Protein AF-A0A164UZ24-F1 (afdb_monomer)

Solvent-accessible surface area (backbone atoms only — not comparable to full-atom values): 47776 Å² total; per-residue (Å²): 142,85,75,72,63,75,72,69,71,73,81,80,79,78,94,69,80,85,77,79,86,72,87,79,78,78,85,76,80,79,86,77,88,73,82,80,68,82,82,44,76,70,53,55,49,47,54,51,53,48,52,57,43,54,53,49,50,52,53,51,50,50,54,51,50,49,57,48,51,57,50,47,54,50,50,52,52,54,51,50,53,56,47,52,53,47,52,52,53,49,54,55,47,53,52,49,53,50,51,52,50,53,49,53,57,49,53,51,52,54,50,52,53,50,52,52,54,47,53,52,49,56,51,54,50,52,50,50,51,51,51,53,53,50,50,56,51,48,55,50,52,54,53,51,49,54,51,50,49,54,52,49,51,55,49,48,53,56,48,48,58,49,50,54,49,53,51,50,50,50,52,53,51,52,53,53,52,56,60,57,69,74,74,80,85,89,85,84,90,88,87,88,88,88,83,90,83,90,86,74,68,71,68,56,53,53,57,49,53,56,50,54,52,56,53,49,55,53,52,52,53,47,51,53,49,52,53,52,51,51,51,54,49,54,51,51,49,52,55,48,51,52,48,52,50,52,52,51,51,52,51,52,50,53,54,50,40,50,52,53,33,52,54,42,51,53,53,45,55,49,49,54,50,55,40,54,50,44,54,51,55,42,55,50,36,48,53,52,37,52,50,45,52,51,57,41,50,55,48,53,56,50,47,56,53,49,54,52,54,47,50,53,37,50,53,50,41,53,47,49,53,50,52,52,49,53,53,50,55,48,54,51,50,53,48,50,48,57,61,51,46,70,74,70,57,83,74,76,65,77,63,59,60,51,51,54,50,49,54,50,52,49,52,51,51,51,50,50,52,48,54,50,51,40,55,48,39,54,48,51,39,53,51,55,47,53,54,43,55,52,49,54,51,51,48,51,54,44,56,50,51,40,52,50,36,54,49,54,39,51,56,42,53,47,56,44,54,52,46,53,51,52,48,65,46,47,57,53,54,37,56,49,32,50,50,56,44,52,65,59,69,68,46,74,83,54,52,70,62,44,55,63,50,44,58,56,51,46,53,54,47,48,52,50,48,47,54,50,48,53,47,51,47,50,52,47,51,48,51,48,53,46,45,53,49,48,54,50,52,49,51,51,50,48,54,52,49,53,51,50,51,54,50,52,54,51,50,50,52,54,52,52,54,50,52,52,49,52,52,49,48,51,50,52,53,50,54,48,51,52,50,47,52,53,47,49,54,50,48,50,52,49,47,52,55,42,45,69,41,44,64,62,46,55,76,70,57,86,65,84,86,80,92,78,60,67,64,69,50,45,58,52,47,52,53,49,48,54,52,48,50,55,48,47,53,52,49,51,51,52,47,52,52,49,52,53,53,49,53,52,48,55,53,50,50,50,52,53,50,57,49,51,52,52,52,50,55,52,52,52,53,52,52,50,54,51,50,54,50,54,51,52,51,52,51,53,50,52,50,50,54,51,51,54,51,51,50,53,51,50,56,48,49,53,53,50,54,49,51,53,51,53,50,51,52,56,46,54,52,50,50,48,55,48,51,55,52,47,51,60,44,50,55,52,49,52,50,49,50,57,51,47,53,50,48,51,55,50,50,51,52,48,52,48,53,49,55,52,48,56,49,51,52,50,54,48,54,54,49,49,56,50,49,52,52,51,49,51,50,51,54,48,55,48,57,48,51,52,50,52,49,52,52,52,50,50,53,50,51,54,53,47,55,54,50,52,54,54,47,54,54,51,53,50,55,51,52,56,55,49,52,67,51,54,63,59,52,60,62,54,58,63,66,59,63,66,60,74,70,55,82,80,56,60,88,78,28,77,80,72,83,90,83,90,82,91,89,87,93,86,94,93,92,85,91,90,91,87,92,89,85,90,81,91,89,83,82,91,87,85,85,78,89,80,82,89,81,89,80,84,89,78,90,79,84,134

Structure (mmCIF, N/CA/C/O backbone):
data_AF-A0A164UZ24-F1
#
_entry.id   AF-A0A164UZ24-F1
#
loop_
_atom_site.group_PDB
_atom_site.id
_atom_site.type_symbol
_atom_site.label_atom_id
_atom_site.label_alt_id
_atom_site.label_comp_id
_atom_site.label_asym_id
_atom_site.label_entity_id
_atom_site.label_seq_id
_atom_site.pdbx_PDB_ins_code
_atom_site.Cartn_x
_atom_site.Cartn_y
_atom_site.Cartn_z
_atom_site.occupancy
_atom_site.B_iso_or_equiv
_atom_site.auth_seq_id
_atom_site.auth_comp_id
_atom_site.auth_asym_id
_atom_site.auth_atom_id
_atom_site.pdbx_PDB_model_num
ATOM 1 N N . MET A 1 1 ? -10.553 40.317 12.820 1.00 48.38 1 MET A N 1
ATOM 2 C CA . MET A 1 1 ? -10.857 40.303 14.268 1.00 48.38 1 MET A CA 1
ATOM 3 C C . MET A 1 1 ? -11.217 41.717 14.705 1.00 48.38 1 MET A C 1
ATOM 5 O O . MET A 1 1 ? -10.311 42.491 14.967 1.00 48.38 1 MET A O 1
ATOM 9 N N . GLN A 1 2 ? -12.502 42.096 14.689 1.00 42.09 2 GLN A N 1
ATOM 10 C CA . GLN A 1 2 ? -12.922 43.453 15.104 1.00 42.09 2 GLN A CA 1
ATOM 11 C C . GLN A 1 2 ? -14.398 43.546 15.551 1.00 42.09 2 GLN A C 1
ATOM 13 O O . GLN A 1 2 ? -14.969 44.621 15.560 1.00 42.09 2 GLN A O 1
ATOM 18 N N . VAL A 1 3 ? -15.018 42.404 15.884 1.00 41.56 3 VAL A N 1
ATOM 19 C CA . VAL A 1 3 ? -16.420 42.291 16.361 1.00 41.56 3 VAL A CA 1
ATOM 20 C C . VAL A 1 3 ? -16.500 41.470 17.668 1.00 41.56 3 VAL A C 1
ATOM 22 O O . VAL A 1 3 ? -17.548 41.360 18.290 1.00 41.56 3 VAL A O 1
ATOM 25 N N . LEU A 1 4 ? -15.370 40.906 18.118 1.00 36.31 4 LEU A N 1
ATOM 26 C CA . LEU A 1 4 ? -15.246 40.197 19.401 1.00 36.31 4 LEU A CA 1
ATOM 27 C C . LEU A 1 4 ? -14.761 41.103 20.548 1.00 36.31 4 LEU A C 1
ATOM 29 O O . LEU A 1 4 ? -14.959 40.750 21.704 1.00 36.31 4 LEU A O 1
ATOM 33 N N . ASN A 1 5 ? -14.175 42.269 20.246 1.00 40.59 5 ASN A N 1
ATOM 34 C CA . ASN A 1 5 ? -13.736 43.232 21.266 1.00 40.59 5 ASN A CA 1
ATOM 35 C C . ASN A 1 5 ? -14.936 43.883 21.971 1.00 40.59 5 ASN A C 1
ATOM 37 O O . ASN A 1 5 ? -14.989 43.957 23.196 1.00 40.59 5 ASN A O 1
ATOM 41 N N . ASP A 1 6 ? -15.926 44.301 21.183 1.00 37.91 6 ASP A N 1
ATOM 42 C CA . ASP A 1 6 ? -17.021 45.167 21.628 1.00 37.91 6 ASP A CA 1
ATOM 43 C C . ASP A 1 6 ? -17.973 44.477 22.625 1.00 37.91 6 ASP A C 1
ATOM 45 O O . ASP A 1 6 ? -18.716 45.146 23.335 1.00 37.91 6 ASP A O 1
ATOM 49 N N . ARG A 1 7 ? -17.923 43.139 22.735 1.00 41.56 7 ARG A N 1
ATOM 50 C CA . ARG A 1 7 ? -18.727 42.354 23.691 1.00 41.56 7 ARG A CA 1
ATOM 51 C C . ARG A 1 7 ? -18.049 42.047 25.026 1.00 41.56 7 ARG A C 1
ATOM 53 O O . ARG A 1 7 ? -18.744 41.620 25.942 1.00 41.56 7 ARG A O 1
ATOM 60 N N . GLN A 1 8 ? -16.744 42.281 25.179 1.00 39.06 8 GLN A N 1
ATOM 61 C CA . GLN A 1 8 ? -16.071 42.130 26.481 1.00 39.06 8 GLN A CA 1
ATOM 62 C C . GLN A 1 8 ? -16.042 43.428 27.306 1.00 39.06 8 GLN A C 1
ATOM 64 O O . GLN A 1 8 ? -15.657 43.392 28.472 1.00 39.06 8 GLN A O 1
ATOM 69 N N . GLN A 1 9 ? -16.487 44.562 26.748 1.00 39.19 9 GLN A N 1
ATOM 70 C CA . GLN A 1 9 ? -16.396 45.869 27.412 1.00 39.19 9 GLN A CA 1
ATOM 71 C C . GLN A 1 9 ? -17.704 46.365 28.071 1.00 39.19 9 GLN A C 1
ATOM 73 O O . GLN A 1 9 ? -17.680 47.386 28.754 1.00 39.19 9 GLN A O 1
ATOM 78 N N . GLU A 1 10 ? -18.822 45.633 27.950 1.00 37.28 10 GLU A N 1
ATOM 79 C CA . GLU A 1 10 ? -20.109 45.979 28.596 1.00 37.28 10 GLU A CA 1
ATOM 80 C C . GLU A 1 10 ? -20.363 45.291 29.958 1.00 37.28 10 GLU A C 1
ATOM 82 O O . GLU A 1 10 ? -21.309 45.655 30.655 1.00 37.28 10 GLU A O 1
ATOM 87 N N . GLN A 1 11 ? -19.534 44.327 30.384 1.00 40.28 11 GLN A N 1
ATOM 88 C CA . GLN A 1 11 ? -19.760 43.554 31.625 1.00 40.28 11 GLN A CA 1
ATOM 89 C C . GLN A 1 11 ? -18.953 44.015 32.859 1.00 40.28 11 GLN A C 1
ATOM 91 O O . GLN A 1 11 ? -19.017 43.364 33.897 1.00 40.28 11 GLN A O 1
ATOM 96 N N . GLN A 1 12 ? -18.231 45.143 32.802 1.00 39.84 12 GLN A N 1
ATOM 97 C CA . GLN A 1 12 ? -17.436 45.656 33.942 1.00 39.84 12 GLN A CA 1
ATOM 98 C C . GLN A 1 12 ? -17.884 47.022 34.505 1.00 39.84 12 GLN A C 1
ATOM 100 O O . GLN A 1 12 ? -17.193 47.595 35.343 1.00 39.84 12 GLN A O 1
ATOM 105 N N . THR A 1 13 ? -19.040 47.557 34.095 1.00 41.22 13 THR A N 1
ATOM 106 C CA . THR A 1 13 ? -19.484 48.922 34.470 1.00 41.22 13 THR A CA 1
ATOM 107 C C . THR A 1 13 ? -20.927 49.010 34.988 1.00 41.22 13 THR A C 1
ATOM 109 O O . THR A 1 13 ? -21.621 50.001 34.760 1.00 41.22 13 THR A O 1
ATOM 112 N N . LYS A 1 14 ? -21.381 48.004 35.753 1.00 36.47 14 LYS A N 1
ATOM 113 C CA . LYS A 1 14 ? -22.620 48.080 36.562 1.00 36.47 14 LYS A CA 1
ATOM 114 C C . LYS A 1 14 ? -22.456 47.608 38.013 1.00 36.47 14 LYS A C 1
ATOM 116 O O . LYS A 1 14 ? -23.280 46.868 38.537 1.00 36.47 14 LYS A O 1
ATOM 121 N N . SER A 1 15 ? -21.444 48.129 38.702 1.00 45.84 15 SER A N 1
ATOM 122 C CA . SER A 1 15 ? -21.530 48.327 40.154 1.00 45.84 15 SER A CA 1
ATOM 123 C C . SER A 1 15 ? -22.458 49.520 40.445 1.00 45.84 15 SER A C 1
ATOM 125 O O . SER A 1 15 ? -22.026 50.667 40.534 1.00 45.84 15 SER A O 1
ATOM 127 N N . GLY A 1 16 ? -23.763 49.242 40.528 1.00 31.73 16 GLY A N 1
ATOM 128 C CA . GLY A 1 16 ? -24.803 50.155 41.023 1.00 31.73 16 GLY A CA 1
ATOM 129 C C . GLY A 1 16 ? -25.261 49.719 42.421 1.00 31.73 16 GLY A C 1
ATOM 130 O O . GLY A 1 16 ? -25.119 48.540 42.743 1.00 31.73 16 GLY A O 1
ATOM 131 N N . PRO A 1 17 ? -25.728 50.641 43.281 1.00 36.50 17 PRO A N 1
ATOM 132 C CA . PRO A 1 17 ? -25.792 50.396 44.719 1.00 36.50 17 PRO A CA 1
ATOM 133 C C . PRO A 1 17 ? -26.904 49.429 45.136 1.00 36.50 17 PRO A C 1
ATOM 135 O O . PRO A 1 17 ? -27.896 49.249 44.429 1.00 36.50 17 PRO A O 1
ATOM 138 N N . LEU A 1 18 ? -26.752 48.893 46.352 1.00 42.38 18 LEU A N 1
ATOM 139 C CA . LEU A 1 18 ? -27.864 48.370 47.139 1.00 42.38 18 LEU A CA 1
ATOM 140 C C . LEU A 1 18 ? -28.985 49.419 47.154 1.00 42.38 18 LEU A C 1
ATOM 142 O O . LEU A 1 18 ? -28.746 50.562 47.547 1.00 42.38 18 LEU A O 1
ATOM 146 N N . PHE A 1 19 ? -30.197 49.011 46.792 1.00 30.25 19 PHE A N 1
ATOM 147 C CA . PHE A 1 19 ? -31.376 49.631 47.380 1.00 30.25 19 PHE A CA 1
ATOM 148 C C . PHE A 1 19 ? -31.605 48.964 48.740 1.00 30.25 19 PHE A C 1
ATOM 150 O O . PHE A 1 19 ? -31.567 47.731 48.802 1.00 30.25 19 PHE A O 1
ATOM 157 N N . PRO A 1 20 ? -31.792 49.733 49.825 1.00 36.16 20 PRO A N 1
ATOM 158 C CA . PRO A 1 20 ? -32.263 49.159 51.073 1.00 36.16 20 PRO A CA 1
ATOM 159 C C . PRO A 1 20 ? -33.681 48.611 50.875 1.00 36.16 20 PRO A C 1
ATOM 161 O O . PRO A 1 20 ? -34.481 49.169 50.123 1.00 36.16 20 PRO A O 1
ATOM 164 N N . ILE A 1 21 ? -33.991 47.524 51.576 1.00 38.28 21 ILE A N 1
ATOM 165 C CA . ILE A 1 21 ? -35.364 47.279 52.006 1.00 38.28 21 ILE A CA 1
ATOM 166 C C . ILE A 1 21 ? -35.473 48.066 53.309 1.00 38.28 21 ILE A C 1
ATOM 168 O O . ILE A 1 21 ? -35.021 47.593 54.349 1.00 38.28 21 ILE A O 1
ATOM 172 N N . ASP A 1 22 ? -35.939 49.310 53.216 1.00 31.98 22 ASP A N 1
ATOM 173 C CA . ASP A 1 22 ? -36.179 50.131 54.398 1.00 31.98 22 ASP A CA 1
ATOM 174 C C . ASP A 1 22 ? -37.374 49.548 55.166 1.00 31.98 22 ASP A C 1
ATOM 176 O O . ASP A 1 22 ? -38.464 49.380 54.615 1.00 31.98 22 ASP A O 1
ATOM 180 N N . GLU A 1 23 ? -37.169 49.241 56.448 1.00 44.00 23 GLU A N 1
ATOM 181 C CA . GLU A 1 23 ? -38.233 48.868 57.384 1.00 44.00 23 GLU A CA 1
ATOM 182 C C . GLU A 1 23 ? -39.036 50.122 57.787 1.00 44.00 23 GLU A C 1
ATOM 184 O O . GLU A 1 23 ? -39.026 50.543 58.944 1.00 44.00 23 GLU A O 1
ATOM 189 N N . GLU A 1 24 ? -39.730 50.755 56.833 1.00 32.97 24 GLU A N 1
ATOM 190 C CA . GLU A 1 24 ? -40.712 51.802 57.143 1.00 32.97 24 GLU A CA 1
ATOM 191 C C . GLU A 1 24 ? -41.986 51.169 57.717 1.00 32.97 24 GLU A C 1
ATOM 193 O O . GLU A 1 24 ? -42.978 50.915 57.033 1.00 32.97 24 GLU A O 1
ATOM 198 N N . SER A 1 25 ? -41.944 50.909 59.024 1.00 42.41 25 SER A N 1
ATOM 199 C CA . SER A 1 25 ? -43.113 50.591 59.835 1.00 42.41 25 SER A CA 1
ATOM 200 C C . SER A 1 25 ? -44.020 51.824 59.960 1.00 42.41 25 SER A C 1
ATOM 202 O O . SER A 1 25 ? -43.886 52.606 60.905 1.00 42.41 25 SER A O 1
ATOM 204 N N . GLU A 1 26 ? -44.944 52.016 59.015 1.00 36.31 26 GLU A N 1
ATOM 205 C CA . GLU A 1 26 ? -46.023 52.998 59.170 1.00 36.31 26 GLU A CA 1
ATOM 206 C C . GLU A 1 26 ? -46.994 52.555 60.281 1.00 36.31 26 GLU A C 1
ATOM 208 O O . GLU A 1 26 ? -47.892 51.738 60.069 1.00 36.31 26 GLU A O 1
ATOM 213 N N . GLU A 1 27 ? -46.846 53.136 61.476 1.00 43.44 27 GLU A N 1
ATOM 214 C CA . GLU A 1 27 ? -47.940 53.218 62.447 1.00 43.44 27 GLU A CA 1
ATOM 215 C C . GLU A 1 27 ? -49.080 54.053 61.835 1.00 43.44 27 GLU A C 1
ATOM 217 O O . GLU A 1 27 ? -49.000 55.283 61.778 1.00 43.44 27 GLU A O 1
ATOM 222 N N . VAL A 1 28 ? -50.156 53.398 61.389 1.00 39.59 28 VAL A N 1
ATOM 223 C CA . VAL A 1 28 ? -51.408 54.070 61.011 1.00 39.59 28 VAL A CA 1
ATOM 224 C C . VAL A 1 28 ? -52.499 53.706 62.011 1.00 39.59 28 VAL A C 1
ATOM 226 O O . VAL A 1 28 ? -53.023 52.594 62.022 1.00 39.59 28 VAL A O 1
ATOM 229 N N . ASP A 1 29 ? -52.827 54.683 62.853 1.00 32.53 29 ASP A N 1
ATOM 230 C CA . ASP A 1 29 ? -53.909 54.630 63.832 1.00 32.53 29 ASP A CA 1
ATOM 231 C C . ASP A 1 29 ? -55.289 54.333 63.217 1.00 32.53 29 ASP A C 1
ATOM 233 O O . ASP A 1 29 ? -55.651 54.857 62.164 1.00 32.53 29 ASP A O 1
ATOM 237 N N . ALA A 1 30 ? -56.104 53.663 64.037 1.00 35.72 30 ALA A N 1
ATOM 238 C CA . ALA A 1 30 ? -57.567 53.707 64.080 1.00 35.72 30 ALA A CA 1
ATOM 239 C C . ALA A 1 30 ? -58.387 53.166 62.889 1.00 35.72 30 ALA A C 1
ATOM 241 O O . ALA A 1 30 ? -58.279 53.569 61.734 1.00 35.72 30 ALA A O 1
ATOM 242 N N . GLU A 1 31 ? -59.369 52.336 63.247 1.00 42.34 31 GLU A N 1
ATOM 243 C CA . GLU A 1 31 ? -60.470 51.911 62.386 1.00 42.34 31 GLU A CA 1
ATOM 244 C C . GLU A 1 31 ? -61.253 53.106 61.800 1.00 42.34 31 GLU A C 1
ATOM 246 O O . GLU A 1 31 ? -61.794 53.932 62.545 1.00 42.34 31 GLU A O 1
ATOM 251 N N . PRO A 1 32 ? -61.496 53.133 60.482 1.00 40.09 32 PRO A N 1
ATOM 252 C CA . PRO A 1 32 ? -62.731 53.657 59.935 1.00 40.09 32 PRO A CA 1
ATOM 253 C C . PRO A 1 32 ? -63.733 52.498 59.831 1.00 40.09 32 PRO A C 1
ATOM 255 O O . PRO A 1 32 ? -63.651 51.670 58.925 1.00 40.09 32 PRO A O 1
ATOM 258 N N . THR A 1 33 ? -64.705 52.438 60.742 1.00 47.22 33 THR A N 1
ATOM 259 C CA . THR A 1 33 ? -65.810 51.467 60.688 1.00 47.22 33 THR A CA 1
ATOM 260 C C . THR A 1 33 ? -66.687 51.722 59.456 1.00 47.22 33 THR A C 1
ATOM 262 O O . THR A 1 33 ? -67.618 52.527 59.470 1.00 47.22 33 THR A O 1
ATOM 265 N N . VAL A 1 34 ? -66.372 51.045 58.348 1.00 38.53 34 VAL A N 1
ATOM 266 C CA . VAL A 1 34 ? -67.168 51.086 57.116 1.00 38.53 34 VAL A CA 1
ATOM 267 C C . VAL A 1 34 ? -68.324 50.098 57.242 1.00 38.53 34 VAL A C 1
ATOM 269 O O . VAL A 1 34 ? -68.121 48.890 57.138 1.00 38.53 34 VAL A O 1
ATOM 272 N N . ASP A 1 35 ? -69.541 50.621 57.427 1.00 39.22 35 ASP A N 1
ATOM 273 C CA . ASP A 1 35 ? -70.786 49.842 57.404 1.00 39.22 35 ASP A CA 1
ATOM 274 C C . ASP A 1 35 ? -70.834 48.908 56.181 1.00 39.22 35 ASP A C 1
ATOM 276 O O . ASP A 1 35 ? -71.021 49.350 55.037 1.00 39.22 35 ASP A O 1
ATOM 280 N N . THR A 1 36 ? -70.735 47.599 56.423 1.00 42.19 36 THR A N 1
ATOM 281 C CA . THR A 1 36 ? -70.956 46.564 55.412 1.00 42.19 36 THR A CA 1
ATOM 282 C C . THR A 1 36 ? -72.438 46.506 55.058 1.00 42.19 36 THR A C 1
ATOM 284 O O . THR A 1 36 ? -73.226 45.725 55.592 1.00 42.19 36 THR A O 1
ATOM 287 N N . LYS A 1 37 ? -72.834 47.360 54.107 1.00 51.88 37 LYS A N 1
ATOM 288 C CA . LYS A 1 37 ? -74.126 47.242 53.423 1.00 51.88 37 LYS A CA 1
ATOM 289 C C . LYS A 1 37 ? -74.301 45.804 52.918 1.00 51.88 37 LYS A C 1
ATOM 291 O O . LYS A 1 37 ? -73.328 45.223 52.435 1.00 51.88 37 LYS A O 1
ATOM 296 N N . PRO A 1 38 ? -75.519 45.238 52.990 1.00 48.59 38 PRO A N 1
ATOM 297 C CA . PRO A 1 38 ? -75.759 43.879 52.528 1.00 48.59 38 PRO A CA 1
ATOM 298 C C . PRO A 1 38 ? -75.381 43.770 51.050 1.00 48.59 38 PRO A C 1
ATOM 300 O O . PRO A 1 38 ? -75.938 44.486 50.216 1.00 48.59 38 PRO A O 1
ATOM 303 N N . VAL A 1 39 ? -74.425 42.884 50.758 1.00 52.59 39 VAL A N 1
ATOM 304 C CA . VAL A 1 39 ? -73.976 42.559 49.399 1.00 52.59 39 VAL A CA 1
ATOM 305 C C . VAL A 1 39 ? -75.202 42.156 48.586 1.00 52.59 39 VAL A C 1
ATOM 307 O O . VAL A 1 39 ? -75.935 41.249 48.988 1.00 52.59 39 VAL A O 1
ATOM 310 N N . THR A 1 40 ? -75.474 42.856 47.485 1.00 62.28 40 THR A N 1
ATOM 311 C CA . THR A 1 40 ? -76.668 42.566 46.687 1.00 62.28 40 THR A CA 1
ATOM 312 C C . THR A 1 40 ? -76.418 41.389 45.749 1.00 62.28 40 THR A C 1
ATOM 314 O O . THR A 1 40 ? -75.278 41.038 45.447 1.00 62.28 40 THR A O 1
ATOM 317 N N . GLU A 1 41 ? -77.491 40.763 45.270 1.00 63.03 41 GLU A N 1
ATOM 318 C CA . GLU A 1 41 ? -77.411 39.609 44.363 1.00 63.03 41 GLU A CA 1
ATOM 319 C C . GLU A 1 41 ? -76.665 39.957 43.052 1.00 63.03 41 GLU A C 1
ATOM 321 O O . GLU A 1 41 ? -75.950 39.119 42.506 1.00 63.03 41 GLU A O 1
ATOM 326 N N . ASP A 1 42 ? -76.724 41.223 42.613 1.00 66.50 42 ASP A N 1
ATOM 327 C CA . ASP A 1 42 ? -75.929 41.757 41.497 1.00 66.50 42 ASP A CA 1
ATOM 328 C C . ASP A 1 42 ? -74.428 41.909 41.828 1.00 66.50 42 ASP A C 1
ATOM 330 O O . ASP A 1 42 ? -73.593 41.779 40.932 1.00 66.50 42 ASP A O 1
ATOM 334 N N . ASP A 1 43 ? -74.056 42.170 43.086 1.00 65.81 43 ASP A N 1
ATOM 335 C CA . ASP A 1 43 ? -72.650 42.291 43.506 1.00 65.81 43 ASP A CA 1
ATOM 336 C C . ASP A 1 43 ? -71.984 40.910 43.618 1.00 65.81 43 ASP A C 1
ATOM 338 O O . ASP A 1 43 ? -70.861 40.728 43.148 1.00 65.81 43 ASP A O 1
ATOM 342 N N . ILE A 1 44 ? -72.705 39.912 44.156 1.00 71.06 44 ILE A N 1
ATOM 343 C CA . ILE A 1 44 ? -72.274 38.501 44.136 1.00 71.06 44 ILE A CA 1
ATOM 344 C C . ILE A 1 44 ? -72.054 38.057 42.689 1.00 71.06 44 ILE A C 1
ATOM 346 O O . ILE A 1 44 ? -71.019 37.486 42.359 1.00 71.06 44 ILE A O 1
ATOM 350 N N . LYS A 1 45 ? -72.998 38.381 41.802 1.00 73.75 45 LYS A N 1
ATOM 351 C CA . LYS A 1 45 ? -72.930 38.005 40.391 1.00 73.75 45 LYS A CA 1
ATOM 352 C C . LYS A 1 45 ? -71.765 38.656 39.642 1.00 73.75 45 LYS A C 1
ATOM 354 O O . LYS A 1 45 ? -71.157 38.003 38.801 1.00 73.75 45 LYS A O 1
ATOM 359 N N . ARG A 1 46 ? -71.401 39.901 39.974 1.00 72.56 46 ARG A N 1
ATOM 360 C CA . ARG A 1 46 ? -70.164 40.522 39.463 1.00 72.56 46 ARG A CA 1
ATOM 361 C C . ARG A 1 46 ? -68.920 39.794 39.953 1.00 72.56 46 ARG A C 1
ATOM 363 O O . ARG A 1 46 ? -68.055 39.510 39.141 1.00 72.56 46 ARG A O 1
ATOM 370 N N . LEU A 1 47 ? -68.857 39.426 41.234 1.00 76.00 47 LEU A N 1
ATOM 371 C CA . LEU A 1 47 ? -67.743 38.636 41.770 1.00 76.00 47 LEU A CA 1
ATOM 372 C C . LEU A 1 47 ? -67.646 37.247 41.110 1.00 76.00 47 LEU A C 1
ATOM 374 O O . LEU A 1 47 ? -66.539 36.769 40.866 1.00 76.00 47 LEU A O 1
ATOM 378 N N . GLU A 1 48 ? -68.772 36.617 40.760 1.00 77.56 48 GLU A N 1
ATOM 379 C CA . GLU A 1 48 ? -68.790 35.391 39.952 1.00 77.56 48 GLU A CA 1
ATOM 380 C C . GLU A 1 48 ? -68.315 35.632 38.509 1.00 77.56 48 GLU A C 1
ATOM 382 O O . GLU A 1 48 ? -67.496 34.862 38.005 1.00 77.56 48 GLU A O 1
ATOM 387 N N . ASP A 1 49 ? -68.780 36.687 37.832 1.00 78.69 49 ASP A N 1
ATOM 388 C CA . ASP A 1 49 ? -68.352 37.039 36.469 1.00 78.69 49 ASP A CA 1
ATOM 389 C C . ASP A 1 49 ? -66.855 37.418 36.414 1.00 78.69 49 ASP A C 1
ATOM 391 O O . ASP A 1 49 ? -66.140 36.981 35.504 1.00 78.69 49 ASP A O 1
ATOM 395 N N . ASP A 1 50 ? -66.346 38.140 37.414 1.00 78.50 50 ASP A N 1
ATOM 396 C CA . ASP A 1 50 ? -64.930 38.483 37.578 1.00 78.50 50 ASP A CA 1
ATOM 397 C C . ASP A 1 50 ? -64.096 37.229 37.885 1.00 78.50 50 ASP A C 1
ATOM 399 O O . ASP A 1 50 ? -63.100 36.972 37.206 1.00 78.50 50 ASP A O 1
ATOM 403 N N . GLN A 1 51 ? -64.527 36.362 38.814 1.00 79.38 51 GLN A N 1
ATOM 404 C CA . GLN A 1 51 ? -63.852 35.084 39.087 1.00 79.38 51 GLN A CA 1
ATOM 405 C C . GLN A 1 51 ? -63.834 34.175 37.845 1.00 79.38 51 GLN A C 1
ATOM 407 O O . GLN A 1 51 ? -62.826 33.525 37.556 1.00 79.38 51 GLN A O 1
ATOM 412 N N . ASN A 1 52 ? -64.918 34.144 37.068 1.00 79.88 52 ASN A N 1
ATOM 413 C CA . ASN A 1 52 ? -64.983 33.419 35.799 1.00 79.88 52 ASN A CA 1
ATOM 414 C C . ASN A 1 52 ? -64.160 34.092 34.687 1.00 79.88 52 ASN A C 1
ATOM 416 O O . ASN A 1 52 ? -63.817 33.434 33.703 1.00 79.88 52 ASN A O 1
ATOM 420 N N . THR A 1 53 ? -63.821 35.376 34.811 1.00 84.06 53 THR A N 1
ATOM 421 C CA . THR A 1 53 ? -62.881 36.082 33.925 1.00 84.06 53 THR A CA 1
ATOM 422 C C . THR A 1 53 ? -61.439 35.739 34.296 1.00 84.06 53 THR A C 1
ATOM 424 O O . THR A 1 53 ? -60.740 35.176 33.456 1.00 84.06 53 THR A O 1
ATOM 427 N N . PHE A 1 54 ? -61.048 35.880 35.567 1.00 80.12 54 PHE A N 1
ATOM 428 C CA . PHE A 1 54 ? -59.747 35.422 36.076 1.00 80.12 54 PHE A CA 1
ATOM 429 C C . PHE A 1 54 ? -59.473 33.945 35.756 1.00 80.12 54 PHE A C 1
ATOM 431 O O . PHE A 1 54 ? -58.386 33.605 35.298 1.00 80.12 54 PHE A O 1
ATOM 438 N N . ARG A 1 55 ? -60.459 33.048 35.911 1.00 81.75 55 ARG A N 1
ATOM 439 C CA . ARG A 1 55 ? -60.310 31.630 35.524 1.00 81.75 55 ARG A CA 1
ATOM 440 C C . ARG A 1 55 ? -60.016 31.445 34.032 1.00 81.75 55 ARG A C 1
ATOM 442 O O . ARG A 1 55 ? -59.207 30.588 33.686 1.00 81.75 55 ARG A O 1
ATOM 449 N N . ARG A 1 56 ? -60.639 32.234 33.148 1.00 85.81 56 ARG A N 1
ATOM 450 C CA . ARG A 1 56 ? -60.354 32.199 31.700 1.00 85.81 56 ARG A CA 1
ATOM 451 C C . ARG A 1 56 ? -58.960 32.738 31.390 1.00 85.81 56 ARG A C 1
ATOM 453 O O . ARG A 1 56 ? -58.256 32.120 30.600 1.00 85.81 56 ARG A O 1
ATOM 460 N N . GLU A 1 57 ? -58.547 33.822 32.039 1.00 86.62 57 GLU A N 1
ATOM 461 C CA . GLU A 1 57 ? -57.211 34.406 31.872 1.00 86.62 57 GLU A CA 1
ATOM 462 C C . GLU A 1 57 ? -56.107 33.466 32.377 1.00 86.62 57 GLU A C 1
ATOM 464 O O . GLU A 1 57 ? -55.121 33.264 31.674 1.00 86.62 57 GLU A O 1
ATOM 469 N N . ILE A 1 58 ? -56.301 32.797 33.520 1.00 84.19 58 ILE A N 1
ATOM 470 C CA . ILE A 1 58 ? -55.382 31.769 34.041 1.00 84.19 58 ILE A CA 1
ATOM 471 C C . ILE A 1 58 ? -55.247 30.600 33.054 1.00 84.19 58 ILE A C 1
ATOM 473 O O . ILE A 1 58 ? -54.129 30.197 32.738 1.00 84.19 58 ILE A O 1
ATOM 477 N N . ILE A 1 59 ? -56.359 30.085 32.514 1.00 86.38 59 ILE A N 1
ATOM 478 C CA . ILE A 1 59 ? -56.334 29.019 31.496 1.00 86.38 59 ILE A CA 1
ATOM 479 C C . ILE A 1 59 ? -55.618 29.497 30.221 1.00 86.38 59 ILE A C 1
ATOM 481 O O . ILE A 1 59 ? -54.837 28.749 29.632 1.00 86.38 59 ILE A O 1
ATOM 485 N N . GLN A 1 60 ? -55.835 30.746 29.803 1.00 87.69 60 GLN A N 1
ATOM 486 C CA . GLN A 1 60 ? -55.183 31.323 28.629 1.00 87.69 60 GLN A CA 1
ATOM 487 C C . GLN A 1 60 ? -53.670 31.513 28.845 1.00 87.69 60 GLN A C 1
ATOM 489 O O . GLN A 1 60 ? -52.889 31.204 27.945 1.00 87.69 60 GLN A O 1
ATOM 494 N N . PHE A 1 61 ? -53.241 31.931 30.040 1.00 88.81 61 PHE A N 1
ATOM 495 C CA . PHE A 1 61 ? -51.828 31.984 30.428 1.00 88.81 61 PHE A CA 1
ATOM 496 C C . PHE A 1 61 ? -51.191 30.591 30.480 1.00 88.81 61 PHE A C 1
ATOM 498 O O . PHE A 1 61 ? -50.095 30.415 29.955 1.00 88.81 61 PHE A O 1
ATOM 505 N N . GLN A 1 62 ? -51.876 29.585 31.034 1.00 84.06 62 GLN A N 1
ATOM 506 C CA . GLN A 1 62 ? -51.398 28.197 31.029 1.00 84.06 62 GLN A CA 1
ATOM 507 C C . GLN A 1 62 ? -51.218 27.663 29.600 1.00 84.06 62 GLN A C 1
ATOM 509 O O . GLN A 1 62 ? -50.192 27.059 29.299 1.00 84.06 62 GLN A O 1
ATOM 514 N N . GLN A 1 63 ? -52.160 27.941 28.692 1.00 87.75 63 GLN A N 1
ATOM 515 C CA . GLN A 1 63 ? -52.043 27.567 27.277 1.00 87.75 63 GLN A CA 1
ATOM 516 C C . GLN A 1 63 ? -50.877 28.282 26.573 1.00 87.75 63 GLN A C 1
ATOM 518 O O . GLN A 1 63 ? -50.150 27.652 25.806 1.00 87.75 63 GLN A O 1
ATOM 523 N N . GLN A 1 64 ? -50.658 29.573 26.850 1.00 87.50 64 GLN A N 1
ATOM 524 C CA . GLN A 1 64 ? -49.514 30.319 26.312 1.00 87.50 64 GLN A CA 1
ATOM 525 C C . GLN A 1 64 ? -48.177 29.804 26.861 1.00 87.50 64 GLN A C 1
ATOM 527 O O . GLN A 1 64 ? -47.230 29.641 26.094 1.00 87.50 64 GLN A O 1
ATOM 532 N N . PHE A 1 65 ? -48.099 29.505 28.160 1.00 88.00 65 PHE A N 1
ATOM 533 C CA . PHE A 1 65 ? -46.897 28.964 28.794 1.00 88.00 65 PHE A CA 1
ATOM 534 C C . PHE A 1 65 ? -46.568 27.557 28.277 1.00 88.00 65 PHE A C 1
ATOM 536 O O . PHE A 1 65 ? -45.415 27.279 27.956 1.00 88.00 65 PHE A O 1
ATOM 543 N N . GLN A 1 66 ? -47.577 26.698 28.102 1.00 85.25 66 GLN A N 1
ATOM 544 C CA . GLN A 1 66 ? -47.408 25.374 27.502 1.00 85.25 66 GLN A CA 1
ATOM 545 C C . GLN A 1 66 ? -46.882 25.475 26.062 1.00 85.25 66 GLN A C 1
ATOM 547 O O . GLN A 1 66 ? -45.863 24.870 25.739 1.00 85.25 66 GLN A O 1
ATOM 552 N N . ALA A 1 67 ? -47.502 26.311 25.221 1.00 84.56 67 ALA A N 1
ATOM 553 C CA . ALA A 1 67 ? -47.040 26.541 23.850 1.00 84.56 67 ALA A CA 1
ATOM 554 C C . ALA A 1 67 ? -45.611 27.119 23.791 1.00 84.56 67 ALA A C 1
ATOM 556 O O . ALA A 1 67 ? -44.848 26.800 22.879 1.00 84.56 67 ALA A O 1
ATOM 557 N N . MET A 1 68 ? -45.224 27.941 24.773 1.00 84.12 68 MET A N 1
ATOM 558 C CA . MET A 1 68 ? -43.860 28.457 24.904 1.00 84.12 68 MET A CA 1
ATOM 559 C C . MET A 1 68 ? -42.869 27.361 25.326 1.00 84.12 68 MET A C 1
ATOM 561 O O . MET A 1 68 ? -41.791 27.278 24.745 1.00 84.12 68 MET A O 1
ATOM 565 N N . SER A 1 69 ? -43.245 26.490 26.271 1.00 89.31 69 SER A N 1
ATOM 566 C CA . SER A 1 69 ? -42.443 25.338 26.711 1.00 89.31 69 SER A CA 1
ATOM 567 C C . SER A 1 69 ? -42.209 24.332 25.582 1.00 89.31 69 SER A C 1
ATOM 569 O O . SER A 1 69 ? -41.084 23.880 25.380 1.00 89.31 69 SER A O 1
ATOM 571 N N . ASP A 1 70 ? -43.241 24.017 24.799 1.00 84.94 70 ASP A N 1
ATOM 572 C CA . ASP A 1 70 ? -43.120 23.073 23.683 1.00 84.94 70 ASP A CA 1
ATOM 573 C C . ASP A 1 70 ? -42.313 23.662 22.511 1.00 84.94 70 ASP A C 1
ATOM 575 O O . ASP A 1 70 ? -41.557 22.945 21.856 1.00 84.94 70 ASP A O 1
ATOM 579 N N . SER A 1 71 ? -42.377 24.984 22.308 1.00 83.94 71 SER A N 1
ATOM 580 C CA . SER A 1 71 ? -41.475 25.706 21.398 1.00 83.94 71 SER A CA 1
ATOM 581 C C . SER A 1 71 ? -40.014 25.666 21.879 1.00 83.94 71 SER A C 1
ATOM 583 O O . SER A 1 71 ? -39.107 25.430 21.081 1.00 83.94 71 SER A O 1
ATOM 585 N N . LEU A 1 72 ? -39.778 25.817 23.190 1.00 85.25 72 LEU A N 1
ATOM 586 C CA . LEU A 1 72 ? -38.453 25.722 23.821 1.00 85.25 72 LEU A CA 1
ATOM 587 C C . LEU A 1 72 ? -37.810 24.343 23.615 1.00 85.25 72 LEU A C 1
ATOM 589 O O . LEU A 1 72 ? -36.686 24.277 23.122 1.00 85.25 72 LEU A O 1
ATOM 593 N N . LYS A 1 73 ? -38.553 23.253 23.851 1.00 84.12 73 LYS A N 1
ATOM 594 C CA . LYS A 1 73 ? -38.107 21.875 23.545 1.00 84.12 73 LYS A CA 1
ATOM 595 C C . LYS A 1 73 ? -37.765 21.695 22.061 1.00 84.12 73 LYS A C 1
ATOM 597 O O . LYS A 1 73 ? -36.822 20.986 21.712 1.00 84.12 73 LYS A O 1
ATOM 602 N N . GLY A 1 74 ? -38.511 22.359 21.174 1.00 83.88 74 GLY A N 1
ATOM 603 C CA . GLY A 1 74 ? -38.203 22.419 19.744 1.00 83.88 74 GLY A CA 1
ATOM 604 C C . GLY A 1 74 ? -36.847 23.076 19.460 1.00 83.88 74 GLY A C 1
ATOM 605 O O . GLY A 1 74 ? -36.053 22.534 18.691 1.00 83.88 74 GLY A O 1
ATOM 606 N N . PHE A 1 75 ? -36.540 24.199 20.116 1.00 82.75 75 PHE A N 1
ATOM 607 C CA . PHE A 1 75 ? -35.226 24.845 20.022 1.00 82.75 75 PHE A CA 1
ATOM 608 C C . PHE A 1 75 ? -34.097 23.988 20.607 1.00 82.75 75 PHE A C 1
ATOM 610 O O . PHE A 1 75 ? -33.043 23.892 19.981 1.00 82.75 75 PHE A O 1
ATOM 617 N N . GLU A 1 76 ? -34.311 23.330 21.747 1.00 84.06 76 GLU A N 1
ATOM 618 C CA . GLU A 1 76 ? -33.341 22.411 22.363 1.00 84.06 76 GLU A CA 1
ATOM 619 C C . GLU A 1 76 ? -33.015 21.232 21.432 1.00 84.06 76 GLU A C 1
ATOM 621 O O . GLU A 1 76 ? -31.844 20.931 21.197 1.00 84.06 76 GLU A O 1
ATOM 626 N N . SER A 1 77 ? -34.033 20.626 20.809 1.00 86.50 77 SER A N 1
ATOM 627 C CA . SER A 1 77 ? -33.861 19.555 19.818 1.00 86.50 77 SER A CA 1
ATOM 628 C C . SER A 1 77 ? -33.088 20.025 18.575 1.00 86.50 77 SER A C 1
ATOM 630 O O . SER A 1 77 ? -32.146 19.359 18.140 1.00 86.50 77 SER A O 1
ATOM 632 N N . ILE A 1 78 ? -33.403 21.213 18.046 1.00 86.38 78 ILE A N 1
ATOM 633 C CA . ILE A 1 78 ? -32.668 21.820 16.922 1.00 86.38 78 ILE A CA 1
ATOM 634 C C . ILE A 1 78 ? -31.220 22.154 17.318 1.00 86.38 78 ILE A C 1
ATOM 636 O O . ILE A 1 78 ? -30.310 22.027 16.495 1.00 86.38 78 ILE A O 1
ATOM 640 N N . GLN A 1 79 ? -30.974 22.568 18.564 1.00 85.19 79 GLN A N 1
ATOM 641 C CA . GLN A 1 79 ? -29.635 22.858 19.080 1.00 85.19 79 GLN A CA 1
ATOM 642 C C . GLN A 1 79 ? -28.799 21.583 19.258 1.00 85.19 79 GLN A C 1
ATOM 644 O O . GLN A 1 79 ? -27.609 21.602 18.938 1.00 85.19 79 GLN A O 1
ATOM 649 N N . PHE A 1 80 ? -29.414 20.481 19.699 1.00 90.19 80 PHE A N 1
ATOM 650 C CA . PHE A 1 80 ? -28.791 19.158 19.770 1.00 90.19 80 PHE A CA 1
ATOM 651 C C . PHE A 1 80 ? -28.366 18.673 18.375 1.00 90.19 80 PHE A C 1
ATOM 653 O O . PHE A 1 80 ? -27.175 18.464 18.144 1.00 90.19 80 PHE A O 1
ATOM 660 N N . GLN A 1 81 ? -29.289 18.668 17.406 1.00 89.12 81 GLN A N 1
ATOM 661 C CA . GLN A 1 81 ? -29.003 18.313 16.006 1.00 89.12 81 GLN A CA 1
ATOM 662 C C . GLN A 1 81 ? -27.913 19.202 15.379 1.00 89.12 81 GLN A C 1
ATOM 664 O O . GLN A 1 81 ? -27.060 18.730 14.631 1.00 89.12 81 GLN A O 1
ATOM 669 N N . ASN A 1 82 ? -27.881 20.499 15.710 1.00 86.94 82 ASN A N 1
ATOM 670 C CA . ASN A 1 82 ? -26.813 21.406 15.267 1.00 86.94 82 ASN A CA 1
ATOM 671 C C . ASN A 1 82 ? -25.446 21.117 15.908 1.00 86.94 82 ASN A C 1
ATOM 673 O O . ASN A 1 82 ? -24.436 21.604 15.401 1.00 86.94 82 ASN A O 1
ATOM 677 N N . ASN A 1 83 ? -25.387 20.393 17.024 1.00 89.81 83 ASN A N 1
ATOM 678 C CA . ASN A 1 83 ? -24.132 19.976 17.643 1.00 89.81 83 ASN A CA 1
ATOM 679 C C . ASN A 1 83 ? -23.671 18.615 17.104 1.00 89.81 83 ASN A C 1
ATOM 681 O O . ASN A 1 83 ? -22.488 18.492 16.793 1.00 89.81 83 ASN A O 1
ATOM 685 N N . GLU A 1 84 ? -24.585 17.669 16.868 1.00 90.12 84 GLU A N 1
ATOM 686 C CA . GLU A 1 84 ? -24.299 16.424 16.132 1.00 90.12 84 GLU A CA 1
ATOM 687 C C . GLU A 1 84 ? -23.737 16.730 14.733 1.00 90.12 84 GLU A C 1
ATOM 689 O O . GLU A 1 84 ? -22.631 16.311 14.399 1.00 90.12 84 GLU A O 1
ATOM 694 N N . LEU A 1 85 ? -24.419 17.583 13.955 1.00 89.75 85 LEU A N 1
ATOM 695 C CA . LEU A 1 85 ? -23.955 18.003 12.625 1.00 89.75 85 LEU A CA 1
ATOM 696 C C . LEU A 1 85 ? -22.596 18.723 12.660 1.00 89.75 85 LEU A C 1
ATOM 698 O O . LEU A 1 85 ? -21.830 18.632 11.704 1.00 89.75 85 LEU A O 1
ATOM 702 N N . LYS A 1 86 ? -22.250 19.433 13.746 1.00 90.00 86 LYS A N 1
ATOM 703 C CA . LYS A 1 86 ? -20.898 20.005 13.900 1.00 90.00 86 LYS A CA 1
ATOM 704 C C . LYS A 1 86 ? -19.854 18.920 14.131 1.00 90.00 86 LYS A C 1
ATOM 706 O O . LYS A 1 86 ? -18.793 19.013 13.520 1.00 90.00 86 LYS A O 1
ATOM 711 N N . GLN A 1 87 ? -20.147 17.936 14.984 1.00 89.31 87 GLN A N 1
ATOM 712 C CA . GLN A 1 87 ? -19.255 16.808 15.267 1.00 89.31 87 GLN A CA 1
ATOM 713 C C . GLN A 1 87 ? -19.006 15.973 14.001 1.00 89.31 87 GLN A C 1
ATOM 715 O O . GLN A 1 87 ? -17.853 15.687 13.670 1.00 89.31 87 GLN A O 1
ATOM 720 N N . GLU A 1 88 ? -20.061 15.688 13.234 1.00 91.50 88 GLU A N 1
ATOM 721 C CA . GLU A 1 88 ? -19.974 15.021 11.932 1.00 91.50 88 GLU A CA 1
ATOM 722 C C . GLU A 1 88 ? -19.143 15.845 10.930 1.00 91.50 88 GLU A C 1
ATOM 724 O O . GLU A 1 88 ? -18.221 15.320 10.307 1.00 91.50 88 GLU A O 1
ATOM 729 N N . ILE A 1 89 ? -19.367 17.163 10.836 1.00 89.44 89 ILE A N 1
ATOM 730 C CA . ILE A 1 89 ? -18.562 18.058 9.984 1.00 89.44 89 ILE A CA 1
ATOM 731 C C . ILE A 1 89 ? -17.086 18.110 10.418 1.00 89.44 89 ILE A C 1
ATOM 733 O O . ILE A 1 89 ? -16.218 18.243 9.552 1.00 89.44 89 ILE A O 1
ATOM 737 N N . THR A 1 90 ? -16.756 18.005 11.711 1.00 89.94 90 THR A N 1
ATOM 738 C CA . THR A 1 90 ? -15.353 17.887 12.153 1.00 89.94 90 THR A CA 1
ATOM 739 C C . THR A 1 90 ? -14.743 16.539 11.777 1.00 89.94 90 THR A C 1
ATOM 741 O O . THR A 1 90 ? -13.680 16.533 11.160 1.00 89.94 90 THR A O 1
ATOM 744 N N . ALA A 1 91 ? -15.439 15.420 12.001 1.00 90.25 91 ALA A N 1
ATOM 745 C CA . ALA A 1 91 ? -14.958 14.090 11.613 1.00 90.25 91 ALA A CA 1
ATOM 746 C C . ALA A 1 91 ? -14.759 13.958 10.086 1.00 90.25 91 ALA A C 1
ATOM 748 O O . ALA A 1 91 ? -13.763 13.398 9.619 1.00 90.25 91 ALA A O 1
ATOM 749 N N . LEU A 1 92 ? -15.655 14.547 9.285 1.00 90.44 92 LEU A N 1
ATOM 750 C CA . LEU A 1 92 ? -15.526 14.620 7.824 1.00 90.44 92 LEU A CA 1
ATOM 751 C C . LEU A 1 92 ? -14.340 15.490 7.369 1.00 90.44 92 LEU A C 1
ATOM 753 O O . LEU A 1 92 ? -13.749 15.226 6.324 1.00 90.44 92 LEU A O 1
ATOM 757 N N . ARG A 1 93 ? -13.948 16.510 8.143 1.00 91.00 93 ARG A N 1
ATOM 758 C CA . ARG A 1 93 ? -12.748 17.322 7.861 1.00 91.00 93 ARG A CA 1
ATOM 759 C C . ARG A 1 93 ? -11.459 16.610 8.251 1.00 91.00 93 ARG A C 1
ATOM 761 O O . ARG A 1 93 ? -10.482 16.704 7.516 1.00 91.00 93 ARG A O 1
ATOM 768 N N . GLU A 1 94 ? -11.452 15.895 9.369 1.00 90.19 94 GLU A N 1
ATOM 769 C CA . GLU A 1 94 ? -10.299 15.108 9.817 1.00 90.19 94 GLU A CA 1
ATOM 770 C C . GLU A 1 94 ? -10.019 13.938 8.867 1.00 90.19 94 GLU A C 1
ATOM 772 O O . GLU A 1 94 ? -8.879 13.745 8.445 1.00 90.19 94 GLU A O 1
ATOM 777 N N . THR A 1 95 ? -11.059 13.218 8.438 1.00 91.44 95 THR A N 1
ATOM 778 C CA . THR A 1 95 ? -10.933 12.151 7.430 1.00 91.44 95 THR A CA 1
ATOM 779 C C . THR A 1 95 ? -10.520 12.684 6.055 1.00 91.44 95 THR A C 1
ATOM 781 O O . THR A 1 95 ? -9.652 12.082 5.423 1.00 91.44 95 THR A O 1
ATOM 784 N N . ALA A 1 96 ? -11.044 13.835 5.611 1.00 86.31 96 ALA A N 1
ATOM 785 C CA . ALA A 1 96 ? -10.591 14.484 4.376 1.00 86.31 96 ALA A CA 1
ATOM 786 C C . ALA A 1 96 ? -9.118 14.933 4.450 1.00 86.31 96 ALA A C 1
ATOM 788 O O . ALA A 1 96 ? -8.354 14.665 3.526 1.00 86.31 96 ALA A O 1
ATOM 789 N N . SER A 1 97 ? -8.703 15.548 5.563 1.00 89.88 97 SER A N 1
ATOM 790 C CA . SER A 1 97 ? -7.313 15.963 5.816 1.00 89.88 97 SER A CA 1
ATOM 791 C C . SER A 1 97 ? -6.351 14.767 5.817 1.00 89.88 97 SER A C 1
ATOM 793 O O . SER A 1 97 ? -5.292 14.803 5.189 1.00 89.88 97 SER A O 1
ATOM 795 N N . LYS A 1 98 ? -6.752 13.656 6.450 1.00 91.56 98 LYS A N 1
ATOM 796 C CA . LYS A 1 98 ? -5.989 12.402 6.438 1.00 91.56 98 LYS A CA 1
ATOM 797 C C . LYS A 1 98 ? -5.863 11.823 5.025 1.00 91.56 98 LYS A C 1
ATOM 799 O O . LYS A 1 98 ? -4.765 11.455 4.626 1.00 91.56 98 LYS A O 1
ATOM 804 N N . TRP A 1 99 ? -6.948 11.811 4.248 1.00 91.44 99 TRP A N 1
ATOM 805 C CA . TRP A 1 99 ? -6.927 11.349 2.856 1.00 91.44 99 TRP A CA 1
ATOM 806 C C . TRP A 1 99 ? -6.036 12.224 1.959 1.00 91.44 99 TRP A C 1
ATOM 808 O O . TRP A 1 99 ? -5.282 11.698 1.145 1.00 91.44 99 TRP A O 1
ATOM 818 N N . GLU A 1 100 ? -6.059 13.547 2.141 1.00 88.50 100 GLU A N 1
ATOM 819 C CA . GLU A 1 100 ? -5.173 14.475 1.430 1.00 88.50 100 GLU A CA 1
ATOM 820 C C . GLU A 1 100 ? -3.693 14.234 1.788 1.00 88.50 100 GLU A C 1
ATOM 822 O O . GLU A 1 100 ? -2.847 14.169 0.894 1.00 88.50 100 GLU A O 1
ATOM 827 N N . SER A 1 101 ? -3.387 13.993 3.069 1.00 91.69 101 SER A N 1
ATOM 828 C CA . SER A 1 101 ? -2.051 13.587 3.531 1.00 91.69 101 SER A CA 1
ATOM 829 C C . SER A 1 101 ? -1.600 12.246 2.931 1.00 91.69 101 SER A C 1
ATOM 831 O O . SER A 1 101 ? -0.469 12.135 2.453 1.00 91.69 101 SER A O 1
ATOM 833 N N . ASP A 1 102 ? -2.466 11.228 2.918 1.00 90.62 102 ASP A N 1
ATOM 834 C CA . ASP A 1 102 ? -2.166 9.913 2.333 1.00 90.62 102 ASP A CA 1
ATOM 835 C C . ASP A 1 102 ? -1.936 10.011 0.811 1.00 90.62 102 ASP A C 1
ATOM 837 O O . ASP A 1 102 ? -1.043 9.356 0.262 1.00 90.62 102 ASP A O 1
ATOM 841 N N . CYS A 1 103 ? -2.687 10.876 0.120 1.00 86.50 103 CYS A N 1
ATOM 842 C CA . CYS A 1 103 ? -2.475 11.190 -1.291 1.00 86.50 103 CYS A CA 1
ATOM 843 C C . CYS A 1 103 ? -1.116 11.860 -1.543 1.00 86.50 103 CYS A C 1
ATOM 845 O O . CYS A 1 103 ? -0.386 11.403 -2.424 1.00 86.50 103 CYS A O 1
ATOM 847 N N . GLN A 1 104 ? -0.738 12.874 -0.757 1.00 89.38 104 GLN A N 1
ATOM 848 C CA . GLN A 1 104 ? 0.564 13.546 -0.883 1.00 89.38 104 GLN A CA 1
ATOM 849 C C . GLN A 1 104 ? 1.735 12.588 -0.601 1.00 89.38 104 GLN A C 1
ATOM 851 O O . GLN A 1 104 ? 2.709 12.557 -1.354 1.00 89.38 104 GLN A O 1
ATOM 856 N N . ALA A 1 105 ? 1.625 11.738 0.426 1.00 90.38 105 ALA A N 1
ATOM 857 C CA . ALA A 1 105 ? 2.629 10.715 0.728 1.00 90.38 105 ALA A CA 1
ATOM 858 C C . ALA A 1 105 ? 2.781 9.684 -0.410 1.00 90.38 105 ALA A C 1
ATOM 860 O O . ALA A 1 105 ? 3.889 9.230 -0.707 1.00 90.38 105 ALA A O 1
ATOM 861 N N . LYS A 1 106 ? 1.678 9.331 -1.081 1.00 91.88 106 LYS A N 1
ATOM 862 C CA . LYS A 1 106 ? 1.684 8.424 -2.237 1.00 91.88 106 LYS A CA 1
ATOM 863 C C . LYS A 1 106 ? 2.248 9.079 -3.501 1.00 91.88 106 LYS A C 1
ATOM 865 O O . LYS A 1 106 ? 2.957 8.415 -4.253 1.00 91.88 106 LYS A O 1
ATOM 870 N N . GLU A 1 107 ? 1.975 10.363 -3.723 1.00 90.50 107 GLU A N 1
ATOM 871 C CA . GLU A 1 107 ? 2.556 11.137 -4.826 1.00 90.50 107 GLU A CA 1
ATOM 872 C C . GLU A 1 107 ? 4.071 11.328 -4.653 1.00 90.50 107 GLU A C 1
ATOM 874 O O . GLU A 1 107 ? 4.815 11.201 -5.626 1.00 90.50 107 GLU A O 1
ATOM 879 N N . LEU A 1 108 ? 4.555 11.542 -3.424 1.00 91.25 108 LEU A N 1
ATOM 880 C CA . LEU A 1 108 ? 5.992 11.570 -3.125 1.00 91.25 108 LEU A CA 1
ATOM 881 C C . LEU A 1 108 ? 6.674 10.242 -3.482 1.00 91.25 108 LEU A C 1
ATOM 883 O O . LEU A 1 108 ? 7.615 10.253 -4.273 1.00 91.25 108 LEU A O 1
ATOM 887 N N . ARG A 1 109 ? 6.150 9.100 -3.009 1.00 92.69 109 ARG A N 1
ATOM 888 C CA . ARG A 1 109 ? 6.706 7.771 -3.344 1.00 92.69 109 ARG A CA 1
ATOM 889 C C . ARG A 1 109 ? 6.724 7.494 -4.847 1.00 92.69 109 ARG A C 1
ATOM 891 O O . ARG A 1 109 ? 7.727 7.019 -5.368 1.00 92.69 109 ARG A O 1
ATOM 898 N N . LEU A 1 110 ? 5.651 7.835 -5.564 1.00 91.38 110 LEU A N 1
ATOM 899 C CA . LEU A 1 110 ? 5.598 7.675 -7.023 1.00 91.38 110 LEU A CA 1
ATOM 900 C C . LEU A 1 110 ? 6.621 8.565 -7.747 1.00 91.38 110 LEU A C 1
ATOM 902 O O . LEU A 1 110 ? 7.158 8.158 -8.777 1.00 91.38 110 LEU A O 1
ATOM 906 N N . ASN A 1 111 ? 6.925 9.756 -7.225 1.00 90.19 111 ASN A N 1
ATOM 907 C CA . ASN A 1 111 ? 8.002 10.590 -7.758 1.00 90.19 111 ASN A CA 1
ATOM 908 C C . ASN A 1 111 ? 9.390 9.998 -7.454 1.00 90.19 111 ASN A C 1
ATOM 910 O O . ASN A 1 111 ? 10.229 9.962 -8.353 1.00 90.19 111 ASN A O 1
ATOM 914 N N . GLU A 1 112 ? 9.624 9.478 -6.246 1.00 91.56 112 GLU A N 1
ATOM 915 C CA . GLU A 1 112 ? 10.868 8.786 -5.871 1.00 91.56 112 GLU A CA 1
ATOM 916 C C . GLU A 1 112 ? 11.123 7.566 -6.777 1.00 91.56 112 GLU A C 1
ATOM 918 O O . GLU A 1 112 ? 12.163 7.504 -7.442 1.00 91.56 112 GLU A O 1
ATOM 923 N N . GLU A 1 113 ? 10.140 6.668 -6.913 1.00 93.12 113 GLU A N 1
ATOM 924 C CA . GLU A 1 113 ? 10.167 5.521 -7.837 1.00 93.12 113 GLU A CA 1
ATOM 925 C C . GLU A 1 113 ? 10.465 5.950 -9.284 1.00 93.12 113 GLU A C 1
ATOM 927 O O . GLU A 1 113 ? 11.286 5.336 -9.965 1.00 93.12 113 GLU A O 1
ATOM 932 N N . ASN A 1 114 ? 9.849 7.035 -9.761 1.00 90.19 114 ASN A N 1
ATOM 933 C CA . ASN A 1 114 ? 10.065 7.545 -11.116 1.00 90.19 114 ASN A CA 1
ATOM 934 C C . ASN A 1 114 ? 11.482 8.132 -11.299 1.00 90.19 114 ASN A C 1
ATOM 936 O O . ASN A 1 114 ? 12.089 7.963 -12.359 1.00 90.19 114 ASN A O 1
ATOM 940 N N . THR A 1 115 ? 12.068 8.759 -10.268 1.00 91.31 115 THR A N 1
ATOM 941 C CA . THR A 1 115 ? 13.474 9.208 -10.320 1.00 91.31 115 THR A CA 1
ATOM 942 C C . THR A 1 115 ? 14.473 8.049 -10.329 1.00 91.31 115 THR A C 1
ATOM 944 O O . THR A 1 115 ? 15.429 8.090 -11.105 1.00 91.31 115 THR A O 1
ATOM 947 N N . ASP A 1 116 ? 14.232 6.990 -9.553 1.00 92.75 116 ASP A N 1
ATOM 948 C CA . ASP A 1 116 ? 15.050 5.771 -9.557 1.00 92.75 116 ASP A CA 1
ATOM 949 C C . ASP A 1 116 ? 14.928 5.000 -10.886 1.00 92.75 116 ASP A C 1
ATOM 951 O O . ASP A 1 116 ? 15.941 4.640 -11.492 1.00 92.75 116 ASP A O 1
ATOM 955 N N . LEU A 1 117 ? 13.712 4.833 -11.418 1.00 92.56 117 LEU A N 1
ATOM 956 C CA . LEU A 1 117 ? 13.489 4.253 -12.748 1.00 92.56 117 LEU A CA 1
ATOM 957 C C . LEU A 1 117 ? 14.199 5.053 -13.848 1.00 92.56 117 LEU A C 1
ATOM 959 O O . LEU A 1 117 ? 14.785 4.460 -14.760 1.00 92.56 117 LEU A O 1
ATOM 963 N N . LYS A 1 118 ? 14.209 6.388 -13.752 1.00 92.25 118 LYS A N 1
ATOM 964 C CA . LYS A 1 118 ? 14.946 7.249 -14.681 1.00 92.25 118 LYS A CA 1
ATOM 965 C C . LYS A 1 118 ? 16.462 7.060 -14.560 1.00 92.25 118 LYS A C 1
ATOM 967 O O . LYS A 1 118 ? 17.122 6.887 -15.582 1.00 92.25 118 LYS A O 1
ATOM 972 N N . ALA A 1 119 ? 17.009 7.020 -13.344 1.00 90.38 119 ALA A N 1
ATOM 973 C CA . ALA A 1 119 ? 18.431 6.755 -13.116 1.00 90.38 119 ALA A CA 1
ATOM 974 C C . ALA A 1 119 ? 18.850 5.368 -13.645 1.00 90.38 119 ALA A C 1
ATOM 976 O O . ALA A 1 119 ? 19.885 5.233 -14.301 1.00 90.38 119 ALA A O 1
ATOM 977 N N . LYS A 1 120 ? 18.008 4.344 -13.449 1.00 93.19 120 LYS A N 1
ATOM 978 C CA . LYS A 1 120 ? 18.191 2.995 -14.011 1.00 93.19 120 LYS A CA 1
ATOM 979 C C . LYS A 1 120 ? 18.143 2.990 -15.541 1.00 93.19 120 LYS A C 1
ATOM 981 O O . LYS A 1 120 ? 18.949 2.303 -16.167 1.00 93.19 120 LYS A O 1
ATOM 986 N N . PHE A 1 121 ? 17.259 3.775 -16.159 1.00 91.25 121 PHE A N 1
ATOM 987 C CA . PHE A 1 121 ? 17.213 3.928 -17.616 1.00 91.25 121 PHE A CA 1
ATOM 988 C C . PHE A 1 121 ? 18.469 4.622 -18.169 1.00 91.25 121 PHE A C 1
ATOM 990 O O . PHE A 1 121 ? 19.060 4.134 -19.131 1.00 91.25 121 PHE A O 1
ATOM 997 N N . GLU A 1 122 ? 18.921 5.711 -17.541 1.00 92.06 122 GLU A N 1
ATOM 998 C CA . GLU A 1 122 ? 20.152 6.424 -17.919 1.00 92.06 122 GLU A CA 1
ATOM 999 C C . GLU A 1 122 ? 21.395 5.512 -17.764 1.00 92.06 122 GLU A C 1
ATOM 1001 O O . GLU A 1 122 ? 22.244 5.450 -18.661 1.00 92.06 122 GLU A O 1
ATOM 1006 N N . ALA A 1 123 ? 21.455 4.693 -16.704 1.00 89.25 123 ALA A N 1
ATOM 1007 C CA . ALA A 1 123 ? 22.486 3.667 -16.527 1.00 89.25 123 ALA A CA 1
ATOM 1008 C C . ALA A 1 123 ? 22.461 2.603 -17.645 1.00 89.25 123 ALA A C 1
ATOM 1010 O O . ALA A 1 123 ? 23.489 2.360 -18.284 1.00 89.25 123 ALA A O 1
ATOM 1011 N N . LEU A 1 124 ? 21.296 2.019 -17.955 1.00 89.75 124 LEU A N 1
ATOM 1012 C CA . LEU A 1 124 ? 21.130 1.053 -19.054 1.00 89.75 124 LEU A CA 1
ATOM 1013 C C . LEU A 1 124 ? 21.441 1.656 -20.436 1.00 89.75 124 LEU A C 1
ATOM 1015 O O . LEU A 1 124 ? 21.936 0.956 -21.326 1.00 89.75 124 LEU A O 1
ATOM 1019 N N . GLN A 1 125 ? 21.190 2.954 -20.631 1.00 91.25 125 GLN A N 1
ATOM 1020 C CA . GLN A 1 125 ? 21.563 3.668 -21.851 1.00 91.25 125 GLN A CA 1
ATOM 1021 C C . GLN A 1 125 ? 23.090 3.783 -21.978 1.00 91.25 125 GLN A C 1
ATOM 1023 O O . GLN A 1 125 ? 23.631 3.509 -23.052 1.00 91.25 125 GLN A O 1
ATOM 1028 N N . SER A 1 126 ? 23.796 4.107 -20.888 1.00 90.25 126 SER A N 1
ATOM 1029 C CA . SER A 1 126 ? 25.267 4.124 -20.865 1.00 90.25 126 SER A CA 1
ATOM 1030 C C . SER A 1 126 ? 25.867 2.732 -21.121 1.00 90.25 126 SER A C 1
ATOM 1032 O O . SER A 1 126 ? 26.793 2.591 -21.921 1.00 90.25 126 SER A O 1
ATOM 1034 N N . GLN A 1 127 ? 25.273 1.677 -20.552 1.00 92.31 127 GLN A N 1
ATOM 1035 C CA . GLN A 1 127 ? 25.696 0.295 -20.781 1.00 92.31 127 GLN A CA 1
ATOM 1036 C C . GLN A 1 127 ? 25.503 -0.124 -22.249 1.00 92.31 127 GLN A C 1
ATOM 1038 O O . GLN A 1 127 ? 26.384 -0.760 -22.825 1.00 92.31 127 GLN A O 1
ATOM 1043 N N . ASN A 1 128 ? 24.407 0.292 -22.895 1.00 88.19 128 ASN A N 1
ATOM 1044 C CA . ASN A 1 128 ? 24.204 0.084 -24.333 1.00 88.19 128 ASN A CA 1
ATOM 1045 C C . ASN A 1 128 ? 25.221 0.843 -25.202 1.00 88.19 128 ASN A C 1
ATOM 1047 O O . ASN A 1 128 ? 25.656 0.316 -26.225 1.00 88.19 128 ASN A O 1
ATOM 1051 N N . GLN A 1 129 ? 25.640 2.050 -24.809 1.00 88.00 129 GLN A N 1
ATOM 1052 C CA . GLN A 1 129 ? 26.712 2.770 -25.513 1.00 88.00 129 GLN A CA 1
ATOM 1053 C C . GLN A 1 129 ? 28.056 2.036 -25.399 1.00 88.00 129 GLN A C 1
ATOM 1055 O O . GLN A 1 129 ? 28.762 1.901 -26.400 1.00 88.00 129 GLN A O 1
ATOM 1060 N N . ILE A 1 130 ? 28.376 1.491 -24.218 1.00 89.06 130 ILE A N 1
ATOM 1061 C CA . ILE A 1 130 ? 29.569 0.657 -24.008 1.00 89.06 130 ILE A CA 1
ATOM 1062 C C . ILE A 1 130 ? 29.497 -0.597 -24.887 1.00 89.06 130 ILE A C 1
ATOM 1064 O O . ILE A 1 130 ? 30.428 -0.839 -25.655 1.00 89.06 130 ILE A O 1
ATOM 1068 N N . LEU A 1 131 ? 28.385 -1.340 -24.861 1.00 86.81 131 LEU A N 1
ATOM 1069 C CA . LEU A 1 131 ? 28.192 -2.534 -25.695 1.00 86.81 131 LEU A CA 1
ATOM 1070 C C . LEU A 1 131 ? 28.303 -2.219 -27.195 1.00 86.81 131 LEU A C 1
ATOM 1072 O O . LEU A 1 131 ? 28.991 -2.936 -27.913 1.00 86.81 131 LEU A O 1
ATOM 1076 N N . SER A 1 132 ? 27.717 -1.114 -27.663 1.00 86.25 132 SER A N 1
ATOM 1077 C CA . SER A 1 132 ? 27.849 -0.651 -29.053 1.00 86.25 132 SER A CA 1
ATOM 1078 C C . SER A 1 132 ? 29.310 -0.365 -29.437 1.00 86.25 132 SER A C 1
ATOM 1080 O O . SER A 1 132 ? 29.770 -0.764 -30.511 1.00 86.25 132 SER A O 1
ATOM 1082 N N . SER A 1 133 ? 30.086 0.246 -28.531 1.00 85.88 133 SER A N 1
ATOM 1083 C CA . SER A 1 133 ? 31.523 0.466 -28.741 1.00 85.88 133 SER A CA 1
ATOM 1084 C C . SER A 1 133 ? 32.319 -0.847 -28.767 1.00 85.88 133 SER A C 1
ATOM 1086 O O . SER A 1 133 ? 33.200 -1.005 -29.611 1.00 85.88 133 SER A O 1
ATOM 1088 N N . MET A 1 134 ? 31.964 -1.825 -27.923 1.00 87.00 134 MET A N 1
ATOM 1089 C CA . MET A 1 134 ? 32.576 -3.158 -27.923 1.00 87.00 134 MET A CA 1
ATOM 1090 C C . MET A 1 134 ? 32.264 -3.931 -29.209 1.00 87.00 134 MET A C 1
ATOM 1092 O O . MET A 1 134 ? 33.174 -4.540 -29.761 1.00 87.00 134 MET A O 1
ATOM 1096 N N . THR A 1 135 ? 31.037 -3.858 -29.734 1.00 86.62 135 THR A N 1
ATOM 1097 C CA . THR A 1 135 ? 30.676 -4.455 -31.033 1.00 86.62 135 THR A CA 1
ATOM 1098 C C . THR A 1 135 ? 31.512 -3.863 -32.169 1.00 86.62 135 THR A C 1
ATOM 1100 O O . THR A 1 135 ? 32.070 -4.612 -32.960 1.00 86.62 135 THR A O 1
ATOM 1103 N N . SER A 1 136 ? 31.702 -2.539 -32.197 1.00 87.62 136 SER A N 1
ATOM 1104 C CA . SER A 1 136 ? 32.553 -1.865 -33.195 1.00 87.62 136 SER A CA 1
ATOM 1105 C C . SER A 1 136 ? 34.032 -2.287 -33.114 1.00 87.62 136 SER A C 1
ATOM 1107 O O . SER A 1 136 ? 34.703 -2.455 -34.136 1.00 87.62 136 SER A O 1
ATOM 1109 N N . VAL A 1 137 ? 34.548 -2.530 -31.901 1.00 87.94 137 VAL A N 1
ATOM 1110 C CA . VAL A 1 137 ? 35.882 -3.125 -31.703 1.00 87.94 137 VAL A CA 1
ATOM 1111 C C . VAL A 1 137 ? 35.915 -4.579 -32.182 1.00 87.94 137 VAL A C 1
ATOM 1113 O O . VAL A 1 137 ? 36.875 -4.967 -32.848 1.00 87.94 137 VAL A O 1
ATOM 1116 N N . LEU A 1 138 ? 34.873 -5.368 -31.901 1.00 86.75 138 LEU A N 1
ATOM 1117 C CA . LEU A 1 138 ? 34.761 -6.756 -32.350 1.00 86.75 138 LEU A CA 1
ATOM 1118 C C . LEU A 1 138 ? 34.756 -6.841 -33.884 1.00 86.75 138 LEU A C 1
ATOM 1120 O O . LEU A 1 138 ? 35.547 -7.591 -34.445 1.00 86.75 138 LEU A O 1
ATOM 1124 N N . ASP A 1 139 ? 33.959 -6.004 -34.556 1.00 86.38 139 ASP A N 1
ATOM 1125 C CA . ASP A 1 139 ? 33.910 -5.901 -36.018 1.00 86.38 139 ASP A CA 1
ATOM 1126 C C . ASP A 1 139 ? 35.284 -5.549 -36.606 1.00 86.38 139 ASP A C 1
ATOM 1128 O O . ASP A 1 139 ? 35.697 -6.134 -37.613 1.00 86.38 139 ASP A O 1
ATOM 1132 N N . ARG A 1 140 ? 36.038 -4.628 -35.984 1.00 88.69 140 ARG A N 1
ATOM 1133 C CA . ARG A 1 140 ? 37.416 -4.329 -36.408 1.00 88.69 140 ARG A CA 1
ATOM 1134 C C . ARG A 1 140 ? 38.314 -5.561 -36.281 1.00 88.69 140 ARG A C 1
ATOM 1136 O O . ARG A 1 140 ? 38.951 -5.925 -37.266 1.00 88.69 140 ARG A O 1
ATOM 1143 N N . VAL A 1 141 ? 38.333 -6.219 -35.121 1.00 86.38 141 VAL A N 1
ATOM 1144 C CA . VAL A 1 141 ? 39.160 -7.416 -34.879 1.00 86.38 141 VAL A CA 1
ATOM 1145 C C . VAL A 1 141 ? 38.782 -8.560 -35.828 1.00 86.38 141 VAL A C 1
ATOM 1147 O O . VAL A 1 141 ? 39.659 -9.237 -36.357 1.00 86.38 141 VAL A O 1
ATOM 1150 N N . THR A 1 142 ? 37.495 -8.754 -36.127 1.00 87.94 142 THR A N 1
ATOM 1151 C CA . THR A 1 142 ? 37.031 -9.755 -37.099 1.00 87.94 142 THR A CA 1
ATOM 1152 C C . THR A 1 142 ? 37.508 -9.443 -38.522 1.00 87.94 142 THR A C 1
ATOM 1154 O O . THR A 1 142 ? 37.921 -10.355 -39.239 1.00 87.94 142 THR A O 1
ATOM 1157 N N . ASN A 1 143 ? 37.515 -8.171 -38.935 1.00 88.12 143 ASN A N 1
ATOM 1158 C CA . ASN A 1 143 ? 38.063 -7.768 -40.234 1.00 88.12 143 ASN A CA 1
ATOM 1159 C C . ASN A 1 143 ? 39.598 -7.890 -40.293 1.00 88.12 143 ASN A C 1
ATOM 1161 O O . ASN A 1 143 ? 40.132 -8.310 -41.319 1.00 88.12 143 ASN A O 1
ATOM 1165 N N . GLU A 1 144 ? 40.308 -7.577 -39.206 1.00 88.88 144 GLU A N 1
ATOM 1166 C CA . GLU A 1 144 ? 41.764 -7.754 -39.100 1.00 88.88 144 GLU A CA 1
ATOM 1167 C C . GLU A 1 144 ? 42.154 -9.242 -39.150 1.00 88.88 144 GLU A C 1
ATOM 1169 O O . GLU A 1 144 ? 43.030 -9.612 -39.933 1.00 88.88 144 GLU A O 1
ATOM 1174 N N . ASN A 1 145 ? 41.440 -10.115 -38.429 1.00 86.44 145 ASN A N 1
ATOM 1175 C CA . ASN A 1 145 ? 41.621 -11.569 -38.501 1.00 86.44 145 ASN A CA 1
ATOM 1176 C C . ASN A 1 145 ? 41.390 -12.105 -39.920 1.00 86.44 145 ASN A C 1
ATOM 1178 O O . ASN A 1 145 ? 42.236 -12.825 -40.442 1.00 86.44 145 ASN A O 1
ATOM 1182 N N . ARG A 1 146 ? 40.309 -11.690 -40.593 1.00 89.06 146 ARG A N 1
ATOM 1183 C CA . ARG A 1 146 ? 40.027 -12.088 -41.984 1.00 89.06 146 ARG A CA 1
ATOM 1184 C C . ARG A 1 146 ? 41.119 -11.644 -42.967 1.00 89.06 146 ARG A C 1
ATOM 1186 O O . ARG A 1 146 ? 41.383 -12.315 -43.966 1.00 89.06 146 ARG A O 1
ATOM 1193 N N . LEU A 1 147 ? 41.762 -10.508 -42.701 1.00 88.06 147 LEU A N 1
ATOM 1194 C CA . LEU A 1 147 ? 42.884 -10.018 -43.500 1.00 88.06 147 LEU A CA 1
ATOM 1195 C C . LEU A 1 147 ? 44.175 -10.807 -43.210 1.00 88.06 147 LEU A C 1
ATOM 1197 O O . LEU A 1 147 ? 44.945 -11.071 -44.132 1.00 88.06 147 LEU A O 1
ATOM 1201 N N . LEU A 1 148 ? 44.388 -11.246 -41.965 1.00 87.00 148 LEU A N 1
ATOM 1202 C CA . LEU A 1 148 ? 45.468 -12.169 -41.596 1.00 87.00 148 LEU A CA 1
ATOM 1203 C C . LEU A 1 148 ? 45.277 -13.567 -42.206 1.00 87.00 148 LEU A C 1
ATOM 1205 O O . LEU A 1 148 ? 46.245 -14.122 -42.717 1.00 87.00 148 LEU A O 1
ATOM 1209 N N . GLU A 1 149 ? 44.053 -14.103 -42.229 1.00 87.19 149 GLU A N 1
ATOM 1210 C CA . GLU A 1 149 ? 43.711 -15.365 -42.907 1.00 87.19 149 GLU A CA 1
ATOM 1211 C C . GLU A 1 149 ? 44.057 -15.305 -44.402 1.00 87.19 149 GLU A C 1
ATOM 1213 O O . GLU A 1 149 ? 44.805 -16.148 -44.891 1.00 87.19 149 GLU A O 1
ATOM 1218 N N . SER A 1 150 ? 43.620 -14.254 -45.106 1.00 87.69 150 SER A N 1
ATOM 1219 C CA . SER A 1 150 ? 43.940 -14.034 -46.528 1.00 87.69 150 SER A CA 1
ATOM 1220 C C . SER A 1 150 ? 45.454 -13.930 -46.795 1.00 87.69 150 SER A C 1
ATOM 1222 O O . SER A 1 150 ? 45.971 -14.482 -47.769 1.00 87.69 150 SER A O 1
ATOM 1224 N N . ASN A 1 151 ? 46.200 -13.276 -45.896 1.00 88.06 151 ASN A N 1
ATOM 1225 C CA . ASN A 1 151 ? 47.661 -13.195 -45.987 1.00 88.06 151 ASN A CA 1
ATOM 1226 C C . ASN A 1 151 ? 48.345 -14.551 -45.726 1.00 88.06 151 ASN A C 1
ATOM 1228 O O . ASN A 1 151 ? 49.336 -14.868 -46.384 1.00 88.06 151 ASN A O 1
ATOM 1232 N N . LEU A 1 152 ? 47.832 -15.355 -44.787 1.00 87.62 152 LEU A N 1
ATOM 1233 C CA . LEU A 1 152 ? 48.325 -16.709 -44.511 1.00 87.62 152 LEU A CA 1
ATOM 1234 C C . LEU A 1 152 ? 48.036 -17.666 -45.671 1.00 87.62 152 LEU A C 1
ATOM 1236 O O . LEU A 1 152 ? 48.893 -18.476 -46.014 1.00 87.62 152 LEU A O 1
ATOM 1240 N N . GLU A 1 153 ? 46.870 -17.555 -46.306 1.00 89.25 153 GLU A N 1
ATOM 1241 C CA . GLU A 1 153 ? 46.506 -18.372 -47.464 1.00 89.25 153 GLU A CA 1
ATOM 1242 C C . GLU A 1 153 ? 47.426 -18.069 -48.660 1.00 89.25 153 GLU A C 1
ATOM 1244 O O . GLU A 1 153 ? 48.056 -18.985 -49.188 1.00 89.25 153 GLU A O 1
ATOM 1249 N N . SER A 1 154 ? 47.665 -16.791 -48.978 1.00 87.50 154 SER A N 1
ATOM 1250 C CA . SER A 1 154 ? 48.634 -16.398 -50.018 1.00 87.50 154 SER A CA 1
ATOM 1251 C C . SER A 1 154 ? 50.092 -16.767 -49.675 1.00 87.50 154 SER A C 1
ATOM 1253 O O . SER A 1 154 ? 50.892 -17.121 -50.554 1.00 87.50 154 SER A O 1
ATOM 1255 N N . ALA A 1 155 ? 50.463 -16.756 -48.389 1.00 83.88 155 ALA A N 1
ATOM 1256 C CA . ALA A 1 155 ? 51.759 -17.264 -47.940 1.00 83.88 155 ALA A CA 1
ATOM 1257 C C . ALA A 1 155 ? 51.876 -18.788 -48.131 1.00 83.88 155 ALA A C 1
ATOM 1259 O O . ALA A 1 155 ? 52.926 -19.264 -48.569 1.00 83.88 155 ALA A O 1
ATOM 1260 N N . ASN A 1 156 ? 50.805 -19.545 -47.875 1.00 87.75 156 ASN A N 1
ATOM 1261 C CA . ASN A 1 156 ? 50.747 -20.988 -48.104 1.00 87.75 156 ASN A CA 1
ATOM 1262 C C . ASN A 1 156 ? 50.799 -21.336 -49.599 1.00 87.75 156 ASN A C 1
ATOM 1264 O O . ASN A 1 156 ? 51.576 -22.212 -49.972 1.00 87.75 156 ASN A O 1
ATOM 1268 N N . GLU A 1 157 ? 50.085 -20.613 -50.470 1.00 88.12 157 GLU A N 1
ATOM 1269 C CA . GLU A 1 157 ? 50.229 -20.732 -51.933 1.00 88.12 157 GLU A CA 1
ATOM 1270 C C . GLU A 1 157 ? 51.690 -20.511 -52.366 1.00 88.12 157 GLU A C 1
ATOM 1272 O O . GLU A 1 157 ? 52.269 -21.304 -53.113 1.00 88.12 157 GLU A O 1
ATOM 1277 N N . THR A 1 158 ? 52.330 -19.464 -51.833 1.00 86.25 158 THR A N 1
ATOM 1278 C CA . THR A 1 158 ? 53.737 -19.136 -52.114 1.00 86.25 158 THR A CA 1
ATOM 1279 C C . THR A 1 158 ? 54.705 -20.219 -51.617 1.00 86.25 158 THR A C 1
ATOM 1281 O O . THR A 1 158 ? 55.740 -20.464 -52.246 1.00 86.25 158 THR A O 1
ATOM 1284 N N . LEU A 1 159 ? 54.401 -20.872 -50.492 1.00 85.38 159 LEU A N 1
ATOM 1285 C CA . LEU A 1 159 ? 55.175 -22.000 -49.970 1.00 85.38 159 LEU A CA 1
ATOM 1286 C C . LEU A 1 159 ? 54.952 -23.275 -50.792 1.00 85.38 159 LEU A C 1
ATOM 1288 O O . LEU A 1 159 ? 55.928 -23.974 -51.060 1.00 85.38 159 LEU A O 1
ATOM 1292 N N . GLN A 1 160 ? 53.728 -23.539 -51.258 1.00 87.50 160 GLN A N 1
ATOM 1293 C CA . GLN A 1 160 ? 53.424 -24.677 -52.127 1.00 87.50 160 GLN A CA 1
ATOM 1294 C C . GLN A 1 160 ? 54.184 -24.571 -53.453 1.00 87.50 160 GLN A C 1
ATOM 1296 O O . GLN A 1 160 ? 54.941 -25.477 -53.784 1.00 87.50 160 GLN A O 1
ATOM 1301 N N . VAL A 1 161 ? 54.122 -23.421 -54.136 1.00 87.88 161 VAL A N 1
ATOM 1302 C CA . VAL A 1 161 ? 54.878 -23.175 -55.383 1.00 87.88 161 VAL A CA 1
ATOM 1303 C C . VAL A 1 161 ? 56.391 -23.369 -55.188 1.00 87.88 161 VAL A C 1
ATOM 1305 O O . VAL A 1 161 ? 57.086 -23.853 -56.083 1.00 87.88 161 VAL A O 1
ATOM 1308 N N . LYS A 1 162 ? 56.930 -23.035 -54.007 1.00 85.38 162 LYS A N 1
ATOM 1309 C CA . LYS A 1 162 ? 58.337 -23.308 -53.664 1.00 85.38 162 LYS A CA 1
ATOM 1310 C C . LYS A 1 162 ? 58.606 -24.782 -53.359 1.00 85.38 162 LYS A C 1
ATOM 1312 O O . LYS A 1 162 ? 59.687 -25.258 -53.696 1.00 85.38 162 LYS A O 1
ATOM 1317 N N . SER A 1 163 ? 57.664 -25.498 -52.749 1.00 87.19 163 SER A N 1
ATOM 1318 C CA . SER A 1 163 ? 57.752 -26.946 -52.537 1.00 87.19 163 SER A CA 1
ATOM 1319 C C . SER A 1 163 ? 57.775 -27.690 -53.872 1.00 87.19 163 SER A C 1
ATOM 1321 O O . SER A 1 163 ? 58.677 -28.493 -54.101 1.00 87.19 163 SER A O 1
ATOM 1323 N N . ASP A 1 164 ? 56.862 -27.346 -54.781 1.00 85.56 164 ASP A N 1
ATOM 1324 C CA . ASP A 1 164 ? 56.763 -27.918 -56.126 1.00 85.56 164 ASP A CA 1
ATOM 1325 C C . ASP A 1 164 ? 58.062 -27.683 -56.919 1.00 85.56 164 ASP A C 1
ATOM 1327 O O . ASP A 1 164 ? 58.608 -28.607 -57.522 1.00 85.56 164 ASP A O 1
ATOM 1331 N N . LEU A 1 165 ? 58.628 -26.470 -56.843 1.00 87.25 165 LEU A N 1
ATOM 1332 C CA . LEU A 1 165 ? 59.921 -26.137 -57.451 1.00 87.25 165 LEU A CA 1
ATOM 1333 C C . LEU A 1 165 ? 61.088 -26.937 -56.839 1.00 87.25 165 LEU A C 1
ATOM 1335 O O . LEU A 1 165 ? 61.980 -27.378 -57.561 1.00 87.25 165 LEU A O 1
ATOM 1339 N N . ILE A 1 166 ? 61.098 -27.148 -55.519 1.00 83.06 166 ILE A N 1
ATOM 1340 C CA . ILE A 1 166 ? 62.103 -27.988 -54.845 1.00 83.06 166 ILE A CA 1
ATOM 1341 C C . ILE A 1 166 ? 61.961 -29.456 -55.273 1.00 83.06 166 ILE A C 1
ATOM 1343 O O . ILE A 1 166 ? 62.967 -30.145 -55.443 1.00 83.06 166 ILE A O 1
ATOM 1347 N N . GLU A 1 167 ? 60.739 -29.949 -55.467 1.00 83.94 167 GLU A N 1
ATOM 1348 C CA . GLU A 1 167 ? 60.467 -31.304 -55.954 1.00 83.94 167 GLU A CA 1
ATOM 1349 C C . GLU A 1 167 ? 60.899 -31.482 -57.419 1.00 83.94 167 GLU A C 1
ATOM 1351 O O . GLU A 1 167 ? 61.556 -32.469 -57.760 1.00 83.94 167 GLU A O 1
ATOM 1356 N N . GLN A 1 168 ? 60.649 -30.477 -58.260 1.00 82.62 168 GLN A N 1
ATOM 1357 C CA . GLN A 1 168 ? 61.132 -30.414 -59.639 1.00 82.62 168 GLN A CA 1
ATOM 1358 C C . GLN A 1 168 ? 62.670 -30.412 -59.703 1.00 82.62 168 GLN A C 1
ATOM 1360 O O . GLN A 1 168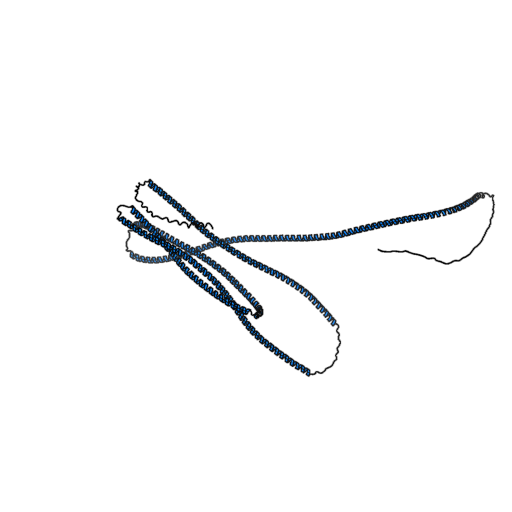 ? 63.256 -31.212 -60.432 1.00 82.62 168 GLN A O 1
ATOM 1365 N N . LEU A 1 169 ? 63.340 -29.607 -58.870 1.00 81.25 169 LEU A N 1
ATOM 1366 C CA . LEU A 1 169 ? 64.806 -29.590 -58.765 1.00 81.25 169 LEU A CA 1
ATOM 1367 C C . LEU A 1 169 ? 65.380 -30.925 -58.256 1.00 81.25 169 LEU A C 1
ATOM 1369 O O . LEU A 1 169 ? 66.431 -31.355 -58.731 1.00 81.25 169 LEU A O 1
ATOM 1373 N N . LYS A 1 170 ? 64.701 -31.629 -57.335 1.00 84.06 170 LYS A N 1
ATOM 1374 C CA . LYS A 1 170 ? 65.088 -33.000 -56.936 1.00 84.06 170 LYS A CA 1
ATOM 1375 C C . LYS A 1 170 ? 64.983 -33.976 -58.111 1.00 84.06 170 LYS A C 1
ATOM 1377 O O . LYS A 1 170 ? 65.872 -34.810 -58.271 1.00 84.06 170 LYS A O 1
ATOM 1382 N N . ALA A 1 171 ? 63.931 -33.881 -58.926 1.00 79.69 171 ALA A N 1
ATOM 1383 C CA . ALA A 1 171 ? 63.758 -34.727 -60.107 1.00 79.69 171 ALA A CA 1
ATOM 1384 C C . ALA A 1 171 ? 64.847 -34.467 -61.166 1.00 79.69 171 ALA A C 1
ATOM 1386 O O . ALA A 1 171 ? 65.416 -35.417 -61.708 1.00 79.69 171 ALA A O 1
ATOM 1387 N N . GLU A 1 172 ? 65.210 -33.203 -61.402 1.00 78.56 172 GLU A N 1
ATOM 1388 C CA . GLU A 1 172 ? 66.344 -32.840 -62.262 1.00 78.56 172 GLU A CA 1
ATOM 1389 C C . GLU A 1 172 ? 67.671 -33.394 -61.717 1.00 78.56 172 GLU A C 1
ATOM 1391 O O . GLU A 1 172 ? 68.429 -34.017 -62.462 1.00 78.56 172 GLU A O 1
ATOM 1396 N N . LEU A 1 173 ? 67.933 -33.264 -60.413 1.00 77.38 173 LEU A N 1
ATOM 1397 C CA . LEU A 1 173 ? 69.154 -33.773 -59.773 1.00 77.38 173 LEU A CA 1
ATOM 1398 C C . LEU A 1 173 ? 69.241 -35.312 -59.847 1.00 77.38 173 LEU A C 1
ATOM 1400 O O . LEU A 1 173 ? 70.300 -35.855 -60.165 1.00 77.38 173 LEU A O 1
ATOM 1404 N N . LEU A 1 174 ? 68.120 -36.020 -59.669 1.00 76.94 174 LEU A N 1
ATOM 1405 C CA . LEU A 1 174 ? 68.029 -37.468 -59.894 1.00 76.94 174 LEU A CA 1
ATOM 1406 C C . LEU A 1 174 ? 68.289 -37.850 -61.361 1.00 76.94 174 LEU A C 1
ATOM 1408 O O . LEU A 1 174 ? 68.947 -38.860 -61.612 1.00 76.94 174 LEU A O 1
ATOM 1412 N N . SER A 1 175 ? 67.846 -37.038 -62.329 1.00 72.69 175 SER A N 1
ATOM 1413 C CA . SER A 1 175 ? 68.164 -37.248 -63.751 1.00 72.69 175 SER A CA 1
ATOM 1414 C C . SER A 1 175 ? 69.657 -37.045 -64.055 1.00 72.69 175 SER A C 1
ATOM 1416 O O . SER A 1 175 ? 70.243 -37.763 -64.864 1.00 72.69 175 SER A O 1
ATOM 1418 N N . LEU A 1 176 ? 70.320 -36.110 -63.367 1.00 67.44 176 LEU A N 1
ATOM 1419 C CA . LEU A 1 176 ? 71.764 -35.899 -63.488 1.00 67.44 176 LEU A CA 1
ATOM 1420 C C . LEU A 1 176 ? 72.561 -37.044 -62.840 1.00 67.44 176 LEU A C 1
ATOM 1422 O O . LEU A 1 176 ? 73.566 -37.474 -63.406 1.00 67.44 176 LEU A O 1
ATOM 1426 N N . GLN A 1 177 ? 72.096 -37.595 -61.714 1.00 63.53 177 GLN A N 1
ATOM 1427 C CA . GLN A 1 177 ? 72.709 -38.777 -61.096 1.00 63.53 177 GLN A CA 1
ATOM 1428 C C . GLN A 1 177 ? 72.576 -40.038 -61.960 1.00 63.53 177 GLN A C 1
ATOM 1430 O O . GLN A 1 177 ? 73.552 -40.777 -62.092 1.00 63.53 177 GLN A O 1
ATOM 1435 N N . THR A 1 178 ? 71.419 -40.286 -62.583 1.00 58.16 178 THR A N 1
ATOM 1436 C CA . THR A 1 178 ? 71.268 -41.438 -63.490 1.00 58.16 178 THR A CA 1
ATOM 1437 C C . THR A 1 178 ? 72.115 -41.285 -64.752 1.00 58.16 178 THR A C 1
ATOM 1439 O O . THR A 1 178 ? 72.751 -42.254 -65.156 1.00 58.16 178 THR A O 1
ATOM 1442 N N . ASN A 1 179 ? 72.245 -40.072 -65.303 1.00 54.34 179 ASN A N 1
ATOM 1443 C CA . ASN A 1 179 ? 73.178 -39.799 -66.403 1.00 54.34 179 ASN A CA 1
ATOM 1444 C C . ASN A 1 179 ? 74.655 -40.039 -66.013 1.00 54.34 179 ASN A C 1
ATOM 1446 O O . ASN A 1 179 ? 75.415 -40.586 -66.814 1.00 54.34 179 ASN A O 1
ATOM 1450 N N . GLN A 1 180 ? 75.073 -39.706 -64.783 1.00 51.81 180 GLN A N 1
ATOM 1451 C CA . GLN A 1 180 ? 76.436 -39.992 -64.299 1.00 51.81 180 GLN A CA 1
ATOM 1452 C C . GLN A 1 180 ? 76.714 -41.489 -64.083 1.00 51.81 180 GLN A C 1
ATOM 1454 O O . GLN A 1 180 ? 77.858 -41.921 -64.211 1.00 51.81 180 GLN A O 1
ATOM 1459 N N . GLN A 1 181 ? 75.696 -42.307 -63.798 1.00 46.00 181 GLN A N 1
ATOM 1460 C CA . GLN A 1 181 ? 75.871 -43.757 -63.629 1.00 46.00 181 GLN A CA 1
ATOM 1461 C C . GLN A 1 181 ? 76.076 -44.519 -64.953 1.00 46.00 181 GLN A C 1
ATOM 1463 O O . GLN A 1 181 ? 76.411 -45.703 -64.924 1.00 46.00 181 GLN A O 1
ATOM 1468 N N . THR A 1 182 ? 75.946 -43.852 -66.105 1.00 42.62 182 THR A N 1
ATOM 1469 C CA . THR A 1 182 ? 76.215 -44.440 -67.430 1.00 42.62 182 THR A CA 1
ATOM 1470 C C . THR A 1 182 ? 77.692 -44.441 -67.854 1.00 42.62 182 THR A C 1
ATOM 1472 O O . THR A 1 182 ? 78.025 -45.134 -68.813 1.00 42.62 182 THR A O 1
ATOM 1475 N N . GLU A 1 183 ? 78.592 -43.731 -67.156 1.00 40.00 183 GLU A N 1
ATOM 1476 C CA . GLU A 1 183 ? 80.024 -43.642 -67.512 1.00 40.00 183 GLU A CA 1
ATOM 1477 C C . GLU A 1 183 ? 80.972 -44.003 -66.349 1.00 40.00 183 GLU A C 1
ATOM 1479 O O . GLU A 1 183 ? 81.715 -43.166 -65.839 1.00 40.00 183 GLU A O 1
ATOM 1484 N N . ILE A 1 184 ? 81.012 -45.283 -65.952 1.00 40.06 184 ILE A N 1
ATOM 1485 C CA . ILE A 1 184 ? 82.099 -45.820 -65.109 1.00 40.06 184 ILE A CA 1
ATOM 1486 C C . ILE A 1 184 ? 82.649 -47.124 -65.702 1.00 40.06 184 ILE A C 1
ATOM 1488 O O . ILE A 1 184 ? 81.933 -48.111 -65.851 1.00 40.06 184 ILE A O 1
ATOM 1492 N N . SER A 1 185 ? 83.958 -47.145 -65.977 1.00 28.66 185 SER A N 1
ATOM 1493 C CA . SER A 1 185 ? 84.744 -48.347 -66.289 1.00 28.66 185 SER A CA 1
ATOM 1494 C C . SER A 1 185 ? 86.147 -48.225 -65.646 1.00 28.66 185 SER A C 1
ATOM 1496 O O . SER A 1 185 ? 86.674 -47.111 -65.616 1.00 28.66 185 SER A O 1
ATOM 1498 N N . PRO A 1 186 ? 86.754 -49.286 -65.064 1.00 51.34 186 PRO A N 1
ATOM 1499 C CA . PRO A 1 186 ? 87.750 -49.113 -63.990 1.00 51.34 186 PRO A CA 1
ATOM 1500 C C . PRO A 1 186 ? 89.209 -49.459 -64.362 1.00 51.34 186 PRO A C 1
ATOM 1502 O O . PRO A 1 186 ? 89.439 -50.425 -65.089 1.00 51.34 186 PRO A O 1
ATOM 1505 N N . PHE A 1 187 ? 90.216 -48.784 -63.763 1.00 28.91 187 PHE A N 1
ATOM 1506 C CA . PHE A 1 187 ? 91.609 -49.291 -63.772 1.00 28.91 187 PHE A CA 1
ATOM 1507 C C . PHE A 1 187 ? 92.570 -48.815 -62.636 1.00 28.91 187 PHE A C 1
ATOM 1509 O O . PHE A 1 187 ? 93.023 -47.679 -62.615 1.00 28.91 187 PHE A O 1
ATOM 1516 N N . VAL A 1 188 ? 92.929 -49.760 -61.749 1.00 34.81 188 VAL A N 1
ATOM 1517 C CA . VAL A 1 188 ? 94.266 -50.070 -61.152 1.00 34.81 188 VAL A CA 1
ATOM 1518 C C . VAL A 1 188 ? 95.149 -48.996 -60.449 1.00 34.81 188 VAL A C 1
ATOM 1520 O O . VAL A 1 188 ? 95.932 -48.287 -61.069 1.00 34.81 188 VAL A O 1
ATOM 1523 N N . VAL A 1 189 ? 95.134 -49.053 -59.105 1.00 41.59 189 VAL A N 1
ATOM 1524 C CA . VAL A 1 189 ? 96.251 -49.253 -58.123 1.00 41.59 189 VAL A CA 1
ATOM 1525 C C . VAL A 1 189 ? 97.718 -48.892 -58.477 1.00 41.59 189 VAL A C 1
ATOM 1527 O O . VAL A 1 189 ? 98.288 -49.440 -59.419 1.00 41.59 189 VAL A O 1
ATOM 1530 N N . ARG A 1 190 ? 98.415 -48.212 -57.539 1.00 31.34 190 ARG A N 1
ATOM 1531 C CA . ARG A 1 190 ? 99.836 -48.476 -57.177 1.00 31.34 190 ARG A CA 1
ATOM 1532 C C . ARG A 1 190 ? 100.178 -48.088 -55.722 1.00 31.34 190 ARG A C 1
ATOM 1534 O O . ARG A 1 190 ? 99.581 -47.161 -55.190 1.00 31.34 190 ARG A O 1
ATOM 1541 N N . ASN A 1 191 ? 101.163 -48.780 -55.135 1.00 39.50 191 ASN A N 1
ATOM 1542 C CA . ASN A 1 191 ? 101.796 -48.507 -53.830 1.00 39.50 191 ASN A CA 1
ATOM 1543 C C . ASN A 1 191 ? 103.292 -48.193 -54.026 1.00 39.50 191 ASN A C 1
ATOM 1545 O O . ASN A 1 191 ? 103.868 -48.699 -54.985 1.00 39.50 191 ASN A O 1
ATOM 1549 N N . ASP A 1 192 ? 103.915 -47.507 -53.060 1.00 30.61 192 ASP A N 1
ATOM 1550 C CA . ASP A 1 192 ? 105.360 -47.540 -52.744 1.00 30.61 192 ASP A CA 1
ATOM 1551 C C . ASP A 1 192 ? 105.556 -47.264 -51.222 1.00 30.61 192 ASP A C 1
ATOM 1553 O O . ASP A 1 192 ? 104.576 -46.953 -50.541 1.00 30.61 192 ASP A O 1
ATOM 1557 N N . ALA A 1 193 ? 106.754 -47.479 -50.645 1.00 37.69 193 ALA A N 1
ATOM 1558 C CA . ALA A 1 193 ? 106.919 -47.798 -49.204 1.00 37.69 193 ALA A CA 1
ATOM 1559 C C . ALA A 1 193 ? 108.127 -47.145 -48.461 1.00 37.69 193 ALA A C 1
ATOM 1561 O O . ALA A 1 193 ? 108.904 -46.402 -49.058 1.00 37.69 193 ALA A O 1
ATOM 1562 N N . SER A 1 194 ? 108.319 -47.529 -47.177 1.00 37.06 194 SER A N 1
ATOM 1563 C CA . SER A 1 194 ? 109.378 -47.154 -46.187 1.00 37.06 194 SER A CA 1
ATOM 1564 C C . SER A 1 194 ? 109.178 -45.797 -45.458 1.00 37.06 194 SER A C 1
ATOM 1566 O O . SER A 1 194 ? 108.504 -44.929 -45.997 1.00 37.06 194 SER A O 1
ATOM 1568 N N . THR A 1 195 ? 109.662 -45.528 -44.226 1.00 36.97 195 THR A N 1
ATOM 1569 C CA . THR A 1 195 ? 110.612 -46.226 -43.308 1.00 36.97 195 THR A CA 1
ATOM 1570 C C . THR A 1 195 ? 110.248 -45.977 -41.816 1.00 36.97 195 THR A C 1
ATOM 1572 O O . THR A 1 195 ? 109.602 -44.976 -41.519 1.00 36.97 195 THR A O 1
ATOM 1575 N N . GLU A 1 196 ? 110.689 -46.826 -40.872 1.00 47.59 196 GLU A N 1
ATOM 1576 C CA . GLU A 1 196 ? 110.597 -46.603 -39.404 1.00 47.59 196 GLU A CA 1
ATOM 1577 C C . GLU A 1 196 ? 111.657 -45.619 -38.856 1.00 47.59 196 GLU A C 1
ATOM 1579 O O . GLU A 1 196 ? 112.740 -45.487 -39.436 1.00 47.59 196 GLU A O 1
ATOM 1584 N N . PRO A 1 197 ? 111.400 -45.000 -37.685 1.00 45.97 197 PRO A N 1
ATOM 1585 C CA . PRO A 1 197 ? 112.445 -44.885 -36.658 1.00 45.97 197 PRO A CA 1
ATOM 1586 C C . PRO A 1 197 ? 111.974 -45.126 -35.201 1.00 45.97 197 PRO A C 1
ATOM 1588 O O . PRO A 1 197 ? 110.788 -45.166 -34.888 1.00 45.97 197 PRO A O 1
ATOM 1591 N N . HIS A 1 198 ? 112.964 -45.261 -34.313 1.00 45.50 198 HIS A N 1
ATOM 1592 C CA . HIS A 1 198 ? 112.879 -45.534 -32.868 1.00 45.50 198 HIS A CA 1
ATOM 1593 C C . HIS A 1 198 ? 111.919 -44.630 -32.059 1.00 45.50 198 HIS A C 1
ATOM 1595 O O . HIS A 1 198 ? 111.859 -43.422 -32.278 1.00 45.50 198 HIS A O 1
ATOM 1601 N N . LEU A 1 199 ? 111.292 -45.207 -31.024 1.00 51.53 199 LEU A N 1
ATOM 1602 C CA . LEU A 1 199 ? 110.655 -44.488 -29.908 1.00 51.53 199 LEU A CA 1
ATOM 1603 C C . LEU A 1 199 ? 111.577 -44.461 -28.677 1.00 51.53 199 LEU A C 1
ATOM 1605 O O . LEU A 1 199 ? 112.389 -45.374 -28.494 1.00 51.53 199 LEU A O 1
ATOM 1609 N N . ASP A 1 200 ? 111.414 -43.442 -27.827 1.00 55.06 200 ASP A N 1
ATOM 1610 C CA . ASP A 1 200 ? 112.125 -43.287 -26.552 1.00 55.06 200 ASP A CA 1
ATOM 1611 C C . ASP A 1 200 ? 111.126 -43.275 -25.379 1.00 55.06 200 ASP A C 1
ATOM 1613 O O . ASP A 1 200 ? 110.181 -42.487 -25.343 1.00 55.06 200 ASP A O 1
ATOM 1617 N N . TRP A 1 201 ? 111.285 -44.218 -24.450 1.00 56.41 201 TRP A N 1
ATOM 1618 C CA . TRP A 1 201 ? 110.277 -44.568 -23.436 1.00 56.41 201 TRP A CA 1
ATOM 1619 C C . TRP A 1 201 ? 110.180 -43.622 -22.215 1.00 56.41 201 TRP A C 1
ATOM 1621 O O . TRP A 1 201 ? 109.060 -43.411 -21.739 1.00 56.41 201 TRP A O 1
ATOM 1631 N N . PRO A 1 202 ? 111.273 -43.023 -21.684 1.00 61.59 202 PRO A N 1
ATOM 1632 C CA . PRO A 1 202 ? 111.211 -42.217 -20.458 1.00 61.59 202 PRO A CA 1
ATOM 1633 C C . PRO A 1 202 ? 110.290 -40.996 -20.547 1.00 61.59 202 PRO A C 1
ATOM 1635 O O . PRO A 1 202 ? 109.663 -40.626 -19.555 1.00 61.59 202 PRO A O 1
ATOM 1638 N N . ASP A 1 203 ? 110.183 -40.377 -21.725 1.00 58.81 203 ASP A N 1
ATOM 1639 C CA . ASP A 1 203 ? 109.428 -39.130 -21.883 1.00 58.81 203 ASP A CA 1
ATOM 1640 C C . ASP A 1 203 ? 107.905 -39.355 -21.914 1.00 58.81 203 ASP A C 1
ATOM 1642 O O . ASP A 1 203 ? 107.138 -38.483 -21.510 1.00 58.81 203 ASP A O 1
ATOM 1646 N N . ILE A 1 204 ? 107.467 -40.564 -22.294 1.00 62.00 204 ILE A N 1
ATOM 1647 C CA . ILE A 1 204 ? 106.066 -41.002 -22.189 1.00 62.00 204 ILE A CA 1
ATOM 1648 C C . ILE A 1 204 ? 105.698 -41.246 -20.719 1.00 62.00 204 ILE A C 1
ATOM 1650 O O . ILE A 1 204 ? 104.635 -40.812 -20.276 1.00 62.00 204 ILE A O 1
ATOM 1654 N N . GLN A 1 205 ? 106.580 -41.891 -19.946 1.00 65.12 205 GLN A N 1
ATOM 1655 C CA . GLN A 1 205 ? 106.342 -42.157 -18.522 1.00 65.12 205 GLN A CA 1
ATOM 1656 C C . GLN A 1 205 ? 106.146 -40.853 -17.733 1.00 65.12 205 GLN A C 1
ATOM 1658 O O . GLN A 1 205 ? 105.172 -40.717 -16.998 1.00 65.12 205 GLN A O 1
ATOM 1663 N N . ARG A 1 206 ? 107.007 -39.855 -17.968 1.00 72.19 206 ARG A N 1
ATOM 1664 C CA . ARG A 1 206 ? 106.926 -38.538 -17.319 1.00 72.19 206 ARG A CA 1
ATOM 1665 C C . ARG A 1 206 ? 105.583 -37.832 -17.558 1.00 72.19 206 ARG A C 1
ATOM 1667 O O . ARG A 1 206 ? 105.017 -37.274 -16.625 1.00 72.19 206 ARG A O 1
ATOM 1674 N N . GLN A 1 207 ? 105.043 -37.907 -18.777 1.00 68.50 207 GLN A N 1
ATOM 1675 C CA . GLN A 1 207 ? 103.735 -37.324 -19.116 1.00 68.50 207 GLN A CA 1
ATOM 1676 C C . GLN A 1 207 ? 102.553 -38.079 -18.481 1.00 68.50 207 GLN A C 1
ATOM 1678 O O . GLN A 1 207 ? 101.508 -37.480 -18.222 1.00 68.50 207 GLN A O 1
ATOM 1683 N N . ILE A 1 208 ? 102.696 -39.383 -18.219 1.00 72.12 208 ILE A N 1
ATOM 1684 C CA . ILE A 1 208 ? 101.698 -40.168 -17.477 1.00 72.12 208 ILE A CA 1
ATOM 1685 C C . ILE A 1 208 ? 101.694 -39.745 -16.005 1.00 72.12 208 ILE A C 1
ATOM 1687 O O . ILE A 1 208 ? 100.624 -39.472 -15.459 1.00 72.12 208 ILE A O 1
ATOM 1691 N N . ASP A 1 209 ? 102.872 -39.622 -15.392 1.00 74.69 209 ASP A N 1
ATOM 1692 C CA . ASP A 1 209 ? 103.010 -39.275 -13.976 1.00 74.69 209 ASP A CA 1
ATOM 1693 C C . ASP A 1 209 ? 102.511 -37.837 -13.697 1.00 74.69 209 ASP A C 1
ATOM 1695 O O . ASP A 1 209 ? 101.687 -37.638 -12.800 1.00 74.69 209 ASP A O 1
ATOM 1699 N N . GLU A 1 210 ? 102.892 -36.855 -14.531 1.00 75.31 210 GLU A N 1
ATOM 1700 C CA . GLU A 1 210 ? 102.372 -35.471 -14.483 1.00 75.31 210 GLU A CA 1
ATOM 1701 C C . GLU A 1 210 ? 100.832 -35.432 -14.610 1.00 75.31 210 GLU A C 1
ATOM 1703 O O . GLU A 1 210 ? 100.152 -34.717 -13.869 1.00 75.31 210 GLU A O 1
ATOM 1708 N N . LYS A 1 211 ? 100.249 -36.242 -15.508 1.00 73.44 211 LYS A N 1
ATOM 1709 C CA . LYS A 1 211 ? 98.791 -36.314 -15.694 1.00 73.44 211 LYS A CA 1
ATOM 1710 C C . LYS A 1 211 ? 98.075 -36.940 -14.495 1.00 73.44 211 LYS A C 1
ATOM 1712 O O . LYS A 1 211 ? 97.006 -36.462 -14.117 1.00 73.44 211 LYS A O 1
ATOM 1717 N N . CYS A 1 212 ? 98.636 -37.991 -13.898 1.00 75.69 212 CYS A N 1
ATOM 1718 C CA . CYS A 1 212 ? 98.091 -38.597 -12.684 1.00 75.69 212 CYS A CA 1
ATOM 1719 C C . CYS A 1 212 ? 98.091 -37.610 -11.508 1.00 75.69 212 CYS A C 1
ATOM 1721 O O . CYS A 1 212 ? 97.119 -37.570 -10.754 1.00 75.69 212 CYS A O 1
ATOM 1723 N N . GLN A 1 213 ? 99.133 -36.785 -11.388 1.00 75.62 213 GLN A N 1
ATOM 1724 C CA . GLN A 1 213 ? 99.252 -35.784 -10.330 1.00 75.62 213 GLN A CA 1
ATOM 1725 C C . GLN A 1 213 ? 98.222 -34.651 -10.491 1.00 75.62 213 GLN A C 1
ATOM 1727 O O . GLN A 1 213 ? 97.440 -34.404 -9.573 1.00 75.62 213 GLN A O 1
ATOM 1732 N N . LEU A 1 214 ? 98.110 -34.065 -11.689 1.00 74.56 214 LEU A N 1
ATOM 1733 C CA . LEU A 1 214 ? 97.086 -33.053 -12.002 1.00 74.56 214 LEU A CA 1
ATOM 1734 C C . LEU A 1 214 ? 95.650 -33.579 -11.837 1.00 74.56 214 LEU A C 1
ATOM 1736 O O . LEU A 1 214 ? 94.746 -32.828 -11.471 1.00 74.56 214 LEU A O 1
ATOM 1740 N N . GLN A 1 215 ? 95.414 -34.867 -12.104 1.00 74.00 215 GLN A N 1
ATOM 1741 C CA . GLN A 1 215 ? 94.091 -35.464 -11.927 1.00 74.00 215 GLN A CA 1
ATOM 1742 C C . GLN A 1 215 ? 93.756 -35.738 -10.449 1.00 74.00 215 GLN A C 1
ATOM 1744 O O . GLN A 1 215 ? 92.581 -35.693 -10.094 1.00 74.00 215 GLN A O 1
ATOM 1749 N N . ALA A 1 216 ? 94.749 -35.944 -9.576 1.00 74.25 216 ALA A N 1
ATOM 1750 C CA . ALA A 1 216 ? 94.531 -35.992 -8.129 1.00 74.25 216 ALA A CA 1
ATOM 1751 C C . ALA A 1 216 ? 94.160 -34.605 -7.569 1.00 74.25 216 ALA A C 1
ATOM 1753 O O . ALA A 1 216 ? 93.144 -34.477 -6.886 1.00 74.25 216 ALA A O 1
ATOM 1754 N N . GLU A 1 217 ? 94.912 -33.561 -7.940 1.00 75.75 217 GLU A N 1
ATOM 1755 C CA . GLU A 1 217 ? 94.636 -32.166 -7.551 1.00 75.75 217 GLU A CA 1
ATOM 1756 C C . GLU A 1 217 ? 93.236 -31.705 -8.005 1.00 75.75 217 GLU A C 1
ATOM 1758 O O . GLU A 1 217 ? 92.534 -30.999 -7.278 1.00 75.75 217 GLU A O 1
ATOM 1763 N N . LEU A 1 218 ? 92.779 -32.152 -9.183 1.00 74.31 218 LEU A N 1
ATOM 1764 C CA . LEU A 1 218 ? 91.439 -31.853 -9.693 1.00 74.31 218 LEU A CA 1
ATOM 1765 C C . LEU A 1 218 ? 90.316 -32.478 -8.844 1.00 74.31 218 LEU A C 1
ATOM 1767 O O . LEU A 1 218 ? 89.299 -31.821 -8.612 1.00 74.31 218 LEU A O 1
ATOM 1771 N N . GLU A 1 219 ? 90.464 -33.728 -8.391 1.00 74.44 219 GLU A N 1
ATOM 1772 C CA . GLU A 1 219 ? 89.461 -34.366 -7.523 1.00 74.44 219 GLU A CA 1
ATOM 1773 C C . GLU A 1 219 ? 89.500 -33.812 -6.089 1.00 74.44 219 GLU A C 1
ATOM 1775 O O . GLU A 1 219 ? 88.444 -33.654 -5.476 1.00 74.44 219 GLU A O 1
ATOM 1780 N N . GLU A 1 220 ? 90.670 -33.423 -5.574 1.00 74.88 220 GLU A N 1
ATOM 1781 C CA . GLU A 1 220 ? 90.795 -32.745 -4.276 1.00 74.88 220 GLU A CA 1
ATOM 1782 C C . GLU A 1 220 ? 90.119 -31.360 -4.290 1.00 74.88 220 GLU A C 1
ATOM 1784 O O . GLU A 1 220 ? 89.330 -31.038 -3.396 1.00 74.88 220 GLU A O 1
ATOM 1789 N N . LEU A 1 221 ? 90.317 -30.574 -5.358 1.00 68.19 221 LEU A N 1
ATOM 1790 C CA . LEU A 1 221 ? 89.620 -29.297 -5.563 1.00 68.19 221 LEU A CA 1
ATOM 1791 C C . LEU A 1 221 ? 88.101 -29.465 -5.713 1.00 68.19 221 LEU A C 1
ATOM 1793 O O . LEU A 1 221 ? 87.343 -28.656 -5.170 1.00 68.19 221 LEU A O 1
ATOM 1797 N N . LYS A 1 222 ? 87.633 -30.515 -6.403 1.00 69.94 222 LYS A N 1
ATOM 1798 C CA . LYS A 1 222 ? 86.199 -30.849 -6.463 1.00 69.94 222 LYS A CA 1
ATOM 1799 C C . LYS A 1 222 ? 85.649 -31.186 -5.081 1.00 69.94 222 LYS A C 1
ATOM 1801 O O . LYS A 1 222 ? 84.628 -30.617 -4.708 1.00 69.94 222 LYS A O 1
ATOM 1806 N N . ALA A 1 223 ? 86.324 -32.051 -4.322 1.00 68.88 223 ALA A N 1
ATOM 1807 C CA . ALA A 1 223 ? 85.895 -32.463 -2.987 1.00 68.88 223 ALA A CA 1
ATOM 1808 C C . ALA A 1 223 ? 85.793 -31.265 -2.026 1.00 68.88 223 ALA A C 1
ATOM 1810 O O . ALA A 1 223 ? 84.773 -31.094 -1.350 1.00 68.88 223 ALA A O 1
ATOM 1811 N N . HIS A 1 224 ? 86.801 -30.384 -2.026 1.00 68.44 224 HIS A N 1
ATOM 1812 C CA . HIS A 1 224 ? 86.773 -29.136 -1.260 1.00 68.44 224 HIS A CA 1
ATOM 1813 C C . HIS A 1 224 ? 85.644 -28.200 -1.697 1.00 68.44 224 HIS A C 1
ATOM 1815 O O . HIS A 1 224 ? 84.955 -27.644 -0.838 1.00 68.44 224 HIS A O 1
ATOM 1821 N N . LYS A 1 225 ? 85.410 -28.056 -3.009 1.00 69.94 225 LYS A N 1
ATOM 1822 C CA . LYS A 1 225 ? 84.292 -27.260 -3.522 1.00 69.94 225 LYS A CA 1
ATOM 1823 C C . LYS A 1 225 ? 82.947 -27.824 -3.051 1.00 69.94 225 LYS A C 1
ATOM 1825 O O . LYS A 1 225 ? 82.173 -27.078 -2.460 1.00 69.94 225 LYS A O 1
ATOM 1830 N N . THR A 1 226 ? 82.698 -29.124 -3.229 1.00 66.44 226 THR A N 1
ATOM 1831 C CA . THR A 1 226 ? 81.437 -29.751 -2.803 1.00 66.44 226 THR A CA 1
ATOM 1832 C C . THR A 1 226 ? 81.220 -29.653 -1.297 1.00 66.44 226 THR A C 1
ATOM 1834 O O . THR A 1 226 ? 80.107 -29.369 -0.882 1.00 66.44 226 THR A O 1
ATOM 1837 N N . SER A 1 227 ? 82.273 -29.811 -0.485 1.00 70.38 227 SER A N 1
ATOM 1838 C CA . SER A 1 227 ? 82.203 -29.689 0.980 1.00 70.38 227 SER A CA 1
ATOM 1839 C C . SER A 1 227 ? 81.839 -28.265 1.429 1.00 70.38 227 SER A C 1
ATOM 1841 O O . SER A 1 227 ? 80.993 -28.072 2.308 1.00 70.38 227 SER A O 1
ATOM 1843 N N . SER A 1 228 ? 82.425 -27.254 0.779 1.00 72.38 228 SER A N 1
ATOM 1844 C CA . SER A 1 228 ? 82.098 -25.841 1.001 1.00 72.38 228 SER A CA 1
ATOM 1845 C C . SER A 1 228 ? 80.651 -25.525 0.600 1.00 72.38 228 SER A C 1
ATOM 1847 O O . SER A 1 228 ? 79.903 -24.932 1.376 1.00 72.38 228 SER A O 1
ATOM 1849 N N . GLU A 1 229 ? 80.223 -25.990 -0.579 1.00 67.00 229 GLU A N 1
ATOM 1850 C CA . GLU A 1 229 ? 78.858 -25.791 -1.076 1.00 67.00 229 GLU A CA 1
ATOM 1851 C C . GLU A 1 229 ? 77.817 -26.497 -0.191 1.00 67.00 229 GLU A C 1
ATOM 1853 O O . GLU A 1 229 ? 76.827 -25.866 0.173 1.00 67.00 229 GLU A O 1
ATOM 1858 N N . THR A 1 230 ? 78.048 -27.740 0.257 1.00 69.19 230 THR A N 1
ATOM 1859 C CA . THR A 1 230 ? 77.137 -28.413 1.205 1.00 69.19 230 THR A CA 1
ATOM 1860 C C . THR A 1 230 ? 77.080 -27.709 2.555 1.00 69.19 230 THR A C 1
ATOM 1862 O O . THR A 1 230 ? 75.988 -27.535 3.086 1.00 69.19 230 THR A O 1
ATOM 1865 N N . SER A 1 231 ? 78.218 -27.247 3.086 1.00 72.56 231 SER A N 1
ATOM 1866 C CA . SER A 1 231 ? 78.250 -26.518 4.364 1.00 72.56 231 SER A CA 1
ATOM 1867 C C . SER A 1 231 ? 77.444 -25.220 4.279 1.00 72.56 231 SER A C 1
ATOM 1869 O O . SER A 1 231 ? 76.630 -24.935 5.156 1.00 72.56 231 SER A O 1
ATOM 1871 N N . ARG A 1 232 ? 77.596 -24.460 3.184 1.00 74.06 232 ARG A N 1
ATOM 1872 C CA . ARG A 1 232 ? 76.856 -23.208 2.981 1.00 74.06 232 ARG A CA 1
ATOM 1873 C C . ARG A 1 232 ? 75.364 -23.436 2.711 1.00 74.06 232 ARG A C 1
ATOM 1875 O O . ARG A 1 232 ? 74.548 -22.622 3.133 1.00 74.06 232 ARG A O 1
ATOM 1882 N N . ILE A 1 233 ? 74.997 -24.535 2.049 1.00 70.31 233 ILE A N 1
ATOM 1883 C CA . ILE A 1 233 ? 73.594 -24.949 1.891 1.00 70.31 233 ILE A CA 1
ATOM 1884 C C . ILE A 1 233 ? 72.988 -25.333 3.249 1.00 70.31 233 ILE A C 1
ATOM 1886 O O . ILE A 1 233 ? 71.849 -24.967 3.518 1.00 70.31 233 ILE A O 1
ATOM 1890 N N . GLU A 1 234 ? 73.730 -26.010 4.129 1.00 74.69 234 GLU A N 1
ATOM 1891 C CA . GLU A 1 234 ? 73.239 -26.395 5.460 1.00 74.69 234 GLU A CA 1
ATOM 1892 C C . GLU A 1 234 ? 73.089 -25.188 6.410 1.00 74.69 234 GLU A C 1
ATOM 1894 O O . GLU A 1 234 ? 72.140 -25.139 7.193 1.00 74.69 234 GLU A O 1
ATOM 1899 N N . GLU A 1 235 ? 73.970 -24.183 6.310 1.00 74.56 235 GLU A N 1
ATOM 1900 C CA . GLU A 1 235 ? 73.794 -22.875 6.966 1.00 74.56 235 GLU A CA 1
ATOM 1901 C C . GLU A 1 235 ? 72.512 -22.178 6.488 1.00 74.56 235 GLU A C 1
ATOM 1903 O O . GLU A 1 235 ? 71.649 -21.851 7.303 1.00 74.56 235 GLU A O 1
ATOM 1908 N N . LEU A 1 236 ? 72.355 -22.009 5.169 1.00 73.31 236 LEU A N 1
ATOM 1909 C CA . LEU A 1 236 ? 71.184 -21.361 4.567 1.00 73.31 236 LEU A CA 1
ATOM 1910 C C . LEU A 1 236 ? 69.883 -22.130 4.842 1.00 73.31 236 LEU A C 1
ATOM 1912 O O . LEU A 1 236 ? 68.827 -21.521 4.981 1.00 73.31 236 LEU A O 1
ATOM 1916 N N . SER A 1 237 ? 69.939 -23.460 4.959 1.00 72.75 237 SER A N 1
ATOM 1917 C CA . SER A 1 237 ? 68.782 -24.276 5.336 1.00 72.75 237 SER A CA 1
ATOM 1918 C C . SER A 1 237 ? 68.308 -23.960 6.755 1.00 72.75 237 SER A C 1
ATOM 1920 O O . SER A 1 237 ? 67.107 -23.840 6.965 1.00 72.75 237 SER A O 1
ATOM 1922 N N . LYS A 1 238 ? 69.228 -23.783 7.712 1.00 78.38 238 LYS A N 1
ATOM 1923 C CA . LYS A 1 238 ? 68.898 -23.438 9.108 1.00 78.38 238 LYS A CA 1
ATOM 1924 C C . LYS A 1 238 ? 68.451 -21.984 9.247 1.00 78.38 238 LYS A C 1
ATOM 1926 O O . LYS A 1 238 ? 67.547 -21.696 10.023 1.00 78.38 238 LYS A O 1
ATOM 1931 N N . GLU A 1 239 ? 69.042 -21.078 8.470 1.00 74.81 239 GLU A N 1
ATOM 1932 C CA . GLU A 1 239 ? 68.608 -19.678 8.378 1.00 74.81 239 GLU A CA 1
ATOM 1933 C C . GLU A 1 239 ? 67.169 -19.586 7.833 1.00 74.81 239 GLU A C 1
ATOM 1935 O O . GLU A 1 239 ? 66.319 -18.941 8.445 1.00 74.81 239 GLU A O 1
ATOM 1940 N N . ASN A 1 240 ? 66.851 -20.332 6.767 1.00 71.44 240 ASN A N 1
ATOM 1941 C CA . ASN A 1 240 ? 65.488 -20.458 6.241 1.00 71.44 240 ASN A CA 1
ATOM 1942 C C . ASN A 1 240 ? 64.518 -21.126 7.232 1.00 71.44 240 ASN A C 1
ATOM 1944 O O . ASN A 1 240 ? 63.375 -20.696 7.331 1.00 71.44 240 ASN A O 1
ATOM 1948 N N . GLU A 1 241 ? 64.940 -22.161 7.961 1.00 75.50 241 GLU A N 1
ATOM 1949 C CA . GLU A 1 241 ? 64.098 -22.870 8.938 1.00 75.50 241 GLU A CA 1
ATOM 1950 C C . GLU A 1 241 ? 63.691 -21.946 10.102 1.00 75.50 241 GLU A C 1
ATOM 1952 O O . GLU A 1 241 ? 62.510 -21.861 10.440 1.00 75.50 241 GLU A O 1
ATOM 1957 N N . ILE A 1 242 ? 64.635 -21.147 10.619 1.00 76.75 242 ILE A N 1
ATOM 1958 C CA . ILE A 1 242 ? 64.375 -20.105 11.628 1.00 76.75 242 ILE A CA 1
ATOM 1959 C C . ILE A 1 242 ? 63.445 -19.013 11.077 1.00 76.75 242 ILE A C 1
ATOM 1961 O O . ILE A 1 242 ? 62.508 -18.603 11.766 1.00 76.75 242 ILE A O 1
ATOM 1965 N N . LEU A 1 243 ? 63.665 -18.549 9.841 1.00 71.81 243 LEU A N 1
ATOM 1966 C CA . LEU A 1 243 ? 62.802 -17.548 9.202 1.00 71.81 243 LEU A CA 1
ATOM 1967 C C . LEU A 1 243 ? 61.374 -18.074 8.988 1.00 71.81 243 LEU A C 1
ATOM 1969 O O . LEU A 1 243 ? 60.416 -17.352 9.253 1.00 71.81 243 LEU A O 1
ATOM 1973 N N . VAL A 1 244 ? 61.209 -19.332 8.570 1.00 73.12 244 VAL A N 1
ATOM 1974 C CA . VAL A 1 244 ? 59.894 -19.978 8.418 1.00 73.12 244 VAL A CA 1
ATOM 1975 C C . VAL A 1 244 ? 59.178 -20.103 9.764 1.00 73.12 244 VAL A C 1
ATOM 1977 O O . VAL A 1 244 ? 57.975 -19.842 9.833 1.00 73.12 244 VAL A O 1
ATOM 1980 N N . GLU A 1 245 ? 59.886 -20.449 10.843 1.00 77.44 245 GLU A N 1
ATOM 1981 C CA . GLU A 1 245 ? 59.281 -20.528 12.175 1.00 77.44 245 GLU A CA 1
ATOM 1982 C C . GLU A 1 245 ? 58.834 -19.143 12.675 1.00 77.44 245 GLU A C 1
ATOM 1984 O O . GLU A 1 245 ? 57.662 -18.991 13.037 1.00 77.44 245 GLU A O 1
ATOM 1989 N N . GLN A 1 246 ? 59.686 -18.115 12.558 1.00 74.38 246 GLN A N 1
ATOM 1990 C CA . GLN A 1 246 ? 59.355 -16.717 12.887 1.00 74.38 246 GLN A CA 1
ATOM 1991 C C . GLN A 1 246 ? 58.181 -16.174 12.054 1.00 74.38 246 GLN A C 1
ATOM 1993 O O . GLN A 1 246 ? 57.267 -15.554 12.598 1.00 74.38 246 GLN A O 1
ATOM 1998 N N . MET A 1 247 ? 58.147 -16.456 10.748 1.00 70.44 247 MET A N 1
ATOM 1999 C CA . MET A 1 247 ? 57.018 -16.116 9.870 1.00 70.44 247 MET A CA 1
ATOM 2000 C C . MET A 1 247 ? 55.733 -16.847 10.288 1.00 70.44 247 MET A C 1
ATOM 2002 O O . MET A 1 247 ? 54.640 -16.283 10.205 1.00 70.44 247 MET A O 1
ATOM 2006 N N . SER A 1 248 ? 55.839 -18.084 10.791 1.00 76.00 248 SER A N 1
ATOM 2007 C CA . SER A 1 248 ? 54.691 -18.818 11.338 1.00 76.00 248 SER A CA 1
ATOM 2008 C C . SER A 1 248 ? 54.151 -18.176 12.619 1.00 76.00 248 SER A C 1
ATOM 2010 O O . SER A 1 248 ? 52.938 -18.148 12.815 1.00 76.00 248 SER A O 1
ATOM 2012 N N . GLU A 1 249 ? 55.024 -17.657 13.487 1.00 76.38 249 GLU A N 1
ATOM 2013 C CA . GLU A 1 249 ? 54.642 -16.958 14.718 1.00 76.38 249 GLU A CA 1
ATOM 2014 C C . GLU A 1 249 ? 54.023 -15.593 14.416 1.00 76.38 249 GLU A C 1
ATOM 2016 O O . GLU A 1 249 ? 52.939 -15.298 14.919 1.00 76.38 249 GLU A O 1
ATOM 2021 N N . ALA A 1 250 ? 54.622 -14.820 13.506 1.00 72.12 250 ALA A N 1
ATOM 2022 C CA . ALA A 1 250 ? 54.059 -13.563 13.021 1.00 72.12 250 ALA A CA 1
ATOM 2023 C C . ALA A 1 250 ? 52.666 -13.757 12.393 1.00 72.12 250 ALA A C 1
ATOM 2025 O O . ALA A 1 250 ? 51.744 -13.002 12.702 1.00 72.12 250 ALA A O 1
ATOM 2026 N N . ARG A 1 251 ? 52.463 -14.811 11.582 1.00 73.06 251 ARG A N 1
ATOM 2027 C CA . ARG A 1 251 ? 51.142 -15.132 11.006 1.00 73.06 251 ARG A CA 1
ATOM 2028 C C . ARG A 1 251 ? 50.124 -15.559 12.071 1.00 73.06 251 ARG A C 1
ATOM 2030 O O . ARG A 1 251 ? 48.966 -15.164 11.983 1.00 73.06 251 ARG A O 1
ATOM 2037 N N . LYS A 1 252 ? 50.530 -16.331 13.090 1.00 78.31 252 LYS A N 1
ATOM 2038 C CA . LYS A 1 252 ? 49.656 -16.681 14.230 1.00 78.31 252 LYS A CA 1
ATOM 2039 C C . LYS A 1 252 ? 49.240 -15.428 15.011 1.00 78.31 252 LYS A C 1
ATOM 2041 O O . LYS A 1 252 ? 48.065 -15.294 15.337 1.00 78.31 252 LYS A O 1
ATOM 2046 N N . ALA A 1 253 ? 50.176 -14.510 15.266 1.00 75.38 253 ALA A N 1
ATOM 2047 C CA . ALA A 1 253 ? 49.905 -13.246 15.948 1.00 75.38 253 ALA A CA 1
ATOM 2048 C C . ALA A 1 253 ? 48.945 -12.356 15.141 1.00 75.38 253 ALA A C 1
ATOM 2050 O O . ALA A 1 253 ? 47.912 -11.956 15.668 1.00 75.38 253 ALA A O 1
ATOM 2051 N N . PHE A 1 254 ? 49.222 -12.134 13.850 1.00 74.31 254 PHE A N 1
ATOM 2052 C CA . PHE A 1 254 ? 48.363 -11.349 12.957 1.00 74.31 254 PHE A CA 1
ATOM 2053 C C . PHE A 1 254 ? 46.933 -11.904 12.889 1.00 74.31 254 PHE A C 1
ATOM 2055 O O . PHE A 1 254 ? 45.978 -11.169 13.137 1.00 74.31 254 PHE A O 1
ATOM 2062 N N . ASN A 1 255 ? 46.780 -13.211 12.647 1.00 76.75 255 ASN A N 1
ATOM 2063 C CA . ASN A 1 255 ? 45.467 -13.856 12.630 1.00 76.75 255 ASN A CA 1
ATOM 2064 C C . ASN A 1 255 ? 44.746 -13.725 13.987 1.00 76.75 255 ASN A C 1
ATOM 2066 O O . ASN A 1 255 ? 43.538 -13.511 14.016 1.00 76.75 255 ASN A O 1
ATOM 2070 N N . SER A 1 256 ? 45.467 -13.826 15.112 1.00 80.31 256 SER A N 1
ATOM 2071 C CA . SER A 1 256 ? 44.885 -13.654 16.450 1.00 80.31 256 SER A CA 1
ATOM 2072 C C . SER A 1 256 ? 44.403 -12.222 16.696 1.00 80.31 256 SER A C 1
ATOM 2074 O O . SER A 1 256 ? 43.322 -12.046 17.254 1.00 80.31 256 SER A O 1
ATOM 2076 N N . SER A 1 257 ? 45.164 -11.205 16.279 1.00 74.94 257 SER A N 1
ATOM 2077 C CA . SER A 1 257 ? 44.753 -9.798 16.389 1.00 74.94 257 SER A CA 1
ATOM 2078 C C . SER A 1 257 ? 43.583 -9.464 15.459 1.00 74.94 257 SER A C 1
ATOM 2080 O O . SER A 1 257 ? 42.698 -8.712 15.857 1.00 74.94 257 SER A O 1
ATOM 2082 N N . GLN A 1 258 ? 43.528 -10.055 14.259 1.00 76.75 258 GLN A N 1
ATOM 2083 C CA . GLN A 1 258 ? 42.380 -9.912 13.360 1.00 76.75 258 GLN A CA 1
ATOM 2084 C C . GLN A 1 258 ? 41.106 -10.508 13.982 1.00 76.75 258 GLN A C 1
ATOM 2086 O O . GLN A 1 258 ? 40.096 -9.813 14.059 1.00 76.75 258 GLN A O 1
ATOM 2091 N N . ILE A 1 259 ? 41.160 -11.746 14.491 1.00 78.25 259 ILE A N 1
ATOM 2092 C CA . ILE A 1 259 ? 40.008 -12.395 15.144 1.00 78.25 259 ILE A CA 1
ATOM 2093 C C . ILE A 1 259 ? 39.533 -11.571 16.350 1.00 78.25 259 ILE A C 1
ATOM 2095 O O . ILE A 1 259 ? 38.344 -11.304 16.473 1.00 78.25 259 ILE A O 1
ATOM 2099 N N . GLN A 1 260 ? 40.451 -11.087 17.194 1.00 80.31 260 GLN A N 1
ATOM 2100 C CA . GLN A 1 260 ? 40.105 -10.235 18.340 1.00 80.31 260 GLN A CA 1
ATOM 2101 C C . GLN A 1 260 ? 39.458 -8.905 17.922 1.00 80.31 260 GLN A C 1
ATOM 2103 O O . GLN A 1 260 ? 38.548 -8.429 18.598 1.00 80.31 260 GLN A O 1
ATOM 2108 N N . MET A 1 261 ? 39.886 -8.309 16.804 1.00 80.44 261 MET A N 1
ATOM 2109 C CA . MET A 1 261 ? 39.256 -7.108 16.249 1.00 80.44 261 MET A CA 1
ATOM 2110 C C . MET A 1 261 ? 37.843 -7.398 15.717 1.00 80.44 261 MET A C 1
ATOM 2112 O O . MET A 1 261 ? 36.930 -6.616 15.972 1.00 80.44 261 MET A O 1
ATOM 2116 N N . GLU A 1 262 ? 37.645 -8.519 15.020 1.00 79.44 262 GLU A N 1
ATOM 2117 C CA . GLU A 1 262 ? 36.339 -8.941 14.494 1.00 79.44 262 GLU A CA 1
ATOM 2118 C C . GLU A 1 262 ? 35.354 -9.302 15.626 1.00 79.44 262 GLU A C 1
ATOM 2120 O O . GLU A 1 262 ? 34.197 -8.881 15.595 1.00 79.44 262 GLU A O 1
ATOM 2125 N N . GLU A 1 263 ? 35.816 -9.987 16.678 1.00 82.56 263 GLU A N 1
ATOM 2126 C CA . GLU A 1 263 ? 35.035 -10.274 17.892 1.00 82.56 263 GLU A CA 1
ATOM 2127 C C . GLU A 1 263 ? 34.677 -8.990 18.670 1.00 82.56 263 GLU A C 1
ATOM 2129 O O . GLU A 1 263 ? 33.538 -8.838 19.128 1.00 82.56 263 GLU A O 1
ATOM 2134 N N . ALA A 1 264 ? 35.601 -8.027 18.776 1.00 78.62 264 ALA A N 1
ATOM 2135 C CA . ALA A 1 264 ? 35.347 -6.721 19.391 1.00 78.62 264 ALA A CA 1
ATOM 2136 C C . ALA A 1 264 ? 34.350 -5.869 18.578 1.00 78.62 264 ALA A C 1
ATOM 2138 O O . ALA A 1 264 ? 33.487 -5.199 19.147 1.00 78.62 264 ALA A O 1
ATOM 2139 N N . GLU A 1 265 ? 34.427 -5.895 17.245 1.00 80.25 265 GLU A N 1
ATOM 2140 C CA . GLU A 1 265 ? 33.493 -5.180 16.364 1.00 80.25 265 GLU A CA 1
ATOM 2141 C C . GLU A 1 265 ? 32.088 -5.812 16.417 1.00 80.25 265 GLU A C 1
ATOM 2143 O O . GLU A 1 265 ? 31.095 -5.093 16.545 1.00 80.25 265 GLU A O 1
ATOM 2148 N N . ALA A 1 266 ? 31.991 -7.147 16.427 1.00 79.56 266 ALA A N 1
ATOM 2149 C CA . ALA A 1 266 ? 30.723 -7.868 16.563 1.00 79.56 266 ALA A CA 1
ATOM 2150 C C . ALA A 1 266 ? 30.053 -7.651 17.934 1.00 79.56 266 ALA A C 1
ATOM 2152 O O . ALA A 1 266 ? 28.837 -7.449 18.008 1.00 79.56 266 ALA A O 1
ATOM 2153 N N . THR A 1 267 ? 30.827 -7.651 19.025 1.00 82.50 267 THR A N 1
ATOM 2154 C CA . THR A 1 267 ? 30.301 -7.360 20.372 1.00 82.50 267 THR A CA 1
ATOM 2155 C C . THR A 1 267 ? 29.882 -5.898 20.527 1.00 82.50 267 THR A C 1
ATOM 2157 O O . THR A 1 267 ? 28.817 -5.647 21.096 1.00 82.50 267 THR A O 1
ATOM 2160 N N . ARG A 1 268 ? 30.623 -4.940 19.944 1.00 85.31 268 ARG A N 1
ATOM 2161 C CA . ARG A 1 268 ? 30.207 -3.526 19.890 1.00 85.31 268 ARG A CA 1
ATOM 2162 C C . ARG A 1 268 ? 28.874 -3.358 19.155 1.00 85.31 268 ARG A C 1
ATOM 2164 O O . ARG A 1 268 ? 27.957 -2.773 19.718 1.00 85.31 268 ARG A O 1
ATOM 2171 N N . LEU A 1 269 ? 28.733 -3.916 17.948 1.00 82.50 269 LEU A N 1
ATOM 2172 C CA . LEU A 1 269 ? 27.495 -3.835 17.152 1.00 82.50 269 LEU A CA 1
ATOM 2173 C C . LEU A 1 269 ? 26.286 -4.443 17.883 1.00 82.50 269 LEU A C 1
ATOM 2175 O O . LEU A 1 269 ? 25.172 -3.914 17.809 1.00 82.50 269 LEU A O 1
ATOM 2179 N N . LYS A 1 270 ? 26.497 -5.533 18.631 1.00 86.38 270 LYS A N 1
ATOM 2180 C CA . LYS A 1 270 ? 25.449 -6.116 19.473 1.00 86.38 270 LYS A CA 1
ATOM 2181 C C . LYS A 1 270 ? 25.026 -5.155 20.589 1.00 86.38 270 LYS A C 1
ATOM 2183 O O . LYS A 1 270 ? 23.835 -4.902 20.738 1.00 86.38 270 LYS A O 1
ATOM 2188 N N . LEU A 1 271 ? 25.973 -4.586 21.335 1.00 83.81 271 LEU A N 1
ATOM 2189 C CA . LEU A 1 271 ? 25.668 -3.660 22.431 1.00 83.81 271 LEU A CA 1
ATOM 2190 C C . LEU A 1 271 ? 25.101 -2.317 21.938 1.00 83.81 271 LEU A C 1
ATOM 2192 O O . LEU A 1 271 ? 24.264 -1.731 22.618 1.00 83.81 271 LEU A O 1
ATOM 2196 N N . GLU A 1 272 ? 25.465 -1.859 20.736 1.00 80.75 272 GLU A N 1
ATOM 2197 C CA . GLU A 1 272 ? 24.815 -0.726 20.056 1.00 80.75 272 GLU A CA 1
ATOM 2198 C C . GLU A 1 272 ? 23.333 -1.042 19.777 1.00 80.75 272 GLU A C 1
ATOM 2200 O O . GLU A 1 272 ? 22.463 -0.203 20.016 1.00 80.75 272 GLU A O 1
ATOM 2205 N N . THR A 1 273 ? 23.028 -2.279 19.368 1.00 83.81 273 THR A N 1
ATOM 2206 C CA . THR A 1 273 ? 21.653 -2.761 19.144 1.00 83.81 273 THR A CA 1
ATOM 2207 C C . THR A 1 273 ? 20.868 -2.900 20.456 1.00 83.81 273 THR A C 1
ATOM 2209 O O . THR A 1 273 ? 19.735 -2.423 20.552 1.00 83.81 273 THR A O 1
ATOM 2212 N N . ASP A 1 274 ? 21.466 -3.504 21.488 1.00 80.81 274 ASP A N 1
ATOM 2213 C CA . ASP A 1 274 ? 20.847 -3.664 22.811 1.00 80.81 274 ASP A CA 1
ATOM 2214 C C . ASP A 1 274 ? 20.623 -2.295 23.497 1.00 80.81 274 ASP A C 1
ATOM 2216 O O . ASP A 1 274 ? 19.586 -2.081 24.128 1.00 80.81 274 ASP A O 1
ATOM 2220 N N . SER A 1 275 ? 21.530 -1.328 23.302 1.00 83.12 275 SER A N 1
ATOM 2221 C CA . SER A 1 275 ? 21.383 0.060 23.767 1.00 83.12 275 SER A CA 1
ATOM 2222 C C . SER A 1 275 ? 20.270 0.811 23.025 1.00 83.12 275 SER A C 1
ATOM 2224 O O . SER A 1 275 ? 19.423 1.442 23.661 1.00 83.12 275 SER A O 1
ATOM 2226 N N . ALA A 1 276 ? 20.178 0.676 21.696 1.00 80.44 276 ALA A N 1
ATOM 2227 C CA . ALA A 1 276 ? 19.080 1.250 20.915 1.00 80.44 276 ALA A CA 1
ATOM 2228 C C . ALA A 1 276 ? 17.710 0.674 21.328 1.00 80.44 276 ALA A C 1
ATOM 2230 O O . ALA A 1 276 ? 16.741 1.422 21.479 1.00 80.44 276 ALA A O 1
ATOM 2231 N N . LYS A 1 277 ? 17.632 -0.638 21.595 1.00 84.88 277 LYS A N 1
ATOM 2232 C CA . LYS A 1 277 ? 16.430 -1.286 22.146 1.00 84.88 277 LYS A CA 1
ATOM 2233 C C . LYS A 1 277 ? 16.074 -0.744 23.532 1.00 84.88 277 LYS A C 1
ATOM 2235 O O . LYS A 1 277 ? 14.911 -0.435 23.782 1.00 84.88 277 LYS A O 1
ATOM 2240 N N . ASN A 1 278 ? 17.063 -0.591 24.412 1.00 88.75 278 ASN A N 1
ATOM 2241 C CA . ASN A 1 278 ? 16.887 -0.022 25.747 1.00 88.75 278 ASN A CA 1
ATOM 2242 C C . ASN A 1 278 ? 16.392 1.440 25.680 1.00 88.75 278 ASN A C 1
ATOM 2244 O O . ASN A 1 278 ? 15.460 1.811 26.386 1.00 88.75 278 ASN A O 1
ATOM 2248 N N . HIS A 1 279 ? 16.905 2.250 24.750 1.00 84.94 279 HIS A N 1
ATOM 2249 C CA . HIS A 1 279 ? 16.370 3.591 24.490 1.00 84.94 279 HIS A CA 1
ATOM 2250 C C . HIS A 1 279 ? 14.902 3.569 24.008 1.00 84.94 279 HIS A C 1
ATOM 2252 O O . HIS A 1 279 ? 14.122 4.447 24.373 1.00 84.94 279 HIS A O 1
ATOM 2258 N N . GLY A 1 280 ? 14.489 2.541 23.258 1.00 85.56 280 GLY A N 1
ATOM 2259 C CA . GLY A 1 280 ? 13.078 2.295 22.938 1.00 85.56 280 GLY A CA 1
ATOM 2260 C C . GLY A 1 280 ? 12.226 1.981 24.176 1.00 85.56 280 GLY A C 1
ATOM 2261 O O . GLY A 1 280 ? 11.201 2.627 24.392 1.00 85.56 280 GLY A O 1
ATOM 2262 N N . GLU A 1 281 ? 12.675 1.046 25.025 1.00 87.19 281 GLU A N 1
ATOM 2263 C CA . GLU A 1 281 ? 12.038 0.737 26.322 1.00 87.19 281 GLU A CA 1
ATOM 2264 C C . GLU A 1 281 ? 11.913 2.002 27.197 1.00 87.19 281 GLU A C 1
ATOM 2266 O O . GLU A 1 281 ? 10.864 2.251 27.790 1.00 87.19 281 GLU A O 1
ATOM 2271 N N . LEU A 1 282 ? 12.947 2.850 27.208 1.00 88.19 282 LEU A N 1
ATOM 2272 C CA . LEU A 1 282 ? 12.995 4.100 27.965 1.00 88.19 282 LEU A CA 1
ATOM 2273 C C . LEU A 1 282 ? 11.901 5.084 27.550 1.00 88.19 282 LEU A C 1
ATOM 2275 O O . LEU A 1 282 ? 11.209 5.635 28.407 1.00 88.19 282 LEU A O 1
ATOM 2279 N N . MET A 1 283 ? 11.756 5.326 26.247 1.00 87.25 283 MET A N 1
ATOM 2280 C CA . MET A 1 283 ? 10.780 6.289 25.733 1.00 87.25 283 MET A CA 1
ATOM 2281 C C . MET A 1 283 ? 9.339 5.819 25.965 1.00 87.25 283 MET A C 1
ATOM 2283 O O . MET A 1 283 ? 8.476 6.643 26.270 1.00 87.25 283 MET A O 1
ATOM 2287 N N . LEU A 1 284 ? 9.091 4.504 25.917 1.00 86.12 284 LEU A N 1
ATOM 2288 C CA . LEU A 1 284 ? 7.800 3.920 26.290 1.00 86.12 284 LEU A CA 1
ATOM 2289 C C . LEU A 1 284 ? 7.495 4.133 27.781 1.00 86.12 284 LEU A C 1
ATOM 2291 O O . LEU A 1 284 ? 6.426 4.647 28.104 1.00 86.12 284 LEU A O 1
ATOM 2295 N N . CYS A 1 285 ? 8.439 3.841 28.685 1.00 85.75 285 CYS A N 1
ATOM 2296 C CA . CYS A 1 285 ? 8.242 4.077 30.121 1.00 85.75 285 CYS A CA 1
ATOM 2297 C C . CYS A 1 285 ? 8.036 5.563 30.465 1.00 85.75 285 CYS A C 1
ATOM 2299 O O . CYS A 1 285 ? 7.264 5.868 31.372 1.00 85.75 285 CYS A O 1
ATOM 2301 N N . LYS A 1 286 ? 8.670 6.500 29.741 1.00 85.69 286 LYS A N 1
ATOM 2302 C CA . LYS A 1 286 ? 8.414 7.943 29.919 1.00 85.69 286 LYS A CA 1
ATOM 2303 C C . LYS A 1 286 ? 7.005 8.331 29.477 1.00 85.69 286 LYS A C 1
ATOM 2305 O O . LYS A 1 286 ? 6.292 8.954 30.255 1.00 85.69 286 LYS A O 1
ATOM 2310 N N . SER A 1 287 ? 6.578 7.899 28.291 1.00 86.62 287 SER A N 1
ATOM 2311 C CA . SER A 1 287 ? 5.231 8.188 27.784 1.00 86.62 287 SER A CA 1
ATOM 2312 C C . SER A 1 287 ? 4.126 7.562 28.651 1.00 86.62 287 SER A C 1
ATOM 2314 O O . SER A 1 287 ? 3.107 8.202 28.911 1.00 86.62 287 SER A O 1
ATOM 2316 N N . GLU A 1 288 ? 4.334 6.346 29.168 1.00 85.75 288 GLU A N 1
ATOM 2317 C CA . GLU A 1 288 ? 3.397 5.708 30.100 1.00 85.75 288 GLU A CA 1
ATOM 2318 C C . GLU A 1 288 ? 3.322 6.453 31.443 1.00 85.75 288 GLU A C 1
ATOM 2320 O O . GLU A 1 288 ? 2.224 6.673 31.957 1.00 85.75 288 GLU A O 1
ATOM 2325 N N . LEU A 1 289 ? 4.462 6.885 31.996 1.00 88.12 289 LEU A N 1
ATOM 2326 C CA . LEU A 1 289 ? 4.507 7.696 33.215 1.00 88.12 289 LEU A CA 1
ATOM 2327 C C . LEU A 1 289 ? 3.796 9.048 33.033 1.00 88.12 289 LEU A C 1
ATOM 2329 O O . LEU A 1 289 ? 3.015 9.438 33.898 1.00 88.12 289 LEU A O 1
ATOM 2333 N N . GLU A 1 290 ? 4.032 9.741 31.917 1.00 89.00 290 GLU A N 1
ATOM 2334 C CA . GLU A 1 290 ? 3.380 11.016 31.584 1.00 89.00 290 GLU A CA 1
ATOM 2335 C C . GLU A 1 290 ? 1.856 10.859 31.466 1.00 89.00 290 GLU A C 1
ATOM 2337 O O . GLU A 1 290 ? 1.114 11.642 32.061 1.00 89.00 290 GLU A O 1
ATOM 2342 N N . ARG A 1 291 ? 1.378 9.801 30.791 1.00 90.44 291 ARG A N 1
ATOM 2343 C CA . ARG A 1 291 ? -0.056 9.474 30.704 1.00 90.44 291 ARG A CA 1
ATOM 2344 C C . ARG A 1 291 ? -0.674 9.251 32.088 1.00 90.44 291 ARG A C 1
ATOM 2346 O O . ARG A 1 291 ? -1.702 9.846 32.399 1.00 90.44 291 ARG A O 1
ATOM 2353 N N . ILE A 1 292 ? -0.034 8.433 32.928 1.00 85.62 292 ILE A N 1
ATOM 2354 C CA . ILE A 1 292 ? -0.509 8.137 34.291 1.00 85.62 292 ILE A CA 1
ATOM 2355 C C . ILE A 1 292 ? -0.540 9.411 35.153 1.00 85.62 292 ILE A C 1
ATOM 2357 O O . ILE A 1 292 ? -1.466 9.587 35.942 1.00 85.62 292 ILE A O 1
ATOM 2361 N N . GLN A 1 293 ? 0.432 10.318 35.003 1.00 88.50 293 GLN A N 1
ATOM 2362 C CA . GLN A 1 293 ? 0.459 11.590 35.736 1.00 88.50 293 GLN A CA 1
ATOM 2363 C C . GLN A 1 293 ? -0.654 12.558 35.305 1.00 88.50 293 GLN A C 1
ATOM 2365 O O . GLN A 1 293 ? -1.213 13.244 36.161 1.00 88.50 293 GLN A O 1
ATOM 2370 N N . GLU A 1 294 ? -1.008 12.610 34.019 1.00 88.50 294 GLU A N 1
ATOM 2371 C CA . GLU A 1 294 ? -2.094 13.478 33.544 1.00 88.50 294 GLU A CA 1
ATOM 2372 C C . GLU A 1 294 ? -3.481 12.905 33.883 1.00 88.50 294 GLU A C 1
ATOM 2374 O O . GLU A 1 294 ? -4.349 13.633 34.362 1.00 88.50 294 GLU A O 1
ATOM 2379 N N . GLU A 1 295 ? -3.671 11.586 33.763 1.00 87.50 295 GLU A N 1
ATOM 2380 C CA . GLU A 1 295 ? -4.876 10.902 34.263 1.00 87.50 295 GLU A CA 1
ATOM 2381 C C . GLU A 1 295 ? -5.046 11.106 35.779 1.00 87.50 295 GLU A C 1
ATOM 2383 O O . GLU A 1 295 ? -6.161 11.352 36.250 1.00 87.50 295 GLU A O 1
ATOM 2388 N N . LYS A 1 296 ? -3.939 11.125 36.540 1.00 87.38 296 LYS A N 1
ATOM 2389 C CA . LYS A 1 296 ? -3.955 11.491 37.961 1.00 87.38 296 LYS A CA 1
ATOM 2390 C C . LYS A 1 296 ? -4.423 12.936 38.186 1.00 87.38 296 LYS A C 1
ATOM 2392 O O . LYS A 1 296 ? -5.316 13.140 39.004 1.00 87.38 296 LYS A O 1
ATOM 2397 N N . ARG A 1 297 ? -3.887 13.931 37.461 1.00 89.62 297 ARG A N 1
ATOM 2398 C CA . ARG A 1 297 ? -4.323 15.342 37.589 1.00 89.62 297 ARG A CA 1
ATOM 2399 C C . ARG A 1 297 ? -5.817 15.521 37.339 1.00 89.62 297 ARG A C 1
ATOM 2401 O O . ARG A 1 297 ? -6.471 16.295 38.036 1.00 89.62 297 ARG A O 1
ATOM 2408 N N . LEU A 1 298 ? -6.358 14.819 36.344 1.00 89.12 298 LEU A N 1
ATOM 2409 C CA . LEU A 1 298 ? -7.785 14.871 36.025 1.00 89.12 298 LEU A CA 1
ATOM 2410 C C . LEU A 1 298 ? -8.633 14.297 37.173 1.00 89.12 298 LEU A C 1
ATOM 2412 O O . LEU A 1 298 ? -9.667 14.871 37.511 1.00 89.12 298 LEU A O 1
ATOM 2416 N N . LEU A 1 299 ? -8.176 13.224 37.830 1.00 87.75 299 LEU A N 1
ATOM 2417 C CA . LEU A 1 299 ? -8.811 12.703 39.046 1.00 87.75 299 LEU A CA 1
ATOM 2418 C C . LEU A 1 299 ? -8.709 13.680 40.228 1.00 87.75 299 LEU A C 1
ATOM 2420 O O . LEU A 1 299 ? -9.725 13.920 40.877 1.00 87.75 299 LEU A O 1
ATOM 2424 N N . GLU A 1 300 ? -7.541 14.287 40.473 1.00 89.12 300 GLU A N 1
ATOM 2425 C CA . GLU A 1 300 ? -7.352 15.316 41.514 1.00 89.12 300 GLU A CA 1
ATOM 2426 C C . GLU A 1 300 ? -8.334 16.490 41.308 1.00 89.12 300 GLU A C 1
ATOM 2428 O O . GLU A 1 300 ? -9.083 16.841 42.219 1.00 89.12 300 GLU A O 1
ATOM 2433 N N . SER A 1 301 ? -8.443 17.015 40.081 1.00 90.81 301 SER A N 1
ATOM 2434 C CA . SER A 1 301 ? -9.373 18.106 39.741 1.00 90.81 301 SER A CA 1
ATOM 2435 C C . SER A 1 301 ? -10.857 17.728 39.879 1.00 90.81 301 SER A C 1
ATOM 2437 O O . SER A 1 301 ? -11.686 18.587 40.200 1.00 90.81 301 SER A O 1
ATOM 2439 N N . ASN A 1 302 ? -11.219 16.465 39.633 1.00 89.00 302 ASN A N 1
ATOM 2440 C CA . ASN A 1 302 ? -12.589 15.975 39.815 1.00 89.00 302 ASN A CA 1
ATOM 2441 C C . ASN A 1 302 ? -12.940 15.821 41.305 1.00 89.00 302 ASN A C 1
ATOM 2443 O O . ASN A 1 302 ? -14.040 16.191 41.717 1.00 89.00 302 ASN A O 1
ATOM 2447 N N . ILE A 1 303 ? -11.996 15.336 42.117 1.00 87.94 303 ILE A N 1
ATOM 2448 C CA . ILE A 1 303 ? -12.133 15.216 43.576 1.00 87.94 303 ILE A CA 1
ATOM 2449 C C . ILE A 1 303 ? -12.275 16.601 44.216 1.00 87.94 303 ILE A C 1
ATOM 2451 O O . ILE A 1 303 ? -13.200 16.815 44.996 1.00 87.94 303 ILE A O 1
ATOM 2455 N N . ASP A 1 304 ? -11.452 17.580 43.830 1.00 88.06 304 ASP A N 1
ATOM 2456 C CA . ASP A 1 304 ? -11.580 18.966 44.306 1.00 88.06 304 ASP A CA 1
ATOM 2457 C C . ASP A 1 304 ? -12.936 19.596 43.946 1.00 88.06 304 ASP A C 1
ATOM 2459 O O . ASP A 1 304 ? -13.524 20.320 44.755 1.00 88.06 304 ASP A O 1
ATOM 2463 N N . SER A 1 305 ? -13.472 19.284 42.763 1.00 89.38 305 SER A N 1
ATOM 2464 C CA . SER A 1 305 ? -14.796 19.754 42.327 1.00 89.38 305 SER A CA 1
ATOM 2465 C C . SER A 1 305 ? -15.935 19.123 43.143 1.00 89.38 305 SER A C 1
ATOM 2467 O O . SER A 1 305 ? -16.872 19.815 43.543 1.00 89.38 305 SER A O 1
ATOM 2469 N N . LEU A 1 306 ? -15.845 17.824 43.450 1.00 87.56 306 LEU A N 1
ATOM 2470 C CA . LEU A 1 306 ? -16.819 17.125 44.298 1.00 87.56 306 LEU A CA 1
ATOM 2471 C C . LEU A 1 306 ? -16.725 17.538 45.770 1.00 87.56 306 LEU A C 1
ATOM 2473 O O . LEU A 1 306 ? -17.758 17.672 46.422 1.00 87.56 306 LEU A O 1
ATOM 2477 N N . ASN A 1 307 ? -15.522 17.804 46.285 1.00 87.69 307 ASN A N 1
ATOM 2478 C CA . ASN A 1 307 ? -15.315 18.341 47.632 1.00 87.69 307 ASN A CA 1
ATOM 2479 C C . ASN A 1 307 ? -16.003 19.706 47.810 1.00 87.69 307 ASN A C 1
ATOM 2481 O O . ASN A 1 307 ? -16.616 19.949 48.849 1.00 87.69 307 ASN A O 1
ATOM 2485 N N . GLN A 1 308 ? -15.963 20.575 46.792 1.00 90.31 308 GLN A N 1
ATOM 2486 C CA . GLN A 1 308 ? -16.707 21.842 46.800 1.00 90.31 308 GLN A CA 1
ATOM 2487 C C . GLN A 1 308 ? -18.226 21.612 46.819 1.00 90.31 308 GLN A C 1
ATOM 2489 O O . GLN A 1 308 ? -18.922 22.221 47.631 1.00 90.31 308 GLN A O 1
ATOM 2494 N N . LEU A 1 309 ? -18.743 20.703 45.982 1.00 86.81 309 LEU A N 1
ATOM 2495 C CA . LEU A 1 309 ? -20.180 20.396 45.935 1.00 86.81 309 LEU A CA 1
ATOM 2496 C C . LEU A 1 309 ? -20.689 19.787 47.256 1.00 86.81 309 LEU A C 1
ATOM 2498 O O . LEU A 1 309 ? -21.759 20.151 47.742 1.00 86.81 309 LEU A O 1
ATOM 2502 N N . LEU A 1 310 ? -19.895 18.902 47.867 1.00 85.44 310 LEU A N 1
ATOM 2503 C CA . LEU A 1 310 ? -20.151 18.329 49.191 1.00 85.44 310 LEU A CA 1
ATOM 2504 C C . LEU A 1 310 ? -20.198 19.398 50.286 1.00 85.44 310 LEU A C 1
ATOM 2506 O O . LEU A 1 310 ? -21.070 19.330 51.150 1.00 85.44 310 LEU A O 1
ATOM 2510 N N . GLY A 1 311 ? -19.304 20.390 50.234 1.00 85.44 311 GLY A N 1
ATOM 2511 C CA . GLY A 1 311 ? -19.332 21.543 51.136 1.00 85.44 311 GLY A CA 1
ATOM 2512 C C . GLY A 1 311 ? -20.651 22.312 51.042 1.00 85.44 311 GLY A C 1
ATOM 2513 O O . GLY A 1 311 ? -21.319 22.500 52.056 1.00 85.44 311 GLY A O 1
ATOM 2514 N N . VAL A 1 312 ? -21.078 22.662 49.824 1.00 89.75 312 VAL A N 1
ATOM 2515 C CA . VAL A 1 312 ? -22.338 23.393 49.585 1.00 89.75 312 VAL A CA 1
ATOM 2516 C C . VAL A 1 312 ? -23.556 22.623 50.109 1.00 89.75 312 VAL A C 1
ATOM 2518 O O . VAL A 1 312 ? -24.397 23.207 50.792 1.00 89.75 312 VAL A O 1
ATOM 2521 N N . HIS A 1 313 ? -23.655 21.315 49.851 1.00 80.50 313 HIS A N 1
ATOM 2522 C CA . HIS A 1 313 ? -24.775 20.518 50.366 1.00 80.50 313 HIS A CA 1
ATOM 2523 C C . HIS A 1 313 ? -24.733 20.339 51.893 1.00 80.50 313 HIS A C 1
ATOM 2525 O O . HIS A 1 313 ? -25.788 20.338 52.525 1.00 80.50 313 HIS A O 1
ATOM 2531 N N . GLN A 1 314 ? -23.550 20.240 52.511 1.00 88.19 314 GLN A N 1
ATOM 2532 C CA . GLN A 1 314 ? -23.425 20.214 53.974 1.00 88.19 314 GLN A CA 1
ATOM 2533 C C . GLN A 1 314 ? -23.900 21.539 54.596 1.00 88.19 314 GLN A C 1
ATOM 2535 O O . GLN A 1 314 ? -24.688 21.519 55.540 1.00 88.19 314 GLN A O 1
ATOM 2540 N N . GLU A 1 315 ? -23.492 22.681 54.035 1.00 90.56 315 GLU A N 1
ATOM 2541 C CA . GLU A 1 315 ? -23.936 24.011 54.477 1.00 90.56 315 GLU A CA 1
ATOM 2542 C C . GLU A 1 315 ? -25.460 24.188 54.334 1.00 90.56 315 GLU A C 1
ATOM 2544 O O . GLU A 1 315 ? -26.109 24.693 55.250 1.00 90.56 315 GLU A O 1
ATOM 2549 N N . GLN A 1 316 ? -26.058 23.708 53.235 1.00 86.88 316 GLN A N 1
ATOM 2550 C CA . GLN A 1 316 ? -27.516 23.701 53.034 1.00 86.88 316 GLN A CA 1
ATOM 2551 C C . GLN A 1 316 ? -28.249 22.833 54.067 1.00 86.88 316 GLN A C 1
ATOM 2553 O O . GLN A 1 316 ? -29.256 23.257 54.636 1.00 86.88 316 GLN A O 1
ATOM 2558 N N . VAL A 1 317 ? -27.743 21.626 54.332 1.00 82.06 317 VAL A N 1
ATOM 2559 C CA . VAL A 1 317 ? -28.305 20.705 55.331 1.00 82.06 317 VAL A CA 1
ATOM 2560 C C . VAL A 1 317 ? -28.257 21.314 56.734 1.00 82.06 317 VAL A C 1
ATOM 2562 O O . VAL A 1 317 ? -29.233 21.208 57.479 1.00 82.06 317 VAL A O 1
ATOM 2565 N N . ASP A 1 318 ? -27.159 21.976 57.101 1.00 87.31 318 ASP A N 1
ATOM 2566 C CA . ASP A 1 318 ? -27.028 22.613 58.413 1.00 87.31 318 ASP A CA 1
ATOM 2567 C C . ASP A 1 318 ? -27.878 23.895 58.527 1.00 87.31 318 ASP A C 1
ATOM 2569 O O . ASP A 1 318 ? -28.481 24.125 59.579 1.00 87.31 318 ASP A O 1
ATOM 2573 N N . HIS A 1 319 ? -28.044 24.668 57.444 1.00 89.25 319 HIS A N 1
ATOM 2574 C CA . HIS A 1 319 ? -28.981 25.801 57.389 1.00 89.25 319 HIS A CA 1
ATOM 2575 C C . HIS A 1 319 ? -30.430 25.357 57.631 1.00 89.25 319 HIS A C 1
ATOM 2577 O O . HIS A 1 319 ? -31.090 25.854 58.545 1.00 89.25 319 HIS A O 1
ATOM 2583 N N . LEU A 1 320 ? -30.911 24.361 56.877 1.00 83.62 320 LEU A N 1
ATOM 2584 C CA . LEU A 1 320 ? -32.277 23.841 57.005 1.00 83.62 320 LEU A CA 1
ATOM 2585 C C . LEU A 1 320 ? -32.531 23.208 58.387 1.00 83.62 320 LEU A C 1
ATOM 2587 O O . LEU A 1 320 ? -33.649 23.264 58.905 1.00 83.62 320 LEU A O 1
ATOM 2591 N N . LYS A 1 321 ? -31.499 22.641 59.030 1.00 84.44 321 LYS A N 1
ATOM 2592 C CA . LYS A 1 321 ? -31.571 22.163 60.423 1.00 84.44 321 LYS A CA 1
ATOM 2593 C C . LYS A 1 321 ? -31.743 23.307 61.426 1.00 84.44 321 LYS A C 1
ATOM 2595 O O . LYS A 1 321 ? -32.518 23.147 62.369 1.00 84.44 321 LYS A O 1
ATOM 2600 N N . ILE A 1 322 ? -31.076 24.443 61.216 1.00 89.00 322 ILE A N 1
ATOM 2601 C CA . ILE A 1 322 ? -31.238 25.652 62.040 1.00 89.00 322 ILE A CA 1
ATOM 2602 C C . ILE A 1 322 ? -32.628 26.268 61.827 1.00 89.00 322 ILE A C 1
ATOM 2604 O O . ILE A 1 322 ? -33.327 26.530 62.804 1.00 89.00 322 ILE A O 1
ATOM 2608 N N . GLU A 1 323 ? -33.087 26.420 60.582 1.00 83.19 323 GLU A N 1
ATOM 2609 C CA . GLU A 1 323 ? -34.442 26.915 60.287 1.00 83.19 323 GLU A CA 1
ATOM 2610 C C . GLU A 1 323 ? -35.517 26.028 60.922 1.00 83.19 323 GLU A C 1
ATOM 2612 O O . GLU A 1 323 ? -36.403 26.523 61.617 1.00 83.19 323 GLU A O 1
ATOM 2617 N N . ARG A 1 324 ? -35.403 24.702 60.773 1.00 81.12 324 ARG A N 1
ATOM 2618 C CA . ARG A 1 324 ? -36.310 23.740 61.415 1.00 81.12 324 ARG A CA 1
ATOM 2619 C C . ARG A 1 324 ? -36.343 23.886 62.938 1.00 81.12 324 ARG A C 1
ATOM 2621 O O . ARG A 1 324 ? -37.412 23.726 63.522 1.00 81.12 324 ARG A O 1
ATOM 2628 N N . GLN A 1 325 ? -35.209 24.171 63.580 1.00 85.88 325 GLN A N 1
ATOM 2629 C CA . GLN A 1 325 ? -35.155 24.421 65.022 1.00 85.88 325 GLN A CA 1
ATOM 2630 C C . GLN A 1 325 ? -35.872 25.730 65.390 1.00 85.88 325 GLN A C 1
ATOM 2632 O O . GLN A 1 325 ? -36.684 25.730 66.314 1.00 85.88 325 GLN A O 1
ATOM 2637 N N . ASN A 1 326 ? -35.665 26.805 64.625 1.00 84.44 326 ASN A N 1
ATOM 2638 C CA . ASN A 1 326 ? -36.364 28.078 64.826 1.00 84.44 326 ASN A CA 1
ATOM 2639 C C . ASN A 1 326 ? -37.894 27.908 64.707 1.00 84.44 326 ASN A C 1
ATOM 2641 O O . ASN A 1 326 ? -38.629 28.338 65.596 1.00 84.44 326 ASN A O 1
ATOM 2645 N N . PHE A 1 327 ? -38.375 27.198 63.677 1.00 77.94 327 PHE A N 1
ATOM 2646 C CA . PHE A 1 327 ? -39.804 26.895 63.501 1.00 77.94 327 PHE A CA 1
ATOM 2647 C C . PHE A 1 327 ? -40.385 26.010 64.617 1.00 77.94 327 PHE A C 1
ATOM 2649 O O . PHE A 1 327 ? -41.563 26.136 64.948 1.00 77.94 327 PHE A O 1
ATOM 2656 N N . LEU A 1 328 ? -39.593 25.115 65.221 1.00 77.88 328 LEU A N 1
ATOM 2657 C CA . LEU A 1 328 ? -40.032 24.341 66.390 1.00 77.88 328 LEU A CA 1
ATOM 2658 C C . LEU A 1 328 ? -40.228 25.245 67.614 1.00 77.88 328 LEU A C 1
ATOM 2660 O O . LEU A 1 328 ? -41.263 25.150 68.271 1.00 77.88 328 LEU A O 1
ATOM 2664 N N . GLU A 1 329 ? -39.287 26.149 67.884 1.00 83.62 329 GLU A N 1
ATOM 2665 C CA . GLU A 1 329 ? -39.399 27.114 68.986 1.00 83.62 329 GLU A CA 1
ATOM 2666 C C . GLU A 1 329 ? -40.552 28.105 68.778 1.00 83.62 329 GLU A C 1
ATOM 2668 O O . GLU A 1 329 ? -41.227 28.482 69.736 1.00 83.62 329 GLU A O 1
ATOM 2673 N N . GLU A 1 330 ? -40.825 28.509 67.538 1.00 80.75 330 GLU A N 1
ATOM 2674 C CA . GLU A 1 330 ? -41.959 29.373 67.204 1.00 80.75 330 GLU A CA 1
ATOM 2675 C C . GLU A 1 330 ? -43.308 28.647 67.332 1.00 80.75 330 GLU A C 1
ATOM 2677 O O . GLU A 1 330 ? -44.240 29.186 67.931 1.00 80.75 330 GLU A O 1
ATOM 2682 N N . LEU A 1 331 ? -43.401 27.384 66.900 1.00 76.50 331 LEU A N 1
ATOM 2683 C CA . LEU A 1 331 ? -44.569 26.531 67.151 1.00 76.50 331 LEU A CA 1
ATOM 2684 C C . LEU A 1 331 ? -44.813 26.281 68.650 1.00 76.50 331 LEU A C 1
ATOM 2686 O O . LEU A 1 331 ? -45.967 26.158 69.069 1.00 76.50 331 LEU A O 1
ATOM 2690 N N . GLU A 1 332 ? -43.765 26.215 69.475 1.00 81.00 332 GLU A N 1
ATOM 2691 C CA . GLU A 1 332 ? -43.903 26.146 70.936 1.00 81.00 332 GLU A CA 1
ATOM 2692 C C . GLU A 1 332 ? -44.376 27.479 71.539 1.00 81.00 332 GLU A C 1
ATOM 2694 O O . GLU A 1 332 ? -45.266 27.469 72.393 1.00 81.00 332 GLU A O 1
ATOM 2699 N N . ARG A 1 333 ? -43.889 28.629 71.046 1.00 80.94 333 ARG A N 1
ATOM 2700 C CA . ARG A 1 333 ? -44.397 29.960 71.444 1.00 80.94 333 ARG A CA 1
ATOM 2701 C C . ARG A 1 333 ? -45.872 30.136 71.076 1.00 80.94 333 ARG A C 1
ATOM 2703 O O . ARG A 1 333 ? -46.663 30.502 71.941 1.00 80.94 333 ARG A O 1
ATOM 2710 N N . LEU A 1 334 ? -46.265 29.830 69.837 1.00 73.94 334 LEU A N 1
ATOM 2711 C CA . LEU A 1 334 ? -47.654 29.930 69.363 1.00 73.94 334 LEU A CA 1
ATOM 2712 C C . LEU A 1 334 ? -48.601 29.000 70.137 1.00 73.94 334 LEU A C 1
ATOM 2714 O O . LEU A 1 334 ? -49.719 29.395 70.471 1.00 73.94 334 LEU A O 1
ATOM 2718 N N . ARG A 1 335 ? -48.147 27.792 70.497 1.00 75.00 335 ARG A N 1
ATOM 2719 C CA . ARG A 1 335 ? -48.880 26.897 71.408 1.00 75.00 335 ARG A CA 1
ATOM 2720 C C . ARG A 1 335 ? -49.037 27.515 72.799 1.00 75.00 335 ARG A C 1
ATOM 2722 O O . ARG A 1 335 ? -50.138 27.496 73.339 1.00 75.00 335 ARG A O 1
ATOM 2729 N N . GLY A 1 336 ? -47.974 28.107 73.346 1.00 75.12 336 GLY A N 1
ATOM 2730 C CA . GLY A 1 336 ? -48.020 28.846 74.610 1.00 75.12 336 GLY A CA 1
ATOM 2731 C C . GLY A 1 336 ? -49.021 30.007 74.585 1.00 75.12 336 GLY A C 1
ATOM 2732 O O . GLY A 1 336 ? -49.786 30.167 75.533 1.00 75.12 336 GLY A O 1
ATOM 2733 N N . PHE A 1 337 ? -49.096 30.757 73.480 1.00 68.62 337 PHE A N 1
ATOM 2734 C CA . PHE A 1 337 ? -50.123 31.786 73.281 1.00 68.62 337 PHE A CA 1
ATOM 2735 C C . PHE A 1 337 ? -51.540 31.196 73.200 1.00 68.62 337 PHE A C 1
ATOM 2737 O O . PHE A 1 337 ? -52.433 31.717 73.861 1.00 68.62 337 PHE A O 1
ATOM 2744 N N . GLN A 1 338 ? -51.771 30.083 72.489 1.00 66.25 338 GLN A N 1
ATOM 2745 C CA . GLN A 1 338 ? -53.084 29.411 72.506 1.00 66.25 338 GLN A CA 1
ATOM 2746 C C . GLN A 1 338 ? -53.487 28.927 73.908 1.00 66.25 338 GLN A C 1
ATOM 2748 O O . GLN A 1 338 ? -54.657 29.023 74.280 1.00 66.25 338 GLN A O 1
ATOM 2753 N N . GLU A 1 339 ? -52.544 28.389 74.681 1.00 67.06 339 GLU A N 1
ATOM 2754 C CA . GLU A 1 339 ? -52.801 27.895 76.037 1.00 67.06 339 GLU A CA 1
ATOM 2755 C C . GLU A 1 339 ? -53.013 29.045 77.038 1.00 67.06 339 GLU A C 1
ATOM 2757 O O . GLU A 1 339 ? -53.856 28.915 77.924 1.00 67.06 339 GLU A O 1
ATOM 2762 N N . SER A 1 340 ? -52.341 30.189 76.859 1.00 63.78 340 SER A N 1
ATOM 2763 C CA . SER A 1 340 ? -52.538 31.395 77.679 1.00 63.78 340 SER A CA 1
ATOM 2764 C C . SER A 1 340 ? -53.833 32.136 77.332 1.00 63.78 340 SER A C 1
ATOM 2766 O O . SER A 1 340 ? -54.615 32.452 78.226 1.00 63.78 340 SER A O 1
ATOM 2768 N N . ASN A 1 341 ? -54.130 32.357 76.046 1.00 56.69 341 ASN A N 1
ATOM 2769 C CA . ASN A 1 341 ? -55.337 33.079 75.626 1.00 56.69 341 ASN A CA 1
ATOM 2770 C C . ASN A 1 341 ? -56.616 32.323 76.029 1.00 56.69 341 ASN A C 1
ATOM 2772 O O . ASN A 1 341 ? -57.606 32.951 76.395 1.00 56.69 341 ASN A O 1
ATOM 2776 N N . LYS A 1 342 ? -56.581 30.982 76.091 1.00 55.38 342 LYS A N 1
ATOM 2777 C CA . LYS A 1 342 ? -57.672 30.148 76.639 1.00 55.38 342 LYS A CA 1
ATOM 2778 C C . LYS A 1 342 ? -57.941 30.328 78.138 1.00 55.38 342 LYS A C 1
ATOM 2780 O O . LYS A 1 342 ? -58.949 29.822 78.628 1.00 55.38 342 LYS A O 1
ATOM 2785 N N . VAL A 1 343 ? -57.067 31.022 78.868 1.00 54.62 343 VAL A N 1
ATOM 2786 C CA . VAL A 1 343 ? -57.270 31.387 80.280 1.00 54.62 343 VAL A CA 1
ATOM 2787 C C . VAL A 1 343 ? -57.886 32.787 80.421 1.00 54.62 343 VAL A C 1
ATOM 2789 O O . VAL A 1 343 ? -58.517 33.064 81.441 1.00 54.62 343 VAL A O 1
ATOM 2792 N N . GLU A 1 344 ? -57.767 33.649 79.405 1.00 50.97 344 GLU A N 1
ATOM 2793 C CA . GLU A 1 344 ? -58.186 35.060 79.469 1.00 50.97 344 GLU A CA 1
ATOM 2794 C C . GLU A 1 344 ? -59.425 35.378 78.603 1.00 50.97 344 GLU A C 1
ATOM 2796 O O . GLU A 1 344 ? -60.297 36.141 79.031 1.00 50.97 344 GLU A O 1
ATOM 2801 N N . ALA A 1 345 ? -59.575 34.749 77.432 1.00 45.69 345 ALA A N 1
ATOM 2802 C CA . ALA A 1 345 ? -60.688 34.980 76.510 1.00 45.69 345 ALA A CA 1
ATOM 2803 C C . ALA A 1 345 ? -61.978 34.259 76.957 1.00 45.69 345 ALA A C 1
ATOM 2805 O O . ALA A 1 345 ? -62.174 33.067 76.719 1.00 45.69 345 ALA A O 1
ATOM 2806 N N . SER A 1 346 ? -62.889 35.000 77.599 1.00 49.09 346 SER A N 1
ATOM 2807 C CA . SER A 1 346 ? -64.247 34.526 77.943 1.00 49.09 346 SER A CA 1
ATOM 2808 C C . SER A 1 346 ? -65.384 35.317 77.275 1.00 49.09 346 SER A C 1
ATOM 2810 O O . SER A 1 346 ? -66.551 34.939 77.396 1.00 49.09 346 SER A O 1
ATOM 2812 N N . THR A 1 347 ? -65.046 36.363 76.517 1.00 49.88 347 THR A N 1
ATOM 2813 C CA . THR A 1 347 ? -65.932 37.133 75.631 1.00 49.88 347 THR A CA 1
ATOM 2814 C C . THR A 1 347 ? -65.087 37.704 74.496 1.00 49.88 347 THR A C 1
ATOM 2816 O O . THR A 1 347 ? -64.170 38.460 74.802 1.00 49.88 347 THR A O 1
ATOM 2819 N N . GLU A 1 348 ? -65.430 37.377 73.241 1.00 51.12 348 GLU A N 1
ATOM 2820 C CA . GLU A 1 348 ? -64.643 37.700 72.026 1.00 51.12 348 GLU A CA 1
ATOM 2821 C C . GLU A 1 348 ? -63.296 36.917 72.018 1.00 51.12 348 GLU A C 1
ATOM 2823 O O . GLU A 1 348 ? -62.707 36.687 73.069 1.00 51.12 348 GLU A O 1
ATOM 2828 N N . THR A 1 349 ? -62.792 36.333 70.925 1.00 52.69 349 THR A N 1
ATOM 2829 C CA . THR A 1 349 ? -63.059 36.427 69.474 1.00 52.69 349 THR A CA 1
ATOM 2830 C C . THR A 1 349 ? -62.998 35.031 68.806 1.00 52.69 349 THR A C 1
ATOM 2832 O O . THR A 1 349 ? -62.083 34.250 69.046 1.00 52.69 349 THR A O 1
ATOM 2835 N N . ASN A 1 350 ? -63.932 34.703 67.897 1.00 58.62 350 ASN A N 1
ATOM 2836 C CA . ASN A 1 350 ? -63.836 33.465 67.087 1.00 58.62 350 ASN A CA 1
ATOM 2837 C C . ASN A 1 350 ? -62.848 33.588 65.907 1.00 58.62 350 ASN A C 1
ATOM 2839 O O . ASN A 1 350 ? -62.444 32.570 65.350 1.00 58.62 350 ASN A O 1
ATOM 2843 N N . SER A 1 351 ? -62.515 34.814 65.488 1.00 60.34 351 SER A N 1
ATOM 2844 C CA . SER A 1 351 ? -61.644 35.079 64.333 1.00 60.34 351 SER A CA 1
ATOM 2845 C C . SER A 1 351 ? -60.204 34.666 64.635 1.00 60.34 351 SER A C 1
ATOM 2847 O O . SER A 1 351 ? -59.597 33.903 63.892 1.00 60.34 351 SER A O 1
ATOM 2849 N N . ASP A 1 352 ? -59.702 35.097 65.785 1.00 63.66 352 ASP A N 1
ATOM 2850 C CA . ASP A 1 352 ? -58.302 34.979 66.177 1.00 63.66 352 ASP A CA 1
ATOM 2851 C C . ASP A 1 352 ? -57.941 33.508 66.470 1.00 63.66 352 ASP A C 1
ATOM 2853 O O . ASP A 1 352 ? -56.857 33.046 66.118 1.00 63.66 352 ASP A O 1
ATOM 2857 N N . GLU A 1 353 ? -58.877 32.710 67.012 1.00 65.88 353 GLU A N 1
ATOM 2858 C CA . GLU A 1 353 ? -58.704 31.251 67.092 1.00 65.88 353 GLU A CA 1
ATOM 2859 C C . GLU A 1 353 ? -58.588 30.602 65.698 1.00 65.88 353 GLU A C 1
ATOM 2861 O O . GLU A 1 353 ? -57.779 29.686 65.528 1.00 65.88 353 GLU A O 1
ATOM 2866 N N . GLN A 1 354 ? -59.344 31.063 64.689 1.00 70.69 354 GLN A N 1
ATOM 2867 C CA . GLN A 1 354 ? -59.209 30.560 63.313 1.00 70.69 354 GLN A CA 1
ATOM 2868 C C . GLN A 1 354 ? -57.899 31.008 62.656 1.00 70.69 354 GLN A C 1
ATOM 2870 O O . GLN A 1 354 ? -57.279 30.208 61.954 1.00 70.69 354 GLN A O 1
ATOM 2875 N N . GLU A 1 355 ? -57.452 32.239 62.897 1.00 73.94 355 GLU A N 1
ATOM 2876 C CA . GLU A 1 355 ? -56.196 32.769 62.360 1.00 73.94 355 GLU A CA 1
ATOM 2877 C C . GLU A 1 355 ? -54.982 32.027 62.934 1.00 73.94 355 GLU A C 1
ATOM 2879 O O . GLU A 1 355 ? -54.162 31.508 62.175 1.00 73.94 355 GLU A O 1
ATOM 2884 N N . ILE A 1 356 ? -54.920 31.836 64.258 1.00 72.56 356 ILE A N 1
ATOM 2885 C CA . ILE A 1 356 ? -53.839 31.065 64.893 1.00 72.56 356 ILE A CA 1
ATOM 2886 C C . ILE A 1 356 ? -53.887 29.587 64.458 1.00 72.56 356 ILE A C 1
ATOM 2888 O O . ILE A 1 356 ? -52.840 28.962 64.282 1.00 72.56 356 ILE A O 1
ATOM 2892 N N . LEU A 1 357 ? -55.074 29.008 64.224 1.00 75.12 357 LEU A N 1
ATOM 2893 C CA . LEU A 1 357 ? -55.190 27.671 63.624 1.00 75.12 357 LEU A CA 1
ATOM 2894 C C . LEU A 1 357 ? -54.687 27.634 62.171 1.00 75.12 357 LEU A C 1
ATOM 2896 O O . LEU A 1 357 ? -54.053 26.651 61.786 1.00 75.12 357 LEU A O 1
ATOM 2900 N N . SER A 1 358 ? -54.921 28.679 61.375 1.00 78.62 358 SER A N 1
ATOM 2901 C CA . SER A 1 358 ? -54.391 28.790 60.010 1.00 78.62 358 SER A CA 1
ATOM 2902 C C . SER A 1 358 ? -52.862 28.855 60.020 1.00 78.62 358 SER A C 1
ATOM 2904 O O . SER A 1 358 ? -52.212 28.010 59.406 1.00 78.62 358 SER A O 1
ATOM 2906 N N . LEU A 1 359 ? -52.288 29.769 60.809 1.00 77.50 359 LEU A N 1
ATOM 2907 C CA . LEU A 1 359 ? -50.838 29.939 60.968 1.00 77.50 359 LEU A CA 1
ATOM 2908 C C . LEU A 1 359 ? -50.155 28.681 61.530 1.00 77.50 359 LEU A C 1
ATOM 2910 O O . LEU A 1 359 ? -49.038 28.351 61.137 1.00 77.50 359 LEU A O 1
ATOM 2914 N N . SER A 1 360 ? -50.824 27.940 62.418 1.00 76.56 360 SER A N 1
ATOM 2915 C CA . SER A 1 360 ? -50.329 26.663 62.953 1.00 76.56 360 SER A CA 1
ATOM 2916 C C . SER A 1 360 ? -50.304 25.555 61.888 1.00 76.56 360 SER A C 1
ATOM 2918 O O . SER A 1 360 ? -49.322 24.818 61.783 1.00 76.56 360 SER A O 1
ATOM 2920 N N . ASN A 1 361 ? -51.337 25.470 61.040 1.00 80.69 361 ASN A N 1
ATOM 2921 C CA . ASN A 1 361 ? -51.371 24.533 59.911 1.00 80.69 361 ASN A CA 1
ATOM 2922 C C . ASN A 1 361 ? -50.338 24.890 58.826 1.00 80.69 361 ASN A C 1
ATOM 2924 O O . ASN A 1 361 ? -49.707 23.995 58.265 1.00 80.69 361 ASN A O 1
ATOM 2928 N N . GLU A 1 362 ? -50.134 26.179 58.550 1.00 81.56 362 GLU A N 1
ATOM 2929 C CA . GLU A 1 362 ? -49.131 26.654 57.592 1.00 81.56 362 GLU A CA 1
ATOM 2930 C C . GLU A 1 362 ? -47.702 26.377 58.081 1.00 81.56 362 GLU A C 1
ATOM 2932 O O . GLU A 1 362 ? -46.910 25.785 57.349 1.00 81.56 362 GLU A O 1
ATOM 2937 N N . ASN A 1 363 ? -47.395 26.668 59.350 1.00 77.88 363 ASN A N 1
ATOM 2938 C CA . ASN A 1 363 ? -46.114 26.296 59.959 1.00 77.88 363 ASN A CA 1
ATOM 2939 C C . ASN A 1 363 ? -45.891 24.775 59.992 1.00 77.88 363 ASN A C 1
ATOM 2941 O O . ASN A 1 363 ? -44.767 24.312 59.797 1.00 77.88 363 ASN A O 1
ATOM 2945 N N . LEU A 1 364 ? -46.944 23.973 60.189 1.00 80.38 364 LEU A N 1
ATOM 2946 C CA . LEU A 1 364 ? -46.843 22.514 60.104 1.00 80.38 364 LEU A CA 1
ATOM 2947 C C . LEU A 1 364 ? -46.490 22.052 58.678 1.00 80.38 364 LEU A C 1
ATOM 2949 O O . LEU A 1 364 ? -45.617 21.199 58.521 1.00 80.38 364 LEU A O 1
ATOM 2953 N N . LEU A 1 365 ? -47.107 22.644 57.650 1.00 82.31 365 LEU A N 1
ATOM 2954 C CA . LEU A 1 365 ? -46.812 22.362 56.241 1.00 82.31 365 LEU A CA 1
ATOM 2955 C C . LEU A 1 365 ? -45.386 22.790 55.852 1.00 82.31 365 LEU A C 1
ATOM 2957 O O . LEU A 1 365 ? -44.668 22.023 55.206 1.00 82.31 365 LEU A O 1
ATOM 2961 N N . LEU A 1 366 ? -44.953 23.982 56.279 1.00 81.06 366 LEU A N 1
ATOM 2962 C CA . LEU A 1 366 ? -43.586 24.478 56.083 1.00 81.06 366 LEU A CA 1
ATOM 2963 C C . LEU A 1 366 ? -42.561 23.564 56.764 1.00 81.06 366 LEU A C 1
ATOM 2965 O O . LEU A 1 366 ? -41.582 23.171 56.131 1.00 81.06 366 LEU A O 1
ATOM 2969 N N . LYS A 1 367 ? -42.822 23.133 58.004 1.00 82.62 367 LYS A N 1
ATOM 2970 C CA . LYS A 1 367 ? -41.986 22.156 58.710 1.00 82.62 367 LYS A CA 1
ATOM 2971 C C . LYS A 1 367 ? -41.865 20.840 57.938 1.00 82.62 367 LYS A C 1
ATOM 2973 O O . LYS A 1 367 ? -40.751 20.341 57.797 1.00 82.62 367 LYS A O 1
ATOM 2978 N N . THR A 1 368 ? -42.966 20.272 57.434 1.00 82.69 368 THR A N 1
ATOM 2979 C CA . THR A 1 368 ? -42.909 19.038 56.627 1.00 82.69 368 THR A CA 1
ATOM 2980 C C . THR A 1 368 ? -42.056 19.242 55.376 1.00 82.69 368 THR A C 1
ATOM 2982 O O . THR A 1 368 ? -41.168 18.436 55.112 1.00 82.69 368 THR A O 1
ATOM 2985 N N . LYS A 1 369 ? -42.235 20.368 54.674 1.00 86.81 369 LYS A N 1
ATOM 2986 C CA . LYS A 1 369 ? -41.457 20.719 53.479 1.00 86.81 369 LYS A CA 1
ATOM 2987 C C . LYS A 1 369 ? -39.957 20.890 53.766 1.00 86.81 369 LYS A C 1
ATOM 2989 O O . LYS A 1 369 ? -39.138 20.439 52.972 1.00 86.81 369 LYS A O 1
ATOM 2994 N N . ILE A 1 370 ? -39.585 21.489 54.900 1.00 82.69 370 ILE A N 1
ATOM 2995 C CA . ILE A 1 370 ? -38.182 21.597 55.343 1.00 82.69 370 ILE A CA 1
ATOM 2996 C C . ILE A 1 370 ? -37.624 20.219 55.727 1.00 82.69 370 ILE A C 1
ATOM 2998 O O . ILE A 1 370 ? -36.483 19.907 55.402 1.00 82.69 370 ILE A O 1
ATOM 3002 N N . GLU A 1 371 ? -38.417 19.353 56.364 1.00 83.06 371 GLU A N 1
ATOM 3003 C CA . GLU A 1 371 ? -38.007 17.973 56.657 1.00 83.06 371 GLU A CA 1
ATOM 3004 C C . GLU A 1 371 ? -37.826 17.121 55.390 1.00 83.06 371 GLU A C 1
ATOM 3006 O O . GLU A 1 371 ? -36.942 16.262 55.371 1.00 83.06 371 GLU A O 1
ATOM 3011 N N . ASP A 1 372 ? -38.619 17.354 54.342 1.00 85.06 372 ASP A N 1
ATOM 3012 C CA . ASP A 1 372 ? -38.450 16.723 53.028 1.00 85.06 372 ASP A CA 1
ATOM 3013 C C . ASP A 1 372 ? -37.190 17.241 52.309 1.00 85.06 372 ASP A C 1
ATOM 3015 O O . ASP A 1 372 ? -36.397 16.431 51.832 1.00 85.06 372 ASP A O 1
ATOM 3019 N N . LEU A 1 373 ? -36.947 18.560 52.305 1.00 82.38 373 LEU A N 1
ATOM 3020 C CA . LEU A 1 373 ? -35.740 19.173 51.721 1.00 82.38 373 LEU A CA 1
ATOM 3021 C C . LEU A 1 373 ? -34.450 18.749 52.444 1.00 82.38 373 LEU A C 1
ATOM 3023 O O . LEU A 1 373 ? -33.470 18.405 51.787 1.00 82.38 373 LEU A O 1
ATOM 3027 N N . CYS A 1 374 ? -34.461 18.683 53.782 1.00 82.31 374 CYS A N 1
ATOM 3028 C CA . CYS A 1 374 ? -33.373 18.086 54.564 1.00 82.31 374 CYS A CA 1
ATOM 3029 C C . CYS A 1 374 ? -33.080 16.656 54.101 1.00 82.31 374 CYS A C 1
ATOM 3031 O O . CYS A 1 374 ? -31.933 16.328 53.810 1.00 82.31 374 CYS A O 1
ATOM 3033 N N . ARG A 1 375 ? -34.114 15.808 53.995 1.00 86.75 375 ARG A N 1
ATOM 3034 C CA . ARG A 1 375 ? -33.959 14.409 53.570 1.00 86.75 375 ARG A CA 1
ATOM 3035 C C . ARG A 1 375 ? -33.474 14.283 52.123 1.00 86.75 375 ARG A C 1
ATOM 3037 O O . ARG A 1 375 ? -32.730 13.349 51.834 1.00 86.75 375 ARG A O 1
ATOM 3044 N N . GLN A 1 376 ? -33.841 15.212 51.239 1.00 85.12 376 GLN A N 1
ATOM 3045 C CA . GLN A 1 376 ? -33.303 15.274 49.879 1.00 85.12 376 GLN A CA 1
ATOM 3046 C C . GLN A 1 376 ? -31.805 15.614 49.885 1.00 85.12 376 GLN A C 1
ATOM 3048 O O . GLN A 1 376 ? -31.015 14.833 49.358 1.00 85.12 376 GLN A O 1
ATOM 3053 N N . HIS A 1 377 ? -31.386 16.715 50.516 1.00 84.75 377 HIS A N 1
ATOM 3054 C CA . HIS A 1 377 ? -29.972 17.105 50.508 1.00 84.75 377 HIS A CA 1
ATOM 3055 C C . HIS A 1 377 ? -29.075 16.150 51.316 1.00 84.75 377 HIS A C 1
ATOM 3057 O O . HIS A 1 377 ? -27.934 15.922 50.926 1.00 84.75 377 HIS A O 1
ATOM 3063 N N . GLU A 1 378 ? -29.574 15.508 52.381 1.00 85.25 378 GLU A N 1
ATOM 3064 C CA . GLU A 1 378 ? -28.848 14.424 53.066 1.00 85.25 378 GLU A CA 1
ATOM 3065 C C . GLU A 1 378 ? -28.657 13.190 52.160 1.00 85.25 378 GLU A C 1
ATOM 3067 O O . GLU A 1 378 ? -27.617 12.528 52.226 1.00 85.25 378 GLU A O 1
ATOM 3072 N N . HIS A 1 379 ? -29.616 12.894 51.274 1.00 86.94 379 HIS A N 1
ATOM 3073 C CA . HIS A 1 379 ? -29.495 11.821 50.284 1.00 86.94 379 HIS A CA 1
ATOM 3074 C C . HIS A 1 379 ? -28.511 12.182 49.157 1.00 86.94 379 HIS A C 1
ATOM 3076 O O . HIS A 1 379 ? -27.620 11.388 48.854 1.00 86.94 379 HIS A O 1
ATOM 3082 N N . GLU A 1 380 ? -28.615 13.391 48.597 1.00 84.12 380 GLU A N 1
ATOM 3083 C CA . GLU A 1 380 ? -27.691 13.927 47.584 1.00 84.12 380 GLU A CA 1
ATOM 3084 C C . GLU A 1 380 ? -26.248 13.963 48.110 1.00 84.12 380 GLU A C 1
ATOM 3086 O O . GLU A 1 380 ? -25.343 13.419 47.475 1.00 84.12 380 GLU A O 1
ATOM 3091 N N . PHE A 1 381 ? -26.039 14.492 49.321 1.00 86.44 381 PHE A N 1
ATOM 3092 C CA . PHE A 1 381 ? -24.747 14.481 50.010 1.00 86.44 381 PHE A CA 1
ATOM 3093 C C . PHE A 1 381 ? -24.206 13.055 50.190 1.00 86.44 381 PHE A C 1
ATOM 3095 O O . PHE A 1 381 ? -23.023 12.810 49.956 1.00 86.44 381 PHE A O 1
ATOM 3102 N N . SER A 1 382 ? -25.055 12.085 50.553 1.00 88.00 382 SER A N 1
ATOM 3103 C CA . SER A 1 382 ? -24.629 10.687 50.697 1.00 88.00 382 SER A CA 1
ATOM 3104 C C . SER A 1 382 ? -24.205 10.043 49.369 1.00 88.00 382 SER A C 1
ATOM 3106 O O . SER A 1 382 ? -23.288 9.221 49.377 1.00 88.00 382 SER A O 1
ATOM 3108 N N . ILE A 1 383 ? -24.837 10.397 48.245 1.00 86.12 383 ILE A N 1
ATOM 3109 C CA . ILE A 1 383 ? -24.457 9.917 46.904 1.00 86.12 383 ILE A CA 1
ATOM 3110 C C . ILE A 1 383 ? -23.132 10.554 46.470 1.00 86.12 383 ILE A C 1
ATOM 3112 O O . ILE A 1 383 ? -22.195 9.847 46.092 1.00 86.12 383 ILE A O 1
ATOM 3116 N N . LEU A 1 384 ? -23.026 11.882 46.578 1.00 84.75 384 LEU A N 1
ATOM 3117 C CA . LEU A 1 384 ? -21.814 12.633 46.244 1.00 84.75 384 LEU A CA 1
ATOM 3118 C C . LEU A 1 384 ? -20.618 12.167 47.076 1.00 84.75 384 LEU A C 1
ATOM 3120 O O . LEU A 1 384 ? -19.515 12.030 46.551 1.00 84.75 384 LEU A O 1
ATOM 3124 N N . LYS A 1 385 ? -20.841 11.857 48.359 1.00 87.81 385 LYS A N 1
ATOM 3125 C CA . LYS A 1 385 ? -19.799 11.350 49.248 1.00 87.81 385 LYS A CA 1
ATOM 3126 C C . LYS A 1 385 ? -19.313 9.977 48.801 1.00 87.81 385 LYS A C 1
ATOM 3128 O O . LYS A 1 385 ? -18.109 9.785 48.702 1.00 87.81 385 LYS A O 1
ATOM 3133 N N . HIS A 1 386 ? -20.221 9.056 48.480 1.00 88.12 386 HIS A N 1
ATOM 3134 C CA . HIS A 1 386 ? -19.839 7.732 47.989 1.00 88.12 386 HIS A CA 1
ATOM 3135 C C . HIS A 1 386 ? -19.038 7.821 46.677 1.00 88.12 386 HIS A C 1
ATOM 3137 O O . HIS A 1 386 ? -18.028 7.133 46.533 1.00 88.12 386 HIS A O 1
ATOM 3143 N N . SER A 1 387 ? -19.438 8.705 45.755 1.00 87.12 387 SER A N 1
ATOM 3144 C CA . SER A 1 387 ? -18.701 8.959 44.508 1.00 87.12 387 SER A CA 1
ATOM 3145 C C . SER A 1 387 ? -17.311 9.562 44.759 1.00 87.12 387 SER A C 1
ATOM 3147 O O . SER A 1 387 ? -16.337 9.158 44.124 1.00 87.12 387 SER A O 1
ATOM 3149 N N . ASN A 1 388 ? -17.194 10.479 45.722 1.00 88.75 388 ASN A N 1
ATOM 3150 C CA . ASN A 1 388 ? -15.916 11.047 46.142 1.00 88.75 388 ASN A CA 1
ATOM 3151 C C . ASN A 1 388 ? -15.012 9.988 46.801 1.00 88.75 388 ASN A C 1
ATOM 3153 O O . ASN A 1 388 ? -13.833 9.900 46.464 1.00 88.75 388 ASN A O 1
ATOM 3157 N N . ASP A 1 389 ? -15.552 9.139 47.681 1.00 88.69 389 ASP A N 1
ATOM 3158 C CA . ASP A 1 389 ? -14.817 8.039 48.320 1.00 88.69 389 ASP A CA 1
ATOM 3159 C C . ASP A 1 389 ? -14.281 7.040 47.260 1.00 88.69 389 ASP A C 1
ATOM 3161 O O . ASP A 1 389 ? -13.112 6.648 47.319 1.00 88.69 389 ASP A O 1
ATOM 3165 N N . GLU A 1 390 ? -15.070 6.703 46.227 1.00 89.19 390 GLU A N 1
ATOM 3166 C CA . GLU A 1 390 ? -14.605 5.889 45.086 1.00 89.19 390 GLU A CA 1
ATOM 3167 C C . GLU A 1 390 ? -13.485 6.559 44.277 1.00 89.19 390 GLU A C 1
ATOM 3169 O O . GLU A 1 390 ? -12.514 5.904 43.891 1.00 89.19 390 GLU A O 1
ATOM 3174 N N . LEU A 1 391 ? -13.606 7.857 43.989 1.00 86.81 391 LEU A N 1
ATOM 3175 C CA . LEU A 1 391 ? -12.590 8.583 43.226 1.00 86.81 391 LEU A CA 1
ATOM 3176 C C . LEU A 1 391 ? -11.288 8.729 44.018 1.00 86.81 391 LEU A C 1
ATOM 3178 O O . LEU A 1 391 ? -10.218 8.580 43.434 1.00 86.81 391 LEU A O 1
ATOM 3182 N N . ASN A 1 392 ? -11.359 8.920 45.338 1.00 86.12 392 ASN A N 1
ATOM 3183 C CA . ASN A 1 392 ? -10.186 8.899 46.214 1.00 86.12 392 ASN A CA 1
ATOM 3184 C C . ASN A 1 392 ? -9.514 7.513 46.251 1.00 86.12 392 ASN A C 1
ATOM 3186 O O . ASN A 1 392 ? -8.283 7.442 46.267 1.00 86.12 392 ASN A O 1
ATOM 3190 N N . GLN A 1 393 ? -10.278 6.412 46.192 1.00 90.94 393 GLN A N 1
ATOM 3191 C CA . GLN A 1 393 ? -9.691 5.076 46.024 1.00 90.94 393 GLN A CA 1
ATOM 3192 C C . GLN A 1 393 ? -8.946 4.964 44.684 1.00 90.94 393 GLN A C 1
ATOM 3194 O O . GLN A 1 393 ? -7.774 4.583 44.669 1.00 90.94 393 GLN A O 1
ATOM 3199 N N . ARG A 1 394 ? -9.579 5.356 43.569 1.00 87.62 394 ARG A N 1
ATOM 3200 C CA . ARG A 1 394 ? -8.927 5.343 42.245 1.00 87.62 394 ARG A CA 1
ATOM 3201 C C . ARG A 1 394 ? -7.676 6.223 42.236 1.00 87.62 394 ARG A C 1
ATOM 3203 O O . ARG A 1 394 ? -6.647 5.805 41.719 1.00 87.62 394 ARG A O 1
ATOM 3210 N N . LEU A 1 395 ? -7.716 7.402 42.857 1.00 88.44 395 LEU A N 1
ATOM 3211 C CA . LEU A 1 395 ? -6.554 8.284 42.976 1.00 88.44 395 LEU A CA 1
ATOM 3212 C C . LEU A 1 395 ? -5.368 7.581 43.656 1.00 88.44 395 LEU A C 1
ATOM 3214 O O . LEU A 1 395 ? -4.243 7.708 43.177 1.00 88.44 395 LEU A O 1
ATOM 3218 N N . ALA A 1 396 ? -5.611 6.805 44.718 1.00 88.38 396 ALA A N 1
ATOM 3219 C CA . ALA A 1 396 ? -4.577 6.025 45.397 1.00 88.38 396 ALA A CA 1
ATOM 3220 C C . ALA A 1 396 ? -4.003 4.898 44.513 1.00 88.38 396 ALA A C 1
ATOM 3222 O O . ALA A 1 396 ? -2.788 4.695 44.500 1.00 88.38 396 ALA A O 1
ATOM 3223 N N . GLU A 1 397 ? -4.847 4.217 43.730 1.00 88.94 397 GLU A N 1
ATOM 3224 C CA . GLU A 1 397 ? -4.431 3.203 42.746 1.00 88.94 397 GLU A CA 1
ATOM 3225 C C . GLU A 1 397 ? -3.546 3.821 41.642 1.00 88.94 397 GLU A C 1
ATOM 3227 O O . GLU A 1 397 ? -2.484 3.281 41.316 1.00 88.94 397 GLU A O 1
ATOM 3232 N N . TYR A 1 398 ? -3.911 5.004 41.131 1.00 87.19 398 TYR A N 1
ATOM 3233 C CA . TYR A 1 398 ? -3.084 5.783 40.197 1.00 87.19 398 TYR A CA 1
ATOM 3234 C C . TYR A 1 398 ? -1.768 6.258 40.832 1.00 87.19 398 TYR A C 1
ATOM 3236 O O . TYR A 1 398 ? -0.725 6.243 40.177 1.00 87.19 398 TYR A O 1
ATOM 3244 N N . ASP A 1 399 ? -1.776 6.630 42.114 1.00 86.94 399 ASP A N 1
ATOM 3245 C CA . ASP A 1 399 ? -0.571 7.010 42.856 1.00 86.94 399 ASP A CA 1
ATOM 3246 C C . ASP A 1 399 ? 0.392 5.821 43.059 1.00 86.94 399 ASP A C 1
ATOM 3248 O O . ASP A 1 399 ? 1.607 6.017 43.122 1.00 86.94 399 ASP A O 1
ATOM 3252 N N . GLU A 1 400 ? -0.104 4.585 43.171 1.00 90.88 400 GLU A N 1
ATOM 3253 C CA . GLU A 1 400 ? 0.734 3.377 43.205 1.00 90.88 400 GLU A CA 1
ATOM 3254 C C . GLU A 1 400 ? 1.258 3.013 41.805 1.00 90.88 400 GLU A C 1
ATOM 3256 O O . GLU A 1 400 ? 2.454 2.745 41.643 1.00 90.88 400 GLU A O 1
ATOM 3261 N N . ALA A 1 401 ? 0.412 3.105 40.773 1.00 86.31 401 ALA A N 1
ATOM 3262 C CA . ALA A 1 401 ? 0.811 2.911 39.378 1.00 86.31 401 ALA A CA 1
ATOM 3263 C C . ALA A 1 401 ? 1.910 3.901 38.943 1.00 86.31 401 ALA A C 1
ATOM 3265 O O . ALA A 1 401 ? 2.905 3.492 38.339 1.00 86.31 401 ALA A O 1
ATOM 3266 N N . ALA A 1 402 ? 1.789 5.180 39.317 1.00 84.56 402 ALA A N 1
ATOM 3267 C CA . ALA A 1 402 ? 2.791 6.210 39.048 1.00 84.56 402 ALA A CA 1
ATOM 3268 C C . ALA A 1 402 ? 4.142 5.887 39.708 1.00 84.56 402 ALA A C 1
ATOM 3270 O O . ALA A 1 402 ? 5.183 5.963 39.054 1.00 84.56 402 ALA A O 1
ATOM 3271 N N . LYS A 1 403 ? 4.139 5.460 40.981 1.00 90.12 403 LYS A N 1
ATOM 3272 C CA . LYS A 1 403 ? 5.358 5.044 41.700 1.00 90.12 403 LYS A CA 1
ATOM 3273 C C . LYS A 1 403 ? 6.016 3.833 41.037 1.00 90.12 403 LYS A C 1
ATOM 3275 O O . LYS A 1 403 ? 7.231 3.825 40.858 1.00 90.12 403 LYS A O 1
ATOM 3280 N N . LYS A 1 404 ? 5.226 2.839 40.624 1.00 88.88 404 LYS A N 1
ATOM 3281 C CA . LYS A 1 404 ? 5.718 1.645 39.924 1.00 88.88 404 LYS A CA 1
ATOM 3282 C C . LYS A 1 404 ? 6.330 1.987 38.561 1.00 88.88 404 LYS A C 1
ATOM 3284 O O . LYS A 1 404 ? 7.435 1.541 38.269 1.00 88.88 404 LYS A O 1
ATOM 3289 N N . SER A 1 405 ? 5.664 2.825 37.765 1.00 85.44 405 SER A N 1
ATOM 3290 C CA . SER A 1 405 ? 6.187 3.301 36.477 1.00 85.44 405 SER A CA 1
ATOM 3291 C C . SER A 1 405 ? 7.474 4.126 36.652 1.00 85.44 405 SER A C 1
ATOM 3293 O O . SER A 1 405 ? 8.455 3.915 35.942 1.00 85.44 405 SER A O 1
ATOM 3295 N N . GLN A 1 406 ? 7.541 4.975 37.684 1.00 89.38 406 GLN A N 1
ATOM 3296 C CA . GLN A 1 406 ? 8.740 5.745 38.031 1.00 89.38 406 GLN A CA 1
ATOM 3297 C C . GLN A 1 406 ? 9.936 4.864 38.449 1.00 89.38 406 GLN A C 1
ATOM 3299 O O . GLN A 1 406 ? 11.075 5.218 38.132 1.00 89.38 406 GLN A O 1
ATOM 3304 N N . ILE A 1 407 ? 9.701 3.738 39.134 1.00 90.25 407 ILE A N 1
ATOM 3305 C CA . ILE A 1 407 ? 10.743 2.753 39.478 1.00 90.25 407 ILE A CA 1
ATOM 3306 C C . ILE A 1 407 ? 11.216 2.021 38.218 1.00 90.25 407 ILE A C 1
ATOM 3308 O O . ILE A 1 407 ? 12.414 2.025 37.939 1.00 90.25 407 ILE A O 1
ATOM 3312 N N . ASN A 1 408 ? 10.291 1.487 37.410 1.00 87.06 408 ASN A N 1
ATOM 3313 C CA . ASN A 1 408 ? 10.616 0.847 36.131 1.00 87.06 408 ASN A CA 1
ATOM 3314 C C . ASN A 1 408 ? 11.475 1.772 35.252 1.00 87.06 408 ASN A C 1
ATOM 3316 O O . ASN A 1 408 ? 12.480 1.347 34.687 1.00 87.06 408 ASN A O 1
ATOM 3320 N N . LEU A 1 409 ? 11.115 3.058 35.177 1.00 88.31 409 LEU A N 1
ATOM 3321 C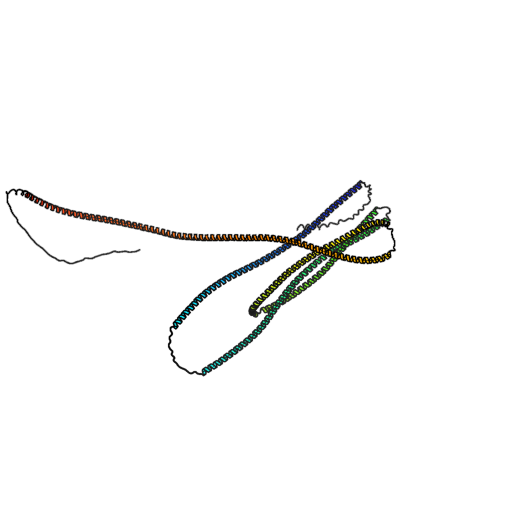 CA . LEU A 1 409 ? 11.858 4.061 34.425 1.00 88.31 409 LEU A CA 1
ATOM 3322 C C . LEU A 1 409 ? 13.305 4.221 34.926 1.00 88.31 409 LEU A C 1
ATOM 3324 O O . LEU A 1 409 ? 14.224 4.286 34.114 1.00 88.31 409 LEU A O 1
ATOM 3328 N N . GLN A 1 410 ? 13.523 4.239 36.244 1.00 89.44 410 GLN A N 1
ATOM 3329 C CA . GLN A 1 410 ? 14.865 4.319 36.835 1.00 89.44 410 GLN A CA 1
ATOM 3330 C C . GLN A 1 410 ? 15.692 3.050 36.576 1.00 89.44 410 GLN A C 1
ATOM 3332 O O . GLN A 1 410 ? 16.889 3.149 36.309 1.00 89.44 410 GLN A O 1
ATOM 3337 N N . GLU A 1 411 ? 15.072 1.867 36.582 1.00 90.12 411 GLU A N 1
ATOM 3338 C CA . GLU A 1 411 ? 15.738 0.607 36.216 1.00 90.12 411 GLU A CA 1
ATOM 3339 C C . GLU A 1 411 ? 16.134 0.566 34.730 1.00 90.12 411 GLU A C 1
ATOM 3341 O O . GLU A 1 411 ? 17.190 0.035 34.380 1.00 90.12 411 GLU A O 1
ATOM 3346 N N . VAL A 1 412 ? 15.323 1.147 33.839 1.00 86.81 412 VAL A N 1
ATOM 3347 C CA . VAL A 1 412 ? 15.657 1.303 32.413 1.00 86.81 412 VAL A CA 1
ATOM 3348 C C . VAL A 1 412 ? 16.792 2.324 32.229 1.00 86.81 412 VAL A C 1
ATOM 3350 O O . VAL A 1 412 ? 17.771 2.037 31.539 1.00 86.81 412 VAL A O 1
ATOM 3353 N N . GLU A 1 413 ? 16.728 3.487 32.892 1.00 87.12 413 GLU A N 1
ATOM 3354 C CA . GLU A 1 413 ? 17.794 4.502 32.833 1.00 87.12 413 GLU A CA 1
ATOM 3355 C C . GLU A 1 413 ? 19.133 3.993 33.378 1.00 87.12 413 GLU A C 1
ATOM 3357 O O . GLU A 1 413 ? 20.168 4.287 32.775 1.00 87.12 413 GLU A O 1
ATOM 3362 N N . GLY A 1 414 ? 19.116 3.188 34.447 1.00 88.06 414 GLY A N 1
ATOM 3363 C CA . GLY A 1 414 ? 20.291 2.484 34.963 1.00 88.06 414 GLY A CA 1
ATOM 3364 C C . GLY A 1 414 ? 20.889 1.539 33.921 1.00 88.06 414 GLY A C 1
ATOM 3365 O O . GLY A 1 414 ? 22.027 1.743 33.499 1.00 88.06 414 GLY A O 1
ATOM 3366 N N . ARG A 1 415 ? 20.086 0.598 33.397 1.00 88.56 415 ARG A N 1
ATOM 3367 C CA . ARG A 1 415 ? 20.524 -0.336 32.341 1.00 88.56 415 ARG A CA 1
ATOM 3368 C C . ARG A 1 415 ? 21.106 0.380 31.115 1.00 88.56 415 ARG A C 1
ATOM 3370 O O . ARG A 1 415 ? 22.004 -0.154 30.472 1.00 88.56 415 ARG A O 1
ATOM 3377 N N . ARG A 1 416 ? 20.593 1.562 30.746 1.00 87.25 416 ARG A N 1
ATOM 3378 C CA . ARG A 1 416 ? 21.130 2.348 29.617 1.00 87.25 416 ARG A CA 1
ATOM 3379 C C . ARG A 1 416 ? 22.520 2.907 29.933 1.00 87.25 416 ARG A C 1
ATOM 3381 O O . ARG A 1 416 ? 23.398 2.837 29.080 1.00 87.25 416 ARG A O 1
ATOM 3388 N N . LEU A 1 417 ? 22.724 3.442 31.138 1.00 86.88 417 LEU A N 1
ATOM 3389 C CA . LEU A 1 417 ? 24.024 3.967 31.573 1.00 86.88 417 LEU A CA 1
ATOM 3390 C C . LEU A 1 417 ? 25.089 2.863 31.661 1.00 86.88 417 LEU A C 1
ATOM 3392 O O . LEU A 1 417 ? 26.232 3.102 31.275 1.00 86.88 417 LEU A O 1
ATOM 3396 N N . ASP A 1 418 ? 24.708 1.661 32.099 1.00 87.88 418 ASP A N 1
ATOM 3397 C CA . ASP A 1 418 ? 25.602 0.498 32.128 1.00 87.88 418 ASP A CA 1
ATOM 3398 C C . ASP A 1 418 ? 26.045 0.098 30.704 1.00 87.88 418 ASP A C 1
ATOM 3400 O O . ASP A 1 418 ? 27.242 -0.004 30.434 1.00 87.88 418 ASP A O 1
ATOM 3404 N N . LEU A 1 419 ? 25.104 -0.016 29.753 1.00 85.19 419 LEU A N 1
ATOM 3405 C CA . LEU A 1 419 ? 25.410 -0.304 28.340 1.00 85.19 419 LEU A CA 1
ATOM 3406 C C . LEU A 1 419 ? 26.274 0.788 27.681 1.00 85.19 419 LEU A C 1
ATOM 3408 O O . LEU A 1 419 ? 27.159 0.483 26.883 1.00 85.19 419 LEU A O 1
ATOM 3412 N N . GLU A 1 420 ? 26.050 2.063 28.011 1.00 83.44 420 GLU A N 1
ATOM 3413 C CA . GLU A 1 420 ? 26.879 3.176 27.527 1.00 83.44 420 GLU A CA 1
ATOM 3414 C C . GLU A 1 420 ? 28.311 3.121 28.088 1.00 83.44 420 GLU A C 1
ATOM 3416 O O . GLU A 1 420 ? 29.264 3.455 27.376 1.00 83.44 420 GLU A O 1
ATOM 3421 N N . ALA A 1 421 ? 28.492 2.642 29.323 1.00 85.50 421 ALA A N 1
ATOM 3422 C CA . ALA A 1 421 ? 29.809 2.406 29.907 1.00 85.50 421 ALA A CA 1
ATOM 3423 C C . ALA A 1 421 ? 30.533 1.206 29.264 1.00 85.50 421 ALA A C 1
ATOM 3425 O O . ALA A 1 421 ? 31.726 1.312 28.966 1.00 85.50 421 ALA A O 1
ATOM 3426 N N . GLU A 1 422 ? 29.826 0.101 28.995 1.00 87.81 422 GLU A N 1
ATOM 3427 C CA . GLU A 1 422 ? 30.370 -1.074 28.293 1.00 87.81 422 GLU A CA 1
ATOM 3428 C C . GLU A 1 422 ? 30.784 -0.737 26.851 1.00 87.81 422 GLU A C 1
ATOM 3430 O O . GLU A 1 422 ? 31.913 -1.025 26.444 1.00 87.81 422 GLU A O 1
ATOM 3435 N N . LEU A 1 423 ? 29.932 -0.032 26.098 1.00 82.38 423 LEU A N 1
ATOM 3436 C CA . LEU A 1 423 ? 30.261 0.475 24.759 1.00 82.38 423 LEU A CA 1
ATOM 3437 C C . LEU A 1 423 ? 31.474 1.407 24.782 1.00 82.38 423 LEU A C 1
ATOM 3439 O O . LEU A 1 423 ? 32.404 1.248 23.988 1.00 82.38 423 LEU A O 1
ATOM 3443 N N . GLY A 1 424 ? 31.502 2.342 25.734 1.00 81.56 424 GLY A N 1
ATOM 3444 C CA . GLY A 1 424 ? 32.628 3.244 25.947 1.00 81.56 424 GLY A CA 1
ATOM 3445 C C . GLY A 1 424 ? 33.915 2.541 26.390 1.00 81.56 424 GLY A C 1
ATOM 3446 O O . GLY A 1 424 ? 34.977 3.167 26.366 1.00 81.56 424 GLY A O 1
ATOM 3447 N N . GLN A 1 425 ? 33.868 1.269 26.798 1.00 85.81 425 GLN A N 1
ATOM 3448 C CA . GLN A 1 425 ? 35.040 0.442 27.086 1.00 85.81 425 GLN A CA 1
ATOM 3449 C C . GLN A 1 425 ? 35.483 -0.368 25.861 1.00 85.81 425 GLN A C 1
ATOM 3451 O O . GLN A 1 425 ? 36.643 -0.245 25.462 1.00 85.81 425 GLN A O 1
ATOM 3456 N N . LEU A 1 426 ? 34.568 -1.081 25.198 1.00 82.06 426 LEU A N 1
ATOM 3457 C CA . LEU A 1 426 ? 34.865 -1.841 23.976 1.00 82.06 426 LEU A CA 1
ATOM 3458 C C . LEU A 1 426 ? 35.400 -0.958 22.843 1.00 82.06 426 LEU A C 1
ATOM 3460 O O . LEU A 1 426 ? 36.306 -1.369 22.124 1.00 82.06 426 LEU A O 1
ATOM 3464 N N . GLN A 1 427 ? 34.929 0.287 22.716 1.00 82.56 427 GLN A N 1
ATOM 3465 C CA . GLN A 1 427 ? 35.495 1.245 21.758 1.00 82.56 427 GLN A CA 1
ATOM 3466 C C . GLN A 1 427 ? 36.994 1.515 21.993 1.00 82.56 427 GLN A C 1
ATOM 3468 O O . GLN A 1 427 ? 37.726 1.726 21.028 1.00 82.56 427 GLN A O 1
ATOM 3473 N N . LYS A 1 428 ? 37.483 1.465 23.244 1.00 84.50 428 LYS A N 1
ATOM 3474 C CA . LYS A 1 428 ? 38.919 1.612 23.553 1.00 84.50 428 LYS A CA 1
ATOM 3475 C C . LYS A 1 428 ? 39.702 0.346 23.217 1.00 84.50 428 LYS A C 1
ATOM 3477 O O . LYS A 1 428 ? 40.823 0.435 22.730 1.00 84.50 428 LYS A O 1
ATOM 3482 N N . GLU A 1 429 ? 39.127 -0.820 23.494 1.00 80.25 429 GLU A N 1
ATOM 3483 C CA . GLU A 1 429 ? 39.760 -2.122 23.250 1.00 80.25 429 GLU A CA 1
ATOM 3484 C C . GLU A 1 429 ? 39.894 -2.394 21.745 1.00 80.25 429 GLU A C 1
ATOM 3486 O O . GLU A 1 429 ? 40.962 -2.782 21.275 1.00 80.25 429 GLU A O 1
ATOM 3491 N N . LEU A 1 430 ? 38.866 -2.049 20.971 1.00 79.50 430 LEU A N 1
ATOM 3492 C CA . LEU A 1 430 ? 38.854 -2.107 19.509 1.00 79.50 430 LEU A CA 1
ATOM 3493 C C . LEU A 1 430 ? 39.858 -1.115 18.883 1.00 79.50 430 LEU A C 1
ATOM 3495 O O . LEU A 1 430 ? 40.572 -1.464 17.946 1.00 79.50 430 LEU A O 1
ATOM 3499 N N . GLU A 1 431 ? 39.990 0.092 19.441 1.00 82.00 431 GLU A N 1
ATOM 3500 C CA . GLU A 1 431 ? 41.012 1.083 19.056 1.00 82.00 431 GLU A CA 1
ATOM 3501 C C . GLU A 1 431 ? 42.452 0.631 19.394 1.00 82.00 431 GLU A C 1
ATOM 3503 O O . GLU A 1 431 ? 43.406 1.027 18.720 1.00 82.00 431 GLU A O 1
ATOM 3508 N N . VAL A 1 432 ? 42.638 -0.217 20.415 1.00 80.50 432 VAL A N 1
ATOM 3509 C CA . VAL A 1 432 ? 43.927 -0.874 20.708 1.00 80.50 432 VAL A CA 1
ATOM 3510 C C . VAL A 1 432 ? 44.191 -2.022 19.729 1.00 80.50 432 VAL A C 1
ATOM 3512 O O . VAL A 1 432 ? 45.294 -2.105 19.188 1.00 80.50 432 VAL A O 1
ATOM 3515 N N . ALA A 1 433 ? 43.188 -2.858 19.441 1.00 75.12 433 ALA A N 1
ATOM 3516 C CA . ALA A 1 433 ? 43.300 -3.952 18.475 1.00 75.12 433 ALA A CA 1
ATOM 3517 C C . ALA A 1 433 ? 43.628 -3.441 17.059 1.00 75.12 433 ALA A C 1
ATOM 3519 O O . ALA A 1 433 ? 44.525 -3.974 16.407 1.00 75.12 433 ALA A O 1
ATOM 3520 N N . ARG A 1 434 ? 42.986 -2.348 16.614 1.00 78.56 434 ARG A N 1
ATOM 3521 C CA . ARG A 1 434 ? 43.285 -1.694 15.327 1.00 78.56 434 ARG A CA 1
ATOM 3522 C C . ARG A 1 434 ? 44.732 -1.211 15.233 1.00 78.56 434 ARG A C 1
ATOM 3524 O O . ARG A 1 434 ? 45.376 -1.457 14.222 1.00 78.56 434 ARG A O 1
ATOM 3531 N N . LYS A 1 435 ? 45.289 -0.621 16.296 1.00 77.94 435 LYS A N 1
ATOM 3532 C CA . LYS A 1 435 ? 46.705 -0.199 16.312 1.00 77.94 435 LYS A CA 1
ATOM 3533 C C . LYS A 1 435 ? 47.671 -1.374 16.219 1.00 77.94 435 LYS A C 1
ATOM 3535 O O . LYS A 1 435 ? 48.629 -1.299 15.462 1.00 77.94 435 LYS A O 1
ATOM 3540 N N . GLN A 1 436 ? 47.394 -2.472 16.921 1.00 74.06 436 GLN A N 1
ATOM 3541 C CA . GLN A 1 436 ? 48.197 -3.696 16.813 1.00 74.06 436 GLN A CA 1
ATOM 3542 C C . GLN A 1 436 ? 48.116 -4.307 15.404 1.00 74.06 436 GLN A C 1
ATOM 3544 O O . GLN A 1 436 ? 49.128 -4.745 14.860 1.00 74.06 436 GLN A O 1
ATOM 3549 N N . TYR A 1 437 ? 46.931 -4.291 14.787 1.00 70.19 437 TYR A N 1
ATOM 3550 C CA . TYR A 1 437 ? 46.734 -4.721 13.404 1.00 70.19 437 TYR A CA 1
ATOM 3551 C C . TYR A 1 437 ? 47.511 -3.838 12.411 1.00 70.19 437 TYR A C 1
ATOM 3553 O O . TYR A 1 437 ? 48.241 -4.363 11.571 1.00 70.19 437 TYR A O 1
ATOM 3561 N N . ASP A 1 438 ? 47.427 -2.510 12.538 1.00 68.19 438 ASP A N 1
ATOM 3562 C CA . ASP A 1 438 ? 48.150 -1.558 11.686 1.00 68.19 438 ASP A CA 1
ATOM 3563 C C . ASP A 1 438 ? 49.678 -1.674 11.852 1.00 68.19 438 ASP A C 1
ATOM 3565 O O . ASP A 1 438 ? 50.412 -1.654 10.861 1.00 68.19 438 ASP A O 1
ATOM 3569 N N . GLU A 1 439 ? 50.178 -1.851 13.079 1.00 70.06 439 GLU A N 1
ATOM 3570 C CA . GLU A 1 439 ? 51.607 -2.065 13.358 1.00 70.06 439 GLU A CA 1
ATOM 3571 C C . GLU A 1 439 ? 52.143 -3.348 12.695 1.00 70.06 439 GLU A C 1
ATOM 3573 O O . GLU A 1 439 ? 53.246 -3.336 12.145 1.00 70.06 439 GLU A O 1
ATOM 3578 N N . LEU A 1 440 ? 51.356 -4.431 12.670 1.00 64.56 440 LEU A N 1
ATOM 3579 C CA . LEU A 1 440 ? 51.717 -5.682 11.987 1.00 64.56 440 LEU A CA 1
ATOM 3580 C C . LEU A 1 440 ? 51.570 -5.589 10.454 1.00 64.56 440 LEU A C 1
ATOM 3582 O O . LEU A 1 440 ? 52.402 -6.122 9.717 1.00 64.56 440 LEU A O 1
ATOM 3586 N N . SER A 1 441 ? 50.540 -4.889 9.969 1.00 59.12 441 SER A N 1
ATOM 3587 C CA . SER A 1 441 ? 50.217 -4.724 8.542 1.00 59.12 441 SER A CA 1
ATOM 3588 C C . SER A 1 441 ? 51.293 -3.950 7.761 1.00 59.12 441 SER A C 1
ATOM 3590 O O . SER A 1 441 ? 51.533 -4.214 6.583 1.00 59.12 441 SER A O 1
ATOM 3592 N N . ASN A 1 442 ? 52.015 -3.038 8.423 1.00 56.31 442 ASN A N 1
ATOM 3593 C CA . ASN A 1 442 ? 53.072 -2.225 7.807 1.00 56.31 442 ASN A CA 1
ATOM 3594 C C . ASN A 1 442 ? 54.429 -2.953 7.619 1.00 56.31 442 ASN A C 1
ATOM 3596 O O . ASN A 1 442 ? 55.415 -2.333 7.212 1.00 56.31 442 ASN A O 1
ATOM 3600 N N . SER A 1 443 ? 54.510 -4.265 7.874 1.00 57.22 443 SER A N 1
ATOM 3601 C CA . SER A 1 443 ? 55.722 -5.065 7.641 1.00 57.22 443 SER A CA 1
ATOM 3602 C C . SER A 1 443 ? 55.936 -5.364 6.147 1.00 57.22 443 SER A C 1
ATOM 3604 O O . SER A 1 443 ? 55.454 -6.364 5.611 1.00 57.22 443 SER A O 1
ATOM 3606 N N . SER A 1 444 ? 56.693 -4.509 5.449 1.00 48.41 444 SER A N 1
ATOM 3607 C CA . SER A 1 444 ? 56.852 -4.586 3.982 1.00 48.41 444 SER A CA 1
ATOM 3608 C C . SER A 1 444 ? 57.560 -5.847 3.459 1.00 48.41 444 SER A C 1
ATOM 3610 O O . SER A 1 444 ? 57.569 -6.073 2.255 1.00 48.41 444 SER A O 1
ATOM 3612 N N . ALA A 1 445 ? 58.158 -6.671 4.326 1.00 52.91 445 ALA A N 1
ATOM 3613 C CA . ALA A 1 445 ? 58.729 -7.964 3.936 1.00 52.91 445 ALA A CA 1
ATOM 3614 C C . ALA A 1 445 ? 57.654 -9.047 3.719 1.00 52.91 445 ALA A C 1
ATOM 3616 O O . ALA A 1 445 ? 57.909 -10.034 3.036 1.00 52.91 445 ALA A O 1
ATOM 3617 N N . LEU A 1 446 ? 56.450 -8.863 4.277 1.00 53.38 446 LEU A N 1
ATOM 3618 C CA . LEU A 1 446 ? 55.349 -9.819 4.153 1.00 53.38 446 LEU A CA 1
ATOM 3619 C C . LEU A 1 446 ? 54.620 -9.705 2.803 1.00 53.38 446 LEU A C 1
ATOM 3621 O O . LEU A 1 446 ? 54.095 -10.699 2.308 1.00 53.38 446 LEU A O 1
ATOM 3625 N N . GLN A 1 447 ? 54.572 -8.505 2.210 1.00 52.53 447 GLN A N 1
ATOM 3626 C CA . GLN A 1 447 ? 53.670 -8.189 1.095 1.00 52.53 447 GLN A CA 1
ATOM 3627 C C . GLN A 1 447 ? 53.948 -8.997 -0.183 1.00 52.53 447 GLN A C 1
ATOM 3629 O O . GLN A 1 447 ? 53.009 -9.565 -0.739 1.00 52.53 447 GLN A O 1
ATOM 3634 N N . ASP A 1 448 ? 55.199 -9.103 -0.638 1.00 51.44 448 ASP A N 1
ATOM 3635 C CA . ASP A 1 448 ? 55.502 -9.699 -1.952 1.00 51.44 448 ASP A CA 1
ATOM 3636 C C . ASP A 1 448 ? 55.291 -11.228 -2.001 1.00 51.44 448 ASP A C 1
ATOM 3638 O O . ASP A 1 448 ? 54.795 -11.756 -3.003 1.00 51.44 448 ASP A O 1
ATOM 3642 N N . GLU A 1 449 ? 55.587 -11.959 -0.916 1.00 53.22 449 GLU A N 1
ATOM 3643 C CA . GLU A 1 449 ? 55.267 -13.396 -0.833 1.00 53.22 449 GLU A CA 1
ATOM 3644 C C . GLU A 1 449 ? 53.754 -13.610 -0.656 1.00 53.22 449 GLU A C 1
ATOM 3646 O O . GLU A 1 449 ? 53.160 -14.487 -1.298 1.00 53.22 449 GLU A O 1
ATOM 3651 N N . ILE A 1 450 ? 53.103 -12.763 0.153 1.00 54.19 450 ILE A N 1
ATOM 3652 C CA . ILE A 1 450 ? 51.651 -12.798 0.346 1.00 54.19 450 ILE A CA 1
ATOM 3653 C C . ILE A 1 450 ? 50.908 -12.532 -0.964 1.00 54.19 450 ILE A C 1
ATOM 3655 O O . ILE A 1 450 ? 49.929 -13.221 -1.202 1.00 54.19 450 ILE A O 1
ATOM 3659 N N . VAL A 1 451 ? 51.360 -11.647 -1.860 1.00 52.88 451 VAL A N 1
ATOM 3660 C CA . VAL A 1 451 ? 50.690 -11.423 -3.160 1.00 52.88 451 VAL A CA 1
ATOM 3661 C C . VAL A 1 451 ? 50.654 -12.691 -4.023 1.00 52.88 451 VAL A C 1
ATOM 3663 O O . VAL A 1 451 ? 49.621 -12.983 -4.625 1.00 52.88 451 VAL A O 1
ATOM 3666 N N . SER A 1 452 ? 51.732 -13.481 -4.057 1.00 55.28 452 SER A N 1
ATOM 3667 C CA . SER A 1 452 ? 51.748 -14.741 -4.821 1.00 55.28 452 SER A CA 1
ATOM 3668 C C . SER A 1 452 ? 50.858 -15.811 -4.185 1.00 55.28 452 SER A C 1
ATOM 3670 O O . SER A 1 452 ? 50.155 -16.534 -4.890 1.00 55.28 452 SER A O 1
ATOM 3672 N N . ARG A 1 453 ? 50.842 -15.896 -2.849 1.00 54.19 453 ARG A N 1
ATOM 3673 C CA . ARG A 1 453 ? 49.998 -16.854 -2.118 1.00 54.19 453 ARG A CA 1
ATOM 3674 C C . ARG A 1 453 ? 48.520 -16.471 -2.192 1.00 54.19 453 ARG A C 1
ATOM 3676 O O . ARG A 1 453 ? 47.692 -17.310 -2.525 1.00 54.19 453 ARG A O 1
ATOM 3683 N N . LEU A 1 454 ? 48.217 -15.182 -2.032 1.00 53.97 454 LEU A N 1
ATOM 3684 C CA . LEU A 1 454 ? 46.893 -14.601 -2.229 1.00 53.97 454 LEU A CA 1
ATOM 3685 C C . LEU A 1 454 ? 46.351 -14.807 -3.636 1.00 53.97 454 LEU A C 1
ATOM 3687 O O . LEU A 1 454 ? 45.148 -14.752 -3.764 1.00 53.97 454 LEU A O 1
ATOM 3691 N N . GLN A 1 455 ? 47.125 -15.070 -4.690 1.00 51.34 455 GLN A N 1
ATOM 3692 C CA . GLN A 1 455 ? 46.503 -15.412 -5.981 1.00 51.34 455 GLN A CA 1
ATOM 3693 C C . GLN A 1 455 ? 45.881 -16.817 -5.992 1.00 51.34 455 GLN A C 1
ATOM 3695 O O . GLN A 1 455 ? 44.853 -17.012 -6.636 1.00 51.34 455 GLN A O 1
ATOM 3700 N N . SER A 1 456 ? 46.451 -17.771 -5.248 1.00 60.16 456 SER A N 1
ATOM 3701 C CA . SER A 1 456 ? 45.831 -19.084 -5.024 1.00 60.16 456 SER A CA 1
ATOM 3702 C C . SER A 1 456 ? 44.730 -18.979 -3.971 1.00 60.16 456 SER A C 1
ATOM 3704 O O . SER A 1 456 ? 43.585 -19.348 -4.229 1.00 60.16 456 SER A O 1
ATOM 3706 N N . ASP A 1 457 ? 45.063 -18.398 -2.814 1.00 55.34 457 ASP A N 1
ATOM 3707 C CA . ASP A 1 457 ? 44.139 -18.254 -1.694 1.00 55.34 457 ASP A CA 1
ATOM 3708 C C . ASP A 1 457 ? 42.943 -17.358 -2.088 1.00 55.34 457 ASP A C 1
ATOM 3710 O O . ASP A 1 457 ? 41.840 -17.646 -1.655 1.00 55.34 457 ASP A O 1
ATOM 3714 N N . LEU A 1 458 ? 43.079 -16.330 -2.948 1.00 57.81 458 LEU A N 1
ATOM 3715 C CA . LEU A 1 458 ? 41.937 -15.535 -3.447 1.00 57.81 458 LEU A CA 1
ATOM 3716 C C . LEU A 1 458 ? 41.031 -16.318 -4.383 1.00 57.81 458 LEU A C 1
ATOM 3718 O O . LEU A 1 458 ? 39.857 -15.983 -4.427 1.00 57.81 458 LEU A O 1
ATOM 3722 N N . GLU A 1 459 ? 41.504 -17.300 -5.149 1.00 64.25 459 GLU A N 1
ATOM 3723 C CA . GLU A 1 459 ? 40.601 -18.069 -6.013 1.00 64.25 459 GLU A CA 1
ATOM 3724 C C . GLU A 1 459 ? 39.819 -19.102 -5.179 1.00 64.25 459 GLU A C 1
ATOM 3726 O O . GLU A 1 459 ? 38.613 -19.255 -5.371 1.00 64.25 459 GLU A O 1
ATOM 3731 N N . GLU A 1 460 ? 40.450 -19.697 -4.159 1.00 66.75 460 GLU A N 1
ATOM 3732 C CA . GLU A 1 460 ? 39.775 -20.538 -3.155 1.00 66.75 460 GLU A CA 1
ATOM 3733 C C . GLU A 1 460 ? 38.833 -19.718 -2.251 1.00 66.75 460 GLU A C 1
ATOM 3735 O O . GLU A 1 460 ? 37.667 -20.080 -2.076 1.00 66.75 460 GLU A O 1
ATOM 3740 N N . TYR A 1 461 ? 39.267 -18.553 -1.756 1.00 63.06 461 TYR A N 1
ATOM 3741 C CA . TYR A 1 461 ? 38.405 -17.594 -1.064 1.00 63.06 461 TYR A CA 1
ATOM 3742 C C . TYR A 1 461 ? 37.341 -17.013 -1.989 1.00 63.06 461 TYR A C 1
ATOM 3744 O O . TYR A 1 461 ? 36.275 -16.698 -1.492 1.00 63.06 461 TYR A O 1
ATOM 3752 N N . ARG A 1 462 ? 37.540 -16.880 -3.307 1.00 70.88 462 ARG A N 1
ATOM 3753 C CA . ARG A 1 462 ? 36.489 -16.423 -4.238 1.00 70.88 462 ARG A CA 1
ATOM 3754 C C . ARG A 1 462 ? 35.443 -17.506 -4.461 1.00 70.88 462 ARG A C 1
ATOM 3756 O O . ARG A 1 462 ? 34.263 -17.172 -4.547 1.00 70.88 462 ARG A O 1
ATOM 3763 N N . LEU A 1 463 ? 35.844 -18.776 -4.486 1.00 73.19 463 LEU A N 1
ATOM 3764 C CA . LEU A 1 463 ? 34.918 -19.906 -4.483 1.00 73.19 463 LEU A CA 1
ATOM 3765 C C . LEU A 1 463 ? 34.139 -19.957 -3.158 1.00 73.19 463 LEU A C 1
ATOM 3767 O O . LEU A 1 463 ? 32.912 -19.916 -3.167 1.00 73.19 463 LEU A O 1
ATOM 3771 N N . THR A 1 464 ? 34.838 -19.895 -2.023 1.00 73.12 464 THR A N 1
ATOM 3772 C CA . THR A 1 464 ? 34.243 -19.889 -0.675 1.00 73.12 464 THR A CA 1
ATOM 3773 C C . THR A 1 464 ? 33.393 -18.637 -0.418 1.00 73.12 464 THR A C 1
ATOM 3775 O O . THR A 1 464 ? 32.353 -18.720 0.228 1.00 73.12 464 THR A O 1
ATOM 3778 N N . LEU A 1 465 ? 33.762 -17.473 -0.962 1.00 66.50 465 LEU A N 1
ATOM 3779 C CA . LEU A 1 465 ? 32.953 -16.248 -0.953 1.00 66.50 465 LEU A CA 1
ATOM 3780 C C . LEU A 1 465 ? 31.764 -16.356 -1.903 1.00 66.50 465 LEU A C 1
ATOM 3782 O O . LEU A 1 465 ? 30.746 -15.741 -1.625 1.00 66.50 465 LEU A O 1
ATOM 3786 N N . SER A 1 466 ? 31.834 -17.132 -2.986 1.00 75.00 466 SER A N 1
ATOM 3787 C CA . SER A 1 466 ? 30.652 -17.439 -3.798 1.00 75.00 466 SER A CA 1
ATOM 3788 C C . SER A 1 466 ? 29.692 -18.345 -3.027 1.00 75.00 466 SER A C 1
ATOM 3790 O O . SER A 1 466 ? 28.509 -18.035 -2.938 1.00 75.00 466 SER A O 1
ATOM 3792 N N . GLU A 1 467 ? 30.191 -19.411 -2.399 1.00 77.19 467 GLU A N 1
ATOM 3793 C CA . GLU A 1 467 ? 29.381 -20.346 -1.611 1.00 77.19 467 GLU A CA 1
ATOM 3794 C C . GLU A 1 467 ? 28.780 -19.687 -0.362 1.00 77.19 467 GLU A C 1
ATOM 3796 O O . GLU A 1 467 ? 27.583 -19.822 -0.106 1.00 77.19 467 GLU A O 1
ATOM 3801 N N . THR A 1 468 ? 29.561 -18.901 0.385 1.00 73.44 468 THR A N 1
ATOM 3802 C CA . THR A 1 468 ? 29.056 -18.131 1.534 1.00 73.44 468 THR A CA 1
ATOM 3803 C C . THR A 1 468 ? 28.171 -16.963 1.111 1.00 73.44 468 THR A C 1
ATOM 3805 O O . THR A 1 468 ? 27.219 -16.667 1.821 1.00 73.44 468 THR A O 1
ATOM 3808 N N . ARG A 1 469 ? 28.365 -16.345 -0.064 1.00 74.75 469 ARG A N 1
ATOM 3809 C CA . ARG A 1 469 ? 27.412 -15.363 -0.621 1.00 74.75 469 ARG A CA 1
ATOM 3810 C C . ARG A 1 469 ? 26.114 -16.017 -1.080 1.00 74.75 469 ARG A C 1
ATOM 3812 O O . ARG A 1 469 ? 25.064 -15.399 -0.935 1.00 74.75 469 ARG A O 1
ATOM 3819 N N . ASP A 1 470 ? 26.148 -17.249 -1.577 1.00 77.06 470 ASP A N 1
ATOM 3820 C CA . ASP A 1 470 ? 24.949 -18.031 -1.888 1.00 77.06 470 ASP A CA 1
ATOM 3821 C C . ASP A 1 470 ? 24.236 -18.516 -0.618 1.00 77.06 470 ASP A C 1
ATOM 3823 O O . ASP A 1 470 ? 23.007 -18.554 -0.587 1.00 77.06 470 ASP A O 1
ATOM 3827 N N . LEU A 1 471 ? 24.971 -18.842 0.450 1.00 78.69 471 LEU A N 1
ATOM 3828 C CA . LEU A 1 471 ? 24.404 -19.119 1.774 1.00 78.69 471 LEU A CA 1
ATOM 3829 C C . LEU A 1 471 ? 23.812 -17.855 2.407 1.00 78.69 471 LEU A C 1
ATOM 3831 O O . LEU A 1 471 ? 22.664 -17.890 2.832 1.00 78.69 471 LEU A O 1
ATOM 3835 N N . CYS A 1 472 ? 24.510 -16.720 2.379 1.00 73.44 472 CYS A N 1
ATOM 3836 C CA . CYS A 1 472 ? 23.979 -15.434 2.832 1.00 73.44 472 CYS A CA 1
ATOM 3837 C C . CYS A 1 472 ? 22.810 -14.950 1.964 1.00 73.44 472 CYS A C 1
ATOM 3839 O O . CYS A 1 472 ? 21.904 -14.321 2.488 1.00 73.44 472 CYS A O 1
ATOM 3841 N N . GLN A 1 473 ? 22.752 -15.275 0.668 1.00 77.06 473 GLN A N 1
ATOM 3842 C CA . GLN A 1 473 ? 21.550 -15.048 -0.141 1.00 77.06 473 GLN A CA 1
ATOM 3843 C C . GLN A 1 473 ? 20.397 -15.976 0.254 1.00 77.06 473 GLN A C 1
ATOM 3845 O O . GLN A 1 473 ? 19.256 -15.527 0.255 1.00 77.06 473 GLN A O 1
ATOM 3850 N N . LYS A 1 474 ? 20.659 -17.246 0.588 1.00 80.44 474 LYS A N 1
ATOM 3851 C CA . LYS A 1 474 ? 19.627 -18.174 1.084 1.00 80.44 474 LYS A CA 1
ATOM 3852 C C . LYS A 1 474 ? 19.098 -17.740 2.447 1.00 80.44 474 LYS A C 1
ATOM 3854 O O . LYS A 1 474 ? 17.890 -17.675 2.610 1.00 80.44 474 LYS A O 1
ATOM 3859 N N . GLU A 1 475 ? 19.969 -17.381 3.384 1.00 79.56 475 GLU A N 1
ATOM 3860 C CA . GLU A 1 475 ? 19.572 -16.896 4.710 1.00 79.56 475 GLU A CA 1
ATOM 3861 C C . GLU A 1 475 ? 19.005 -15.466 4.664 1.00 79.56 475 GLU A C 1
ATOM 3863 O O . GLU A 1 475 ? 18.106 -15.159 5.433 1.00 79.56 475 GLU A O 1
ATOM 3868 N N . SER A 1 476 ? 19.407 -14.613 3.711 1.00 80.50 476 SER A N 1
ATOM 3869 C CA . SER A 1 476 ? 18.729 -13.331 3.454 1.00 80.50 476 SER A CA 1
ATOM 3870 C C . SER A 1 476 ? 17.310 -13.550 2.922 1.00 80.50 476 SER A C 1
ATOM 3872 O O . SER A 1 476 ? 16.365 -13.027 3.501 1.00 80.50 476 SER A O 1
ATOM 3874 N N . ARG A 1 477 ? 17.125 -14.415 1.910 1.00 83.38 477 ARG A N 1
ATOM 3875 C CA . ARG A 1 477 ? 15.786 -14.805 1.424 1.00 83.38 477 ARG A CA 1
ATOM 3876 C C . ARG A 1 477 ? 14.954 -15.453 2.525 1.00 83.38 477 ARG A C 1
ATOM 3878 O O . ARG A 1 477 ? 13.784 -15.136 2.646 1.00 83.38 477 ARG A O 1
ATOM 3885 N N . ARG A 1 478 ? 15.554 -16.292 3.372 1.00 86.69 478 ARG A N 1
ATOM 3886 C CA . ARG A 1 478 ? 14.894 -16.895 4.536 1.00 86.69 478 ARG A CA 1
ATOM 3887 C C . ARG A 1 478 ? 14.503 -15.854 5.585 1.00 86.69 478 ARG A C 1
ATOM 3889 O O . ARG A 1 478 ? 13.422 -15.951 6.147 1.00 86.69 478 ARG A O 1
ATOM 3896 N N . ASN A 1 479 ? 15.355 -14.869 5.860 1.00 83.81 479 ASN A N 1
ATOM 3897 C CA . ASN A 1 479 ? 15.036 -13.762 6.760 1.00 83.81 479 ASN A CA 1
ATOM 3898 C C . ASN A 1 479 ? 13.953 -12.853 6.168 1.00 83.81 479 ASN A C 1
ATOM 3900 O O . ASN A 1 479 ? 13.131 -12.335 6.912 1.00 83.81 479 ASN A O 1
ATOM 3904 N N . GLU A 1 480 ? 13.898 -12.708 4.845 1.00 88.56 480 GLU A N 1
ATOM 3905 C CA . GLU A 1 480 ? 12.849 -11.975 4.138 1.00 88.56 480 GLU A CA 1
ATOM 3906 C C . GLU A 1 480 ? 11.526 -12.767 4.103 1.00 88.56 480 GLU A C 1
ATOM 3908 O O . GLU A 1 480 ? 10.474 -12.200 4.376 1.00 88.56 480 GLU A O 1
ATOM 3913 N N . GLU A 1 481 ? 11.564 -14.091 3.911 1.00 88.62 481 GLU A N 1
ATOM 3914 C CA . GLU A 1 481 ? 10.435 -15.017 4.103 1.00 88.62 481 GLU A CA 1
ATOM 3915 C C . GLU A 1 481 ? 9.930 -14.999 5.558 1.00 88.62 481 GLU A C 1
ATOM 3917 O O . GLU A 1 481 ? 8.723 -14.979 5.796 1.00 88.62 481 GLU A O 1
ATOM 3922 N N . LEU A 1 482 ? 10.835 -14.958 6.544 1.00 87.56 482 LEU A N 1
ATOM 3923 C CA . LEU A 1 482 ? 10.503 -14.819 7.965 1.00 87.56 482 LEU A CA 1
ATOM 3924 C C . LEU A 1 482 ? 9.956 -13.426 8.294 1.00 87.56 482 LEU A C 1
ATOM 3926 O O . LEU A 1 482 ? 9.027 -13.335 9.089 1.00 87.56 482 LEU A O 1
ATOM 3930 N N . SER A 1 483 ? 10.464 -12.359 7.672 1.00 89.75 483 SER A N 1
ATOM 3931 C CA . SER A 1 483 ? 9.918 -11.005 7.818 1.00 89.75 483 SER A CA 1
ATOM 3932 C C . SER A 1 483 ? 8.509 -10.940 7.240 1.00 89.75 483 SER A C 1
ATOM 3934 O O . SER A 1 483 ? 7.592 -10.541 7.943 1.00 89.75 483 SER A O 1
ATOM 3936 N N . GLN A 1 484 ? 8.297 -11.447 6.023 1.00 89.19 484 GLN A N 1
ATOM 3937 C CA . GLN A 1 484 ? 6.973 -11.544 5.404 1.00 89.19 484 GLN A CA 1
ATOM 3938 C C . GLN A 1 484 ? 6.016 -12.408 6.241 1.00 89.19 484 GLN A C 1
ATOM 3940 O O . GLN A 1 484 ? 4.838 -12.070 6.372 1.00 89.19 484 GLN A O 1
ATOM 3945 N N . LEU A 1 485 ? 6.501 -13.493 6.856 1.00 89.50 485 LEU A N 1
ATOM 3946 C CA . LEU A 1 485 ? 5.723 -14.306 7.792 1.00 89.50 485 LEU A CA 1
ATOM 3947 C C . LEU A 1 485 ? 5.385 -13.533 9.077 1.00 89.50 485 LEU A C 1
ATOM 3949 O O . LEU A 1 485 ? 4.247 -13.611 9.536 1.00 89.50 485 LEU A O 1
ATOM 3953 N N . CYS A 1 486 ? 6.321 -12.762 9.632 1.00 86.56 486 CYS A N 1
ATOM 3954 C CA . CYS A 1 486 ? 6.078 -11.861 10.760 1.00 86.56 486 CYS A CA 1
ATOM 3955 C C . CYS A 1 486 ? 5.089 -10.744 10.397 1.00 86.56 486 CYS A C 1
ATOM 3957 O O . CYS A 1 486 ? 4.204 -10.457 11.195 1.00 86.56 486 CYS A O 1
ATOM 3959 N N . ASP A 1 487 ? 5.149 -10.175 9.193 1.00 87.38 487 ASP A N 1
ATOM 3960 C CA . ASP A 1 487 ? 4.201 -9.167 8.708 1.00 87.38 487 ASP A CA 1
ATOM 3961 C C . ASP A 1 487 ? 2.799 -9.760 8.528 1.00 87.38 487 ASP A C 1
ATOM 3963 O O . ASP A 1 487 ? 1.800 -9.111 8.836 1.00 87.38 487 ASP A O 1
ATOM 3967 N N . VAL A 1 488 ? 2.705 -11.000 8.029 1.00 89.56 488 VAL A N 1
ATOM 3968 C CA . VAL A 1 488 ? 1.442 -11.752 7.944 1.00 89.56 488 VAL A CA 1
ATOM 3969 C C . VAL A 1 488 ? 0.903 -12.035 9.345 1.00 89.56 488 VAL A C 1
ATOM 3971 O O . VAL A 1 488 ? -0.259 -11.743 9.607 1.00 89.56 488 VAL A O 1
ATOM 3974 N N . LYS A 1 489 ? 1.737 -12.521 10.271 1.00 87.69 489 LYS A N 1
ATOM 3975 C CA . LYS A 1 489 ? 1.329 -12.823 11.653 1.00 87.69 489 LYS A CA 1
ATOM 3976 C C . LYS A 1 489 ? 0.997 -11.576 12.472 1.00 87.69 489 LYS A C 1
ATOM 3978 O O . LYS A 1 489 ? 0.111 -11.640 13.316 1.00 87.69 489 LYS A O 1
ATOM 3983 N N . THR A 1 490 ? 1.628 -10.441 12.186 1.00 87.12 490 THR A N 1
ATOM 3984 C CA . THR A 1 490 ? 1.292 -9.141 12.786 1.00 87.12 490 THR A CA 1
ATOM 3985 C C . THR A 1 490 ? -0.062 -8.652 12.281 1.00 87.12 490 THR A C 1
ATOM 3987 O O . THR A 1 490 ? -0.882 -8.229 13.087 1.00 87.12 490 THR A O 1
ATOM 3990 N N . ARG A 1 491 ? -0.357 -8.802 10.981 1.00 88.56 491 ARG A N 1
ATOM 3991 C CA . ARG A 1 491 ? -1.686 -8.497 10.420 1.00 88.56 491 ARG A CA 1
ATOM 3992 C C . ARG A 1 491 ? -2.779 -9.449 10.914 1.00 88.56 491 ARG A C 1
ATOM 3994 O O . ARG A 1 491 ? -3.878 -8.992 11.203 1.00 88.56 491 ARG A O 1
ATOM 4001 N N . GLU A 1 492 ? -2.485 -10.740 11.075 1.00 88.19 492 GLU A N 1
ATOM 4002 C CA . GLU A 1 492 ? -3.395 -11.684 11.746 1.00 88.19 492 GLU A CA 1
ATOM 4003 C C . GLU A 1 492 ? -3.656 -11.270 13.203 1.00 88.19 492 GLU A C 1
ATOM 4005 O O . GLU A 1 492 ? -4.804 -11.254 13.637 1.00 88.19 492 GLU A O 1
ATOM 4010 N N . ALA A 1 493 ? -2.617 -10.887 13.954 1.00 85.56 493 ALA A N 1
ATOM 4011 C CA . ALA A 1 493 ? -2.760 -10.425 15.334 1.00 85.56 493 ALA A CA 1
ATOM 4012 C C . ALA A 1 493 ? -3.538 -9.101 15.441 1.00 85.56 493 ALA A C 1
ATOM 4014 O O . ALA A 1 493 ? -4.322 -8.940 16.371 1.00 85.56 493 ALA A O 1
ATOM 4015 N N . GLN A 1 494 ? -3.369 -8.180 14.487 1.00 86.38 494 GLN A N 1
ATOM 4016 C CA . GLN A 1 494 ? -4.159 -6.948 14.391 1.00 86.38 494 GLN A CA 1
ATOM 4017 C C . GLN A 1 494 ? -5.637 -7.250 14.115 1.00 86.38 494 GLN A C 1
ATOM 4019 O O . GLN A 1 494 ? -6.485 -6.787 14.869 1.00 86.38 494 GLN A O 1
ATOM 4024 N N . GLY A 1 495 ? -5.948 -8.106 13.135 1.00 88.00 495 GLY A N 1
ATOM 4025 C CA . GLY A 1 495 ? -7.329 -8.530 12.871 1.00 88.00 495 GLY A CA 1
ATOM 4026 C C . GLY A 1 495 ? -7.981 -9.232 14.070 1.00 88.00 495 GLY A C 1
ATOM 4027 O O . GLY A 1 495 ? -9.136 -8.968 14.387 1.00 88.00 495 GLY A O 1
ATOM 4028 N N . LEU A 1 496 ? -7.230 -10.059 14.806 1.00 89.12 496 LEU A N 1
ATOM 4029 C CA . LEU A 1 496 ? -7.713 -10.677 16.047 1.00 89.12 496 LEU A CA 1
ATOM 4030 C C . LEU A 1 496 ? -7.934 -9.659 17.180 1.00 89.12 496 LEU A C 1
ATOM 4032 O O . LEU A 1 496 ? -8.841 -9.846 17.988 1.00 89.12 496 LEU A O 1
ATOM 4036 N N . LEU A 1 497 ? -7.143 -8.583 17.258 1.00 87.88 497 LEU A N 1
ATOM 4037 C CA . LEU A 1 497 ? -7.374 -7.490 18.211 1.00 87.88 497 LEU A CA 1
ATOM 4038 C C . LEU A 1 497 ? -8.628 -6.681 17.846 1.00 87.88 497 LEU A C 1
ATOM 4040 O O . LEU A 1 497 ? -9.430 -6.395 18.732 1.00 87.88 497 LEU A O 1
ATOM 4044 N N . GLU A 1 498 ? -8.839 -6.392 16.560 1.00 88.81 498 GLU A N 1
ATOM 4045 C CA . GLU A 1 498 ? -10.063 -5.758 16.048 1.00 88.81 498 GLU A CA 1
ATOM 4046 C C . GLU A 1 498 ? -11.304 -6.626 16.338 1.00 88.81 498 GLU A C 1
ATOM 4048 O O . GLU A 1 498 ? -12.304 -6.125 16.855 1.00 88.81 498 GLU A O 1
ATOM 4053 N N . GLU A 1 499 ? -11.236 -7.945 16.114 1.00 87.38 499 GLU A N 1
ATOM 4054 C CA . GLU A 1 499 ? -12.305 -8.883 16.495 1.00 87.38 499 GLU A CA 1
ATOM 4055 C C . GLU A 1 499 ? -12.563 -8.893 18.012 1.00 87.38 499 GLU A C 1
ATOM 4057 O O . GLU A 1 499 ? -13.720 -8.870 18.438 1.00 87.38 499 GLU A O 1
ATOM 4062 N N . ILE A 1 500 ? -11.515 -8.882 18.845 1.00 89.19 500 ILE A N 1
ATOM 4063 C CA . ILE A 1 500 ? -11.640 -8.811 20.311 1.00 89.19 500 ILE A CA 1
ATOM 4064 C C . ILE A 1 500 ? -12.304 -7.498 20.754 1.00 89.19 500 ILE A C 1
ATOM 4066 O O . ILE A 1 500 ? -13.115 -7.511 21.682 1.00 89.19 500 ILE A O 1
ATOM 4070 N N . GLU A 1 501 ? -12.012 -6.375 20.099 1.00 88.12 501 GLU A N 1
ATOM 4071 C CA . GLU A 1 501 ? -12.620 -5.076 20.406 1.00 88.12 501 GLU A CA 1
ATOM 4072 C C . GLU A 1 501 ? -14.091 -4.999 19.954 1.00 88.12 501 GLU A C 1
ATOM 4074 O O . GLU A 1 501 ? -14.949 -4.521 20.704 1.00 88.12 501 GLU A O 1
ATOM 4079 N N . ILE A 1 502 ? -14.430 -5.589 18.802 1.00 89.56 502 ILE A N 1
ATOM 4080 C CA . ILE A 1 502 ? -15.819 -5.778 18.344 1.00 89.56 502 ILE A CA 1
ATOM 4081 C C . ILE A 1 502 ? -16.601 -6.700 19.299 1.00 89.56 502 ILE A C 1
ATOM 4083 O O . ILE A 1 502 ? -17.775 -6.455 19.588 1.00 89.56 502 ILE A O 1
ATOM 4087 N N . VAL A 1 503 ? -15.975 -7.752 19.836 1.00 88.19 503 VAL A N 1
ATOM 4088 C CA . VAL A 1 503 ? -16.600 -8.628 20.842 1.00 88.19 503 VAL A CA 1
ATOM 4089 C C . VAL A 1 503 ? -16.770 -7.904 22.180 1.00 88.19 503 VAL A C 1
ATOM 4091 O O . VAL A 1 503 ? -17.843 -7.990 22.776 1.00 88.19 503 VAL A O 1
ATOM 4094 N N . ARG A 1 504 ? -15.769 -7.141 22.639 1.00 90.69 504 ARG A N 1
ATOM 4095 C CA . ARG A 1 504 ? -15.831 -6.364 23.890 1.00 90.69 504 ARG A CA 1
ATOM 4096 C C . ARG A 1 504 ? -16.912 -5.280 23.843 1.00 90.69 504 ARG A C 1
ATOM 4098 O O . ARG A 1 504 ? -17.655 -5.133 24.809 1.00 90.69 504 ARG A O 1
ATOM 4105 N N . THR A 1 505 ? -17.033 -4.552 22.734 1.00 88.31 505 THR A N 1
ATOM 4106 C CA . THR A 1 505 ? -18.085 -3.535 22.547 1.00 88.31 505 THR A CA 1
ATOM 4107 C C . THR A 1 505 ? -19.479 -4.161 22.472 1.00 88.31 505 THR A C 1
ATOM 4109 O O . THR A 1 505 ? -20.389 -3.689 23.149 1.00 88.31 505 THR A O 1
ATOM 4112 N N . ARG A 1 506 ? -19.649 -5.290 21.768 1.00 90.06 506 ARG A N 1
ATOM 4113 C CA . ARG A 1 506 ? -20.902 -6.073 21.816 1.00 90.06 506 ARG A CA 1
ATOM 4114 C C . ARG A 1 506 ? -21.239 -6.571 23.222 1.00 90.06 506 ARG A C 1
ATOM 4116 O O . ARG A 1 506 ? -22.406 -6.576 23.595 1.00 90.06 506 ARG A O 1
ATOM 4123 N N . GLN A 1 507 ? -20.241 -6.985 24.003 1.00 86.56 507 GLN A N 1
ATOM 4124 C CA . GLN A 1 507 ? -20.457 -7.453 25.371 1.00 86.56 507 GLN A CA 1
ATOM 4125 C C . GLN A 1 507 ? -20.872 -6.318 26.320 1.00 86.56 507 GLN A C 1
ATOM 4127 O O . GLN A 1 507 ? -21.692 -6.562 27.199 1.00 86.56 507 GLN A O 1
ATOM 4132 N N . LEU A 1 508 ? -20.376 -5.090 26.120 1.00 88.69 508 LEU A N 1
ATOM 4133 C CA . LEU A 1 508 ? -20.868 -3.900 26.827 1.00 88.69 508 LEU A CA 1
ATOM 4134 C C . LEU A 1 508 ? -22.355 -3.650 26.539 1.00 88.69 508 LEU A C 1
ATOM 4136 O O . LEU A 1 508 ? -23.141 -3.595 27.480 1.00 88.69 508 LEU A O 1
ATOM 4140 N N . VAL A 1 509 ? -22.754 -3.611 25.262 1.00 89.25 509 VAL A N 1
ATOM 4141 C CA . VAL A 1 509 ? -24.164 -3.412 24.865 1.00 89.25 509 VAL A CA 1
ATOM 4142 C C . VAL A 1 509 ? -25.076 -4.505 25.440 1.00 89.25 509 VAL A C 1
ATOM 4144 O O . VAL A 1 509 ? -26.141 -4.204 25.967 1.00 89.25 509 VAL A O 1
ATOM 4147 N N . LEU A 1 510 ? -24.649 -5.773 25.420 1.00 87.19 510 LEU A N 1
ATOM 4148 C CA . LEU A 1 510 ? -25.417 -6.877 26.015 1.00 87.19 510 LEU A CA 1
ATOM 4149 C C . LEU A 1 510 ? -25.551 -6.765 27.544 1.00 87.19 510 LEU A C 1
ATOM 4151 O O . LEU A 1 510 ? -26.556 -7.201 28.105 1.00 87.19 510 LEU A O 1
ATOM 4155 N N . GLU A 1 511 ? -24.561 -6.196 28.234 1.00 87.25 511 GLU A N 1
ATOM 4156 C CA . GLU A 1 511 ? -24.625 -5.962 29.679 1.00 87.25 511 GLU A CA 1
ATOM 4157 C C . GLU A 1 511 ? -25.524 -4.745 30.004 1.00 87.25 511 GLU A C 1
ATOM 4159 O O . GLU A 1 511 ? -26.265 -4.778 30.986 1.00 87.25 511 GLU A O 1
ATOM 4164 N N . GLU A 1 512 ? -25.564 -3.723 29.140 1.00 89.94 512 GLU A N 1
ATOM 4165 C CA . GLU A 1 512 ? -26.530 -2.611 29.197 1.00 89.94 512 GLU A CA 1
ATOM 4166 C C . GLU A 1 512 ? -27.978 -3.084 28.956 1.00 89.94 512 GLU A C 1
ATOM 4168 O O . GLU A 1 512 ? -28.859 -2.802 29.772 1.00 89.94 512 GLU A O 1
ATOM 4173 N N . GLU A 1 513 ? -28.231 -3.878 27.907 1.00 87.50 513 GLU A N 1
ATOM 4174 C CA . GLU A 1 513 ? -29.541 -4.497 27.632 1.00 87.50 513 GLU A CA 1
ATOM 4175 C C . GLU A 1 513 ? -30.011 -5.397 28.787 1.00 87.50 513 GLU A C 1
ATOM 4177 O O . GLU A 1 513 ? -31.192 -5.421 29.142 1.00 87.50 513 GLU A O 1
ATOM 4182 N N . LYS A 1 514 ? -29.088 -6.138 29.404 1.00 87.75 514 LYS A N 1
ATOM 4183 C CA . LYS A 1 514 ? -29.342 -6.983 30.579 1.00 87.75 514 LYS A CA 1
ATOM 4184 C C . LYS A 1 514 ? -29.675 -6.155 31.823 1.00 87.75 514 LYS A C 1
ATOM 4186 O O . LYS A 1 514 ? -30.599 -6.516 32.553 1.00 87.75 514 LYS A O 1
ATOM 4191 N N . ASN A 1 515 ? -28.976 -5.043 32.054 1.00 89.12 515 ASN A N 1
ATOM 4192 C CA . ASN A 1 515 ? -29.297 -4.119 33.143 1.00 89.12 515 ASN A CA 1
ATOM 4193 C C . ASN A 1 515 ? -30.695 -3.513 32.948 1.00 89.12 515 ASN A C 1
ATOM 4195 O O . ASN A 1 515 ? -31.512 -3.585 33.870 1.00 89.12 515 ASN A O 1
ATOM 4199 N N . HIS A 1 516 ? -31.005 -3.045 31.733 1.00 89.69 516 HIS A N 1
ATOM 4200 C CA . HIS A 1 516 ? -32.322 -2.518 31.369 1.00 89.69 516 HIS A CA 1
ATOM 4201 C C . HIS A 1 516 ? -33.437 -3.564 31.532 1.00 89.69 516 HIS A C 1
ATOM 4203 O O . HIS A 1 516 ? -34.472 -3.269 32.128 1.00 89.69 516 HIS A O 1
ATOM 4209 N N . ASN A 1 517 ? -33.212 -4.812 31.102 1.00 85.94 517 ASN A N 1
ATOM 4210 C CA . ASN A 1 517 ? -34.139 -5.915 31.369 1.00 85.94 517 ASN A CA 1
ATOM 4211 C C . ASN A 1 517 ? -34.327 -6.163 32.873 1.00 85.94 517 ASN A C 1
ATOM 4213 O O . ASN A 1 517 ? -35.456 -6.380 33.298 1.00 85.94 517 ASN A O 1
ATOM 4217 N N . SER A 1 518 ? -33.280 -6.059 33.701 1.00 88.50 518 SER A N 1
ATOM 4218 C CA . SER A 1 518 ? -33.435 -6.179 35.161 1.00 88.50 518 SER A CA 1
ATOM 4219 C C . SER A 1 518 ? -34.297 -5.055 35.756 1.00 88.50 518 SER A C 1
ATOM 4221 O O . SER A 1 518 ? -35.020 -5.280 36.725 1.00 88.50 518 SER A O 1
ATOM 4223 N N . ASP A 1 519 ? -34.250 -3.844 35.192 1.00 88.06 519 ASP A N 1
ATOM 4224 C CA . ASP A 1 519 ? -35.083 -2.718 35.629 1.00 88.06 519 ASP A CA 1
ATOM 4225 C C . ASP A 1 519 ? -36.535 -2.849 35.147 1.00 88.06 519 ASP A C 1
ATOM 4227 O O . ASP A 1 519 ? -37.463 -2.549 35.903 1.00 88.06 519 ASP A O 1
ATOM 4231 N N . LEU A 1 520 ? -36.750 -3.402 33.949 1.00 88.25 520 LEU A N 1
ATOM 4232 C CA . LEU A 1 520 ? -38.072 -3.821 33.480 1.00 88.25 520 LEU A CA 1
ATOM 4233 C C . LEU A 1 520 ? -38.643 -4.960 34.341 1.00 88.25 520 LEU A C 1
ATOM 4235 O O . LEU A 1 520 ? -39.810 -4.899 34.721 1.00 88.25 520 LEU A O 1
ATOM 4239 N N . GLU A 1 521 ? -37.841 -5.954 34.734 1.00 86.06 521 GLU A N 1
ATOM 4240 C CA . GLU A 1 521 ? -38.254 -7.004 35.677 1.00 86.06 521 GLU A CA 1
ATOM 4241 C C . GLU A 1 521 ? -38.632 -6.420 37.047 1.00 86.06 521 GLU A C 1
ATOM 4243 O O . GLU A 1 521 ? -39.658 -6.806 37.611 1.00 86.06 521 GLU A O 1
ATOM 4248 N N . LYS A 1 522 ? -37.877 -5.438 37.567 1.00 87.75 522 LYS A N 1
ATOM 4249 C CA . LYS A 1 522 ? -38.227 -4.709 38.804 1.00 87.75 522 LYS A CA 1
ATOM 4250 C C . LYS A 1 522 ? -39.553 -3.950 38.660 1.00 87.75 522 LYS A C 1
ATOM 4252 O O . LYS A 1 522 ? -40.372 -4.011 39.578 1.00 87.75 522 LYS A O 1
ATOM 4257 N N . GLN A 1 523 ? -39.801 -3.284 37.526 1.00 89.44 523 GLN A N 1
ATOM 4258 C CA . GLN A 1 523 ? -41.091 -2.633 37.250 1.00 89.44 523 GLN A CA 1
ATOM 4259 C C . GLN A 1 523 ? -42.240 -3.641 37.154 1.00 89.44 523 GLN A C 1
ATOM 4261 O O . GLN A 1 523 ? -43.281 -3.437 37.776 1.00 89.44 523 GLN A O 1
ATOM 4266 N N . ILE A 1 524 ? -42.054 -4.751 36.435 1.00 87.44 524 ILE A N 1
ATOM 4267 C CA . ILE A 1 524 ? -43.056 -5.819 36.321 1.00 87.44 524 ILE A CA 1
ATOM 4268 C C . ILE A 1 524 ? -43.355 -6.414 37.705 1.00 87.44 524 ILE A C 1
ATOM 4270 O O . ILE A 1 524 ? -44.521 -6.627 38.033 1.00 87.44 524 ILE A O 1
ATOM 4274 N N . LEU A 1 525 ? -42.347 -6.623 38.557 1.00 88.88 525 LEU A N 1
ATOM 4275 C CA . LEU A 1 525 ? -42.537 -7.104 39.929 1.00 88.88 525 LEU A CA 1
ATOM 4276 C C . LEU A 1 525 ? -43.289 -6.086 40.809 1.00 88.88 525 LEU A C 1
ATOM 4278 O O . LEU A 1 525 ? -44.104 -6.484 41.641 1.00 88.88 525 LEU A O 1
ATOM 4282 N N . ALA A 1 526 ? -43.049 -4.783 40.629 1.00 84.56 526 ALA A N 1
ATOM 4283 C CA . ALA A 1 526 ? -43.778 -3.727 41.333 1.00 84.56 526 ALA A CA 1
ATOM 4284 C C . ALA A 1 526 ? -45.253 -3.661 40.894 1.00 84.56 526 ALA A C 1
ATOM 4286 O O . ALA A 1 526 ? -46.142 -3.689 41.743 1.00 84.56 526 ALA A O 1
ATOM 4287 N N . LEU A 1 527 ? -45.517 -3.686 39.584 1.00 87.75 527 LEU A N 1
ATOM 4288 C CA . LEU A 1 527 ? -46.870 -3.760 39.019 1.00 87.75 527 LEU A CA 1
ATOM 4289 C C . LEU A 1 527 ? -47.589 -5.061 39.413 1.00 87.75 527 LEU A C 1
ATOM 4291 O O . LEU A 1 527 ? -48.784 -5.046 39.694 1.00 87.75 527 LEU A O 1
ATOM 4295 N N . THR A 1 528 ? -46.868 -6.183 39.500 1.00 89.31 528 THR A N 1
ATOM 4296 C CA . THR A 1 528 ? -47.423 -7.456 39.991 1.00 89.31 528 THR A CA 1
ATOM 4297 C C . THR A 1 528 ? -47.860 -7.323 41.447 1.00 89.31 528 THR A C 1
ATOM 4299 O O . THR A 1 528 ? -48.958 -7.755 41.773 1.00 89.31 528 THR A O 1
ATOM 4302 N N . LYS A 1 529 ? -47.080 -6.647 42.302 1.00 86.44 529 LYS A N 1
ATOM 4303 C CA . LYS A 1 529 ? -47.484 -6.356 43.687 1.00 86.44 529 LYS A CA 1
ATOM 4304 C C . LYS A 1 529 ? -48.671 -5.400 43.784 1.00 86.44 529 LYS A C 1
ATOM 4306 O O . LYS A 1 529 ? -49.513 -5.592 44.655 1.00 86.44 529 LYS A O 1
ATOM 4311 N N . GLU A 1 530 ? -48.790 -4.400 42.909 1.00 86.50 530 GLU A N 1
ATOM 4312 C CA . GLU A 1 530 ? -50.017 -3.590 42.843 1.00 86.50 530 GLU A CA 1
ATOM 4313 C C . GLU A 1 530 ? -51.230 -4.439 42.441 1.00 86.50 530 GLU A C 1
ATOM 4315 O O . GLU A 1 530 ? -52.297 -4.297 43.034 1.00 86.50 530 GLU A O 1
ATOM 4320 N N . ILE A 1 531 ? -51.070 -5.359 41.485 1.00 85.56 531 ILE A N 1
ATOM 4321 C CA . ILE A 1 531 ? -52.125 -6.296 41.072 1.00 85.56 531 ILE A CA 1
ATOM 4322 C C . ILE A 1 531 ? -52.462 -7.285 42.198 1.00 85.56 531 ILE A C 1
ATOM 4324 O O . ILE A 1 531 ? -53.640 -7.568 42.403 1.00 85.56 531 ILE A O 1
ATOM 4328 N N . GLU A 1 532 ? -51.481 -7.762 42.969 1.00 85.50 532 GLU A N 1
ATOM 4329 C CA . GLU A 1 532 ? -51.701 -8.572 44.175 1.00 85.50 532 GLU A CA 1
ATOM 4330 C C . GLU A 1 532 ? -52.478 -7.776 45.231 1.00 85.50 532 GLU A C 1
ATOM 4332 O O . GLU A 1 532 ? -53.507 -8.251 45.694 1.00 85.50 532 GLU A O 1
ATOM 4337 N N . ILE A 1 533 ? -52.095 -6.530 45.534 1.00 85.62 533 ILE A N 1
ATOM 4338 C CA . ILE A 1 533 ? -52.831 -5.657 46.469 1.00 85.62 533 ILE A CA 1
ATOM 4339 C C . ILE A 1 533 ? -54.267 -5.404 45.978 1.00 85.62 533 ILE A C 1
ATOM 4341 O O . ILE A 1 533 ? -55.209 -5.509 46.761 1.00 85.62 533 ILE A O 1
ATOM 4345 N N . LYS A 1 534 ? -54.467 -5.141 44.680 1.00 83.81 534 LYS A N 1
ATOM 4346 C CA . LYS A 1 534 ? -55.800 -5.003 44.057 1.00 83.81 534 LYS A CA 1
ATOM 4347 C C . LYS A 1 534 ? -56.600 -6.306 44.105 1.00 83.81 534 LYS A C 1
ATOM 4349 O O . LYS A 1 534 ? -57.819 -6.274 44.274 1.00 83.81 534 LYS A O 1
ATOM 4354 N N . SER A 1 535 ? -55.932 -7.451 43.985 1.00 84.94 535 SER A N 1
ATOM 4355 C CA . SER A 1 535 ? -56.537 -8.767 44.176 1.00 84.94 535 SER A CA 1
ATOM 4356 C C . SER A 1 535 ? -56.900 -8.999 45.640 1.00 84.94 535 SER A C 1
ATOM 4358 O O . SER A 1 535 ? -57.954 -9.561 45.891 1.00 84.94 535 SER A O 1
ATOM 4360 N N . GLU A 1 536 ? -56.105 -8.530 46.601 1.00 83.25 536 GLU A N 1
ATOM 4361 C CA . GLU A 1 536 ? -56.398 -8.616 48.033 1.00 83.25 536 GLU A CA 1
ATOM 4362 C C . GLU A 1 536 ? -57.575 -7.716 48.430 1.00 83.25 536 GLU A C 1
ATOM 4364 O O . GLU A 1 536 ? -58.464 -8.155 49.157 1.00 83.25 536 GLU A O 1
ATOM 4369 N N . GLU A 1 537 ? -57.645 -6.489 47.903 1.00 83.81 537 GLU A N 1
ATOM 4370 C CA . GLU A 1 537 ? -58.817 -5.607 48.015 1.00 83.81 537 GLU A CA 1
ATOM 4371 C C . GLU A 1 537 ? -60.076 -6.294 47.452 1.00 83.81 537 GLU A C 1
ATOM 4373 O O . GLU A 1 537 ? -61.124 -6.332 48.101 1.00 83.81 537 GLU A O 1
ATOM 4378 N N . MET A 1 538 ? -59.976 -6.891 46.259 1.00 82.19 538 MET A N 1
ATOM 4379 C CA . MET A 1 538 ? -61.088 -7.607 45.629 1.00 82.19 538 MET A CA 1
ATOM 4380 C C . MET A 1 538 ? -61.452 -8.898 46.378 1.00 82.19 538 MET A C 1
ATOM 4382 O O . MET A 1 538 ? -62.636 -9.193 46.524 1.00 82.19 538 MET A O 1
ATOM 4386 N N . ASN A 1 539 ? -60.473 -9.628 46.917 1.00 80.88 539 ASN A N 1
ATOM 4387 C CA . ASN A 1 539 ? -60.666 -10.805 47.766 1.00 80.88 539 ASN A CA 1
ATOM 4388 C C . ASN A 1 539 ? -61.357 -10.425 49.081 1.00 80.88 539 ASN A C 1
ATOM 4390 O O . ASN A 1 539 ? -62.241 -11.151 49.518 1.00 80.88 539 ASN A O 1
ATOM 4394 N N . GLN A 1 540 ? -61.036 -9.274 49.679 1.00 81.62 540 GLN A N 1
ATOM 4395 C CA . GLN A 1 540 ? -61.729 -8.757 50.865 1.00 81.62 540 GLN A CA 1
ATOM 4396 C C . GLN A 1 540 ? -63.177 -8.353 50.554 1.00 81.62 540 GLN A C 1
ATOM 4398 O O . GLN A 1 540 ? -64.069 -8.627 51.354 1.00 81.62 540 GLN A O 1
ATOM 4403 N N . ILE A 1 541 ? -63.449 -7.767 49.383 1.00 78.69 541 ILE A N 1
ATOM 4404 C CA . ILE A 1 541 ? -64.824 -7.493 48.923 1.00 78.69 541 ILE A CA 1
ATOM 4405 C C . ILE A 1 541 ? -65.583 -8.808 48.679 1.00 78.69 541 ILE A C 1
ATOM 4407 O O . ILE A 1 541 ? -66.730 -8.952 49.105 1.00 78.69 541 ILE A O 1
ATOM 4411 N N . VAL A 1 542 ? -64.943 -9.798 48.047 1.00 80.38 542 VAL A N 1
ATOM 4412 C CA . VAL A 1 542 ? -65.502 -11.145 47.868 1.00 80.38 542 VAL A CA 1
ATOM 4413 C C . VAL A 1 542 ? -65.720 -11.833 49.215 1.00 80.38 542 VAL A C 1
ATOM 4415 O O . VAL A 1 542 ? -66.755 -12.465 49.381 1.00 80.38 542 VAL A O 1
ATOM 4418 N N . GLU A 1 543 ? -64.842 -11.668 50.205 1.00 79.50 543 GLU A N 1
ATOM 4419 C CA . GLU A 1 543 ? -65.025 -12.238 51.542 1.00 79.50 543 GLU A CA 1
ATOM 4420 C C . GLU A 1 543 ? -66.102 -11.504 52.357 1.00 79.50 543 GLU A C 1
ATOM 4422 O O . GLU A 1 543 ? -66.820 -12.148 53.114 1.00 79.50 543 GLU A O 1
ATOM 4427 N N . GLN A 1 544 ? -66.328 -10.203 52.156 1.00 76.81 544 GLN A N 1
ATOM 4428 C CA . GLN A 1 544 ? -67.499 -9.507 52.714 1.00 76.81 544 GLN A CA 1
ATOM 4429 C C . GLN A 1 544 ? -68.815 -10.004 52.082 1.00 76.81 544 GLN A C 1
ATOM 4431 O O . GLN A 1 544 ? -69.813 -10.211 52.783 1.00 76.81 544 GLN A O 1
ATOM 4436 N N . LEU A 1 545 ? -68.814 -10.265 50.770 1.00 72.00 545 LEU A N 1
ATOM 4437 C CA . LEU A 1 545 ? -69.929 -10.903 50.056 1.00 72.00 545 LEU A CA 1
ATOM 4438 C C . LEU A 1 545 ? -70.110 -12.377 50.458 1.00 72.00 545 LEU A C 1
ATOM 4440 O O . LEU A 1 545 ? -71.236 -12.876 50.523 1.00 72.00 545 LEU A O 1
ATOM 4444 N N . GLU A 1 546 ? -69.020 -13.081 50.769 1.00 71.81 546 GLU A N 1
ATOM 4445 C CA . GLU A 1 546 ? -69.067 -14.416 51.352 1.00 71.81 546 GLU A CA 1
ATOM 4446 C C . GLU A 1 546 ? -69.476 -14.384 52.821 1.00 71.81 546 GLU A C 1
ATOM 4448 O O . GLU A 1 546 ? -70.122 -15.323 53.246 1.00 71.81 546 GLU A O 1
ATOM 4453 N N . LEU A 1 547 ? -69.213 -13.335 53.598 1.00 69.25 547 LEU A N 1
ATOM 4454 C CA . LEU A 1 547 ? -69.744 -13.190 54.955 1.00 69.25 547 LEU A CA 1
ATOM 4455 C C . LEU A 1 547 ? -71.264 -13.001 54.916 1.00 69.25 547 LEU A C 1
ATOM 4457 O O . LEU A 1 547 ? -71.970 -13.767 55.563 1.00 69.25 547 LEU A O 1
ATOM 4461 N N . THR A 1 548 ? -71.794 -12.153 54.028 1.00 65.38 548 THR A N 1
ATOM 4462 C CA . THR A 1 548 ? -73.255 -12.069 53.765 1.00 65.38 548 THR A CA 1
ATOM 4463 C C . THR A 1 548 ? -73.850 -13.327 53.098 1.00 65.38 548 THR A C 1
ATOM 4465 O O . THR A 1 548 ? -75.071 -13.459 52.940 1.00 65.38 548 THR A O 1
ATOM 4468 N N . ARG A 1 549 ? -73.013 -14.296 52.709 1.00 63.97 549 ARG A N 1
ATOM 4469 C CA . ARG A 1 549 ? -73.413 -15.646 52.278 1.00 63.97 549 ARG A CA 1
ATOM 4470 C C . ARG A 1 549 ? -73.290 -16.670 53.411 1.00 63.97 549 ARG A C 1
ATOM 4472 O O . ARG A 1 549 ? -74.188 -17.480 53.583 1.00 63.97 549 ARG A O 1
ATOM 4479 N N . ARG A 1 550 ? -72.249 -16.588 54.235 1.00 61.22 550 ARG A N 1
ATOM 4480 C CA . ARG A 1 550 ? -72.012 -17.421 55.416 1.00 61.22 550 ARG A CA 1
ATOM 4481 C C . ARG A 1 550 ? -73.064 -17.114 56.484 1.00 61.22 550 ARG A C 1
ATOM 4483 O O . ARG A 1 550 ? -73.640 -18.051 56.997 1.00 61.22 550 ARG A O 1
ATOM 4490 N N . GLU A 1 551 ? -73.458 -15.860 56.710 1.00 57.59 551 GLU A N 1
ATOM 4491 C CA . GLU A 1 551 ? -74.602 -15.487 57.573 1.00 57.59 551 GLU A CA 1
ATOM 4492 C C . GLU A 1 551 ? -75.941 -16.107 57.116 1.00 57.59 551 GLU A C 1
ATOM 4494 O O . GLU A 1 551 ? -76.805 -16.433 57.931 1.00 57.59 551 GLU A O 1
ATOM 4499 N N . ARG A 1 552 ? -76.113 -16.305 55.802 1.00 52.94 552 ARG A N 1
ATOM 4500 C CA . ARG A 1 552 ? -77.277 -16.983 55.207 1.00 52.94 552 ARG A CA 1
ATOM 4501 C C . ARG A 1 552 ? -77.203 -18.504 55.386 1.00 52.94 552 ARG A C 1
ATOM 4503 O O . ARG A 1 552 ? -78.234 -19.139 55.597 1.00 52.94 552 ARG A O 1
ATOM 4510 N N . ASP A 1 553 ? -76.001 -19.070 55.323 1.00 45.50 553 ASP A N 1
ATOM 4511 C CA . ASP A 1 553 ? -75.749 -20.510 55.424 1.00 45.50 553 ASP A CA 1
ATOM 4512 C C . ASP A 1 553 ? -75.545 -20.984 56.890 1.00 45.50 553 ASP A C 1
ATOM 4514 O O . ASP A 1 553 ? -75.791 -22.146 57.204 1.00 45.50 553 ASP A O 1
ATOM 4518 N N . ASP A 1 554 ? -75.224 -20.095 57.835 1.00 45.59 554 ASP A N 1
ATOM 4519 C CA . ASP A 1 554 ? -75.093 -20.365 59.283 1.00 45.59 554 ASP A CA 1
ATOM 4520 C C . ASP A 1 554 ? -76.468 -20.531 59.967 1.00 45.59 554 ASP A C 1
ATOM 4522 O O . ASP A 1 554 ? -76.641 -21.292 60.923 1.00 45.59 554 ASP A O 1
ATOM 4526 N N . LEU A 1 555 ? -77.513 -19.942 59.371 1.00 46.91 555 LEU A N 1
ATOM 4527 C CA . LEU A 1 555 ? -78.913 -20.309 59.623 1.00 46.91 555 LEU A CA 1
ATOM 4528 C C . LEU A 1 555 ? -79.226 -21.774 59.261 1.00 46.91 555 LEU A C 1
ATOM 4530 O O . LEU A 1 555 ? -80.173 -22.345 59.803 1.00 46.91 555 LEU A O 1
ATOM 4534 N N . ASN A 1 556 ? -78.444 -22.373 58.360 1.00 40.69 556 ASN A N 1
ATOM 4535 C CA . ASN A 1 556 ? -78.632 -23.719 57.818 1.00 40.69 556 ASN A CA 1
ATOM 4536 C C . ASN A 1 556 ? -77.700 -24.759 58.485 1.00 40.69 556 ASN A C 1
ATOM 4538 O O . ASN A 1 556 ? -78.010 -25.948 58.496 1.00 40.69 556 ASN A O 1
ATOM 4542 N N . SER A 1 557 ? -76.585 -24.322 59.089 1.00 36.38 557 SER A N 1
ATOM 4543 C CA . SER A 1 557 ? -75.530 -25.190 59.643 1.00 36.38 557 SER A CA 1
ATOM 4544 C C . SER A 1 557 ? -75.599 -25.433 61.163 1.00 36.38 557 SER A C 1
ATOM 4546 O O . SER A 1 557 ? -74.611 -25.838 61.777 1.00 36.38 557 SER A O 1
ATOM 4548 N N . LYS A 1 558 ? -76.772 -25.288 61.796 1.00 41.94 558 LYS A N 1
ATOM 4549 C CA . LYS A 1 558 ? -77.010 -25.697 63.204 1.00 41.94 558 LYS A CA 1
ATOM 4550 C C . LYS A 1 558 ? -77.136 -27.222 63.386 1.00 41.94 558 LYS A C 1
ATOM 4552 O O . LYS A 1 558 ? -78.009 -27.701 64.109 1.00 41.94 558 LYS A O 1
ATOM 4557 N N . ILE A 1 559 ? -76.292 -27.995 62.701 1.00 40.41 559 ILE A N 1
ATOM 4558 C CA . ILE A 1 559 ? -76.336 -29.460 62.652 1.00 40.41 559 ILE A CA 1
ATOM 4559 C C . ILE A 1 559 ? -74.931 -30.034 62.899 1.00 40.41 559 ILE A C 1
ATOM 4561 O O . ILE A 1 559 ? -73.957 -29.607 62.289 1.00 40.41 559 ILE A O 1
ATOM 4565 N N . SER A 1 560 ? -74.866 -31.049 63.770 1.00 33.56 560 SER A N 1
ATOM 4566 C CA . SER A 1 560 ? -73.696 -31.886 64.111 1.00 33.56 560 SER A CA 1
ATOM 4567 C C . SER A 1 560 ? -72.466 -31.199 64.732 1.00 33.56 560 SER A C 1
ATOM 4569 O O . SER A 1 560 ? -71.460 -30.953 64.074 1.00 33.56 560 SER A O 1
ATOM 4571 N N . GLU A 1 561 ? -72.488 -31.059 66.060 1.00 37.50 561 GLU A N 1
ATOM 4572 C CA . GLU A 1 561 ? -71.269 -31.134 66.879 1.00 37.50 561 GLU A CA 1
ATOM 4573 C C . GLU A 1 561 ? -70.866 -32.601 67.176 1.00 37.50 561 GLU A C 1
ATOM 4575 O O . GLU A 1 561 ? -71.704 -33.503 67.163 1.00 37.50 561 GLU A O 1
ATOM 4580 N N . SER A 1 562 ? -69.622 -32.769 67.654 1.00 35.16 562 SER A N 1
ATOM 4581 C CA . SER A 1 562 ? -69.271 -33.587 68.842 1.00 35.16 562 SER A CA 1
ATOM 4582 C C . SER A 1 562 ? -68.389 -34.847 68.686 1.00 35.16 562 SER A C 1
ATOM 4584 O O . SER A 1 562 ? -68.785 -35.979 68.945 1.00 35.16 562 SER A O 1
ATOM 4586 N N . ASN A 1 563 ? -67.098 -34.602 68.432 1.00 40.81 563 ASN A N 1
ATOM 4587 C CA . ASN A 1 563 ? -66.004 -34.906 69.380 1.00 40.81 563 ASN A CA 1
ATOM 4588 C C . ASN A 1 563 ? -65.782 -36.335 69.955 1.00 40.81 563 ASN A C 1
ATOM 4590 O O . ASN A 1 563 ? -65.006 -36.460 70.902 1.00 40.81 563 ASN A O 1
ATOM 4594 N N . THR A 1 564 ? -66.319 -37.422 69.390 1.00 49.06 564 THR A N 1
ATOM 4595 C CA . THR A 1 564 ? -65.914 -38.806 69.775 1.00 49.06 564 THR A CA 1
ATOM 4596 C C . THR A 1 564 ? -65.110 -39.567 68.714 1.00 49.06 564 THR A C 1
ATOM 4598 O O . THR A 1 564 ? -64.591 -40.645 68.987 1.00 49.06 564 THR A O 1
ATOM 4601 N N . GLU A 1 565 ? -64.911 -38.981 67.533 1.00 47.84 565 GLU A N 1
ATOM 4602 C CA . GLU A 1 565 ? -64.204 -39.600 66.396 1.00 47.84 565 GLU A CA 1
ATOM 4603 C C . GLU A 1 565 ? -62.670 -39.383 66.423 1.00 47.84 565 GLU A C 1
ATOM 4605 O O . GLU A 1 565 ? -61.904 -40.023 65.702 1.00 47.84 565 GLU A O 1
ATOM 4610 N N . LYS A 1 566 ? -62.210 -38.469 67.288 1.00 52.53 566 LYS A N 1
ATOM 4611 C CA . LYS A 1 566 ? -60.922 -37.756 67.199 1.00 52.53 566 LYS A CA 1
ATOM 4612 C C . LYS A 1 566 ? -59.660 -38.623 67.297 1.00 52.53 566 LYS A C 1
ATOM 4614 O O . LYS A 1 566 ? -58.639 -38.243 66.733 1.00 52.53 566 LYS A O 1
ATOM 4619 N N . GLU A 1 567 ? -59.724 -39.763 67.985 1.00 48.59 567 GLU A N 1
ATOM 4620 C CA . GLU A 1 567 ? -58.557 -40.632 68.207 1.00 48.59 567 GLU A CA 1
ATOM 4621 C C . GLU A 1 567 ? -58.423 -41.725 67.129 1.00 48.59 567 GLU A C 1
ATOM 4623 O O . GLU A 1 567 ? -57.328 -41.954 66.625 1.00 48.59 567 GLU A O 1
ATOM 4628 N N . GLY A 1 568 ? -59.535 -42.312 66.665 1.00 53.00 568 GLY A N 1
ATOM 4629 C CA . GLY A 1 568 ? -59.534 -43.218 65.503 1.00 53.00 568 GLY A CA 1
ATOM 4630 C C . GLY A 1 568 ? -59.252 -42.486 64.183 1.00 53.00 568 GLY A C 1
ATOM 4631 O O . GLY A 1 568 ? -58.540 -42.998 63.313 1.00 53.00 568 GLY A O 1
ATOM 4632 N N . LEU A 1 569 ? -59.714 -41.233 64.069 1.00 59.12 569 LEU A N 1
ATOM 4633 C CA . LEU A 1 569 ? -59.2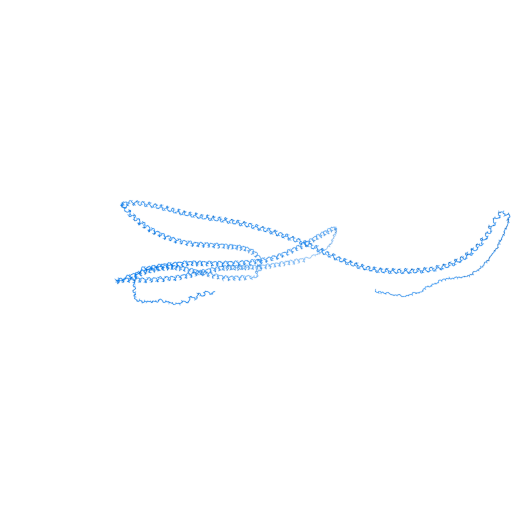76 -40.321 63.009 1.00 59.12 569 LEU A CA 1
ATOM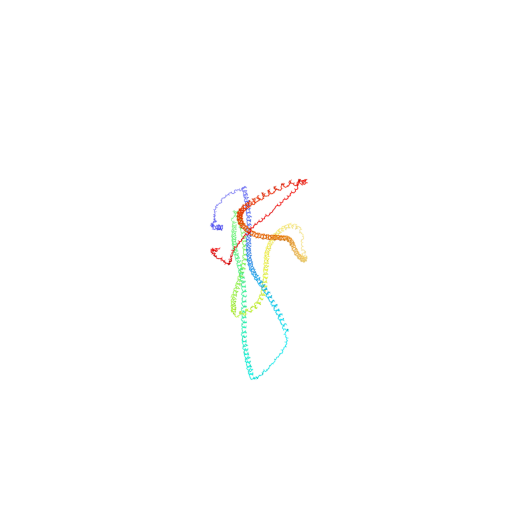 4634 C C . LEU A 1 569 ? -57.767 -40.071 63.046 1.00 59.12 569 LEU A C 1
ATOM 4636 O O . LEU A 1 569 ? -57.191 -39.805 62.002 1.00 59.12 569 LEU A O 1
ATOM 4640 N N . ARG A 1 570 ? -57.116 -40.154 64.213 1.00 60.19 570 ARG A N 1
ATOM 4641 C CA . ARG A 1 570 ? -55.689 -39.849 64.401 1.00 60.19 570 ARG A CA 1
ATOM 4642 C C . ARG A 1 570 ? -54.785 -40.933 63.814 1.00 60.19 570 ARG A C 1
ATOM 4644 O O . ARG A 1 570 ? -53.842 -40.612 63.095 1.00 60.19 570 ARG A O 1
ATOM 4651 N N . GLU A 1 571 ? -55.109 -42.201 64.063 1.00 61.88 571 GLU A N 1
ATOM 4652 C CA . GLU A 1 571 ? -54.385 -43.351 63.497 1.00 61.88 571 GLU A CA 1
ATOM 4653 C C . GLU A 1 571 ? -54.582 -43.443 61.976 1.00 61.88 571 GLU A C 1
ATOM 4655 O O . GLU A 1 571 ? -53.624 -43.648 61.227 1.00 61.88 571 GLU A O 1
ATOM 4660 N N . THR A 1 572 ? -55.805 -43.196 61.492 1.00 67.94 572 THR A N 1
ATOM 4661 C CA . THR A 1 572 ? -56.069 -43.102 60.046 1.00 67.94 572 THR A CA 1
ATOM 4662 C C . THR A 1 572 ? -55.411 -41.873 59.412 1.00 67.94 572 THR A C 1
ATOM 4664 O O . THR A 1 572 ? -54.869 -41.996 58.317 1.00 67.94 572 THR A O 1
ATOM 4667 N N . LEU A 1 573 ? -55.333 -40.725 60.102 1.00 73.12 573 LEU A N 1
ATOM 4668 C CA . LEU A 1 573 ? -54.534 -39.568 59.668 1.00 73.12 573 LEU A CA 1
ATOM 4669 C C . LEU A 1 573 ? -53.057 -39.917 59.519 1.00 73.12 573 LEU A C 1
ATOM 4671 O O . LEU A 1 573 ? -52.449 -39.490 58.546 1.00 73.12 573 LEU A O 1
ATOM 4675 N N . GLN A 1 574 ? -52.479 -40.693 60.438 1.00 75.75 574 GLN A N 1
ATOM 4676 C CA . GLN A 1 574 ? -51.075 -41.094 60.354 1.00 75.75 574 GLN A CA 1
ATOM 4677 C C . GLN A 1 574 ? -50.826 -42.049 59.174 1.00 75.75 574 GLN A C 1
ATOM 4679 O O . GLN A 1 574 ? -49.848 -41.885 58.442 1.00 75.75 574 GLN A O 1
ATOM 4684 N N . ALA A 1 575 ? -51.741 -42.990 58.920 1.00 77.12 575 ALA A N 1
ATOM 4685 C CA . ALA A 1 575 ? -51.692 -43.844 57.731 1.00 77.12 575 ALA A CA 1
ATOM 4686 C C . ALA A 1 575 ? -51.837 -43.029 56.428 1.00 77.12 575 ALA A C 1
ATOM 4688 O O . ALA A 1 575 ? -51.062 -43.217 55.488 1.00 77.12 575 ALA A O 1
ATOM 4689 N N . PHE A 1 576 ? -52.771 -42.073 56.381 1.00 79.75 576 PHE A N 1
ATOM 4690 C CA . PHE A 1 576 ? -52.932 -41.170 55.239 1.00 79.75 576 PHE A CA 1
ATOM 4691 C C . PHE A 1 576 ? -51.769 -40.180 55.088 1.00 79.75 576 PHE A C 1
ATOM 4693 O O . PHE A 1 576 ? -51.447 -39.822 53.962 1.00 79.75 576 PHE A O 1
ATOM 4700 N N . GLN A 1 577 ? -51.091 -39.770 56.164 1.00 81.75 577 GLN A N 1
ATOM 4701 C CA . GLN A 1 577 ? -49.866 -38.965 56.099 1.00 81.75 577 GLN A CA 1
ATOM 4702 C C . GLN A 1 577 ? -48.733 -39.746 55.428 1.00 81.75 577 GLN A C 1
ATOM 4704 O O . GLN A 1 577 ? -48.134 -39.227 54.490 1.00 81.75 577 GLN A O 1
ATOM 4709 N N . GLN A 1 578 ? -48.514 -41.008 55.813 1.00 81.50 578 GLN A N 1
ATOM 4710 C CA . GLN A 1 578 ? -47.512 -41.874 55.178 1.00 81.50 578 GLN A CA 1
ATOM 4711 C C . GLN A 1 578 ? -47.835 -42.150 53.701 1.00 81.50 578 GLN A C 1
ATOM 4713 O O . GLN A 1 578 ? -46.955 -42.050 52.846 1.00 81.50 578 GLN A O 1
ATOM 4718 N N . GLN A 1 579 ? -49.101 -42.431 53.369 1.00 85.06 579 GLN A N 1
ATOM 4719 C CA . GLN A 1 579 ? -49.534 -42.580 51.973 1.00 85.06 579 GLN A CA 1
ATOM 4720 C C . GLN A 1 579 ? -49.378 -41.274 51.181 1.00 85.06 579 GLN A C 1
ATOM 4722 O O . GLN A 1 579 ? -48.907 -41.300 50.046 1.00 85.06 579 GLN A O 1
ATOM 4727 N N . ARG A 1 580 ? -49.714 -40.123 51.779 1.00 86.12 580 ARG A N 1
ATOM 4728 C CA . ARG A 1 580 ? -49.519 -38.796 51.181 1.00 86.12 580 ARG A CA 1
ATOM 4729 C C . ARG A 1 580 ? -48.041 -38.505 50.948 1.00 86.12 580 ARG A C 1
ATOM 4731 O O . ARG A 1 580 ? -47.717 -37.965 49.905 1.00 86.12 580 ARG A O 1
ATOM 4738 N N . GLU A 1 581 ? -47.150 -38.863 51.865 1.00 84.56 581 GLU A N 1
ATOM 4739 C CA . GLU A 1 581 ? -45.702 -38.662 51.717 1.00 84.56 581 GLU A CA 1
ATOM 4740 C C . GLU A 1 581 ? -45.116 -39.535 50.601 1.00 84.56 581 GLU A C 1
ATOM 4742 O O . GLU A 1 581 ? -44.369 -39.027 49.767 1.00 84.56 581 GLU A O 1
ATOM 4747 N N . GLN A 1 582 ? -45.533 -40.800 50.492 1.00 85.12 582 GLN A N 1
ATOM 4748 C CA . GLN A 1 582 ? -45.178 -41.664 49.356 1.00 85.12 582 GLN A CA 1
ATOM 4749 C C . GLN A 1 582 ? -45.729 -41.127 48.024 1.00 85.12 582 GLN A C 1
ATOM 4751 O O . GLN A 1 582 ? -45.029 -41.133 47.006 1.00 85.12 582 GLN A O 1
ATOM 4756 N N . LEU A 1 583 ? -46.967 -40.618 48.019 1.00 88.12 583 LEU A N 1
ATOM 4757 C CA . LEU A 1 583 ? -47.575 -40.014 46.835 1.00 88.12 583 LEU A CA 1
ATOM 4758 C C . LEU A 1 583 ? -46.864 -38.707 46.449 1.00 88.12 583 LEU A C 1
ATOM 4760 O O . LEU A 1 583 ? -46.580 -38.505 45.275 1.00 88.12 583 LEU A O 1
ATOM 4764 N N . VAL A 1 584 ? -46.509 -37.862 47.421 1.00 88.31 584 VAL A N 1
ATOM 4765 C CA . VAL A 1 584 ? -45.749 -36.617 47.222 1.00 88.31 584 VAL A CA 1
ATOM 4766 C C . VAL A 1 584 ? -44.359 -36.912 46.671 1.00 88.31 584 VAL A C 1
ATOM 4768 O O . VAL A 1 584 ? -43.986 -36.284 45.688 1.00 88.31 584 VAL A O 1
ATOM 4771 N N . GLN A 1 585 ? -43.629 -37.899 47.199 1.00 86.81 585 GLN A N 1
ATOM 4772 C CA . GLN A 1 585 ? -42.340 -38.321 46.631 1.00 86.81 585 GLN A CA 1
ATOM 4773 C C . GLN A 1 585 ? -42.490 -38.818 45.185 1.00 86.81 585 GLN A C 1
ATOM 4775 O O . GLN A 1 585 ? -41.711 -38.439 44.313 1.00 86.81 585 GLN A O 1
ATOM 4780 N N . THR A 1 586 ? -43.534 -39.604 44.899 1.00 89.56 586 THR A N 1
ATOM 4781 C CA . THR A 1 586 ? -43.823 -40.097 43.540 1.00 89.56 586 THR A CA 1
ATOM 4782 C C . THR A 1 586 ? -44.169 -38.951 42.579 1.00 89.56 586 THR A C 1
ATOM 4784 O O . THR A 1 586 ? -43.695 -38.922 41.444 1.00 89.56 586 THR A O 1
ATOM 4787 N N . VAL A 1 587 ? -44.963 -37.977 43.035 1.00 88.25 587 VAL A N 1
ATOM 4788 C CA . VAL A 1 587 ? -45.342 -36.774 42.278 1.00 88.25 587 VAL A CA 1
ATOM 4789 C C . VAL A 1 587 ? -44.139 -35.854 42.068 1.00 88.25 587 VAL A C 1
ATOM 4791 O O . VAL A 1 587 ? -43.956 -35.371 40.959 1.00 88.25 587 VAL A O 1
ATOM 4794 N N . GLN A 1 588 ? -43.281 -35.662 43.073 1.00 88.94 588 GLN A N 1
ATOM 4795 C CA . GLN A 1 588 ? -42.032 -34.900 42.961 1.00 88.94 588 GLN A CA 1
ATOM 4796 C C . GLN A 1 588 ? -41.070 -35.550 41.961 1.00 88.94 588 GLN A C 1
ATOM 4798 O O . GLN A 1 588 ? -40.543 -34.859 41.092 1.00 88.94 588 GLN A O 1
ATOM 4803 N N . GLN A 1 589 ? -40.901 -36.876 42.006 1.00 89.81 589 GLN A N 1
ATOM 4804 C CA . GLN A 1 589 ? -40.098 -37.596 41.018 1.00 89.81 589 GLN A CA 1
ATOM 4805 C C . GLN A 1 589 ? -40.671 -37.431 39.601 1.00 89.81 589 GLN A C 1
ATOM 4807 O O . GLN A 1 589 ? -39.931 -37.113 38.673 1.00 89.81 589 GLN A O 1
ATOM 4812 N N . LYS A 1 590 ? -41.987 -37.602 39.417 1.00 90.12 590 LYS A N 1
ATOM 4813 C CA . LYS A 1 590 ? -42.625 -37.456 38.097 1.00 90.12 590 LYS A CA 1
ATOM 4814 C C . LYS A 1 590 ? -42.656 -36.011 37.598 1.00 90.12 590 LYS A C 1
ATOM 4816 O O . LYS A 1 590 ? -42.551 -35.795 36.394 1.00 90.12 590 LYS A O 1
ATOM 4821 N N . HIS A 1 591 ? -42.725 -35.034 38.497 1.00 90.31 591 HIS A N 1
ATOM 4822 C CA . HIS A 1 591 ? -42.541 -33.624 38.177 1.00 90.31 591 HIS A CA 1
ATOM 4823 C C . HIS A 1 591 ? -41.106 -33.352 37.709 1.00 90.31 591 HIS A C 1
ATOM 4825 O O . HIS A 1 591 ? -40.932 -32.750 36.657 1.00 90.31 591 HIS A O 1
ATOM 4831 N N . GLN A 1 592 ? -40.086 -33.872 38.402 1.00 89.75 592 GLN A N 1
ATOM 4832 C CA . GLN A 1 592 ? -38.691 -33.731 37.973 1.00 89.75 592 GLN A CA 1
ATOM 4833 C C . GLN A 1 592 ? -38.429 -34.408 36.618 1.00 89.75 592 GLN A C 1
ATOM 4835 O O . GLN A 1 592 ? -37.762 -33.828 35.766 1.00 89.75 592 GLN A O 1
ATOM 4840 N N . GLU A 1 593 ? -38.986 -35.599 36.378 1.00 91.31 593 GLU A N 1
ATOM 4841 C CA . GLU A 1 593 ? -38.941 -36.242 35.057 1.00 91.31 593 GLU A CA 1
ATOM 4842 C C . GLU A 1 593 ? -39.591 -35.354 33.979 1.00 91.31 593 GLU A C 1
ATOM 4844 O O . GLU A 1 593 ? -38.997 -35.145 32.924 1.00 91.31 593 GLU A O 1
ATOM 4849 N N . ALA A 1 594 ? -40.768 -34.774 34.245 1.00 90.00 594 ALA A N 1
ATOM 4850 C CA . ALA A 1 594 ? -41.455 -33.879 33.311 1.00 90.00 594 ALA A CA 1
ATOM 4851 C C . ALA A 1 594 ? -40.685 -32.570 33.045 1.00 90.00 594 ALA A C 1
ATOM 4853 O O . ALA A 1 594 ? -40.607 -32.139 31.895 1.00 90.00 594 ALA A O 1
ATOM 4854 N N . VAL A 1 595 ? -40.069 -31.971 34.070 1.00 91.50 595 VAL A N 1
ATOM 4855 C CA . VAL A 1 595 ? -39.183 -30.800 33.940 1.00 91.50 595 VAL A CA 1
ATOM 4856 C C . VAL A 1 595 ? -37.970 -31.138 33.070 1.00 91.50 595 VAL A C 1
ATOM 4858 O O . VAL A 1 595 ? -37.642 -30.377 32.161 1.00 91.50 595 VAL A O 1
ATOM 4861 N N . ASN A 1 596 ? -37.357 -32.309 33.267 1.00 90.56 596 ASN A N 1
ATOM 4862 C CA . ASN A 1 596 ? -36.232 -32.764 32.448 1.00 90.56 596 ASN A CA 1
ATOM 4863 C C . ASN A 1 596 ? -36.646 -32.973 30.976 1.00 90.56 596 ASN A C 1
ATOM 4865 O O . ASN A 1 596 ? -35.935 -32.534 30.073 1.00 90.56 596 ASN A O 1
ATOM 4869 N N . TYR A 1 597 ? -37.810 -33.584 30.713 1.00 92.81 597 TYR A N 1
ATOM 4870 C CA . TYR A 1 597 ? -38.333 -33.722 29.345 1.00 92.81 597 TYR A CA 1
ATOM 4871 C C . TYR A 1 597 ? -38.688 -32.373 28.708 1.00 92.81 597 TYR A C 1
ATOM 4873 O O . TYR A 1 597 ? -38.474 -32.195 27.509 1.00 92.81 597 TYR A O 1
ATOM 4881 N N . HIS A 1 598 ? -39.199 -31.409 29.478 1.00 90.69 598 HIS A N 1
ATOM 4882 C CA . HIS A 1 598 ? -39.475 -30.064 28.975 1.00 90.69 598 HIS A CA 1
ATOM 4883 C C . HIS A 1 598 ? -38.179 -29.325 28.607 1.00 90.69 598 HIS A C 1
ATOM 4885 O O . HIS A 1 598 ? -38.097 -28.761 27.518 1.00 90.69 598 HIS A O 1
ATOM 4891 N N . ALA A 1 599 ? -37.139 -29.415 29.443 1.00 89.06 599 ALA A N 1
ATOM 4892 C CA . ALA A 1 599 ? -35.819 -28.859 29.149 1.00 89.06 599 ALA A CA 1
ATOM 4893 C C . ALA A 1 599 ? -35.198 -29.462 27.872 1.00 89.06 599 ALA A C 1
ATOM 4895 O O . ALA A 1 599 ? -34.700 -28.719 27.026 1.00 89.06 599 ALA A O 1
ATOM 4896 N N . GLU A 1 600 ? -35.291 -30.783 27.675 1.00 91.62 600 GLU A N 1
ATOM 4897 C CA . GLU A 1 600 ? -34.823 -31.425 26.435 1.00 91.62 600 GLU A CA 1
ATOM 4898 C C . GLU A 1 600 ? -35.688 -31.037 25.222 1.00 91.62 600 GLU A C 1
ATOM 4900 O O . GLU A 1 600 ? -35.171 -30.841 24.125 1.00 91.62 600 GLU A O 1
ATOM 4905 N N . THR A 1 601 ? -36.997 -30.834 25.408 1.00 91.19 601 THR A N 1
ATOM 4906 C CA . THR A 1 601 ? -37.889 -30.345 24.341 1.00 91.19 601 THR A CA 1
ATOM 4907 C C . THR A 1 601 ? -37.509 -28.927 23.901 1.00 91.19 601 THR A C 1
ATOM 4909 O O . THR A 1 601 ? -37.436 -28.665 22.703 1.00 91.19 601 THR A O 1
ATOM 4912 N N . LEU A 1 602 ? -37.207 -28.027 24.845 1.00 89.88 602 LEU A N 1
ATOM 4913 C CA . LEU A 1 602 ? -36.722 -26.672 24.552 1.00 89.88 602 LEU A CA 1
ATOM 4914 C C . LEU A 1 602 ? -35.345 -26.693 23.869 1.00 89.88 602 LEU A C 1
ATOM 4916 O O . LEU A 1 602 ? -35.125 -25.971 22.897 1.00 89.88 602 LEU A O 1
ATOM 4920 N N . ARG A 1 603 ? -34.435 -27.567 24.322 1.00 94.50 603 ARG A N 1
ATOM 4921 C CA . ARG A 1 603 ? -33.127 -27.792 23.689 1.00 94.50 603 ARG A CA 1
ATOM 4922 C C . ARG A 1 603 ? -33.272 -28.240 22.231 1.00 94.50 603 ARG A C 1
ATOM 4924 O O . ARG A 1 603 ? -32.607 -27.687 21.359 1.00 94.50 603 ARG A O 1
ATOM 4931 N N . LEU A 1 604 ? -34.137 -29.218 21.961 1.00 92.25 604 LEU A N 1
ATOM 4932 C CA . LEU A 1 604 ? -34.389 -29.719 20.608 1.00 92.25 604 LEU A CA 1
ATOM 4933 C C . LEU A 1 604 ? -35.095 -28.679 19.728 1.00 92.25 604 LEU A C 1
ATOM 4935 O O . LEU A 1 604 ? -34.723 -28.533 18.567 1.00 92.25 604 LEU A O 1
ATOM 4939 N N . ALA A 1 605 ? -36.050 -27.919 20.274 1.00 91.69 605 ALA A N 1
ATOM 4940 C CA . ALA A 1 605 ? -36.703 -26.824 19.556 1.00 91.69 605 ALA A CA 1
ATOM 4941 C C . ALA A 1 605 ? -35.685 -25.769 19.092 1.00 91.69 605 ALA A C 1
ATOM 4943 O O . ALA A 1 605 ? -35.670 -25.427 17.910 1.00 91.69 605 ALA A O 1
ATOM 4944 N N . LYS A 1 606 ? -34.771 -25.345 19.977 1.00 91.19 606 LYS A N 1
ATOM 4945 C CA . LYS A 1 606 ? -33.699 -24.403 19.628 1.00 91.19 606 LYS A CA 1
ATOM 4946 C C . LYS A 1 606 ? -32.758 -24.955 18.549 1.00 91.19 606 LYS A C 1
ATOM 4948 O O . LYS A 1 606 ? -32.408 -24.236 17.623 1.00 91.19 606 LYS A O 1
ATOM 4953 N N . ILE A 1 607 ? -32.389 -26.238 18.615 1.00 93.00 607 ILE A N 1
ATOM 4954 C CA . ILE A 1 607 ? -31.562 -26.879 17.574 1.00 93.00 607 ILE A CA 1
ATOM 4955 C C . ILE A 1 607 ? -32.289 -26.892 16.216 1.00 93.00 607 ILE A C 1
ATOM 4957 O O . ILE A 1 607 ? -31.665 -26.646 15.186 1.00 93.00 607 ILE A O 1
ATOM 4961 N N . CYS A 1 608 ? -33.601 -27.142 16.191 1.00 89.81 608 CYS A N 1
ATOM 4962 C CA . CYS A 1 608 ? -34.397 -27.061 14.963 1.00 89.81 608 CYS A CA 1
ATOM 4963 C C . CYS A 1 608 ? -34.477 -25.629 14.407 1.00 89.81 608 CYS A C 1
ATOM 4965 O O . CYS A 1 608 ? -34.410 -25.450 13.193 1.00 89.81 608 CYS A O 1
ATOM 4967 N N . GLU A 1 609 ? -34.582 -24.620 15.272 1.00 92.38 609 GLU A N 1
ATOM 4968 C CA . GLU A 1 609 ? -34.589 -23.202 14.896 1.00 92.38 609 GLU A CA 1
ATOM 4969 C C . GLU A 1 609 ? -33.229 -22.757 14.325 1.00 92.38 609 GLU A C 1
ATOM 4971 O O . GLU A 1 609 ? -33.175 -22.210 13.223 1.00 92.38 609 GLU A O 1
ATOM 4976 N N . GLU A 1 610 ? -32.118 -23.105 14.985 1.00 91.12 610 GLU A N 1
ATOM 4977 C CA . GLU A 1 610 ? -30.752 -22.878 14.483 1.00 91.12 610 GLU A CA 1
ATOM 4978 C C . GLU A 1 610 ? -30.508 -23.554 13.119 1.00 91.12 610 GLU A C 1
ATOM 4980 O O . GLU A 1 610 ? -29.856 -22.980 12.243 1.00 91.12 610 GLU A O 1
ATOM 4985 N N . LEU A 1 611 ? -31.042 -24.763 12.903 1.00 92.62 611 LEU A N 1
ATOM 4986 C CA . LEU A 1 611 ? -30.960 -25.459 11.613 1.00 92.62 611 LEU A CA 1
ATOM 4987 C C . LEU A 1 611 ? -31.839 -24.810 10.533 1.00 92.62 611 LEU A C 1
ATOM 4989 O O . LEU A 1 611 ? -31.427 -24.762 9.374 1.00 92.62 611 LEU A O 1
ATOM 4993 N N . GLN A 1 612 ? -33.018 -24.291 10.890 1.00 91.25 612 GLN A N 1
ATOM 4994 C CA . GLN A 1 612 ? -33.900 -23.590 9.955 1.00 91.25 612 GLN A CA 1
ATOM 4995 C C . GLN A 1 612 ? -33.307 -22.245 9.511 1.00 91.25 612 GLN A C 1
ATOM 4997 O O . GLN A 1 612 ? -33.404 -21.906 8.333 1.00 91.25 612 GLN A O 1
ATOM 5002 N N . ILE A 1 613 ? -32.650 -21.515 10.419 1.00 92.50 613 ILE A N 1
ATOM 5003 C CA . ILE A 1 613 ? -31.920 -20.279 10.101 1.00 92.50 613 ILE A CA 1
ATOM 5004 C C . ILE A 1 613 ? -30.795 -20.579 9.101 1.00 92.50 613 ILE A C 1
ATOM 5006 O O . ILE A 1 613 ? -30.793 -20.012 8.011 1.00 92.50 613 ILE A O 1
ATOM 5010 N N . ARG A 1 614 ? -29.923 -21.556 9.394 1.00 90.75 614 ARG A N 1
ATOM 5011 C CA . ARG A 1 614 ? -28.828 -21.953 8.484 1.00 90.75 614 ARG A CA 1
ATOM 5012 C C . ARG A 1 614 ? -29.312 -22.422 7.114 1.00 90.75 614 ARG A C 1
ATOM 5014 O O . ARG A 1 614 ? -28.654 -22.174 6.107 1.00 90.75 614 ARG A O 1
ATOM 5021 N N . LEU A 1 615 ? -30.460 -23.100 7.056 1.00 90.94 615 LEU A N 1
ATOM 5022 C CA . LEU A 1 615 ? -31.061 -23.510 5.788 1.00 90.94 615 LEU A CA 1
ATOM 5023 C C . LEU A 1 615 ? -31.548 -22.298 4.977 1.00 90.94 615 LEU A C 1
ATOM 5025 O O . LEU A 1 615 ? -31.411 -22.296 3.756 1.00 90.94 615 LEU A O 1
ATOM 5029 N N . ASN A 1 616 ? -32.081 -21.261 5.625 1.00 91.38 616 ASN A N 1
ATOM 5030 C CA . ASN A 1 616 ? -32.469 -20.021 4.951 1.00 91.38 616 ASN A CA 1
ATOM 5031 C C . ASN A 1 616 ? -31.229 -19.266 4.435 1.00 91.38 616 ASN A C 1
ATOM 5033 O O . ASN A 1 616 ? -31.166 -18.966 3.244 1.00 91.38 616 ASN A O 1
ATOM 5037 N N . GLU A 1 617 ? -30.208 -19.075 5.280 1.00 91.00 617 GLU A N 1
ATOM 5038 C CA . GLU A 1 617 ? -28.913 -18.470 4.913 1.00 91.00 617 GLU A CA 1
ATOM 5039 C C . GLU A 1 617 ? -28.278 -19.176 3.699 1.00 91.00 617 GLU A C 1
ATOM 5041 O O . GLU A 1 617 ? -27.838 -18.535 2.743 1.00 91.00 617 GLU A O 1
ATOM 5046 N N . GLN A 1 618 ? -28.281 -20.515 3.689 1.00 89.94 618 GLN A N 1
ATOM 5047 C CA . GLN A 1 618 ? -27.754 -21.302 2.573 1.00 89.94 618 GLN A CA 1
ATOM 5048 C C . GLN A 1 618 ? -28.550 -21.090 1.271 1.00 89.94 618 GLN A C 1
ATOM 5050 O O . GLN A 1 618 ? -27.946 -21.004 0.201 1.00 89.94 618 GLN A O 1
ATOM 5055 N N . ASN A 1 619 ? -29.881 -20.973 1.341 1.00 91.94 619 ASN A N 1
ATOM 5056 C CA . ASN A 1 619 ? -30.723 -20.699 0.169 1.00 91.94 619 ASN A CA 1
ATOM 5057 C C . ASN A 1 619 ? -30.502 -19.285 -0.400 1.00 91.94 619 ASN A C 1
ATOM 5059 O O . ASN A 1 619 ? -30.589 -19.096 -1.615 1.00 91.94 619 ASN A O 1
ATOM 5063 N N . GLU A 1 620 ? -30.222 -18.293 0.447 1.00 91.69 620 GLU A N 1
ATOM 5064 C CA . GLU A 1 620 ? -29.896 -16.926 0.016 1.00 91.69 620 GLU A CA 1
ATOM 5065 C C . GLU A 1 620 ? -28.518 -16.871 -0.664 1.00 91.69 620 GLU A C 1
ATOM 5067 O O . GLU A 1 620 ? -28.386 -16.323 -1.761 1.00 91.69 620 GLU A O 1
ATOM 5072 N N . LEU A 1 621 ? -27.513 -17.543 -0.090 1.00 90.19 621 LEU A N 1
ATOM 5073 C CA . LEU A 1 621 ? -26.182 -17.695 -0.694 1.00 90.19 621 LEU A CA 1
ATOM 5074 C C . LEU A 1 621 ? -26.215 -18.464 -2.030 1.00 90.19 621 LEU A C 1
ATOM 5076 O O . LEU A 1 621 ? -25.459 -18.143 -2.954 1.00 90.19 621 LEU A O 1
ATOM 5080 N N . GLU A 1 622 ? -27.090 -19.463 -2.178 1.00 90.38 622 GLU A N 1
ATOM 5081 C CA . GLU A 1 622 ? -27.258 -20.178 -3.450 1.00 90.38 622 GLU A CA 1
ATOM 5082 C C . GLU A 1 622 ? -27.938 -19.300 -4.518 1.00 90.38 622 GLU A C 1
ATOM 5084 O O . GLU A 1 622 ? -27.489 -19.275 -5.666 1.00 90.38 622 GLU A O 1
ATOM 5089 N N . GLN A 1 623 ? -28.939 -18.491 -4.151 1.00 90.94 623 GLN A N 1
ATOM 5090 C CA . GLN A 1 623 ? -29.540 -17.510 -5.068 1.00 90.94 623 GLN A CA 1
ATOM 5091 C C . GLN A 1 623 ? -28.533 -16.444 -5.522 1.00 90.94 623 GLN A C 1
ATOM 5093 O O . GLN A 1 623 ? -28.429 -16.165 -6.720 1.00 90.94 623 GLN A O 1
ATOM 5098 N N . GLU A 1 624 ? -27.743 -15.892 -4.600 1.00 89.50 624 GLU A N 1
ATOM 5099 C CA . GLU A 1 624 ? -26.738 -14.875 -4.922 1.00 89.50 624 GLU A CA 1
ATOM 5100 C C . GLU A 1 624 ? -25.597 -15.447 -5.780 1.00 89.50 624 GLU A C 1
ATOM 5102 O O . GLU A 1 624 ? -25.182 -14.832 -6.764 1.00 89.50 624 GLU A O 1
ATOM 5107 N N . THR A 1 625 ? -25.131 -16.672 -5.506 1.00 89.12 625 THR A N 1
ATOM 5108 C CA . THR A 1 625 ? -24.125 -17.314 -6.372 1.00 89.12 625 THR A CA 1
ATOM 5109 C C . THR A 1 625 ? -24.672 -17.699 -7.749 1.00 89.12 625 THR A C 1
ATOM 5111 O O . THR A 1 625 ? -23.906 -17.697 -8.716 1.00 89.12 625 THR A O 1
ATOM 5114 N N . VAL A 1 626 ? -25.977 -17.957 -7.902 1.00 92.88 626 VAL A N 1
ATOM 5115 C CA . VAL A 1 626 ? -26.624 -18.068 -9.223 1.00 92.88 626 VAL A CA 1
ATOM 5116 C C . VAL A 1 626 ? -26.667 -16.710 -9.937 1.00 92.88 626 VAL A C 1
ATOM 5118 O O . VAL A 1 626 ? -26.303 -16.646 -11.116 1.00 92.88 626 VAL A O 1
ATOM 5121 N N . ARG A 1 627 ? -27.020 -15.617 -9.240 1.00 93.56 627 ARG A N 1
ATOM 5122 C CA . ARG A 1 627 ? -27.005 -14.253 -9.802 1.00 93.56 627 ARG A CA 1
ATOM 5123 C C . ARG A 1 627 ? -25.612 -13.881 -10.317 1.00 93.56 627 ARG A C 1
ATOM 5125 O O . ARG A 1 627 ? -25.460 -13.595 -11.506 1.00 93.56 627 ARG A O 1
ATOM 5132 N N . LEU A 1 628 ? -24.591 -13.991 -9.467 1.00 89.25 628 LEU A N 1
ATOM 5133 C CA . LEU A 1 628 ? -23.201 -13.652 -9.795 1.00 89.25 628 LEU A CA 1
ATOM 5134 C C . LEU A 1 628 ? -22.630 -14.503 -10.945 1.00 89.25 628 LEU A C 1
ATOM 5136 O O . LEU A 1 628 ? -21.884 -13.984 -11.777 1.00 89.25 628 LEU A O 1
ATOM 5140 N N . ARG A 1 629 ? -23.011 -15.787 -11.060 1.00 91.88 629 ARG A N 1
ATOM 5141 C CA . ARG A 1 629 ? -22.662 -16.614 -12.234 1.00 91.88 629 ARG A CA 1
ATOM 5142 C C . ARG A 1 629 ? -23.272 -16.062 -13.521 1.00 91.88 629 ARG A C 1
ATOM 5144 O O . ARG A 1 629 ? -22.563 -15.972 -14.521 1.00 91.88 629 ARG A O 1
ATOM 5151 N N . SER A 1 630 ? -24.550 -15.675 -13.500 1.00 91.38 630 SER A N 1
ATOM 5152 C CA . SER A 1 630 ? -25.215 -15.118 -14.686 1.00 91.38 630 SER A CA 1
ATOM 5153 C C . SER A 1 630 ? -24.583 -13.791 -15.128 1.00 91.38 630 SER A C 1
ATOM 5155 O O . SER A 1 630 ? -24.319 -13.597 -16.315 1.00 91.38 630 SER A O 1
ATOM 5157 N N . GLU A 1 631 ? -24.226 -12.923 -14.176 1.00 91.31 631 GLU A N 1
ATOM 5158 C CA . GLU A 1 631 ? -23.514 -11.671 -14.443 1.00 91.31 631 GLU A CA 1
ATOM 5159 C C . GLU A 1 631 ? -22.133 -11.946 -15.057 1.00 91.31 631 GLU A C 1
ATOM 5161 O O . GLU A 1 631 ? -21.819 -11.414 -16.126 1.00 91.31 631 GLU A O 1
ATOM 5166 N N . ALA A 1 632 ? -21.348 -12.862 -14.477 1.00 88.44 632 ALA A N 1
ATOM 5167 C CA . ALA A 1 632 ? -20.057 -13.285 -15.022 1.00 88.44 632 ALA A CA 1
ATOM 5168 C C . ALA A 1 632 ? -20.157 -13.857 -16.454 1.00 88.44 632 ALA A C 1
ATOM 5170 O O . ALA A 1 632 ? -19.282 -13.599 -17.285 1.00 88.44 632 ALA A O 1
ATOM 5171 N N . GLU A 1 633 ? -21.228 -14.586 -16.785 1.00 89.56 633 GLU A N 1
ATOM 5172 C CA . GLU A 1 633 ? -21.475 -15.070 -18.149 1.00 89.56 633 GLU A CA 1
ATOM 5173 C C . GLU A 1 633 ? -21.843 -13.946 -19.130 1.00 89.56 633 GLU A C 1
ATOM 5175 O O . GLU A 1 633 ? -21.364 -13.957 -20.271 1.00 89.56 633 GLU A O 1
ATOM 5180 N N . THR A 1 634 ? -22.584 -12.917 -18.697 1.00 91.25 634 THR A N 1
ATOM 5181 C CA . THR A 1 634 ? -22.794 -11.719 -19.533 1.00 91.25 634 THR A CA 1
ATOM 5182 C C . THR A 1 634 ? -21.493 -10.949 -19.776 1.00 91.25 634 THR A C 1
ATOM 5184 O O . THR A 1 634 ? -21.201 -10.615 -20.927 1.00 91.25 634 THR A O 1
ATOM 5187 N N . PHE A 1 635 ? -20.647 -10.759 -18.754 1.00 89.94 635 PHE A N 1
ATOM 5188 C CA . PHE A 1 635 ? -19.324 -10.144 -18.917 1.00 89.94 635 PHE A CA 1
ATOM 5189 C C . PHE A 1 635 ? -18.443 -10.941 -19.885 1.00 89.94 635 PHE A C 1
ATOM 5191 O O . PHE A 1 635 ? -17.846 -10.362 -20.793 1.00 89.94 635 PHE A O 1
ATOM 5198 N N . LYS A 1 636 ? -18.415 -12.273 -19.763 1.00 92.19 636 LYS A N 1
ATOM 5199 C CA . LYS A 1 636 ? -17.680 -13.169 -20.671 1.00 92.19 636 LYS A CA 1
ATOM 5200 C C . LYS A 1 636 ? -18.150 -13.034 -22.127 1.00 92.19 636 LYS A C 1
ATOM 5202 O O . LYS A 1 636 ? -17.319 -13.024 -23.035 1.00 92.19 636 LYS A O 1
ATOM 5207 N N . SER A 1 637 ? -19.456 -12.872 -22.351 1.00 90.19 637 SER A N 1
ATOM 5208 C CA . SER A 1 637 ? -20.030 -12.602 -23.678 1.00 90.19 637 SER A CA 1
ATOM 5209 C C . SER A 1 637 ? -19.585 -11.243 -24.237 1.00 90.19 637 SER A C 1
ATOM 5211 O O . SER A 1 637 ? -19.109 -11.169 -25.371 1.00 90.19 637 SER A O 1
ATOM 5213 N N . VAL A 1 638 ? -19.649 -10.173 -23.434 1.00 91.75 638 VAL A N 1
ATOM 5214 C CA . VAL A 1 638 ? -19.215 -8.819 -23.835 1.00 91.75 638 VAL A CA 1
ATOM 5215 C C . VAL A 1 638 ? -17.714 -8.771 -24.147 1.00 91.75 638 VAL A C 1
ATOM 5217 O O . VAL A 1 638 ? -17.319 -8.202 -25.167 1.00 91.75 638 VAL A O 1
ATOM 5220 N N . VAL A 1 639 ? -16.875 -9.415 -23.328 1.00 89.56 639 VAL A N 1
ATOM 5221 C CA . VAL A 1 639 ? -15.428 -9.537 -23.578 1.00 89.56 639 VAL A CA 1
ATOM 5222 C C . VAL A 1 639 ? -15.162 -10.297 -24.880 1.00 89.56 639 VAL A C 1
ATOM 5224 O O . VAL A 1 639 ? -14.368 -9.833 -25.695 1.00 89.56 639 VAL A O 1
ATOM 5227 N N . GLY A 1 640 ? -15.871 -11.402 -25.137 1.00 90.75 640 GLY A N 1
ATOM 5228 C CA . GLY A 1 640 ? -15.765 -12.145 -26.399 1.00 90.75 640 GLY A CA 1
ATOM 5229 C C . GLY A 1 640 ? -16.130 -11.304 -27.630 1.00 90.75 640 GLY A C 1
ATOM 5230 O O . GLY A 1 640 ? -15.404 -11.315 -28.624 1.00 90.75 640 GLY A O 1
ATOM 5231 N N . GLN A 1 641 ? -17.204 -10.510 -27.551 1.00 90.00 641 GLN A N 1
ATOM 5232 C CA . GLN A 1 641 ? -17.594 -9.582 -28.622 1.00 90.00 641 GLN A CA 1
ATOM 5233 C C . GLN A 1 641 ? -16.528 -8.505 -28.868 1.00 90.00 641 GLN A C 1
ATOM 5235 O O . GLN A 1 641 ? -16.197 -8.216 -30.020 1.00 90.00 641 GLN A O 1
ATOM 5240 N N . LYS A 1 642 ? -15.956 -7.927 -27.803 1.00 89.50 642 LYS A N 1
ATOM 5241 C CA . LYS A 1 642 ? -14.918 -6.892 -27.920 1.00 89.50 642 LYS A CA 1
ATOM 5242 C C . LYS A 1 642 ? -13.587 -7.445 -28.425 1.00 89.50 642 LYS A C 1
ATOM 5244 O O . LYS A 1 642 ? -12.939 -6.783 -29.230 1.00 89.50 642 LYS A O 1
ATOM 5249 N N . GLN A 1 643 ? -13.223 -8.669 -28.051 1.00 90.94 643 GLN A N 1
ATOM 5250 C CA . GLN A 1 643 ? -12.052 -9.356 -28.594 1.00 90.94 643 GLN A CA 1
ATOM 5251 C C . GLN A 1 643 ? -12.194 -9.602 -30.107 1.00 90.94 643 GLN A C 1
ATOM 5253 O O . GLN A 1 643 ? -11.294 -9.252 -30.870 1.00 90.94 643 GLN A O 1
ATOM 5258 N N . ALA A 1 644 ? -13.351 -10.097 -30.561 1.00 90.81 644 ALA A N 1
ATOM 5259 C CA . ALA A 1 644 ? -13.632 -10.279 -31.988 1.00 90.81 644 ALA A CA 1
ATOM 5260 C C . ALA A 1 644 ? -13.637 -8.946 -32.769 1.00 90.81 644 ALA A C 1
ATOM 5262 O O . ALA A 1 644 ? -13.199 -8.888 -33.920 1.00 90.81 644 ALA A O 1
ATOM 5263 N N . GLU A 1 645 ? -14.088 -7.850 -32.150 1.00 91.62 645 GLU A N 1
ATOM 5264 C CA . GLU A 1 645 ? -14.005 -6.511 -32.742 1.00 91.62 645 GLU A CA 1
ATOM 5265 C C . GLU A 1 645 ? -12.555 -6.009 -32.862 1.00 91.62 645 GLU A C 1
ATOM 5267 O O . GLU A 1 645 ? -12.186 -5.477 -33.910 1.00 91.62 645 GLU A O 1
ATOM 5272 N N . ILE A 1 646 ? -11.715 -6.232 -31.844 1.00 91.81 646 ILE A N 1
ATOM 5273 C CA . ILE A 1 646 ? -10.275 -5.920 -31.879 1.00 91.81 646 ILE A CA 1
ATOM 5274 C C . ILE A 1 646 ? -9.570 -6.721 -32.980 1.00 91.81 646 ILE A C 1
ATOM 5276 O O . ILE A 1 646 ? -8.774 -6.160 -33.732 1.00 91.81 646 ILE A O 1
ATOM 5280 N N . GLU A 1 647 ? -9.869 -8.012 -33.117 1.00 90.94 647 GLU A N 1
ATOM 5281 C CA . GLU A 1 647 ? -9.297 -8.865 -34.164 1.00 90.94 647 GLU A CA 1
ATOM 5282 C C . GLU A 1 647 ? -9.719 -8.402 -35.564 1.00 90.94 647 GLU A C 1
ATOM 5284 O O . GLU A 1 647 ? -8.860 -8.210 -36.426 1.00 90.94 647 GLU A O 1
ATOM 5289 N N . ARG A 1 648 ? -11.005 -8.078 -35.767 1.00 95.50 648 ARG A N 1
ATOM 5290 C CA . ARG A 1 648 ? -11.504 -7.475 -37.015 1.00 95.50 648 ARG A CA 1
ATOM 5291 C C . ARG A 1 648 ? -10.785 -6.163 -37.355 1.00 95.50 648 ARG A C 1
ATOM 5293 O O . ARG A 1 648 ? -10.456 -5.933 -38.519 1.00 95.50 648 ARG A O 1
ATOM 5300 N N . LEU A 1 649 ? -10.546 -5.300 -36.364 1.00 92.56 649 LEU A N 1
ATOM 5301 C CA . LEU A 1 649 ? -9.838 -4.030 -36.554 1.00 92.56 649 LEU A CA 1
ATOM 5302 C C . LEU A 1 649 ? -8.350 -4.241 -36.875 1.00 92.56 649 LEU A C 1
ATOM 5304 O O . LEU A 1 649 ? -7.837 -3.578 -37.772 1.00 92.56 649 LEU A O 1
ATOM 5308 N N . ARG A 1 650 ? -7.678 -5.204 -36.228 1.00 92.88 650 ARG A N 1
ATOM 5309 C CA . ARG A 1 650 ? -6.293 -5.600 -36.551 1.00 92.88 650 ARG A CA 1
ATOM 5310 C C . ARG A 1 650 ? -6.172 -6.137 -37.979 1.00 92.88 650 ARG A C 1
ATOM 5312 O O . ARG A 1 650 ? -5.294 -5.697 -38.715 1.00 92.88 650 ARG A O 1
ATOM 5319 N N . SER A 1 651 ? -7.071 -7.028 -38.403 1.00 91.62 651 SER A N 1
ATOM 5320 C CA . SER A 1 651 ? -7.099 -7.533 -39.784 1.00 91.62 651 SER A CA 1
ATOM 5321 C C . SER A 1 651 ? -7.368 -6.427 -40.808 1.00 91.62 651 SER A C 1
ATOM 5323 O O . SER A 1 651 ? -6.784 -6.439 -41.889 1.00 91.62 651 SER A O 1
ATOM 5325 N N . HIS A 1 652 ? -8.221 -5.452 -40.476 1.00 92.50 652 HIS A N 1
ATOM 5326 C CA . HIS A 1 652 ? -8.459 -4.304 -41.348 1.00 92.50 652 HIS A CA 1
ATOM 5327 C C . HIS A 1 652 ? -7.231 -3.388 -41.447 1.00 92.50 652 HIS A C 1
ATOM 5329 O O . HIS A 1 652 ? -6.878 -2.997 -42.557 1.00 92.50 652 HIS A O 1
ATOM 5335 N N . LEU A 1 653 ? -6.556 -3.100 -40.327 1.00 92.88 653 LEU A N 1
ATOM 5336 C CA . LEU A 1 653 ? -5.330 -2.298 -40.307 1.00 92.88 653 LEU A CA 1
ATOM 5337 C C . LEU A 1 653 ? -4.232 -2.936 -41.168 1.00 92.88 653 LEU A C 1
ATOM 5339 O O . LEU A 1 653 ? -3.718 -2.271 -42.059 1.00 92.88 653 LEU A O 1
ATOM 5343 N N . LEU A 1 654 ? -3.965 -4.235 -40.990 1.00 92.81 654 LEU A N 1
ATOM 5344 C CA . LEU A 1 654 ? -2.997 -4.981 -41.806 1.00 92.81 654 LEU A CA 1
ATOM 5345 C C . LEU A 1 654 ? -3.331 -4.922 -43.306 1.00 92.81 654 LEU A C 1
ATOM 5347 O O . LEU A 1 654 ? -2.445 -4.727 -44.133 1.00 92.81 654 LEU A O 1
ATOM 5351 N N . SER A 1 655 ? -4.612 -5.041 -43.671 1.00 93.19 655 SER A N 1
ATOM 5352 C CA . SER A 1 655 ? -5.051 -4.906 -45.067 1.00 93.19 655 SER A CA 1
ATOM 5353 C C . SER A 1 655 ? -4.829 -3.490 -45.618 1.00 93.19 655 SER A C 1
ATOM 5355 O O . SER A 1 655 ? -4.447 -3.341 -46.778 1.00 93.19 655 SER A O 1
ATOM 5357 N N . VAL A 1 656 ? -5.029 -2.452 -44.800 1.00 92.38 656 VAL A N 1
ATOM 5358 C CA . VAL A 1 656 ? -4.775 -1.052 -45.177 1.00 92.38 656 VAL A CA 1
ATOM 5359 C C . VAL A 1 656 ? -3.271 -0.791 -45.332 1.00 92.38 656 VAL A C 1
ATOM 5361 O O . VAL A 1 656 ? -2.851 -0.237 -46.350 1.00 92.38 656 VAL A O 1
ATOM 5364 N N . GLU A 1 657 ? -2.448 -1.259 -44.393 1.00 91.00 657 GLU A N 1
ATOM 5365 C CA . GLU A 1 657 ? -0.981 -1.202 -44.458 1.00 91.00 657 GLU A CA 1
ATOM 5366 C C . GLU A 1 657 ? -0.434 -1.932 -45.694 1.00 91.00 657 GLU A C 1
ATOM 5368 O O . GLU A 1 657 ? 0.439 -1.401 -46.388 1.00 91.00 657 GLU A O 1
ATOM 5373 N N . GLU A 1 658 ? -0.991 -3.098 -46.042 1.00 91.31 658 GLU A N 1
ATOM 5374 C CA . GLU A 1 658 ? -0.641 -3.802 -47.277 1.00 91.31 658 GLU A CA 1
ATOM 5375 C C . GLU A 1 658 ? -0.999 -2.963 -48.514 1.00 91.31 658 GLU A C 1
ATOM 5377 O O . GLU A 1 658 ? -0.160 -2.802 -49.403 1.00 91.31 658 GLU A O 1
ATOM 5382 N N . THR A 1 659 ? -2.197 -2.361 -48.574 1.00 90.50 659 THR A N 1
ATOM 5383 C CA . THR A 1 659 ? -2.571 -1.512 -49.720 1.00 90.50 659 THR A CA 1
ATOM 5384 C C . THR A 1 659 ? -1.660 -0.295 -49.876 1.00 90.50 659 THR A C 1
ATOM 5386 O O . THR A 1 659 ? -1.179 -0.058 -50.985 1.00 90.50 659 THR A O 1
ATOM 5389 N N . TYR A 1 660 ? -1.322 0.415 -48.793 1.00 90.00 660 TYR A N 1
ATOM 5390 C CA . TYR A 1 660 ? -0.365 1.526 -48.851 1.00 90.00 660 TYR A CA 1
ATOM 5391 C C . TYR A 1 660 ? 1.043 1.064 -49.249 1.00 90.00 660 TYR A C 1
ATOM 5393 O O . TYR A 1 660 ? 1.712 1.741 -50.030 1.00 90.00 660 TYR A O 1
ATOM 5401 N N . THR A 1 661 ? 1.481 -0.112 -48.793 1.00 91.12 661 THR A N 1
ATOM 5402 C CA . THR A 1 661 ? 2.772 -0.698 -49.190 1.00 91.12 661 THR A CA 1
ATOM 5403 C C . THR A 1 661 ? 2.790 -1.041 -50.684 1.00 91.12 661 THR A C 1
ATOM 5405 O O . THR A 1 661 ? 3.745 -0.706 -51.391 1.00 91.12 661 THR A O 1
ATOM 5408 N N . GLN A 1 662 ? 1.711 -1.632 -51.210 1.00 90.88 662 GLN A N 1
ATOM 5409 C CA . GLN A 1 662 ? 1.559 -1.884 -52.645 1.00 90.88 662 GLN A CA 1
ATOM 5410 C C . GLN A 1 662 ? 1.511 -0.580 -53.462 1.00 90.88 662 GLN A C 1
ATOM 5412 O O . GLN A 1 662 ? 2.077 -0.526 -54.555 1.00 90.88 662 GLN A O 1
ATOM 5417 N N . GLU A 1 663 ? 0.862 0.479 -52.969 1.00 88.19 663 GLU A N 1
ATOM 5418 C CA . GLU A 1 663 ? 0.844 1.786 -53.640 1.00 88.19 663 GLU A CA 1
ATOM 5419 C C . GLU A 1 663 ? 2.208 2.483 -53.623 1.00 88.19 663 GLU A C 1
ATOM 5421 O O . GLU A 1 663 ? 2.622 3.016 -54.655 1.00 88.19 663 GLU A O 1
ATOM 5426 N N . LEU A 1 664 ? 2.955 2.406 -52.518 1.00 89.06 664 LEU A N 1
ATOM 5427 C CA . LEU A 1 664 ? 4.322 2.919 -52.427 1.00 89.06 664 LEU A CA 1
ATOM 5428 C C . LEU A 1 664 ? 5.248 2.219 -53.434 1.00 89.06 664 LEU A C 1
ATOM 5430 O O . LEU A 1 664 ? 5.961 2.892 -54.180 1.00 89.06 664 LEU A O 1
ATOM 5434 N N . LEU A 1 665 ? 5.174 0.889 -53.543 1.00 90.44 665 LEU A N 1
ATOM 5435 C CA . LEU A 1 665 ? 5.916 0.110 -54.543 1.00 90.44 665 LEU A CA 1
ATOM 5436 C C . LEU A 1 665 ? 5.492 0.456 -55.984 1.00 90.44 665 LEU A C 1
ATOM 5438 O O . LEU A 1 665 ? 6.344 0.609 -56.864 1.00 90.44 665 LEU A O 1
ATOM 5442 N N . ARG A 1 666 ? 4.190 0.651 -56.247 1.00 91.44 666 ARG A N 1
ATOM 5443 C CA . ARG A 1 666 ? 3.680 1.158 -57.541 1.00 91.44 666 ARG A CA 1
ATOM 5444 C C . ARG A 1 666 ? 4.143 2.589 -57.840 1.00 91.44 666 ARG A C 1
ATOM 5446 O O . ARG A 1 666 ? 4.272 2.943 -59.009 1.00 91.44 666 ARG A O 1
ATOM 5453 N N . SER A 1 667 ? 4.385 3.410 -56.821 1.00 88.12 667 SER A N 1
ATOM 5454 C CA . SER A 1 667 ? 4.939 4.759 -56.971 1.00 88.12 667 SER A CA 1
ATOM 5455 C C . SER A 1 667 ? 6.438 4.715 -57.293 1.00 88.12 667 SER A C 1
ATOM 5457 O O . SER A 1 667 ? 6.862 5.277 -58.299 1.00 88.12 667 SER A O 1
ATOM 5459 N N . GLN A 1 668 ? 7.228 3.953 -56.528 1.00 88.19 668 GLN A N 1
ATOM 5460 C CA . GLN A 1 668 ? 8.674 3.787 -56.739 1.00 88.19 668 GLN A CA 1
ATOM 5461 C C . GLN A 1 668 ? 9.012 3.172 -58.106 1.00 88.19 668 GLN A C 1
ATOM 5463 O O . GLN A 1 668 ? 9.947 3.610 -58.774 1.00 88.19 668 GLN A O 1
ATOM 5468 N N . THR A 1 669 ? 8.239 2.180 -58.561 1.00 88.62 669 THR A N 1
ATOM 5469 C CA . THR A 1 669 ? 8.405 1.589 -59.900 1.00 88.62 669 THR A CA 1
ATOM 5470 C C . THR A 1 669 ? 8.088 2.589 -61.015 1.00 88.62 669 THR A C 1
ATOM 5472 O O . THR A 1 669 ? 8.880 2.709 -61.950 1.00 88.62 669 THR A O 1
ATOM 5475 N N . LYS A 1 670 ? 7.003 3.373 -60.902 1.00 90.31 670 LYS A N 1
ATOM 5476 C CA . LYS A 1 670 ? 6.727 4.493 -61.824 1.00 90.31 670 LYS A CA 1
ATOM 5477 C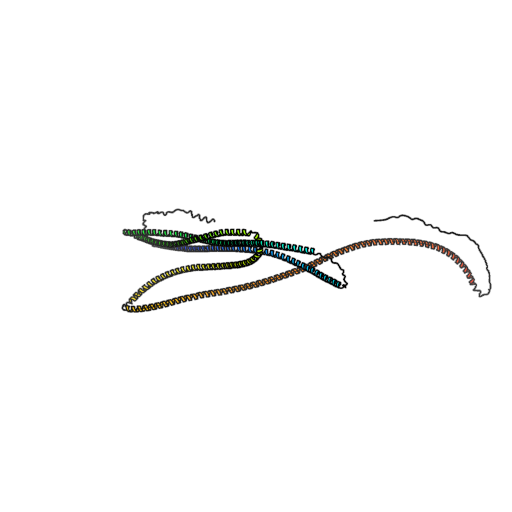 C . LYS A 1 670 ? 7.868 5.509 -61.827 1.00 90.31 670 LYS A C 1
ATOM 5479 O O . LYS A 1 670 ? 8.360 5.851 -62.898 1.00 90.31 670 LYS A O 1
ATOM 5484 N N . GLU A 1 671 ? 8.320 5.949 -60.654 1.00 89.25 671 GLU A N 1
ATOM 5485 C CA . GLU A 1 671 ? 9.427 6.899 -60.520 1.00 89.25 671 GLU A CA 1
ATOM 5486 C C . GLU A 1 671 ? 10.702 6.374 -61.197 1.00 89.25 671 GLU A C 1
ATOM 5488 O O . GLU A 1 671 ? 11.316 7.092 -61.985 1.00 89.25 671 GLU A O 1
ATOM 5493 N N . LYS A 1 672 ? 11.053 5.098 -60.984 1.00 89.62 672 LYS A N 1
ATOM 5494 C CA . LYS A 1 672 ? 12.175 4.445 -61.668 1.00 89.62 672 LYS A CA 1
ATOM 5495 C C . LYS A 1 672 ? 12.025 4.506 -63.193 1.00 89.62 672 LYS A C 1
ATOM 5497 O O . LYS A 1 672 ? 12.936 5.000 -63.851 1.00 89.62 672 LYS A O 1
ATOM 5502 N N . THR A 1 673 ? 10.873 4.111 -63.746 1.00 89.25 673 THR A N 1
ATOM 5503 C CA . THR A 1 673 ? 10.647 4.180 -65.206 1.00 89.25 673 THR A CA 1
ATOM 5504 C C . THR A 1 673 ? 10.673 5.611 -65.756 1.00 89.25 673 THR A C 1
ATOM 5506 O O . THR A 1 673 ? 11.081 5.828 -66.896 1.00 89.25 673 THR A O 1
ATOM 5509 N N . LEU A 1 674 ? 10.289 6.610 -64.952 1.00 87.62 674 LEU A N 1
ATOM 5510 C CA . LEU A 1 674 ? 10.392 8.022 -65.323 1.00 87.62 674 LEU A CA 1
ATOM 5511 C C . LEU A 1 674 ? 11.846 8.510 -65.315 1.00 87.62 674 LEU A C 1
ATOM 5513 O O . LEU A 1 674 ? 12.225 9.218 -66.244 1.00 87.62 674 LEU A O 1
ATOM 5517 N 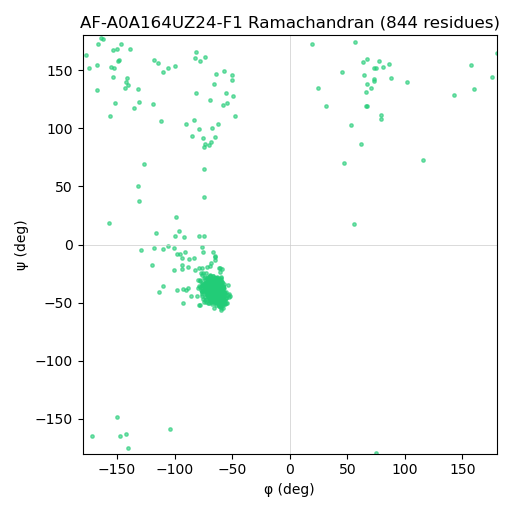N . ARG A 1 675 ? 12.679 8.095 -64.347 1.00 87.75 675 ARG A N 1
ATOM 5518 C CA . ARG A 1 675 ? 14.128 8.381 -64.362 1.00 87.75 675 ARG A CA 1
ATOM 5519 C C . ARG A 1 675 ? 14.823 7.717 -65.554 1.00 87.75 675 ARG A C 1
ATOM 5521 O O . ARG A 1 675 ? 15.592 8.376 -66.239 1.00 87.75 675 ARG A O 1
ATOM 5528 N N . GLU A 1 676 ? 14.508 6.456 -65.846 1.00 88.31 676 GLU A N 1
ATOM 5529 C CA . GLU A 1 676 ? 15.050 5.726 -67.004 1.00 88.31 676 GLU A CA 1
ATOM 5530 C C . GLU A 1 676 ? 14.646 6.393 -68.333 1.00 88.31 676 GLU A C 1
ATOM 5532 O O . GLU A 1 676 ? 15.472 6.553 -69.233 1.00 88.31 676 GLU A O 1
ATOM 5537 N N . SER A 1 677 ? 13.398 6.863 -68.444 1.00 87.94 677 SER A N 1
ATOM 5538 C CA . SER A 1 677 ? 12.907 7.629 -69.601 1.00 87.94 677 SER A CA 1
ATOM 5539 C C . SER A 1 677 ? 13.537 9.026 -69.715 1.00 87.94 677 SER A C 1
ATOM 5541 O O . SER A 1 677 ? 13.814 9.482 -70.829 1.00 87.94 677 SER A O 1
ATOM 5543 N N . LEU A 1 678 ? 13.804 9.691 -68.582 1.00 86.06 678 LEU A N 1
ATOM 5544 C CA . LEU A 1 678 ? 14.489 10.985 -68.520 1.00 86.06 678 LEU A CA 1
ATOM 5545 C C . LEU A 1 678 ? 15.951 10.854 -68.958 1.00 86.06 678 LEU A C 1
ATOM 5547 O O . LEU A 1 678 ? 16.349 11.544 -69.890 1.00 86.06 678 LEU A O 1
ATOM 5551 N N . GLN A 1 679 ? 16.705 9.910 -68.388 1.00 87.38 679 GLN A N 1
ATOM 5552 C CA . GLN A 1 679 ? 18.073 9.603 -68.814 1.00 87.38 679 GLN A CA 1
ATOM 5553 C C . GLN A 1 679 ? 18.107 9.262 -70.313 1.00 87.38 679 GLN A C 1
ATOM 5555 O O . GLN A 1 679 ? 18.872 9.848 -71.075 1.00 87.38 679 GLN A O 1
ATOM 5560 N N . SER A 1 680 ? 17.183 8.414 -70.779 1.00 84.25 680 SER A N 1
ATOM 5561 C CA . SER A 1 680 ? 17.037 8.092 -72.207 1.00 84.25 680 SER A CA 1
ATOM 5562 C C . SER A 1 680 ? 16.690 9.312 -73.074 1.00 84.25 680 SER A C 1
ATOM 5564 O O . SER A 1 680 ? 16.831 9.256 -74.295 1.00 84.25 680 SER A O 1
ATOM 5566 N N . ALA A 1 681 ? 16.162 10.404 -72.512 1.00 79.62 681 ALA A N 1
ATOM 5567 C CA . ALA A 1 681 ? 15.925 11.670 -73.209 1.00 79.62 681 ALA A CA 1
ATOM 5568 C C . ALA A 1 681 ? 17.150 12.598 -73.165 1.00 79.62 681 ALA A C 1
ATOM 5570 O O . ALA A 1 681 ? 17.453 13.228 -74.175 1.00 79.62 681 ALA A O 1
ATOM 5571 N N . GLU A 1 682 ? 17.883 12.632 -72.053 1.00 84.38 682 GLU A N 1
ATOM 5572 C CA . GLU A 1 682 ? 19.141 13.371 -71.886 1.00 84.38 682 GLU A CA 1
ATOM 5573 C C . GLU A 1 682 ? 20.261 12.801 -72.774 1.00 84.38 682 GLU A C 1
ATOM 5575 O O . GLU A 1 682 ? 20.978 13.557 -73.430 1.00 84.38 682 GLU A O 1
ATOM 5580 N N . GLU A 1 683 ? 20.354 11.477 -72.908 1.00 83.88 683 GLU A N 1
ATOM 5581 C CA . GLU A 1 683 ? 21.251 10.794 -73.854 1.00 83.88 683 GLU A CA 1
ATOM 5582 C C . GLU A 1 683 ? 20.905 11.135 -75.317 1.00 83.88 683 GLU A C 1
ATOM 5584 O O . GLU A 1 683 ? 21.783 11.431 -76.127 1.00 83.88 683 GLU A O 1
ATOM 5589 N N . ARG A 1 684 ? 19.610 11.200 -75.663 1.00 82.06 684 ARG A N 1
ATOM 5590 C CA . ARG A 1 684 ? 19.168 11.666 -76.993 1.00 82.06 684 ARG A CA 1
ATOM 5591 C C . ARG A 1 684 ? 19.441 13.154 -77.214 1.00 82.06 684 ARG A C 1
ATOM 5593 O O . ARG A 1 684 ? 19.780 13.535 -78.331 1.00 82.06 684 ARG A O 1
ATOM 5600 N N . ALA A 1 685 ? 19.303 13.990 -76.187 1.00 77.25 685 ALA A N 1
ATOM 5601 C CA . ALA A 1 685 ? 19.584 15.419 -76.276 1.00 77.25 685 ALA A CA 1
ATOM 5602 C C . ALA A 1 685 ? 21.089 15.686 -76.434 1.00 77.25 685 ALA A C 1
ATOM 5604 O O . ALA A 1 685 ? 21.483 16.476 -77.287 1.00 77.25 685 ALA A O 1
ATOM 5605 N N . THR A 1 686 ? 21.941 15.002 -75.670 1.00 79.31 686 THR A N 1
ATOM 5606 C CA . THR A 1 686 ? 23.406 15.113 -75.785 1.00 79.31 686 THR A CA 1
ATOM 5607 C C . THR A 1 686 ? 23.921 14.580 -77.123 1.00 79.31 686 THR A C 1
ATOM 5609 O O . THR A 1 686 ? 24.779 15.221 -77.729 1.00 79.31 686 THR A O 1
ATOM 5612 N N . GLU A 1 687 ? 23.342 13.504 -77.666 1.00 79.25 687 GLU A N 1
ATOM 5613 C CA . GLU A 1 687 ? 23.639 13.068 -79.038 1.00 79.25 687 GLU A CA 1
ATOM 5614 C C . GLU A 1 687 ? 23.146 14.081 -80.090 1.00 79.25 687 GLU A C 1
ATOM 5616 O O . GLU A 1 687 ? 23.860 14.354 -81.054 1.00 79.25 687 GLU A O 1
ATOM 5621 N N . GLN A 1 688 ? 21.983 14.718 -79.897 1.00 77.12 688 GLN A N 1
ATOM 5622 C CA . GLN A 1 688 ? 21.536 15.821 -80.761 1.00 77.12 688 GLN A CA 1
ATOM 5623 C C . GLN A 1 688 ? 22.482 17.031 -80.711 1.00 77.12 688 GLN A C 1
ATOM 5625 O O . GLN A 1 688 ? 22.779 17.591 -81.765 1.00 77.12 688 GLN A O 1
ATOM 5630 N N . TRP A 1 689 ? 23.012 17.400 -79.540 1.00 76.38 689 TRP A N 1
ATOM 5631 C CA . TRP A 1 689 ? 24.060 18.423 -79.423 1.00 76.38 689 TRP A CA 1
ATOM 5632 C C . TRP A 1 689 ? 25.341 18.002 -80.157 1.00 76.38 689 TRP A C 1
ATOM 5634 O O . TRP A 1 689 ? 25.852 18.764 -80.975 1.00 76.38 689 TRP A O 1
ATOM 5644 N N . ARG A 1 690 ? 25.809 16.759 -79.971 1.00 80.00 690 ARG A N 1
ATOM 5645 C CA . ARG A 1 690 ? 27.004 16.218 -80.647 1.00 80.00 690 ARG A CA 1
ATOM 5646 C C . ARG A 1 690 ? 26.855 16.160 -82.173 1.00 80.00 690 ARG A C 1
ATOM 5648 O O . ARG A 1 690 ? 27.834 16.348 -82.900 1.00 80.00 690 ARG A O 1
ATOM 5655 N N . LEU A 1 691 ? 25.650 15.890 -82.673 1.00 77.81 691 LEU A N 1
ATOM 5656 C CA . LEU A 1 691 ? 25.315 15.949 -84.099 1.00 77.81 691 LEU A CA 1
ATOM 5657 C C . LEU A 1 691 ? 25.171 17.397 -84.594 1.00 77.81 691 LEU A C 1
ATOM 5659 O O . LEU A 1 691 ? 25.563 17.687 -85.723 1.00 77.81 691 LEU A O 1
ATOM 5663 N N . GLY A 1 692 ? 24.680 18.310 -83.752 1.00 77.38 692 GLY A N 1
ATOM 5664 C CA . GLY A 1 692 ? 24.646 19.751 -84.007 1.00 77.38 692 GLY A CA 1
ATOM 5665 C C . GLY A 1 692 ? 26.043 20.348 -84.181 1.00 77.38 692 GLY A C 1
ATOM 5666 O O . GLY A 1 692 ? 26.296 21.024 -85.175 1.00 77.38 692 GLY A O 1
ATOM 5667 N N . ASP A 1 693 ? 26.985 20.022 -83.296 1.00 77.31 693 ASP A N 1
ATOM 5668 C CA . ASP A 1 693 ? 28.381 20.462 -83.412 1.00 77.31 693 ASP A CA 1
ATOM 5669 C C . ASP A 1 693 ? 29.073 19.881 -84.650 1.00 77.31 693 ASP A C 1
ATOM 5671 O O . ASP A 1 693 ? 29.776 20.595 -85.369 1.00 77.31 693 ASP A O 1
ATOM 5675 N N . GLN A 1 694 ? 28.818 18.610 -84.979 1.00 77.88 694 GLN A N 1
ATOM 5676 C CA . GLN A 1 694 ? 29.279 18.033 -86.245 1.00 77.88 694 GLN A CA 1
ATOM 5677 C C . GLN A 1 694 ? 28.673 18.756 -87.456 1.00 77.88 694 GLN A C 1
ATOM 5679 O O . GLN A 1 694 ? 29.393 19.034 -88.416 1.00 77.88 694 GLN A O 1
ATOM 5684 N N . LEU A 1 695 ? 27.381 19.099 -87.421 1.00 78.88 695 LEU A N 1
ATOM 5685 C CA . LEU A 1 695 ? 26.721 19.865 -88.478 1.00 78.88 695 LEU A CA 1
ATOM 5686 C C . LEU A 1 695 ? 27.317 21.275 -88.609 1.00 78.88 695 LEU A C 1
ATOM 5688 O O . LEU A 1 695 ? 27.533 21.720 -89.733 1.00 78.88 695 LEU A O 1
ATOM 5692 N N . ASN A 1 696 ? 27.649 21.942 -87.502 1.00 77.81 696 ASN A N 1
ATOM 5693 C CA . ASN A 1 696 ? 28.333 23.238 -87.499 1.00 77.81 696 ASN A CA 1
ATOM 5694 C C . ASN A 1 696 ? 29.720 23.133 -88.161 1.00 77.81 696 ASN A C 1
ATOM 5696 O O . ASN A 1 696 ? 30.026 23.895 -89.078 1.00 77.81 696 ASN A O 1
ATOM 5700 N N . VAL A 1 697 ? 30.519 22.120 -87.801 1.00 80.06 697 VAL A N 1
ATOM 5701 C CA . VAL A 1 697 ? 31.819 21.837 -88.443 1.00 80.06 697 VAL A CA 1
ATOM 5702 C C . VAL A 1 697 ? 31.667 21.533 -89.941 1.00 80.06 697 VAL A C 1
ATOM 5704 O O . VAL A 1 697 ? 32.510 21.942 -90.743 1.00 80.06 697 VAL A O 1
ATOM 5707 N N . TRP A 1 698 ? 30.601 20.843 -90.357 1.00 77.81 698 TRP A N 1
ATOM 5708 C CA . TRP A 1 698 ? 30.308 20.620 -91.777 1.00 77.81 698 TRP A CA 1
ATOM 5709 C C . TRP A 1 698 ? 29.837 21.888 -92.500 1.00 77.81 698 TRP A C 1
ATOM 5711 O O . TRP A 1 698 ? 30.236 22.096 -93.646 1.00 77.81 698 TRP A O 1
ATOM 5721 N N . GLN A 1 699 ? 29.062 22.763 -91.851 1.00 78.50 699 GLN A N 1
ATOM 5722 C CA . GLN A 1 699 ? 28.685 24.069 -92.402 1.00 78.50 699 GLN A CA 1
ATOM 5723 C C . GLN A 1 699 ? 29.900 24.984 -92.577 1.00 78.50 699 GLN A C 1
ATOM 5725 O O . GLN A 1 699 ? 29.995 25.656 -93.601 1.00 78.50 699 GLN A O 1
ATOM 5730 N N . ASP A 1 700 ? 30.859 24.979 -91.650 1.00 77.94 700 ASP A N 1
ATOM 5731 C CA . ASP A 1 700 ? 32.081 25.780 -91.782 1.00 77.94 700 ASP A CA 1
ATOM 5732 C C . ASP A 1 700 ? 33.035 25.231 -92.844 1.00 77.94 700 ASP A C 1
ATOM 5734 O O . ASP A 1 700 ? 33.549 26.005 -93.651 1.00 77.94 700 ASP A O 1
ATOM 5738 N N . LYS A 1 701 ? 33.176 23.904 -92.962 1.00 79.44 701 LYS A N 1
ATOM 5739 C CA . LYS A 1 701 ? 33.852 23.287 -94.118 1.00 79.44 701 LYS A CA 1
ATOM 5740 C C . LYS A 1 701 ? 33.164 23.643 -95.438 1.00 79.44 701 LYS A C 1
ATOM 5742 O O . LYS A 1 701 ? 33.844 23.936 -96.416 1.00 79.44 701 LYS A O 1
ATOM 5747 N N . TYR A 1 702 ? 31.830 23.662 -95.474 1.00 76.00 702 TYR A N 1
ATOM 5748 C CA . TYR A 1 702 ? 31.078 24.068 -96.661 1.00 76.00 702 TYR A CA 1
ATOM 5749 C C . TYR A 1 702 ? 31.290 25.554 -96.991 1.00 76.00 702 TYR A C 1
ATOM 5751 O O . TYR A 1 702 ? 31.579 25.878 -98.141 1.00 76.00 702 TYR A O 1
ATOM 5759 N N . ARG A 1 703 ? 31.245 26.451 -95.992 1.00 81.31 703 ARG A N 1
ATOM 5760 C CA . ARG A 1 703 ? 31.600 27.874 -96.149 1.00 81.31 703 ARG A CA 1
ATOM 5761 C C . ARG A 1 703 ? 33.020 28.038 -96.693 1.00 81.31 703 ARG A C 1
ATOM 5763 O O . ARG A 1 703 ? 33.215 28.818 -97.622 1.00 81.31 703 ARG A O 1
ATOM 5770 N N . GLN A 1 704 ? 33.981 27.266 -96.185 1.00 81.19 704 GLN A N 1
ATOM 5771 C CA . GLN A 1 704 ? 35.362 27.285 -96.664 1.00 81.19 704 GLN A CA 1
ATOM 5772 C C . GLN A 1 704 ? 35.462 26.834 -98.132 1.00 81.19 704 GLN A C 1
ATOM 5774 O O . GLN A 1 704 ? 36.028 27.558 -98.951 1.00 81.19 704 GLN A O 1
ATOM 5779 N N . CYS A 1 705 ? 34.816 25.723 -98.508 1.00 76.06 705 CYS A N 1
ATOM 5780 C CA . CYS A 1 705 ? 34.738 25.277 -99.903 1.00 76.06 705 CYS A CA 1
ATOM 5781 C C . CYS A 1 705 ? 34.054 26.295 -100.833 1.00 76.06 705 CYS A C 1
ATOM 5783 O O . CYS A 1 705 ? 34.452 26.404 -101.991 1.00 76.06 705 CYS A O 1
ATOM 5785 N N . VAL A 1 706 ? 33.063 27.058 -100.355 1.00 79.88 706 VAL A N 1
ATOM 5786 C CA . VAL A 1 706 ? 32.477 28.176 -101.117 1.00 79.88 706 VAL A CA 1
ATOM 5787 C C . VAL A 1 706 ? 33.504 29.297 -101.303 1.00 79.88 706 VAL A C 1
ATOM 5789 O O . VAL A 1 706 ? 33.708 29.734 -102.431 1.00 79.88 706 VAL A O 1
ATOM 5792 N N . THR A 1 707 ? 34.232 29.705 -100.258 1.00 76.00 707 THR A N 1
ATOM 5793 C CA . THR A 1 707 ? 35.275 30.739 -100.406 1.00 76.00 707 THR A CA 1
ATOM 5794 C C . THR A 1 707 ? 36.436 30.307 -101.308 1.00 76.00 707 THR A C 1
ATOM 5796 O O . THR A 1 707 ? 36.939 31.126 -102.077 1.00 76.00 707 THR A O 1
ATOM 5799 N N . ASP A 1 708 ? 36.829 29.030 -101.286 1.00 76.94 708 ASP A N 1
ATOM 5800 C CA . ASP A 1 708 ? 37.838 28.489 -102.205 1.00 76.94 708 ASP A CA 1
ATOM 5801 C C . ASP A 1 708 ? 37.305 28.393 -103.644 1.00 76.94 708 ASP A C 1
ATOM 5803 O O . ASP A 1 708 ? 38.030 28.726 -104.584 1.00 76.94 708 ASP A O 1
ATOM 5807 N N . LYS A 1 709 ? 36.028 28.027 -103.840 1.00 78.69 709 LYS A N 1
ATOM 5808 C CA . LYS A 1 709 ? 35.361 28.082 -105.152 1.00 78.69 709 LYS A CA 1
ATOM 5809 C C . LYS A 1 709 ? 35.366 29.506 -105.710 1.00 78.69 709 LYS A C 1
ATOM 5811 O O . LYS A 1 709 ? 35.746 29.693 -106.862 1.00 78.69 709 LYS A O 1
ATOM 5816 N N . ASP A 1 710 ? 34.980 30.500 -104.917 1.00 77.75 710 ASP A N 1
ATOM 5817 C CA . ASP A 1 710 ? 34.925 31.899 -105.356 1.00 77.75 710 ASP A CA 1
ATOM 5818 C C . ASP A 1 710 ? 36.332 32.442 -105.675 1.00 77.75 710 ASP A C 1
ATOM 5820 O O . ASP A 1 710 ? 36.514 33.213 -106.623 1.00 77.75 710 ASP A O 1
ATOM 5824 N N . ARG A 1 711 ? 37.361 31.978 -104.948 1.00 79.12 711 ARG A N 1
ATOM 5825 C CA . ARG A 1 711 ? 38.770 32.255 -105.264 1.00 79.12 711 ARG A CA 1
ATOM 5826 C C . ARG A 1 711 ? 39.186 31.631 -106.599 1.00 79.12 711 ARG A C 1
ATOM 5828 O O . ARG A 1 711 ? 39.776 32.319 -107.429 1.00 79.12 711 ARG A O 1
ATOM 5835 N N . LEU A 1 712 ? 38.836 30.366 -106.832 1.00 76.25 712 LEU A N 1
ATOM 5836 C CA . LEU A 1 712 ? 39.130 29.645 -108.074 1.00 76.25 712 LEU A CA 1
ATOM 5837 C C . LEU A 1 712 ? 38.357 30.202 -109.278 1.00 76.25 712 LEU A C 1
ATOM 5839 O O . LEU A 1 712 ? 38.909 30.258 -110.371 1.00 76.25 712 LEU A O 1
ATOM 5843 N N . GLU A 1 713 ? 37.120 30.673 -109.110 1.00 74.62 713 GLU A N 1
ATOM 5844 C CA . GLU A 1 713 ? 36.373 31.358 -110.176 1.00 74.62 713 GLU A CA 1
ATOM 5845 C C . GLU A 1 713 ? 36.987 32.721 -110.519 1.00 74.62 713 GLU A C 1
ATOM 5847 O O . GLU A 1 713 ? 37.011 33.104 -111.691 1.00 74.62 713 GLU A O 1
ATOM 5852 N N . LYS A 1 714 ? 37.570 33.420 -109.537 1.00 76.88 714 LYS A N 1
ATOM 5853 C CA . LYS A 1 714 ? 38.350 34.640 -109.773 1.00 76.88 714 LYS A CA 1
ATOM 5854 C C . LYS A 1 714 ? 39.664 34.352 -110.510 1.00 76.88 714 LYS A C 1
ATOM 5856 O O . LYS A 1 714 ? 39.951 35.021 -111.500 1.00 76.88 714 LYS A O 1
ATOM 5861 N N . GLU A 1 715 ? 40.411 33.328 -110.091 1.00 75.75 715 GLU A N 1
ATOM 5862 C CA . GLU A 1 715 ? 41.611 32.843 -110.794 1.00 75.75 715 GLU A CA 1
ATOM 5863 C C . GLU A 1 715 ? 41.276 32.413 -112.237 1.00 75.75 715 GLU A C 1
ATOM 5865 O O . GLU A 1 715 ? 41.975 32.797 -113.176 1.00 75.75 715 GLU A O 1
ATOM 5870 N N . ARG A 1 716 ? 40.151 31.709 -112.445 1.00 75.94 716 ARG A N 1
ATOM 5871 C CA . ARG A 1 716 ? 39.641 31.336 -113.775 1.00 75.94 716 ARG A CA 1
ATOM 5872 C C . ARG A 1 716 ? 39.300 32.565 -114.618 1.00 75.94 716 ARG A C 1
ATOM 5874 O O . ARG A 1 716 ? 39.700 32.623 -115.774 1.00 75.94 716 ARG A O 1
ATOM 5881 N N . GLY A 1 717 ? 38.626 33.562 -114.045 1.00 75.75 717 GLY A N 1
ATOM 5882 C CA . GLY A 1 717 ? 38.284 34.809 -114.734 1.00 75.75 717 GLY A CA 1
ATOM 5883 C C . GLY A 1 717 ? 39.502 35.667 -115.100 1.00 75.75 717 GLY A C 1
ATOM 5884 O O . GLY A 1 717 ? 39.480 36.372 -116.108 1.00 75.75 717 GLY A O 1
ATOM 5885 N N . ASP A 1 718 ? 40.587 35.615 -114.325 1.00 75.62 718 ASP A N 1
ATOM 5886 C CA . ASP A 1 718 ? 41.851 36.274 -114.680 1.00 75.62 718 ASP A CA 1
ATOM 5887 C C . ASP A 1 718 ? 42.655 35.478 -115.729 1.00 75.62 718 ASP A C 1
ATOM 5889 O O . ASP A 1 718 ? 43.286 36.083 -116.603 1.00 75.62 718 ASP A O 1
ATOM 5893 N N . LEU A 1 719 ? 42.547 34.143 -115.739 1.00 72.44 719 LEU A N 1
ATOM 5894 C CA . LEU A 1 719 ? 43.047 33.297 -116.829 1.00 72.44 719 LEU A CA 1
ATOM 5895 C C . LEU A 1 719 ? 42.263 33.502 -118.137 1.00 72.44 719 LEU A C 1
ATOM 5897 O O . LEU A 1 719 ? 42.893 33.636 -119.185 1.00 72.44 719 LEU A O 1
ATOM 5901 N N . GLU A 1 720 ? 40.933 33.617 -118.094 1.00 74.75 720 GLU A N 1
ATOM 5902 C CA . GLU A 1 720 ? 40.078 33.961 -119.244 1.00 74.75 720 GLU A CA 1
ATOM 5903 C C . GLU A 1 720 ? 40.528 35.291 -119.874 1.00 74.75 720 GLU A C 1
ATOM 5905 O O . GLU A 1 720 ? 40.874 35.326 -121.054 1.00 74.75 720 GLU A O 1
ATOM 5910 N N . LYS A 1 721 ? 40.708 36.351 -119.069 1.00 76.06 721 LYS A N 1
ATOM 5911 C CA . LYS A 1 721 ? 41.268 37.641 -119.532 1.00 76.06 721 LYS A CA 1
ATOM 5912 C C . LYS A 1 721 ? 42.678 37.515 -120.120 1.00 76.06 721 LYS A C 1
ATOM 5914 O O . LYS A 1 721 ? 43.059 38.318 -120.974 1.00 76.06 721 LYS A O 1
ATOM 5919 N N . SER A 1 722 ? 43.493 36.566 -119.652 1.00 71.25 722 SER A N 1
ATOM 5920 C CA . SER A 1 722 ? 44.823 36.309 -120.225 1.00 71.25 722 SER A CA 1
ATOM 5921 C C . SER A 1 722 ? 44.732 35.612 -121.589 1.00 71.25 722 SER A C 1
ATOM 5923 O O . SER A 1 722 ? 45.488 35.940 -122.505 1.00 71.25 722 SER A O 1
ATOM 5925 N N . LEU A 1 723 ? 43.751 34.722 -121.752 1.00 72.25 723 LEU A N 1
ATOM 5926 C CA . LEU A 1 723 ? 43.476 33.996 -122.983 1.00 72.25 723 LEU A CA 1
ATOM 5927 C C . LEU A 1 723 ? 42.867 34.922 -124.047 1.00 72.25 723 LEU A C 1
ATOM 5929 O O . LEU A 1 723 ? 43.300 34.869 -125.195 1.00 72.25 723 LEU A O 1
ATOM 5933 N N . ASP A 1 724 ? 41.987 35.852 -123.667 1.00 71.06 724 ASP A N 1
ATOM 5934 C CA . ASP A 1 724 ? 41.479 36.918 -124.547 1.00 71.06 724 ASP A CA 1
ATOM 5935 C C . ASP A 1 724 ? 42.610 37.811 -125.084 1.00 71.06 724 ASP A C 1
ATOM 5937 O O . ASP A 1 724 ? 42.669 38.111 -126.280 1.00 71.06 724 ASP A O 1
ATOM 5941 N N . ARG A 1 725 ? 43.568 38.198 -124.225 1.00 75.38 725 ARG A N 1
ATOM 5942 C CA . ARG A 1 725 ? 44.762 38.961 -124.642 1.00 75.38 725 ARG A CA 1
ATOM 5943 C C . ARG A 1 725 ? 45.606 38.177 -125.648 1.00 75.38 725 ARG A C 1
ATOM 5945 O O . ARG A 1 725 ? 46.068 38.758 -126.629 1.00 75.38 725 ARG A O 1
ATOM 5952 N N . LEU A 1 726 ? 45.778 36.870 -125.441 1.00 71.56 726 LEU A N 1
ATOM 5953 C CA . LEU A 1 726 ? 46.484 35.995 -126.382 1.00 71.56 726 LEU A CA 1
ATOM 5954 C C . LEU A 1 726 ? 45.710 35.819 -127.698 1.00 71.56 726 LEU A C 1
ATOM 5956 O O . LEU A 1 726 ? 46.327 35.847 -128.762 1.00 71.56 726 LEU A O 1
ATOM 5960 N N . GLN A 1 727 ? 44.377 35.725 -127.669 1.00 71.00 727 GLN A N 1
ATOM 5961 C CA . GLN A 1 727 ? 43.556 35.716 -128.885 1.00 71.00 727 GLN A CA 1
ATOM 5962 C C . GLN A 1 727 ? 43.660 37.039 -129.656 1.00 71.00 727 GLN A C 1
ATOM 5964 O O . GLN A 1 727 ? 43.803 37.019 -130.878 1.00 71.00 727 GLN A O 1
ATOM 5969 N N . HIS A 1 728 ? 43.654 38.192 -128.980 1.00 71.44 728 HIS A N 1
ATOM 5970 C CA . HIS A 1 728 ? 43.893 39.486 -129.628 1.00 71.44 728 HIS A CA 1
ATOM 5971 C C . HIS A 1 728 ? 45.307 39.600 -130.218 1.00 71.44 728 HIS A C 1
ATOM 5973 O O . HIS A 1 728 ? 45.439 40.063 -131.351 1.00 71.44 728 HIS A O 1
ATOM 5979 N N . ALA A 1 729 ? 46.345 39.114 -129.529 1.00 72.44 729 ALA A N 1
ATOM 5980 C CA . ALA A 1 729 ? 47.704 39.064 -130.073 1.00 72.44 729 ALA A CA 1
ATOM 5981 C C . ALA A 1 729 ? 47.799 38.151 -131.315 1.00 72.44 729 ALA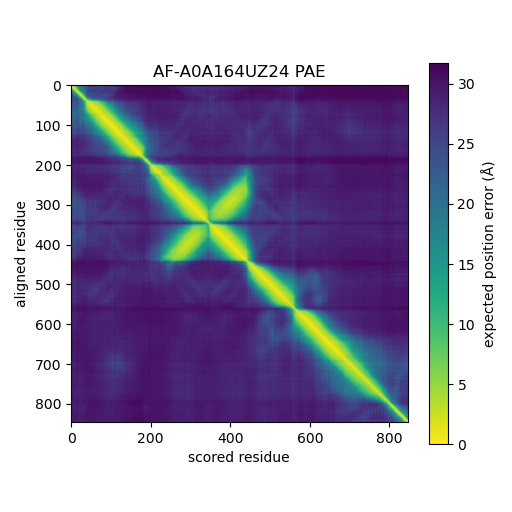 A C 1
ATOM 5983 O O . ALA A 1 729 ? 48.382 38.536 -132.329 1.00 72.44 729 ALA A O 1
ATOM 5984 N N . LEU A 1 730 ? 47.152 36.980 -131.294 1.00 69.88 730 LEU A N 1
ATOM 5985 C CA . LEU A 1 730 ? 47.050 36.087 -132.456 1.00 69.88 730 LEU A CA 1
ATOM 5986 C C . LEU A 1 730 ? 46.268 36.724 -133.619 1.00 69.88 730 LEU A C 1
ATOM 5988 O O . LEU A 1 730 ? 46.650 36.551 -134.778 1.00 69.88 730 LEU A O 1
ATOM 5992 N N . GLN A 1 731 ? 45.221 37.506 -133.333 1.00 73.62 731 GLN A N 1
ATOM 5993 C CA . GLN A 1 731 ? 44.507 38.301 -134.339 1.00 73.62 731 GLN A CA 1
ATOM 5994 C C . GLN A 1 731 ? 45.331 39.479 -134.892 1.00 73.62 731 GLN A C 1
ATOM 5996 O O . GLN A 1 731 ? 45.074 39.928 -136.009 1.00 73.62 731 GLN A O 1
ATOM 6001 N N . GLN A 1 732 ? 46.297 40.020 -134.145 1.00 71.94 732 GLN A N 1
ATOM 6002 C CA . GLN A 1 732 ? 47.243 41.005 -134.682 1.00 71.94 732 GLN A CA 1
ATOM 6003 C C . GLN A 1 732 ? 48.265 40.323 -135.599 1.00 71.94 732 GLN A C 1
ATOM 6005 O O . GLN A 1 732 ? 48.405 40.742 -136.745 1.00 71.94 732 GLN A O 1
ATOM 6010 N N . LEU A 1 733 ? 48.859 39.206 -135.163 1.00 68.12 733 LEU A N 1
ATOM 6011 C CA . LEU A 1 733 ? 49.817 38.424 -135.956 1.00 68.12 733 LEU A CA 1
ATOM 6012 C C . LEU A 1 733 ? 49.224 37.855 -137.257 1.00 68.12 733 LEU A C 1
ATOM 6014 O O . LEU A 1 733 ? 49.919 37.793 -138.271 1.00 68.12 733 LEU A O 1
ATOM 6018 N N . THR A 1 734 ? 47.947 37.456 -137.265 1.00 69.62 734 THR A N 1
ATOM 6019 C CA . THR A 1 734 ? 47.265 37.049 -138.511 1.00 69.62 734 THR A CA 1
ATOM 6020 C C . THR A 1 734 ? 47.039 38.235 -139.441 1.00 69.62 734 THR A C 1
ATOM 6022 O O . THR A 1 734 ? 47.421 38.141 -140.602 1.00 69.62 734 THR A O 1
ATOM 6025 N N . ARG A 1 735 ? 46.549 39.379 -138.941 1.00 71.50 735 ARG A N 1
ATOM 6026 C CA . ARG A 1 735 ? 46.410 40.612 -139.746 1.00 71.50 735 ARG A CA 1
ATOM 6027 C C . ARG A 1 735 ? 47.747 41.146 -140.268 1.00 71.50 735 ARG A C 1
ATOM 6029 O O . ARG A 1 735 ? 47.779 41.789 -141.312 1.00 71.50 735 ARG A O 1
ATOM 6036 N N . GLU A 1 736 ? 48.848 40.909 -139.562 1.00 69.94 736 GLU A N 1
ATOM 6037 C CA . GLU A 1 736 ? 50.201 41.245 -140.021 1.00 69.94 736 GLU A CA 1
ATOM 6038 C C . GLU A 1 736 ? 50.659 40.303 -141.134 1.00 69.94 736 GLU A C 1
ATOM 6040 O O . GLU A 1 736 ? 50.984 40.783 -142.219 1.00 69.94 736 GLU A O 1
ATOM 6045 N N . ARG A 1 737 ? 50.527 38.981 -140.957 1.00 71.69 737 ARG A N 1
ATOM 6046 C CA . ARG A 1 737 ? 50.769 38.024 -142.050 1.00 71.69 737 ARG A CA 1
ATOM 6047 C C . ARG A 1 737 ? 49.884 38.260 -143.274 1.00 71.69 737 ARG A C 1
ATOM 6049 O O . ARG A 1 737 ? 50.354 38.072 -144.389 1.00 71.69 737 ARG A O 1
ATOM 6056 N N . GLU A 1 738 ? 48.631 38.671 -143.102 1.00 69.44 738 GLU A N 1
ATOM 6057 C CA . GLU A 1 738 ? 47.742 39.023 -144.215 1.00 69.44 738 GLU A CA 1
ATOM 6058 C C . GLU A 1 738 ? 48.268 40.236 -144.998 1.00 69.44 738 GLU A C 1
ATOM 6060 O O . GLU A 1 738 ? 48.259 40.210 -146.230 1.00 69.44 738 GLU A O 1
ATOM 6065 N N . ARG A 1 739 ? 48.807 41.264 -144.322 1.00 72.62 739 ARG A N 1
ATOM 6066 C CA . ARG A 1 739 ? 49.488 42.388 -144.995 1.00 72.62 739 ARG A CA 1
ATOM 6067 C C . ARG A 1 739 ? 50.743 41.924 -145.729 1.00 72.62 739 ARG A C 1
ATOM 6069 O O . ARG A 1 739 ? 50.917 42.298 -146.885 1.00 72.62 739 ARG A O 1
ATOM 6076 N N . ASP A 1 740 ? 51.577 41.099 -145.100 1.00 70.88 740 ASP A N 1
ATOM 6077 C CA . ASP A 1 740 ? 52.810 40.585 -145.712 1.00 70.88 740 ASP A CA 1
ATOM 6078 C C . ASP A 1 740 ? 52.511 39.726 -146.951 1.00 70.88 740 ASP A C 1
ATOM 6080 O O . ASP A 1 740 ? 53.169 39.864 -147.982 1.00 70.88 740 ASP A O 1
ATOM 6084 N N . ILE A 1 741 ? 51.465 38.893 -146.893 1.00 69.94 741 ILE A N 1
ATOM 6085 C CA . ILE A 1 741 ? 50.974 38.106 -148.032 1.00 69.94 741 ILE A CA 1
ATOM 6086 C C . ILE A 1 741 ? 50.464 39.025 -149.148 1.00 69.94 741 ILE A C 1
ATOM 6088 O O . ILE A 1 741 ? 50.813 38.807 -150.306 1.00 69.94 741 ILE A O 1
ATOM 6092 N N . VAL A 1 742 ? 49.695 40.073 -148.832 1.00 74.38 742 VAL A N 1
ATOM 6093 C CA . VAL A 1 742 ? 49.217 41.051 -149.829 1.00 74.38 742 VAL A CA 1
ATOM 6094 C C . VAL A 1 742 ? 50.377 41.831 -150.463 1.00 74.38 742 VAL A C 1
ATOM 6096 O O . VAL A 1 742 ? 50.364 42.071 -151.671 1.00 74.38 742 VAL A O 1
ATOM 6099 N N . LEU A 1 743 ? 51.411 42.189 -149.696 1.00 74.44 743 LEU A N 1
ATOM 6100 C CA . LEU A 1 743 ? 52.624 42.828 -150.218 1.00 74.44 743 LEU A CA 1
ATOM 6101 C C . LEU A 1 743 ? 53.413 41.877 -151.133 1.00 74.44 743 LEU A C 1
ATOM 6103 O O . LEU A 1 743 ? 53.751 42.254 -152.255 1.00 74.44 743 LEU A O 1
ATOM 6107 N N . ALA A 1 744 ? 53.624 40.627 -150.714 1.00 69.88 744 ALA A N 1
ATOM 6108 C CA . ALA A 1 744 ? 54.298 39.610 -151.519 1.00 69.88 744 ALA A CA 1
ATOM 6109 C C . ALA A 1 744 ? 53.527 39.278 -152.813 1.00 69.88 744 ALA A C 1
ATOM 6111 O O . ALA A 1 744 ? 54.132 39.167 -153.879 1.00 69.88 744 ALA A O 1
ATOM 6112 N N . GLN A 1 745 ? 52.193 39.188 -152.754 1.00 68.94 745 GLN A N 1
ATOM 6113 C CA . GLN A 1 745 ? 51.331 39.034 -153.933 1.00 68.94 745 GLN A CA 1
ATOM 6114 C C . GLN A 1 745 ? 51.449 40.229 -154.886 1.00 68.94 745 GLN A C 1
ATOM 6116 O O . GLN A 1 745 ? 51.482 40.040 -156.102 1.00 68.94 745 GLN A O 1
ATOM 6121 N N . LYS A 1 746 ? 51.565 41.453 -154.356 1.00 72.38 746 LYS A N 1
ATOM 6122 C CA . LYS A 1 746 ? 51.740 42.672 -155.155 1.00 72.38 746 LYS A CA 1
ATOM 6123 C C . LYS A 1 746 ? 53.092 42.699 -155.876 1.00 72.38 746 LYS A C 1
ATOM 6125 O O . LYS A 1 746 ? 53.131 43.034 -157.058 1.00 72.38 746 LYS A O 1
ATOM 6130 N N . GLU A 1 747 ? 54.175 42.273 -155.221 1.00 70.38 747 GLU A N 1
ATOM 6131 C CA . GLU A 1 747 ? 55.466 42.068 -155.894 1.00 70.38 747 GLU A CA 1
ATOM 6132 C C . GLU A 1 747 ? 55.407 40.975 -156.970 1.00 70.38 747 GLU A C 1
ATOM 6134 O O . GLU A 1 747 ? 55.990 41.134 -158.044 1.00 70.38 747 GLU A O 1
ATOM 6139 N N . LEU A 1 748 ? 54.721 39.861 -156.695 1.00 67.81 748 LEU A N 1
ATOM 6140 C CA . LEU A 1 748 ? 54.570 38.754 -157.643 1.00 67.81 748 LEU A CA 1
ATOM 6141 C C . LEU A 1 748 ? 53.792 39.185 -158.890 1.00 67.81 748 LEU A C 1
ATOM 6143 O O . LEU A 1 748 ? 54.225 38.896 -160.003 1.00 67.81 748 LEU A O 1
ATOM 6147 N N . ALA A 1 749 ? 52.706 39.943 -158.716 1.00 70.12 749 ALA A N 1
ATOM 6148 C CA . ALA A 1 749 ? 51.951 40.545 -159.812 1.00 70.12 749 ALA A CA 1
ATOM 6149 C C . ALA A 1 749 ? 52.803 41.535 -160.628 1.00 70.12 749 ALA A C 1
ATOM 6151 O O . ALA A 1 749 ? 52.739 41.538 -161.855 1.00 70.12 749 ALA A O 1
ATOM 6152 N N . GLN A 1 750 ? 53.651 42.333 -159.971 1.00 72.06 750 GLN A N 1
ATOM 6153 C CA . GLN A 1 750 ? 54.550 43.274 -160.644 1.00 72.06 750 GLN A CA 1
ATOM 6154 C C . GLN A 1 750 ? 55.657 42.557 -161.444 1.00 72.06 750 GLN A C 1
ATOM 6156 O O . GLN A 1 750 ? 55.992 42.981 -162.551 1.00 72.06 750 GLN A O 1
ATOM 6161 N N . LYS A 1 751 ? 56.171 41.430 -160.932 1.00 70.94 751 LYS A N 1
ATOM 6162 C CA . LYS A 1 751 ? 57.109 40.547 -161.648 1.00 70.94 751 LYS A CA 1
ATOM 6163 C C . LYS A 1 751 ? 56.426 39.849 -162.838 1.00 70.94 751 LYS A C 1
ATOM 6165 O O . LYS A 1 751 ? 56.993 39.848 -163.929 1.00 70.94 751 LYS A O 1
ATOM 6170 N N . LEU A 1 752 ? 55.192 39.360 -162.677 1.00 70.94 752 LEU A N 1
ATOM 6171 C CA . LEU A 1 752 ? 54.378 38.790 -163.763 1.00 70.94 752 LEU A CA 1
ATOM 6172 C C . LEU A 1 752 ? 54.119 39.795 -164.893 1.00 70.94 752 LEU A C 1
ATOM 6174 O O . LEU A 1 752 ? 54.438 39.495 -166.038 1.00 70.94 752 LEU A O 1
ATOM 6178 N N . ALA A 1 753 ? 53.661 41.009 -164.577 1.00 69.50 753 ALA A N 1
ATOM 6179 C CA . ALA A 1 753 ? 53.424 42.053 -165.578 1.00 69.50 753 ALA A CA 1
ATOM 6180 C C . ALA A 1 753 ? 54.695 42.407 -166.382 1.00 69.50 753 ALA A C 1
ATOM 6182 O O . ALA A 1 753 ? 54.627 42.656 -167.586 1.00 69.50 753 ALA A O 1
ATOM 6183 N N . SER A 1 754 ? 55.874 42.383 -165.743 1.00 69.25 754 SER A N 1
ATOM 6184 C CA . SER A 1 754 ? 57.149 42.591 -166.446 1.00 69.25 754 SER A CA 1
ATOM 6185 C C . SER A 1 754 ? 57.524 41.429 -167.381 1.00 69.25 754 SER A C 1
ATOM 6187 O O . SER A 1 754 ? 58.069 41.667 -168.459 1.00 69.25 754 SER A O 1
ATOM 6189 N N . ALA A 1 755 ? 57.177 40.188 -167.022 1.00 66.44 755 ALA A N 1
ATOM 6190 C CA . ALA A 1 755 ? 57.388 39.013 -167.866 1.00 66.44 755 ALA A CA 1
ATOM 6191 C C . ALA A 1 755 ? 56.409 38.975 -169.054 1.00 66.44 755 ALA A C 1
ATOM 6193 O O . ALA A 1 755 ? 56.830 38.731 -170.183 1.00 66.44 755 ALA A O 1
ATOM 6194 N N . GLU A 1 756 ? 55.131 39.297 -168.831 1.00 70.69 756 GLU A N 1
ATOM 6195 C CA . GLU A 1 756 ? 54.130 39.425 -169.898 1.00 70.69 756 GLU A CA 1
ATOM 6196 C C . GLU A 1 756 ? 54.497 40.539 -170.887 1.00 70.69 756 GLU A C 1
ATOM 6198 O O . GLU A 1 756 ? 54.350 40.354 -172.096 1.00 70.69 756 GLU A O 1
ATOM 6203 N N . SER A 1 757 ? 55.039 41.670 -170.418 1.00 70.38 757 SER A N 1
ATOM 6204 C CA . SER A 1 757 ? 55.562 42.723 -171.302 1.00 70.38 757 SER A CA 1
ATOM 6205 C C . SER A 1 757 ? 56.677 42.201 -172.217 1.00 70.38 757 SER A C 1
ATOM 6207 O O . SER A 1 757 ? 56.663 42.472 -173.417 1.00 70.38 757 SER A O 1
ATOM 6209 N N . LEU A 1 758 ? 57.622 41.429 -171.668 1.00 73.25 758 LEU A N 1
ATOM 6210 C CA . LEU A 1 758 ? 58.746 40.864 -172.422 1.00 73.25 758 LEU A CA 1
ATOM 6211 C C . LEU A 1 758 ? 58.289 39.784 -173.420 1.00 73.25 758 LEU A C 1
ATOM 6213 O O . LEU A 1 758 ? 58.825 39.673 -174.522 1.00 73.25 758 LEU A O 1
ATOM 6217 N N . GLN A 1 759 ? 57.276 38.994 -173.053 1.00 73.12 759 GLN A N 1
ATOM 6218 C CA . GLN A 1 759 ? 56.728 37.959 -173.925 1.00 73.12 759 GLN A CA 1
ATOM 6219 C C . GLN A 1 759 ? 55.914 38.553 -175.083 1.00 73.12 759 GLN A C 1
ATOM 6221 O O . GLN A 1 759 ? 56.112 38.139 -176.223 1.00 73.12 759 GLN A O 1
ATOM 6226 N N . ASN A 1 760 ? 55.087 39.577 -174.836 1.00 72.81 760 ASN A N 1
ATOM 6227 C CA . ASN A 1 760 ? 54.363 40.289 -175.898 1.00 72.81 760 ASN A CA 1
ATOM 6228 C C . ASN A 1 760 ? 55.315 40.924 -176.931 1.00 72.81 760 ASN A C 1
ATOM 6230 O O . ASN A 1 760 ? 55.030 40.901 -178.130 1.00 72.81 760 ASN A O 1
ATOM 6234 N N . GLU A 1 761 ? 56.468 41.442 -176.495 1.00 71.38 761 GLU A N 1
ATOM 6235 C CA . GLU A 1 761 ? 57.508 41.948 -177.398 1.00 71.38 761 GLU A CA 1
ATOM 6236 C C . GLU A 1 761 ? 58.029 40.834 -178.328 1.00 71.38 761 GLU A C 1
ATOM 6238 O O . GLU A 1 761 ? 58.073 41.011 -179.550 1.00 71.38 761 GLU A O 1
ATOM 6243 N N . LYS A 1 762 ? 58.318 39.642 -177.788 1.00 70.38 762 LYS A N 1
ATOM 6244 C CA . LYS A 1 762 ? 58.804 38.490 -178.571 1.00 70.38 762 LYS A CA 1
ATOM 6245 C C . LYS A 1 762 ? 57.737 37.843 -179.456 1.00 70.38 762 LYS A C 1
ATOM 6247 O O . LYS A 1 762 ? 58.042 37.454 -180.585 1.00 70.38 762 LYS A O 1
ATOM 6252 N N . ASP A 1 763 ? 56.481 37.806 -179.022 1.00 71.56 763 ASP A N 1
ATOM 6253 C CA . ASP A 1 763 ? 55.366 37.392 -179.877 1.00 71.56 763 ASP A CA 1
ATOM 6254 C C . ASP A 1 763 ? 55.119 38.400 -181.018 1.00 71.56 763 ASP A C 1
ATOM 6256 O O . ASP A 1 763 ? 54.719 38.001 -182.117 1.00 71.56 763 ASP A O 1
ATOM 6260 N N . SER A 1 764 ? 55.430 39.691 -180.835 1.00 69.12 764 SER A N 1
ATOM 6261 C CA . SER A 1 764 ? 55.376 40.681 -181.923 1.00 69.12 764 SER A CA 1
ATOM 6262 C C . SER A 1 764 ? 56.445 40.430 -183.002 1.00 69.12 764 SER A C 1
ATOM 6264 O O . SER A 1 764 ? 56.126 40.430 -184.198 1.00 69.12 764 SER A O 1
ATOM 6266 N N . GLU A 1 765 ? 57.682 40.103 -182.601 1.00 70.38 765 GLU A N 1
ATOM 6267 C CA . GLU A 1 765 ? 58.763 39.690 -183.509 1.00 70.38 765 GLU A CA 1
ATOM 6268 C C . GLU A 1 765 ? 58.379 38.416 -184.277 1.00 70.38 765 GLU A C 1
ATOM 6270 O O . GLU A 1 765 ? 58.488 38.362 -185.508 1.00 70.38 765 GLU A O 1
ATOM 6275 N N . MET A 1 766 ? 57.853 37.409 -183.569 1.00 70.19 766 MET A N 1
ATOM 6276 C CA . MET A 1 766 ? 57.445 36.138 -184.170 1.00 70.19 766 MET A CA 1
ATOM 6277 C C . MET A 1 766 ? 56.321 36.324 -185.201 1.00 70.19 766 MET A C 1
ATOM 6279 O O . MET A 1 766 ? 56.358 35.726 -186.279 1.00 70.19 766 MET A O 1
ATOM 6283 N N . ASN A 1 767 ? 55.339 37.186 -184.918 1.00 69.62 767 ASN A N 1
ATOM 6284 C CA . ASN A 1 767 ? 54.249 37.486 -185.847 1.00 69.62 767 ASN A CA 1
ATOM 6285 C C . ASN A 1 767 ? 54.712 38.287 -187.078 1.00 69.62 767 ASN A C 1
ATOM 6287 O O . ASN A 1 767 ? 54.185 38.073 -188.174 1.00 69.62 767 ASN A O 1
ATOM 6291 N N . MET A 1 768 ? 55.722 39.157 -186.951 1.00 70.56 768 MET A N 1
ATOM 6292 C CA . MET A 1 768 ? 56.323 39.823 -188.115 1.00 70.56 768 MET A CA 1
ATOM 6293 C C . MET A 1 768 ? 57.048 38.821 -189.030 1.00 70.56 768 MET A C 1
ATOM 6295 O O . MET A 1 768 ? 56.917 38.894 -190.253 1.00 70.56 768 MET A O 1
ATOM 6299 N N . LEU A 1 769 ? 57.766 37.854 -188.449 1.00 68.00 769 LEU A N 1
ATOM 6300 C CA . LEU A 1 769 ? 58.430 36.783 -189.201 1.00 68.00 769 LEU A CA 1
ATOM 6301 C C . LEU A 1 769 ? 57.423 35.843 -189.886 1.00 68.00 769 LEU A C 1
ATOM 6303 O O . LEU A 1 769 ? 57.641 35.453 -191.031 1.00 68.00 769 LEU A O 1
ATOM 6307 N N . ARG A 1 770 ? 56.285 35.536 -189.244 1.00 69.19 770 ARG A N 1
ATOM 6308 C CA . ARG A 1 770 ? 55.219 34.714 -189.849 1.00 69.19 770 ARG A CA 1
ATOM 6309 C C . ARG A 1 770 ? 54.569 35.376 -191.073 1.00 69.19 770 ARG A C 1
ATOM 6311 O O . ARG A 1 770 ? 54.355 34.680 -192.062 1.00 69.19 770 ARG A O 1
ATOM 6318 N N . ARG A 1 771 ? 54.329 36.699 -191.070 1.00 66.00 771 ARG A N 1
ATOM 6319 C CA . ARG A 1 771 ? 53.808 37.413 -192.264 1.00 66.00 771 ARG A CA 1
ATOM 6320 C C . ARG A 1 771 ? 54.739 37.290 -193.475 1.00 66.00 771 ARG A C 1
ATOM 6322 O O . ARG A 1 771 ? 54.282 36.947 -194.564 1.00 66.00 771 ARG A O 1
ATOM 6329 N N . LYS A 1 772 ? 56.049 37.464 -193.254 1.00 62.50 772 LYS A N 1
ATOM 6330 C CA . LYS A 1 772 ? 57.090 37.300 -194.288 1.00 62.50 772 LYS A CA 1
ATOM 6331 C C . LYS A 1 772 ? 57.137 35.885 -194.886 1.00 62.50 772 LYS A C 1
ATOM 6333 O O . LYS A 1 772 ? 57.659 35.719 -195.983 1.00 62.50 772 LYS A O 1
ATOM 6338 N N . LEU A 1 773 ? 56.590 34.880 -194.195 1.00 61.06 773 LEU A N 1
ATOM 6339 C CA . LEU A 1 773 ? 56.480 33.510 -194.699 1.00 61.06 773 LEU A CA 1
ATOM 6340 C C . LEU A 1 773 ? 55.207 33.297 -195.540 1.00 61.06 773 LEU A C 1
ATOM 6342 O O . LEU A 1 773 ? 55.283 32.722 -196.624 1.00 61.06 773 LEU A O 1
ATOM 6346 N N . SER A 1 774 ? 54.048 33.791 -195.084 1.00 61.03 774 SER A N 1
ATOM 6347 C CA . SER A 1 774 ? 52.769 33.593 -195.790 1.00 61.03 774 SER A CA 1
ATOM 6348 C C . SER A 1 774 ? 52.696 34.320 -197.136 1.00 61.03 774 SER A C 1
ATOM 6350 O O . SER A 1 774 ? 52.133 33.792 -198.094 1.00 61.03 774 SER A O 1
ATOM 6352 N N . GLU A 1 775 ? 53.298 35.507 -197.237 1.00 61.53 775 GLU A N 1
ATOM 6353 C CA . GLU A 1 775 ? 53.333 36.287 -198.484 1.00 61.53 775 GLU A CA 1
ATOM 6354 C C . GLU A 1 775 ? 54.153 35.575 -199.578 1.00 61.53 775 GLU A C 1
ATOM 6356 O O . GLU A 1 775 ? 53.783 35.611 -200.751 1.00 61.53 775 GLU A O 1
ATOM 6361 N N . ALA A 1 776 ? 55.202 34.835 -199.196 1.00 58.66 776 ALA A N 1
ATOM 6362 C CA . ALA A 1 776 ? 55.994 34.022 -200.118 1.00 58.66 776 ALA A CA 1
ATOM 6363 C C . ALA A 1 776 ? 55.248 32.765 -200.614 1.00 58.66 776 ALA A C 1
ATOM 6365 O O . ALA A 1 776 ? 55.447 32.340 -201.751 1.00 58.66 776 ALA A O 1
ATOM 6366 N N . GLN A 1 777 ? 54.368 32.175 -199.795 1.00 56.31 777 GLN A N 1
ATOM 6367 C CA . GLN A 1 777 ? 53.602 30.980 -200.177 1.00 56.31 777 GLN A CA 1
ATOM 6368 C C . GLN A 1 777 ? 52.469 31.296 -201.166 1.00 56.31 777 GLN A C 1
ATOM 6370 O O . GLN A 1 777 ? 52.260 30.539 -202.115 1.00 56.31 777 GLN A O 1
ATOM 6375 N N . LEU A 1 778 ? 51.783 32.434 -201.007 1.00 60.94 778 LEU A N 1
ATOM 6376 C CA . LEU A 1 778 ? 50.691 32.847 -201.903 1.00 60.94 778 LEU A CA 1
ATOM 6377 C C . LEU A 1 778 ? 51.153 33.104 -203.349 1.00 60.94 778 LEU A C 1
ATOM 6379 O O . LEU A 1 778 ? 50.390 32.869 -204.287 1.00 60.94 778 LEU A O 1
ATOM 6383 N N . GLY A 1 779 ? 52.408 33.520 -203.551 1.00 57.44 779 GLY A N 1
ATOM 6384 C CA . GLY A 1 779 ? 52.998 33.642 -204.888 1.00 57.44 779 GLY A CA 1
ATOM 6385 C C . GLY A 1 779 ? 53.195 32.299 -205.606 1.00 57.44 779 GLY A C 1
ATOM 6386 O O . GLY A 1 779 ? 53.163 32.251 -206.835 1.00 57.44 779 GLY A O 1
ATOM 6387 N N . LEU A 1 780 ? 53.358 31.200 -204.859 1.00 55.53 780 LEU A N 1
ATOM 6388 C CA . LEU A 1 780 ? 53.648 29.877 -205.418 1.00 55.53 780 LEU A CA 1
ATOM 6389 C C . LEU A 1 780 ? 52.387 29.179 -205.957 1.00 55.53 780 LEU A C 1
ATOM 6391 O O . LEU A 1 780 ? 52.434 28.547 -207.012 1.00 55.53 780 LEU A O 1
ATOM 6395 N N . GLU A 1 781 ? 51.239 29.331 -205.285 1.00 53.88 781 GLU A N 1
ATOM 6396 C CA . GLU A 1 781 ? 49.973 28.724 -205.732 1.00 53.88 781 GLU A CA 1
ATOM 6397 C C . GLU A 1 781 ? 49.456 29.295 -207.062 1.00 53.88 781 GLU A C 1
ATOM 6399 O O . GLU A 1 781 ? 48.792 28.588 -207.826 1.00 53.88 781 GLU A O 1
ATOM 6404 N N . ALA A 1 782 ? 49.770 30.559 -207.364 1.00 56.78 782 ALA A N 1
ATOM 6405 C CA . ALA A 1 782 ? 49.364 31.209 -208.609 1.00 56.78 782 ALA A CA 1
ATOM 6406 C C . ALA A 1 782 ? 49.938 30.500 -209.851 1.00 56.78 782 ALA A C 1
ATOM 6408 O O . ALA A 1 782 ? 49.242 30.360 -210.858 1.00 56.78 782 ALA A O 1
ATOM 6409 N N . ALA A 1 783 ? 51.172 29.988 -209.762 1.00 52.28 783 ALA A N 1
ATOM 6410 C CA . ALA A 1 783 ? 51.828 29.271 -210.854 1.00 52.28 783 ALA A CA 1
ATOM 6411 C C . ALA A 1 783 ? 51.161 27.918 -211.173 1.00 52.28 783 ALA A C 1
ATOM 6413 O O . ALA A 1 783 ? 51.137 27.503 -212.329 1.00 52.28 783 ALA A O 1
ATOM 6414 N N . GLY A 1 784 ? 50.574 27.243 -210.177 1.00 53.50 784 GLY A N 1
ATOM 6415 C CA . GLY A 1 784 ? 49.973 25.916 -210.360 1.00 53.50 784 GLY A CA 1
ATOM 6416 C C . GLY A 1 784 ? 48.646 25.909 -211.132 1.00 53.50 784 GLY A C 1
ATOM 6417 O O . GLY A 1 784 ? 48.289 24.895 -211.731 1.00 53.50 784 GLY A O 1
ATOM 6418 N N . ARG A 1 785 ? 47.900 27.024 -211.141 1.00 53.88 785 ARG A N 1
ATOM 6419 C CA . ARG A 1 785 ? 46.523 27.053 -211.679 1.00 53.88 785 ARG A CA 1
ATOM 6420 C C . ARG A 1 785 ? 46.438 27.198 -213.201 1.00 53.88 785 ARG A C 1
ATOM 6422 O O . ARG A 1 785 ? 45.427 26.797 -213.771 1.00 53.88 785 ARG A O 1
ATOM 6429 N N . LEU A 1 786 ? 47.477 27.712 -213.865 1.00 51.56 786 LEU A N 1
ATOM 6430 C CA . LEU A 1 786 ? 47.506 27.815 -215.333 1.00 51.56 786 LEU A CA 1
ATOM 6431 C C . LEU A 1 786 ? 47.832 26.478 -216.016 1.00 51.56 786 LEU A C 1
ATOM 6433 O O . LEU A 1 786 ? 47.299 26.199 -217.087 1.00 51.56 786 LEU A O 1
ATOM 6437 N N . THR A 1 787 ? 48.619 25.610 -215.374 1.00 52.38 787 THR A N 1
ATOM 6438 C CA . THR A 1 787 ? 48.925 24.260 -215.881 1.00 52.38 787 THR A CA 1
ATOM 6439 C C . THR A 1 787 ? 47.655 23.417 -216.051 1.00 52.38 787 THR A C 1
ATOM 6441 O O . THR A 1 787 ? 47.503 22.687 -217.026 1.00 52.38 787 THR A O 1
ATOM 6444 N N . GLN A 1 788 ? 46.691 23.564 -215.136 1.00 50.78 788 GLN A N 1
ATOM 6445 C CA . GLN A 1 788 ? 45.531 22.674 -215.031 1.00 50.78 788 GLN A CA 1
ATOM 6446 C C . GLN A 1 788 ? 44.432 22.892 -216.094 1.00 50.78 788 GLN A C 1
ATOM 6448 O O . GLN A 1 788 ? 43.449 22.149 -216.111 1.00 50.78 788 GLN A O 1
ATOM 6453 N N . GLN A 1 789 ? 44.580 23.878 -216.991 1.00 49.19 789 GLN A N 1
ATOM 6454 C CA . GLN A 1 789 ? 43.691 24.061 -218.151 1.00 49.19 789 GLN A CA 1
ATOM 6455 C C . GLN A 1 789 ? 44.244 23.486 -219.467 1.00 49.19 789 GLN A C 1
ATOM 6457 O O . GLN A 1 789 ? 43.493 23.419 -220.439 1.00 49.19 789 GLN A O 1
ATOM 6462 N N . LEU A 1 790 ? 45.502 23.026 -219.514 1.00 42.19 790 LEU A N 1
ATOM 6463 C CA . LEU A 1 790 ? 46.094 22.455 -220.733 1.00 42.19 790 LEU A CA 1
ATOM 6464 C C . LEU A 1 790 ? 45.684 20.987 -220.962 1.00 42.19 790 LEU A C 1
ATOM 6466 O O . LEU A 1 790 ? 45.276 20.610 -222.059 1.00 42.19 790 LEU A O 1
ATOM 6470 N N . ASP A 1 791 ? 45.714 20.165 -219.910 1.00 49.22 791 ASP A N 1
ATOM 6471 C CA . ASP A 1 791 ? 45.668 18.693 -220.014 1.00 49.22 791 ASP A CA 1
ATOM 6472 C C . ASP A 1 791 ? 44.292 18.084 -220.366 1.00 49.22 791 ASP A C 1
ATOM 6474 O O . ASP A 1 791 ? 44.120 16.864 -220.344 1.00 49.22 791 ASP A O 1
ATOM 6478 N N . LYS A 1 792 ? 43.284 18.903 -220.701 1.00 51.06 792 LYS A N 1
ATOM 6479 C CA . LYS A 1 792 ? 41.942 18.431 -221.104 1.00 51.06 792 LYS A CA 1
ATOM 6480 C C . LYS A 1 792 ? 41.628 18.534 -222.598 1.00 51.06 792 LYS A C 1
ATOM 6482 O O . LYS A 1 792 ? 40.548 18.102 -222.995 1.00 51.06 792 LYS A O 1
ATOM 6487 N N . THR A 1 793 ? 42.534 19.047 -223.431 1.00 45.34 793 THR A N 1
ATOM 6488 C CA . THR A 1 793 ? 42.300 19.179 -224.887 1.00 45.34 793 THR A CA 1
ATOM 6489 C C . THR A 1 793 ? 43.286 18.402 -225.764 1.00 45.34 793 THR A C 1
ATOM 6491 O O . THR A 1 793 ? 42.948 18.083 -226.903 1.00 45.34 793 THR A O 1
ATOM 6494 N N . THR A 1 794 ? 44.442 17.981 -225.240 1.00 42.94 794 THR A N 1
ATOM 6495 C CA . THR A 1 794 ? 45.471 17.237 -225.999 1.00 42.94 794 THR A CA 1
ATOM 6496 C C . THR A 1 794 ? 45.367 15.705 -225.942 1.00 42.94 794 THR A C 1
ATOM 6498 O O . THR A 1 794 ? 46.189 15.003 -226.526 1.00 42.94 794 THR A O 1
ATOM 6501 N N . ALA A 1 795 ? 44.299 15.174 -225.334 1.00 44.62 795 ALA A N 1
ATOM 6502 C CA . ALA A 1 795 ? 43.850 13.784 -225.508 1.00 44.62 795 ALA A CA 1
ATOM 6503 C C . ALA A 1 795 ? 42.726 13.638 -226.564 1.00 44.62 795 ALA A C 1
ATOM 6505 O O . ALA A 1 795 ? 42.102 12.583 -226.663 1.00 44.62 795 ALA A O 1
ATOM 6506 N N . ALA A 1 796 ? 42.466 14.692 -227.350 1.00 37.62 796 ALA A N 1
ATOM 6507 C CA . ALA A 1 796 ? 41.584 14.663 -228.522 1.00 37.62 796 ALA A CA 1
ATOM 6508 C C . ALA A 1 796 ? 42.359 14.891 -229.836 1.00 37.62 796 ALA A C 1
ATOM 6510 O O . ALA A 1 796 ? 42.099 14.215 -230.828 1.00 37.62 796 ALA A O 1
ATOM 6511 N N . LEU A 1 797 ? 43.325 15.816 -229.832 1.00 27.38 797 LEU A N 1
ATOM 6512 C CA . LEU A 1 797 ? 44.275 16.082 -230.918 1.00 27.38 797 LEU A CA 1
ATOM 6513 C C . LEU A 1 797 ? 45.655 16.402 -230.300 1.00 27.38 797 LEU A C 1
ATOM 6515 O O . LEU A 1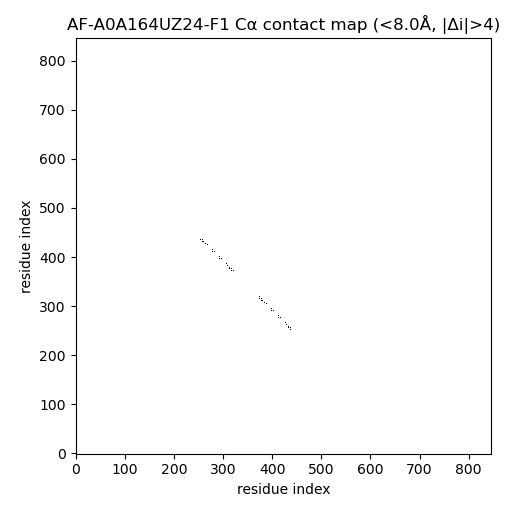 797 ? 45.709 17.041 -229.259 1.00 27.38 797 LEU A O 1
ATOM 6519 N N . ALA A 1 798 ? 46.818 16.015 -230.835 1.00 36.44 798 ALA A N 1
ATOM 6520 C CA . ALA A 1 798 ? 47.124 15.278 -232.065 1.00 36.44 798 ALA A CA 1
ATOM 6521 C C . ALA A 1 798 ? 46.390 15.786 -233.329 1.00 36.44 798 ALA A C 1
ATOM 6523 O O . ALA A 1 798 ? 45.503 15.120 -233.847 1.00 36.44 798 ALA A O 1
ATOM 6524 N N . ALA A 1 799 ? 46.691 16.961 -233.889 1.00 27.19 799 ALA A N 1
ATOM 6525 C CA . ALA A 1 799 ? 47.790 17.901 -233.628 1.00 27.19 799 ALA A CA 1
ATOM 6526 C C . ALA A 1 799 ? 47.766 18.570 -232.235 1.00 27.19 799 ALA A C 1
ATOM 6528 O O . ALA A 1 799 ? 46.709 18.996 -231.791 1.00 27.19 799 ALA A O 1
ATOM 6529 N N . ALA A 1 800 ? 48.883 18.739 -231.517 1.00 29.66 800 ALA A N 1
ATOM 6530 C CA . ALA A 1 800 ? 50.295 18.366 -231.743 1.00 29.66 800 ALA A CA 1
ATOM 6531 C C . ALA A 1 800 ? 50.971 18.205 -230.348 1.00 29.66 800 ALA A C 1
ATOM 6533 O O . ALA A 1 800 ? 50.505 18.826 -229.403 1.00 29.66 800 ALA A O 1
ATOM 6534 N N . LYS A 1 801 ? 51.914 17.290 -230.057 1.00 31.64 801 LYS A N 1
ATOM 6535 C CA . LYS A 1 801 ? 53.232 16.935 -230.647 1.00 31.64 801 LYS A CA 1
ATOM 6536 C C . LYS A 1 801 ? 54.378 17.893 -230.220 1.00 31.64 801 LYS A C 1
ATOM 6538 O O . LYS A 1 801 ? 54.425 19.001 -230.737 1.00 31.64 801 LYS A O 1
ATOM 6543 N N . HIS A 1 802 ? 55.336 17.378 -229.419 1.00 29.61 802 HIS A N 1
ATOM 6544 C CA . HIS A 1 802 ? 56.693 17.918 -229.101 1.00 29.61 802 HIS A CA 1
ATOM 6545 C C . HIS A 1 802 ? 56.795 19.238 -228.276 1.00 29.61 802 HIS A C 1
ATOM 6547 O O . HIS A 1 802 ? 55.845 20.008 -228.274 1.00 29.61 802 HIS A O 1
ATOM 6553 N N . GLU A 1 803 ? 57.900 19.618 -227.592 1.00 29.17 803 GLU A N 1
ATOM 6554 C CA . GLU A 1 803 ? 59.058 18.910 -226.962 1.00 29.17 803 GLU A CA 1
ATOM 6555 C C . GLU A 1 803 ? 59.879 19.854 -226.035 1.00 29.17 803 GLU A C 1
ATOM 6557 O O . GLU A 1 803 ? 59.992 21.039 -226.326 1.00 29.17 803 GLU A O 1
ATOM 6562 N N . GLY A 1 804 ? 60.576 19.292 -225.028 1.00 27.16 804 GLY A N 1
ATOM 6563 C CA . GLY A 1 804 ? 61.858 19.806 -224.482 1.00 27.16 804 GLY A CA 1
ATOM 6564 C C . GLY A 1 804 ? 61.864 21.059 -223.569 1.00 27.16 804 GLY A C 1
ATOM 6565 O O . GLY A 1 804 ? 60.811 21.607 -223.273 1.00 27.16 804 GLY A O 1
ATOM 6566 N N . ILE A 1 805 ? 63.017 21.565 -223.069 1.00 31.89 805 ILE A N 1
ATOM 6567 C CA . ILE A 1 805 ? 64.409 21.029 -223.009 1.00 31.89 805 ILE A CA 1
ATOM 6568 C C . ILE A 1 805 ? 65.310 21.884 -222.042 1.00 31.89 805 ILE A C 1
ATOM 6570 O O . ILE A 1 805 ? 65.331 23.100 -222.183 1.00 31.89 805 ILE A O 1
ATOM 6574 N N . PHE A 1 806 ? 66.099 21.254 -221.135 1.00 28.09 806 PHE A N 1
ATOM 6575 C CA . PHE A 1 806 ? 67.297 21.777 -220.381 1.00 28.09 806 PHE A CA 1
ATOM 6576 C C . PHE A 1 806 ? 67.130 23.064 -219.489 1.00 28.09 806 PHE A C 1
ATOM 6578 O O . PHE A 1 806 ? 66.030 23.592 -219.420 1.00 28.09 806 PHE A O 1
ATOM 6585 N N . TYR A 1 807 ? 68.072 23.606 -218.667 1.00 28.45 807 TYR A N 1
ATOM 6586 C CA . TYR A 1 807 ? 69.546 23.473 -218.420 1.00 28.45 807 TYR A CA 1
ATOM 6587 C C . TYR A 1 807 ? 69.934 23.575 -216.891 1.00 28.45 807 TYR A C 1
ATOM 6589 O O . TYR A 1 807 ? 69.064 23.361 -216.053 1.00 28.45 807 TYR A O 1
ATOM 6597 N N . VAL A 1 808 ? 71.212 23.818 -216.483 1.00 30.70 808 VAL A N 1
ATOM 6598 C CA . VAL A 1 808 ? 71.739 23.632 -215.082 1.00 30.70 808 VAL A CA 1
ATOM 6599 C C . VAL A 1 808 ? 73.089 24.373 -214.753 1.00 30.70 808 VAL A C 1
ATOM 6601 O O . VAL A 1 808 ? 73.694 24.892 -215.687 1.00 30.70 808 VAL A O 1
ATOM 6604 N N . ILE A 1 809 ? 73.605 24.302 -213.487 1.00 26.98 809 ILE A N 1
ATOM 6605 C CA . ILE A 1 809 ? 75.020 24.537 -212.970 1.00 26.98 809 ILE A CA 1
ATOM 6606 C C . ILE A 1 809 ? 75.453 26.016 -212.614 1.00 26.98 809 ILE A C 1
ATOM 6608 O O . ILE A 1 809 ? 74.901 26.902 -213.262 1.00 26.98 809 ILE A O 1
ATOM 6612 N N . PRO A 1 810 ? 76.448 26.381 -211.716 1.00 52.69 810 PRO A N 1
ATOM 6613 C CA . PRO A 1 810 ? 77.113 25.787 -210.492 1.00 52.69 810 PRO A CA 1
ATOM 6614 C C . PRO A 1 810 ? 77.621 26.792 -209.343 1.00 52.69 810 PRO A C 1
ATOM 6616 O O . PRO A 1 810 ? 77.366 27.986 -209.433 1.00 52.69 810 PRO A O 1
ATOM 6619 N N . VAL A 1 811 ? 78.490 26.336 -208.378 1.00 33.75 811 VAL A N 1
ATOM 6620 C CA . VAL A 1 811 ? 79.593 27.090 -207.618 1.00 33.75 811 VAL A CA 1
ATOM 6621 C C . VAL A 1 811 ? 79.195 28.048 -206.432 1.00 33.75 811 VAL A C 1
ATOM 6623 O O . VAL A 1 811 ? 78.045 28.460 -206.422 1.00 33.75 811 VAL A O 1
ATOM 6626 N N . SER A 1 812 ? 79.960 28.489 -205.380 1.00 34.31 812 SER A N 1
ATOM 6627 C CA . SER A 1 812 ? 81.271 28.265 -204.632 1.00 34.31 812 SER A CA 1
ATOM 6628 C C . SER A 1 812 ? 81.276 29.150 -203.312 1.00 34.31 812 SER A C 1
ATOM 6630 O O . SER A 1 812 ? 80.237 29.756 -203.075 1.00 34.31 812 SER A O 1
ATOM 6632 N N . SER A 1 813 ? 82.294 29.510 -202.471 1.00 34.84 813 SER A N 1
ATOM 6633 C CA . SER A 1 813 ? 83.507 28.971 -201.737 1.00 34.84 813 SER A CA 1
ATOM 6634 C C . SER A 1 813 ? 84.185 30.152 -200.925 1.00 34.84 813 SER A C 1
ATOM 6636 O O . SER A 1 813 ? 83.881 31.284 -201.284 1.00 34.84 813 SER A O 1
ATOM 6638 N N . GLN A 1 814 ? 85.112 30.128 -199.921 1.00 36.81 814 GLN A N 1
ATOM 6639 C CA . GLN A 1 814 ? 85.722 29.189 -198.918 1.00 36.81 814 GLN A CA 1
ATOM 6640 C C . GLN A 1 814 ? 86.702 29.930 -197.909 1.00 36.81 814 GLN A C 1
ATOM 6642 O O . GLN A 1 814 ? 87.388 30.842 -198.354 1.00 36.81 814 GLN A O 1
ATOM 6647 N N . VAL A 1 815 ? 86.900 29.442 -196.648 1.00 37.00 815 VAL A N 1
ATOM 6648 C CA . VAL A 1 815 ? 88.082 29.659 -195.703 1.00 37.00 815 VAL A CA 1
ATOM 6649 C C . VAL A 1 815 ? 88.209 31.085 -195.029 1.00 37.00 815 VAL A C 1
ATOM 6651 O O . VAL A 1 815 ? 87.545 31.994 -195.506 1.00 37.00 815 VAL A O 1
ATOM 6654 N N . ILE A 1 816 ? 88.780 31.377 -193.816 1.00 32.47 816 ILE A N 1
ATOM 6655 C CA . ILE A 1 816 ? 90.200 31.493 -193.283 1.00 32.47 816 ILE A CA 1
ATOM 6656 C C . ILE A 1 816 ? 90.328 31.119 -191.739 1.00 32.47 816 ILE A C 1
ATOM 6658 O O . ILE A 1 816 ? 89.680 30.155 -191.344 1.00 32.47 816 ILE A O 1
ATOM 6662 N N . VAL A 1 817 ? 91.237 31.696 -190.897 1.00 36.56 817 VAL A N 1
ATOM 6663 C CA . VAL A 1 817 ? 92.012 31.022 -189.785 1.00 36.56 817 VAL A CA 1
ATOM 6664 C C . VAL A 1 817 ? 92.480 31.950 -188.596 1.00 36.56 817 VAL A C 1
ATOM 6666 O O . VAL A 1 817 ? 92.504 33.163 -188.780 1.00 36.56 817 VAL A O 1
ATOM 6669 N N . TYR A 1 818 ? 92.942 31.354 -187.457 1.00 32.00 818 TYR A N 1
ATOM 6670 C CA . TYR A 1 818 ? 93.654 31.852 -186.214 1.00 32.00 818 TYR A CA 1
ATOM 6671 C C . TYR A 1 818 ? 92.786 32.037 -184.923 1.00 32.00 818 TYR A C 1
ATOM 6673 O O . TYR A 1 818 ? 91.631 32.416 -185.068 1.00 32.00 818 TYR A O 1
ATOM 6681 N N . LEU A 1 819 ? 93.142 31.719 -183.642 1.00 33.62 819 LEU A N 1
ATOM 6682 C CA . LEU A 1 819 ? 94.363 31.345 -182.832 1.00 33.62 819 LEU A CA 1
ATOM 6683 C C . LEU A 1 819 ? 95.177 32.541 -182.228 1.00 33.62 819 LEU A C 1
ATOM 6685 O O . LEU A 1 819 ? 95.291 33.540 -182.925 1.00 33.62 819 LEU A O 1
ATOM 6689 N N . LEU A 1 820 ? 95.801 32.557 -181.015 1.00 32.38 820 LEU A N 1
ATOM 6690 C CA . LEU A 1 820 ? 96.026 31.612 -179.867 1.00 32.38 820 LEU A CA 1
ATOM 6691 C C . LEU A 1 820 ? 96.570 32.361 -178.580 1.00 32.38 820 LEU A C 1
ATOM 6693 O O . LEU A 1 820 ? 96.945 33.518 -178.734 1.00 32.38 820 LEU A O 1
ATOM 6697 N N . VAL A 1 821 ? 96.695 31.701 -177.389 1.00 30.61 821 VAL A N 1
ATOM 6698 C CA . VAL A 1 821 ? 97.780 31.761 -176.318 1.00 30.61 821 VAL A CA 1
ATOM 6699 C C . VAL A 1 821 ? 97.311 31.657 -174.819 1.00 30.61 821 VAL A C 1
ATOM 6701 O O . VAL A 1 821 ? 96.421 32.389 -174.413 1.00 30.61 821 VAL A O 1
ATOM 6704 N N . GLU A 1 822 ? 97.949 30.734 -174.055 1.00 31.97 822 GLU A N 1
ATOM 6705 C CA . GLU A 1 822 ? 98.301 30.555 -172.590 1.00 31.97 822 GLU A CA 1
ATOM 6706 C C . GLU A 1 822 ? 97.617 31.299 -171.387 1.00 31.97 822 GLU A C 1
ATOM 6708 O O . GLU A 1 822 ? 96.917 32.282 -171.577 1.00 31.97 822 GLU A O 1
ATOM 6713 N N . ALA A 1 823 ? 97.868 30.998 -170.083 1.00 33.19 823 ALA A N 1
ATOM 6714 C CA . ALA A 1 823 ? 98.032 29.746 -169.282 1.00 33.19 823 ALA A CA 1
ATOM 6715 C C . ALA A 1 823 ? 98.245 30.036 -167.748 1.00 33.19 823 ALA A C 1
ATOM 6717 O O . ALA A 1 823 ? 98.673 31.125 -167.387 1.00 33.19 823 ALA A O 1
ATOM 6718 N N . PHE A 1 824 ? 98.058 29.016 -166.879 1.00 28.53 824 PHE A N 1
ATOM 6719 C CA . PHE A 1 824 ? 98.482 28.882 -165.449 1.00 28.53 824 PHE A CA 1
ATOM 6720 C C . PHE A 1 824 ? 97.929 29.811 -164.326 1.00 28.53 824 PHE A C 1
ATOM 6722 O O . PHE A 1 824 ? 97.737 31.007 -164.492 1.00 28.53 824 PHE A O 1
ATOM 6729 N N . GLY A 1 825 ? 97.764 29.237 -163.116 1.00 28.56 825 GLY A N 1
ATOM 6730 C CA . GLY A 1 825 ? 97.503 29.946 -161.842 1.00 28.56 825 GLY A CA 1
ATOM 6731 C C . GLY A 1 825 ? 96.888 29.047 -160.747 1.00 28.56 825 GLY A C 1
ATOM 6732 O O . GLY A 1 825 ? 95.966 28.288 -161.033 1.00 28.56 825 GLY A O 1
ATOM 6733 N N . LEU A 1 826 ? 97.388 29.093 -159.501 1.00 31.69 826 LEU A N 1
ATOM 6734 C CA . LEU A 1 826 ? 96.955 28.230 -158.377 1.00 31.69 826 LEU A CA 1
ATOM 6735 C C . LEU A 1 826 ? 97.020 28.971 -157.017 1.00 31.69 826 LEU A C 1
ATOM 6737 O O . LEU A 1 826 ? 97.615 30.039 -156.936 1.00 31.69 826 LEU A O 1
ATOM 6741 N N . LEU A 1 827 ? 96.499 28.319 -155.963 1.00 30.31 827 LEU A N 1
ATOM 6742 C CA . LEU A 1 827 ? 96.631 28.604 -154.513 1.00 30.31 827 LEU A CA 1
ATOM 6743 C C . LEU A 1 827 ? 95.782 29.725 -153.862 1.00 30.31 827 LEU A C 1
ATOM 6745 O O . LEU A 1 827 ? 96.063 30.910 -153.956 1.00 30.31 827 LEU A O 1
ATOM 6749 N N . VAL A 1 828 ? 94.799 29.265 -153.073 1.00 37.62 828 VAL A N 1
ATOM 6750 C CA . VAL A 1 828 ? 94.607 29.534 -151.626 1.00 37.62 828 VAL A CA 1
ATOM 6751 C C . VAL A 1 828 ? 95.078 30.887 -151.062 1.00 37.62 828 VAL A C 1
ATOM 6753 O O . VAL A 1 828 ? 96.274 31.102 -150.891 1.00 37.62 828 VAL A O 1
ATOM 6756 N N . PHE A 1 829 ? 94.132 31.659 -150.512 1.00 26.05 829 PHE A N 1
ATOM 6757 C CA . PHE A 1 829 ? 94.307 32.288 -149.192 1.00 26.05 829 PHE A CA 1
ATOM 6758 C C . PHE A 1 829 ? 92.962 32.454 -148.463 1.00 26.05 829 PHE A C 1
ATOM 6760 O O . PHE A 1 829 ? 91.901 32.434 -149.087 1.00 26.05 829 PHE A O 1
ATOM 6767 N N . SER A 1 830 ? 93.005 32.583 -147.137 1.00 31.66 830 SER A N 1
ATOM 6768 C CA . SER A 1 830 ? 91.845 32.759 -146.254 1.00 31.66 830 SER A CA 1
ATOM 6769 C C . SER A 1 830 ? 91.858 34.131 -145.573 1.00 31.66 830 SER A C 1
ATOM 6771 O O . SER A 1 830 ? 92.921 34.705 -145.358 1.00 31.66 830 SER A O 1
ATOM 6773 N N . CYS A 1 831 ? 90.686 34.618 -145.154 1.00 24.92 831 CYS A N 1
ATOM 6774 C CA . CYS A 1 831 ? 90.573 35.660 -144.131 1.00 24.92 831 CYS A CA 1
ATOM 6775 C C . CYS A 1 831 ? 89.472 35.291 -143.131 1.00 24.92 831 CYS A C 1
ATOM 6777 O O . CYS A 1 831 ? 88.302 35.173 -143.486 1.00 24.92 831 CYS A O 1
ATOM 6779 N N . SER A 1 832 ? 89.873 35.112 -141.876 1.00 31.45 832 SER A N 1
ATOM 6780 C CA . SER A 1 832 ? 89.014 35.196 -140.690 1.00 31.45 832 SER A CA 1
ATOM 6781 C C . SER A 1 832 ? 89.283 36.544 -139.986 1.00 31.45 832 SER A C 1
ATOM 6783 O O . SER A 1 832 ? 89.818 37.444 -140.631 1.00 31.45 832 SER A O 1
ATOM 6785 N N . PHE A 1 833 ? 88.959 36.677 -138.688 1.00 27.58 833 PHE A N 1
ATOM 6786 C CA . PHE A 1 833 ? 89.132 37.885 -137.847 1.00 27.58 833 PHE A CA 1
ATOM 6787 C C . PHE A 1 833 ? 88.144 39.053 -138.135 1.00 27.58 833 PHE A C 1
ATOM 6789 O O . PHE A 1 833 ? 87.836 39.340 -139.282 1.00 27.58 833 PHE A O 1
ATOM 6796 N N . ASN A 1 834 ? 87.624 39.791 -137.135 1.00 27.16 834 ASN A N 1
ATOM 6797 C CA . ASN A 1 834 ? 87.547 39.520 -135.684 1.00 27.16 834 ASN A CA 1
ATOM 6798 C C . ASN A 1 834 ? 86.523 40.439 -134.962 1.00 27.16 834 ASN A 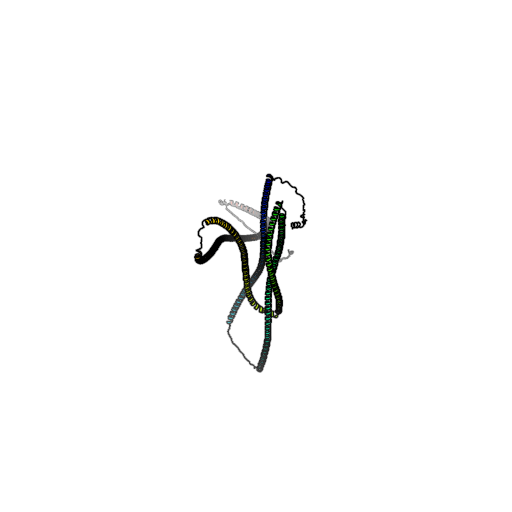C 1
ATOM 6800 O O . ASN A 1 834 ? 86.013 41.371 -135.572 1.00 27.16 834 ASN A O 1
ATOM 6804 N N . PHE A 1 835 ? 86.361 40.228 -133.644 1.00 24.16 835 PHE A N 1
ATOM 6805 C CA . PHE A 1 835 ? 85.653 41.054 -132.641 1.00 24.16 835 PHE A CA 1
ATOM 6806 C C . PHE A 1 835 ? 84.119 41.146 -132.813 1.00 24.16 835 PHE A C 1
ATOM 6808 O O . PHE A 1 835 ? 83.628 41.558 -133.852 1.00 24.16 835 PHE A O 1
ATOM 6815 N N . SER A 1 836 ? 83.250 40.723 -131.880 1.00 27.97 836 SER A N 1
ATOM 6816 C CA . SER A 1 836 ? 83.269 40.634 -130.399 1.00 27.97 836 SER A CA 1
ATOM 6817 C C . SER A 1 836 ? 83.303 41.979 -129.674 1.00 27.97 836 SER A C 1
ATOM 6819 O O . SER A 1 836 ? 84.325 42.661 -129.721 1.00 27.97 836 SER A O 1
ATOM 6821 N N . SER A 1 837 ? 82.276 42.258 -128.855 1.00 29.45 837 SER A N 1
ATOM 6822 C CA . SER A 1 837 ? 82.366 42.299 -127.371 1.00 29.45 837 SER A CA 1
ATOM 6823 C C . SER A 1 837 ? 81.260 43.152 -126.720 1.00 29.45 837 SER A C 1
ATOM 6825 O O . SER A 1 837 ? 80.872 44.153 -127.302 1.00 29.45 837 SER A O 1
ATOM 6827 N N . ILE A 1 838 ? 80.934 42.837 -125.447 1.00 30.08 838 ILE A N 1
ATOM 6828 C CA . ILE A 1 838 ? 80.570 43.799 -124.366 1.00 30.08 838 ILE A CA 1
ATOM 6829 C C . ILE A 1 838 ? 79.199 44.521 -124.502 1.00 30.08 838 ILE A C 1
ATOM 6831 O O . ILE A 1 838 ? 78.846 45.005 -125.565 1.00 30.08 838 ILE A O 1
ATOM 6835 N N . VAL A 1 839 ? 78.344 44.658 -123.474 1.00 33.62 839 VAL A N 1
ATOM 6836 C CA . VAL A 1 839 ? 78.343 44.275 -122.034 1.00 33.62 839 VAL A CA 1
ATOM 6837 C C . VAL A 1 839 ? 76.880 43.862 -121.690 1.00 33.62 839 VAL A C 1
ATOM 6839 O O . VAL A 1 839 ? 75.964 44.439 -122.264 1.00 33.62 839 VAL A O 1
ATOM 6842 N N . LEU A 1 840 ? 76.554 42.763 -120.986 1.00 32.38 840 LEU A N 1
ATOM 6843 C CA . LEU A 1 840 ? 76.791 42.360 -119.576 1.00 32.38 840 LEU A CA 1
ATOM 6844 C C . LEU A 1 840 ? 75.895 43.068 -118.527 1.00 32.38 840 LEU A C 1
ATOM 6846 O O . LEU A 1 840 ? 75.545 44.228 -118.685 1.00 32.38 840 LEU A O 1
ATOM 6850 N N . TYR A 1 841 ? 75.658 42.353 -117.411 1.00 30.27 841 TYR A N 1
ATOM 6851 C CA . TYR A 1 841 ? 75.098 42.804 -116.113 1.00 30.27 841 TYR A CA 1
ATOM 6852 C C . TYR A 1 841 ? 73.583 43.122 -116.074 1.00 30.27 841 TYR A C 1
ATOM 6854 O O . TYR A 1 841 ? 73.036 43.662 -117.024 1.00 30.27 841 TYR A O 1
ATOM 6862 N N . TYR A 1 842 ? 72.831 42.821 -115.001 1.00 32.91 842 TYR A N 1
ATOM 6863 C CA . TYR A 1 842 ? 73.068 41.992 -113.790 1.00 32.91 842 TYR A CA 1
ATOM 6864 C C . TYR A 1 842 ? 71.678 41.526 -113.247 1.00 32.91 842 TYR A C 1
ATOM 6866 O O . TYR A 1 842 ? 70.661 42.065 -113.668 1.00 32.91 842 TYR A O 1
ATOM 6874 N N . LEU A 1 843 ? 71.530 40.391 -112.542 1.00 33.72 843 LEU A N 1
ATOM 6875 C CA . LEU A 1 843 ? 71.494 40.232 -111.063 1.00 33.72 843 LEU A CA 1
ATOM 6876 C C . LEU A 1 843 ? 70.606 41.240 -110.278 1.00 33.72 843 LEU A C 1
ATOM 6878 O O . LEU A 1 843 ? 70.576 42.409 -110.635 1.00 33.72 843 LEU A O 1
ATOM 6882 N N . LYS A 1 844 ? 69.975 40.919 -109.129 1.00 29.05 844 LYS A N 1
ATOM 6883 C CA . LYS A 1 844 ? 69.700 39.656 -108.379 1.00 29.05 844 LYS A CA 1
ATOM 6884 C C . LYS A 1 844 ? 69.005 40.036 -107.053 1.00 29.05 844 LYS A C 1
ATOM 6886 O O . LYS A 1 844 ? 69.474 40.984 -106.432 1.00 29.05 844 LYS A O 1
ATOM 6891 N N . HIS A 1 845 ? 68.049 39.231 -106.566 1.00 28.02 845 HIS A N 1
ATOM 6892 C CA . HIS A 1 845 ? 67.327 39.416 -105.284 1.00 28.02 845 HIS A CA 1
ATOM 6893 C C . HIS A 1 845 ? 66.472 40.705 -105.205 1.00 28.02 845 HIS A C 1
ATOM 6895 O O . HIS A 1 845 ? 66.717 41.664 -105.930 1.00 28.02 845 HIS A O 1
ATOM 6901 N N . CYS A 1 846 ? 65.440 40.791 -104.362 1.00 39.69 846 CYS A N 1
ATOM 6902 C CA . CYS A 1 846 ? 64.974 39.844 -103.334 1.00 39.69 846 CYS A CA 1
ATOM 6903 C C . CYS A 1 846 ? 64.331 38.574 -103.905 1.00 39.69 846 CYS A C 1
ATOM 6905 O O . CYS A 1 846 ? 63.289 38.699 -104.580 1.00 39.69 846 CYS A O 1
#

Nearest PDB structures (foldseek):
  3ja6-assembly1_I  TM=3.586E-01  e=1.446E-02  Escherichia coli
  3ja6-assembly1_H  TM=3.345E-01  e=2.289E-02  Escherichia coli
  6grj-assembly1_D  TM=6.074E-01  e=1.141E+00  Aeromonas hydrophila
  8c5v-assembly1_I  TM=3.540E-01  e=9.063E-01  Escherichia coli
  6yvu-assembly1_B  TM=4.945E-01  e=7.601E+00  Saccharomyces cerevisiae S288C

Sequence (846 aa):
MQVLNDRQQEQQTKSGPLFPIDEESEEVDAEPTVDTKPVTEDDIKRLEDDQNTFRREIIQFQQQFQAMSDSLKGFESIQFQNNELKQEITALRETASKWESDCQAKELRLNEENTDLKAKFEALQSQNQILSSMTSVLDRVTNENRLLESNLESANETLQVKSDLIEQLKAELLSLQTNQQTEISPFVVRNDASTEPHLDWPDIQRQIDEKCQLQAELEELKAHKTSSETSRIEELSKENEILVEQMSEARKAFNSSQIQMEEAEATRLKLETDSAKNHGELMLCKSELERIQEEKRLLESNIDSLNQLLGVHQEQVDHLKIERQNFLEELERLRGFQESNKVEASTETNSDEQEILSLSNENLLLKTKIEDLCRQHEHEFSILKHSNDELNQRLAEYDEAAKKSQINLQEVEGRRLDLEAELGQLQKELEVARKQYDELSNSSALQDEIVSRLQSDLEEYRLTLSETRDLCQKESRRNEELSQLCDVKTREAQGLLEEIEIVRTRQLVLEEEKNHNSDLEKQILALTKEIEIKSEEMNQIVEQLELTRRERDDLNSKISESNTEKEGLRETLQAFQQQREQLVQTVQQKHQEAVNYHAETLRLAKICEELQIRLNEQNELEQETVRLRSEAETFKSVVGQKQAEIERLRSHLLSVEETYTQELLRSQTKEKTLRESLQSAEERATEQWRLGDQLNVWQDKYRQCVTDKDRLEKERGDLEKSLDRLQHALQQLTRERERDIVLAQKELAQKLASAESLQNEKDSEMNMLRRKLSEAQLGLEAAGRLTQQLDKTTAALAAAKHEGIFYVIPVSSQVIVYLLVEAFGLLVFSCSFNFSSIVLYYLKHC

Mean predicted aligned error: 25.6 Å

Secondary structure (DSSP, 8-state):
--SSSTTTSSSSS---PPPP----------------PPPPHHHHHHHHHHHHHHHHHHHHHHHHHHHHHHHHHHHHHHHHHHHHHHHHHHHHHHHHHHHHHHHHHHHHHHHHHHHHHHHHHHHHHHHHHHHHHHHHHHHHHHHHHHHHHHHHHHHHHHHHHHHHHHHHHHHHHHHHHHHHTT------------------SHHHHHHHHHHHHHHHHHHHHHHHHHHHHHHHHHHHHHHHHHHHHHHHHHHHHHHHHHHHHHHHHHHHHHHHHHHHHHHHHHHHHHHHHHHHHHHHHHHHHHHHHHHHHHHHHHHHHHHHHHHHHHHHHHHHHHHHHHHHHHHH-SS--HHHHHHHHHHHHHHHHHHHHHHHHHHHHHHHHHHHHHHHHHHHHHHHHHHHHHHHHHHHHHHHHHHHHHHHHHHHHHHHHHHHHHHHHHHHHT-TTTHHHHHHHHHHHHHHHHHHHHHHHHHHHHHHHHHHHHHHHHHHHHHHHHHHHHHHHHHHHHHHHHHHHHHHHHHHHHHHHHHHHHHHHHHHHHHHHHHHHHHHHHHHHHTT-------SSTTHHHHHHHHHHHHHHHHHHHHHHHHHHHHHHHHHHHHHHHHHHHHHHHHHHHHHHHHHHHHHHHHHHHHHHHHHHHHHHHHHHHHHHHHHHHHHHHHHHHHHHHHHHHHHHHHHHHHHHHHHHHHHHHHHHHHHHHHHHHHHHHHHHHHHHHHHHHHHHHHHHHHHHHHHHHHHHHHHHHHHHHHHHHHHHHHHHHHHHHHHHHHHHHHHHHHHHHHHHHHTTTTTTTTT--S-----------------------------------------------

Organism: NCBI:txid35525

pLDDT: mean 73.77, std 18.58, range [24.16, 95.5]

Radius of gyration: 95.15 Å; Cα contacts (8 Å, |Δi|>4): 88; chains: 1; bounding box: 192×105×314 Å

Foldseek 3Di:
DPPVVVVVPPPPPPPDDDDDPDPPPDPDDDDPPDPPDPQDPVNVVVVVVVVVVVVVVVVVVVVVVVVVVVVVVVVVVVVVVVVVVVVVVVVVVVVVVVVVVVVVVVVVVVVVVVVVVVVVVVVVVVVVVVVVVVVVVVVVVVVVVVVVVVVVVVVVVVVVVVVVVVVVVVVVVVVVVVVVVVDDDDDDDDDDDDDDDDDDPPVVVVVVVVVVVVVVVVVVVVVVVVVVVVVVVVVVVVVVVVVVVVVVVLVVLLVVLVVLLVVLVVVLVVLVVVLVVLVVVLVVLVVQLVVLVVVLVVLVVVLVVLVVVLVVLVVVLVVLVVVLVVLVVVLVVLVVVVVVVVVPDPDDDPVVVVVSVVVNVVSVVVSVVSVVVSVVSVVVSVVSVVVSVVSVVVSVVSVVVSVVSVVSSVVSVVVSVVSVVVSVVSVVVSVVSVVSNVVSVPPVVPPPVVVVVCVVVVVVVVVVVVVVVVVVVVVVVVVVVVVVVVVVVVVVVVVVVVVVVVVVVVVVVVVVVVVVVVVVVVVVVVVVVVVVVVVVVVVVVVVVVVVVVVVVCVVVPPDDDDDPCPVVVVVVVVVVVVVVVVVVVVVVVVVVVVVVVVVVVVVVVVVVVVVVVVVVVVVVVVVVVVVVVVVVVVVVVVVVVVVVVVVVVVVVVVVVVVVVVVVVVVVVVVVVVVVVVVVVVVVVVVVVVVVVVVVVVVVVVVVVVVVVVVVVVVVVVVVVVVVVVVVVVVVVVVVVVVVVVVVVVVVVVVVVVVVVVVVVVVVVVVVVVVVVVVVVVVVVVVVVPVVVVPPPPVVPDDPDDDDDDDDDDDYDYDDDDDDDDDDDDDDDDDDDDDDDDDDDDDDDDD